Protein AF-0000000066228011 (afdb_homodimer)

Nearest PDB structures (foldseek):
  1wu7-assembly1_B  TM=9.097E-01  e=1.433E-45  Thermoplasma acidophilum
  6nhi-assembly1_A-2  TM=8.847E-01  e=1.860E-36  Elizabethkingia meningoseptica
  1adj-assembly1_A  TM=7.543E-01  e=2.833E-37  Thermus thermophilus
  4rdx-assembly1_A-2  TM=7.662E-01  e=2.473E-36  Thermus thermophilus HB27
  1h4v-assembly1_B-2  TM=7.581E-01  e=4.970E-34  Thermus thermophilus HB27

Solvent-accessible surface area (backbone atoms only — not comparable to full-atom values): 44722 Å² total; per-residue (Å²): 119,72,64,76,39,86,37,48,57,74,38,45,36,74,52,38,56,52,49,48,53,53,51,50,38,35,47,54,46,44,33,16,57,22,29,26,46,43,45,64,53,64,52,33,40,37,65,61,52,53,68,76,39,55,74,67,53,56,69,20,46,55,54,43,57,47,97,87,65,47,58,28,17,42,33,64,53,61,65,61,52,50,42,38,52,37,51,74,72,41,74,84,50,78,67,59,42,46,37,27,38,74,48,74,28,27,35,67,54,83,58,48,93,69,37,45,22,50,42,42,34,42,32,41,41,40,37,50,36,83,38,63,57,44,55,30,50,48,50,45,50,54,50,51,32,45,45,58,56,65,55,72,76,48,37,36,36,33,22,35,47,52,50,47,53,51,47,27,54,73,65,67,45,83,60,47,66,61,52,30,54,53,50,45,39,48,87,78,37,53,71,67,54,41,51,48,50,44,40,74,72,65,42,50,72,68,47,47,50,50,51,53,50,43,55,60,36,48,37,46,52,86,68,29,52,61,54,48,56,68,72,42,81,50,68,69,42,48,54,51,50,52,50,49,54,52,33,52,53,51,27,45,39,57,70,47,45,90,36,44,29,33,24,56,39,60,39,67,78,57,92,57,49,59,30,50,31,36,34,31,39,44,89,65,90,80,77,61,62,70,36,26,38,36,33,25,27,38,59,51,35,32,71,58,66,28,66,84,35,28,26,32,33,36,37,35,34,47,60,42,43,51,58,50,35,56,74,69,63,51,62,75,95,75,80,65,46,25,46,31,34,35,37,45,36,82,94,22,54,62,60,36,41,38,50,48,42,52,31,31,75,71,66,38,26,27,33,64,73,47,74,77,58,54,68,70,61,41,52,51,48,39,55,71,66,62,30,47,32,36,38,43,30,36,60,74,40,46,75,71,47,26,29,38,37,33,32,64,82,81,64,49,69,48,77,37,46,61,90,44,43,61,62,51,50,53,53,61,73,74,103,120,72,65,75,39,86,37,49,58,75,39,47,36,75,53,39,56,52,49,49,53,52,51,49,38,35,49,53,46,45,33,17,56,24,28,24,48,42,46,64,51,63,53,33,40,38,65,63,54,52,68,76,39,54,74,66,54,56,70,20,46,56,56,42,58,47,98,88,65,47,58,29,19,43,34,65,54,60,66,62,53,51,41,38,51,36,50,74,73,41,75,84,48,78,68,60,40,45,36,27,38,72,47,74,27,27,33,68,55,82,58,48,93,68,37,46,21,51,43,42,34,43,31,41,41,41,39,50,35,84,38,62,58,44,54,30,49,50,51,45,51,53,52,50,33,45,44,57,56,66,53,72,76,48,37,37,35,33,21,32,45,51,51,45,52,50,47,27,54,74,66,66,46,82,60,46,67,62,52,29,55,54,49,47,39,48,87,77,38,52,71,67,54,42,50,49,50,44,40,74,72,66,44,52,72,67,47,46,51,50,51,52,52,42,54,59,37,49,37,47,53,86,66,28,52,61,52,48,55,69,70,43,81,48,69,69,42,47,54,52,51,52,50,50,54,51,34,52,55,51,26,46,39,60,70,46,46,89,36,45,28,34,24,57,40,59,42,66,84,54,92,56,47,58,31,49,30,35,34,32,40,43,89,68,91,81,76,60,61,70,36,26,38,36,33,25,26,37,58,52,36,33,72,58,67,31,65,84,36,28,24,32,33,38,36,36,33,48,59,43,41,52,58,50,34,56,72,70,64,49,62,73,94,75,82,67,46,26,47,33,35,35,37,44,35,84,93,21,54,60,60,37,38,38,51,47,43,53,31,31,76,71,67,39,27,27,33,64,72,47,74,78,57,53,70,72,60,42,51,50,50,40,54,71,66,60,29,46,34,36,37,44,30,36,59,73,40,45,75,74,47,26,30,38,40,32,32,66,82,81,64,49,70,47,78,35,47,63,92,44,44,62,63,51,49,53,54,62,72,73,105

Radius of gyration: 30.89 Å; Cα contacts (8 Å, |Δi|>4): 1651; chains: 2; bounding box: 60×94×79 Å

Foldseek 3Di:
DDDDDFQDDDQDLVRVLLLVVLVVLLVVLLVVLVAAEDDFDQKDQLVLQVLFDDPVQNVFWQWDADPVRGIMTGAQDCPSVVLLVCQVPPQPPDDFHKYKYWAWHATNDDDDQLGGRIFIKIKMKGWFDPALLQVLSQVLSVQSSLVSLVDDFKAKEKAWPQLLVQLCVVQVHPPSLLVLVLLQCCVVDDPVRSLVSCVVSPGDPVSSVLSVQLQPLKFQLVPRLVVQPVSGDDPSSVVLSVSVVVSLVVNVVSVRSVRYMYGHSPSDDGPQADTMKIFMAHDDDPPQGTQKIWHKGQCSSVSSPHDRMTMIMMMGGSSRSSVVCVVVVSRDDDDDAAQEEEEEADPCVVLSVVLQVVLVVVVHGYYYDDPPDHDVVSLVVCVVSPHQKYWYHYPVLVVVQWIWIAGNVVRDIDIGHSVCSNVVSVVVVVD/DDDDDFQDDDQDQVRVLLLVVLVVLLVVLLVVLPAAEDDFDQKDQLVLQVLFDDPVQNVFWQWDADPVRGIMTGAQDCPSVVLLVCQVPPLPPDDFHKYKYWAWHATNDDDDQLGGRIFIKIKMKTWFDPALLQVLSQVLSVQSSLVSLVDDFKAKEKAWPQLLVQLCVVQVHPPSLLVLVLLQCPVVDDPVVSLVSCVVSPGDPVSSVLSVQLQPLKFQLVPRLVVQPVSGDDPSSVVLSVSVVVSLVVNVVSVRSVRYMYGHSPSDDGPQADTMKIFMAHDDDPPQGTQKIWHKGQCSSVSSPHDRMTMIMMMGGSSRSSVVCVVVVSRDDDDDAAQEEEEEADPCVVLSVVLQVVLVVVVHGYYYDDPPDHDVVSLVVCVVSPHQKYWYHYPVLVVVQWIWIAGNVVRDIDIDHSVCSNVVSVVVVVD

Organism: Pyrococcus abyssi (strain GE5 / Orsay) (NCBI:txid272844)

pLDDT: mean 94.0, std 6.71, range [55.81, 98.94]

Sequence (862 aa):
MIERVKGTRDFLPEEMVKRRWVFEKIREVFETYGFKEVLTPVMEYTKLFQLRSGEEVVKQLYAFKDKGGRDVALRPDMTSSVARLYVNSFQTAPKPIKWYYIANMFRYEEPQSGRYREFWQAGVELIGSDKIEADAEVIALFVDSYLSTGLKDFTVNIGDRVLLDEFAKMLGVKDDIGLMRIIDKKDKLSQEEFLKALGEFGLDENGIEKVLNLIEIKGKPDDVLPLAEELFTSERAKEEISRLYNLVDILSWYEVDEWIQIDLGIARGFDYYTSIVFEAIVPNDLGIGSIGGGGRYDNLIEVFGGKPTPATGFAIGIERLIPILEWKGLLPELKAGPDVFVIPVGDSRDVATAIVTRLRKAGIRSDIELSGRKLRKALDYANRIGVRLSIIVGKRDLERGVVTIRDLESGNQVEVPVDNVVTKVRELLNQMIERVKGTRDFLPEEMVKRRWVFEKIREVFETYGFKEVLTPVMEYTKLFQLRSGEEVVKQLYAFKDKGGRDVALRPDMTSSVARLYVNSFQTAPKPIKWYYIANMFRYEEPQSGRYREFWQAGVELIGSDKIEADAEVIALFVDSYLSTGLKDFTVNIGDRVLLDEFAKMLGVKDDIGLMRIIDKKDKLSQEEFLKALGEFGLDENGIEKVLNLIEIKGKPDDVLPLAEELFTSERAKEEISRLYNLVDILSWYEVDEWIQIDLGIARGFDYYTSIVFEAIVPNDLGIGSIGGGGRYDNLIEVFGGKPTPATGFAIGIERLIPILEWKGLLPELKAGPDVFVIPVGDSRDVATAIVTRLRKAGIRSDIELSGRKLRKALDYANRIGVRLSIIVGKRDLERGVVTIRDLESGNQVEVPVDNVVTKVRELLNQ

Structure (mmCIF, N/CA/C/O backbone):
data_AF-0000000066228011-model_v1
#
loop_
_entity.id
_entity.type
_entity.pdbx_description
1 polymer 'Histidine--tRNA ligase'
#
loop_
_atom_site.group_PDB
_atom_site.id
_atom_site.type_symbol
_atom_site.label_atom_id
_atom_site.label_alt_id
_atom_site.label_comp_id
_atom_site.label_asym_id
_atom_site.label_entity_id
_atom_site.label_seq_id
_atom_site.pdbx_PDB_ins_code
_atom_site.Cartn_x
_atom_site.Cartn_y
_atom_site.Cartn_z
_atom_site.occupancy
_atom_site.B_iso_or_equiv
_atom_site.auth_seq_id
_atom_site.auth_comp_id
_atom_site.auth_asym_id
_atom_site.auth_atom_id
_atom_site.pdbx_PDB_model_num
ATOM 1 N N . MET A 1 1 ? -20.719 -19.609 6.637 1 83.69 1 MET A N 1
ATOM 2 C CA . MET A 1 1 ? -19.75 -18.734 5.98 1 83.69 1 MET A CA 1
ATOM 3 C C . MET A 1 1 ? -19.078 -17.812 6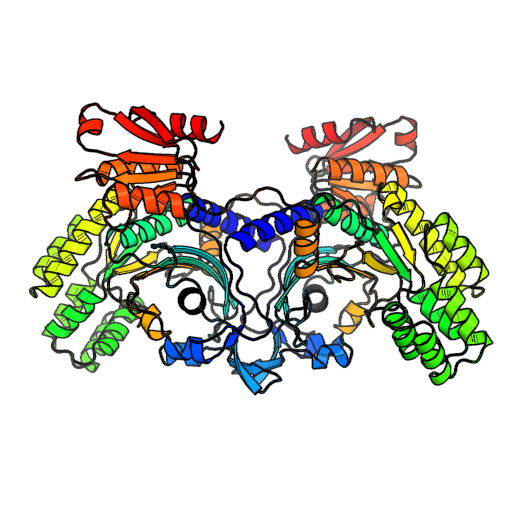.992 1 83.69 1 MET A C 1
ATOM 5 O O . MET A 1 1 ? -19.719 -17.375 7.949 1 83.69 1 MET A O 1
ATOM 9 N N . ILE A 1 2 ? -17.797 -17.703 6.902 1 90.88 2 ILE A N 1
ATOM 10 C CA . ILE A 1 2 ? -17.062 -16.844 7.801 1 90.88 2 ILE A CA 1
ATOM 11 C C . ILE A 1 2 ? -17.062 -15.406 7.266 1 90.88 2 ILE A C 1
ATOM 13 O O . ILE A 1 2 ? -16.578 -15.148 6.16 1 90.88 2 ILE A O 1
ATOM 17 N N . GLU A 1 3 ? -17.641 -14.531 8.008 1 93.38 3 GLU A N 1
ATOM 18 C CA . GLU A 1 3 ? -17.734 -13.133 7.613 1 93.38 3 GLU A CA 1
ATOM 19 C C . GLU A 1 3 ? -16.453 -12.375 7.922 1 93.38 3 GLU A C 1
ATOM 21 O O . GLU A 1 3 ? -15.602 -12.867 8.664 1 93.38 3 GLU A O 1
ATOM 26 N N . ARG A 1 4 ? -16.312 -11.281 7.277 1 94.19 4 ARG A N 1
ATOM 27 C CA . ARG A 1 4 ? -15.203 -10.406 7.668 1 94.19 4 ARG A CA 1
ATOM 28 C C . ARG A 1 4 ? -15.461 -9.773 9.031 1 94.19 4 ARG A C 1
ATOM 30 O O . ARG A 1 4 ? -16.609 -9.656 9.461 1 94.19 4 ARG A O 1
ATOM 37 N N . VAL A 1 5 ? -14.422 -9.344 9.68 1 96.19 5 VAL A N 1
ATOM 38 C CA . VAL A 1 5 ? -14.539 -8.703 10.984 1 96.19 5 VAL A CA 1
ATOM 39 C C . VAL A 1 5 ? -15.367 -7.422 10.852 1 96.19 5 VAL A C 1
ATOM 41 O O . VAL A 1 5 ? -15.195 -6.66 9.898 1 96.19 5 VAL A O 1
ATOM 44 N N . LYS A 1 6 ? -16.219 -7.207 11.844 1 93.56 6 LYS A N 1
ATOM 45 C CA . LYS A 1 6 ? -17.062 -6.016 11.852 1 93.56 6 LYS A CA 1
ATOM 46 C C . LYS A 1 6 ? -16.234 -4.746 11.758 1 93.56 6 LYS A C 1
ATOM 48 O O . LYS A 1 6 ? -15.203 -4.625 12.438 1 93.56 6 LYS A O 1
ATOM 53 N N . GLY A 1 7 ? -16.625 -3.807 10.93 1 95 7 GLY A N 1
ATOM 54 C CA . GLY A 1 7 ? -15.953 -2.525 10.805 1 95 7 GLY A CA 1
ATOM 55 C C . GLY A 1 7 ? -14.805 -2.551 9.812 1 95 7 GLY A C 1
ATOM 56 O O . GLY A 1 7 ? -14.188 -1.519 9.547 1 95 7 GLY A O 1
ATOM 57 N N . THR A 1 8 ? -14.453 -3.705 9.297 1 96.56 8 THR A N 1
ATOM 58 C CA . THR A 1 8 ? -13.445 -3.807 8.258 1 96.56 8 THR A CA 1
ATOM 59 C C . THR A 1 8 ? -14.094 -3.957 6.883 1 96.56 8 THR A C 1
ATOM 61 O O . THR A 1 8 ? -15.312 -4.066 6.777 1 96.56 8 THR A O 1
ATOM 64 N N . ARG A 1 9 ? -13.383 -3.854 5.867 1 95.56 9 ARG A N 1
ATOM 65 C CA . ARG A 1 9 ? -13.906 -3.916 4.512 1 95.56 9 ARG A CA 1
ATOM 66 C C . ARG A 1 9 ? -13.023 -4.777 3.617 1 95.56 9 ARG A C 1
ATOM 68 O O . ARG A 1 9 ? -11.805 -4.809 3.783 1 95.56 9 ARG A O 1
ATOM 75 N N . ASP A 1 10 ? -13.664 -5.52 2.695 1 97.69 10 ASP A N 1
ATOM 76 C CA . ASP A 1 10 ? -12.992 -6.062 1.52 1 97.69 10 ASP A CA 1
ATOM 77 C C . ASP A 1 10 ? -12.961 -5.047 0.382 1 97.69 10 ASP A C 1
ATOM 79 O O . ASP A 1 10 ? -14.016 -4.582 -0.069 1 97.69 10 ASP A O 1
ATOM 83 N N . PHE A 1 11 ? -11.781 -4.703 -0.05 1 98 11 PHE A N 1
ATOM 84 C CA . PHE A 1 11 ? -11.688 -3.824 -1.211 1 98 11 PHE A CA 1
ATOM 85 C C . PHE A 1 11 ? -11.656 -4.637 -2.5 1 98 11 PHE A C 1
ATOM 87 O O . PHE A 1 11 ? -10.727 -5.41 -2.729 1 98 11 PHE A O 1
ATOM 94 N N . LEU A 1 12 ? -12.664 -4.434 -3.295 1 98.06 12 LEU A N 1
ATOM 95 C CA . LEU A 1 12 ? -12.828 -5.133 -4.562 1 98.06 12 LEU A CA 1
ATOM 96 C C . LEU A 1 12 ? -12.094 -4.402 -5.688 1 98.06 12 LEU A C 1
ATOM 98 O O . LEU A 1 12 ? -11.641 -3.271 -5.504 1 98.06 12 LEU A O 1
ATOM 102 N N . PRO A 1 13 ? -11.922 -5.008 -6.832 1 97.75 13 PRO A N 1
ATOM 103 C CA . PRO A 1 13 ? -11.109 -4.434 -7.91 1 97.75 13 PRO A CA 1
ATOM 104 C C . PRO A 1 13 ? -11.562 -3.025 -8.297 1 97.75 13 PRO A C 1
ATOM 106 O O . PRO A 1 13 ? -10.727 -2.139 -8.492 1 97.75 13 PRO A O 1
ATOM 109 N N . GLU A 1 14 ? -12.859 -2.799 -8.398 1 96 14 GLU A N 1
ATOM 110 C CA . GLU A 1 14 ? -13.375 -1.488 -8.789 1 96 14 GLU A CA 1
ATOM 111 C C . GLU A 1 14 ? -13.016 -0.423 -7.758 1 96 14 GLU A C 1
ATOM 113 O O . GLU A 1 14 ? -12.758 0.729 -8.109 1 96 14 GLU A O 1
ATOM 118 N N . GLU A 1 15 ? -13 -0.84 -6.516 1 96.5 15 GLU A N 1
ATOM 119 C CA . GLU A 1 15 ? -12.602 0.078 -5.449 1 96.5 15 GLU A CA 1
ATOM 120 C C . GLU A 1 15 ? -11.094 0.291 -5.438 1 96.5 15 GLU A C 1
ATOM 122 O O . GLU A 1 15 ? -10.617 1.405 -5.211 1 96.5 15 GLU A O 1
ATOM 127 N N . MET A 1 16 ? -10.375 -0.769 -5.703 1 98.12 16 MET A N 1
ATOM 128 C CA . MET A 1 16 ? -8.922 -0.71 -5.625 1 98.12 16 MET A CA 1
ATOM 129 C C . MET A 1 16 ? -8.352 0.211 -6.699 1 98.12 16 MET A C 1
ATOM 131 O O . MET A 1 16 ? -7.371 0.918 -6.465 1 98.12 16 MET A O 1
ATOM 135 N N . VAL A 1 17 ? -8.938 0.2 -7.91 1 97.56 17 VAL A N 1
ATOM 136 C CA . VAL A 1 17 ? -8.43 1.059 -8.977 1 97.56 17 VAL A CA 1
ATOM 137 C C . VAL A 1 17 ? -8.641 2.523 -8.602 1 97.56 17 VAL A C 1
ATOM 139 O O . VAL A 1 17 ? -7.809 3.377 -8.922 1 97.56 17 VAL A O 1
ATOM 142 N N . LYS A 1 18 ? -9.797 2.842 -7.941 1 97.69 18 LYS A N 1
ATOM 143 C CA . LYS A 1 18 ? -10.062 4.203 -7.48 1 97.69 18 LYS A CA 1
ATOM 144 C C . LYS A 1 18 ? -9.078 4.609 -6.387 1 97.69 18 LYS A C 1
ATOM 146 O O . LYS A 1 18 ? -8.539 5.719 -6.414 1 97.69 18 LYS A O 1
ATOM 151 N N . ARG A 1 19 ? -8.891 3.723 -5.449 1 97.94 19 ARG A N 1
ATOM 152 C CA . ARG A 1 19 ? -7.973 3.984 -4.348 1 97.94 19 ARG A CA 1
ATOM 153 C C . ARG A 1 19 ? -6.559 4.227 -4.859 1 97.94 19 ARG A C 1
ATOM 155 O O . ARG A 1 19 ? -5.883 5.156 -4.41 1 97.94 19 ARG A O 1
ATOM 162 N N . ARG A 1 20 ? -6.141 3.418 -5.758 1 97.56 20 ARG A N 1
ATOM 163 C CA . ARG A 1 20 ? -4.805 3.57 -6.32 1 97.56 20 ARG A CA 1
ATOM 164 C C . ARG A 1 20 ? -4.645 4.93 -6.996 1 97.56 20 ARG A C 1
ATOM 166 O O . ARG A 1 20 ? -3.607 5.578 -6.855 1 97.56 20 ARG A O 1
ATOM 173 N N . TRP A 1 21 ? -5.648 5.273 -7.777 1 98.06 21 TRP A N 1
ATOM 174 C CA . TRP A 1 21 ? -5.605 6.566 -8.453 1 98.06 21 TRP A CA 1
ATOM 175 C C . TRP A 1 21 ? -5.461 7.703 -7.441 1 98.06 21 TRP A C 1
ATOM 177 O O . TRP A 1 21 ? -4.621 8.586 -7.609 1 98.06 21 TRP A O 1
ATOM 187 N N . VAL A 1 22 ? -6.246 7.668 -6.383 1 98.62 22 VAL A N 1
ATOM 188 C CA . VAL A 1 22 ? -6.215 8.703 -5.348 1 98.62 22 VAL A CA 1
ATOM 189 C C . VAL A 1 22 ? -4.859 8.695 -4.652 1 98.62 22 VAL A C 1
ATOM 191 O O . VAL A 1 22 ? -4.262 9.75 -4.426 1 98.62 22 VAL A O 1
ATOM 194 N N . PHE A 1 23 ? -4.34 7.48 -4.266 1 98.56 23 PHE A N 1
ATOM 195 C CA . PHE A 1 23 ? -3.045 7.352 -3.609 1 98.56 23 PHE A CA 1
ATOM 196 C C . PHE A 1 23 ? -1.942 7.965 -4.465 1 98.56 23 PHE A C 1
ATOM 198 O O . PHE A 1 23 ? -1.081 8.688 -3.953 1 98.56 23 PHE A O 1
ATOM 205 N N . GLU A 1 24 ? -1.988 7.703 -5.711 1 98 24 GLU A N 1
ATOM 206 C CA . GLU A 1 24 ? -0.933 8.188 -6.598 1 98 24 GLU A CA 1
ATOM 207 C C . GLU A 1 24 ? -0.978 9.703 -6.734 1 98 24 GLU A C 1
ATOM 209 O O . GLU A 1 24 ? 0.066 10.359 -6.77 1 98 24 GLU A O 1
ATOM 214 N N . LYS A 1 25 ? -2.182 10.273 -6.848 1 98.56 25 LYS A N 1
ATOM 215 C CA . LYS A 1 25 ? -2.324 11.727 -6.918 1 98.56 25 LYS A CA 1
ATOM 216 C C . LYS A 1 25 ? -1.735 12.398 -5.68 1 98.56 25 LYS A C 1
ATOM 218 O O . LYS A 1 25 ? -0.965 13.352 -5.793 1 98.56 25 LYS A O 1
ATOM 223 N N . ILE A 1 26 ? -2.029 11.883 -4.559 1 98.75 26 ILE A N 1
ATOM 224 C CA . ILE A 1 26 ? -1.589 12.453 -3.293 1 98.75 26 ILE A CA 1
ATOM 225 C C . ILE A 1 26 ? -0.084 12.25 -3.131 1 98.75 26 ILE A C 1
ATOM 227 O O . ILE A 1 26 ? 0.636 13.18 -2.758 1 98.75 26 ILE A O 1
ATOM 231 N N . ARG A 1 27 ? 0.371 11.086 -3.418 1 98.5 27 ARG A N 1
ATOM 232 C CA . ARG A 1 27 ? 1.79 10.758 -3.314 1 98.5 27 ARG A CA 1
ATOM 233 C C . ARG A 1 27 ? 2.631 11.703 -4.168 1 98.5 27 ARG A C 1
ATOM 235 O O . ARG A 1 27 ? 3.672 12.188 -3.721 1 98.5 27 ARG A O 1
ATOM 242 N N . GLU A 1 28 ? 2.207 11.906 -5.398 1 98.31 28 GLU A N 1
ATOM 243 C CA . GLU A 1 28 ? 2.934 12.789 -6.305 1 98.31 28 GLU A CA 1
ATOM 244 C C . GLU A 1 28 ? 3.107 14.18 -5.703 1 98.31 28 GLU A C 1
ATOM 246 O O . GLU A 1 28 ? 4.188 14.766 -5.781 1 98.31 28 GLU A O 1
ATOM 251 N N . VAL A 1 29 ? 2.066 14.664 -5.098 1 98.81 29 VAL A N 1
ATOM 252 C CA . VAL A 1 29 ? 2.135 15.984 -4.48 1 98.81 29 VAL A CA 1
ATOM 253 C C . VAL A 1 29 ? 3.088 15.953 -3.287 1 98.81 29 VAL A C 1
ATOM 255 O O . VAL A 1 29 ? 3.932 16.844 -3.133 1 98.81 29 VAL A O 1
ATOM 258 N N . PHE A 1 30 ? 2.967 14.898 -2.412 1 98.88 30 PHE A N 1
ATOM 259 C CA . PHE A 1 30 ? 3.859 14.766 -1.267 1 98.88 30 PHE A CA 1
ATOM 260 C C . PHE A 1 30 ? 5.316 14.82 -1.707 1 98.88 30 PHE A C 1
ATOM 262 O O . PHE A 1 30 ? 6.125 15.539 -1.11 1 98.88 30 PHE A O 1
ATOM 269 N N . GLU A 1 31 ? 5.586 14.141 -2.742 1 98.56 31 GLU A N 1
ATOM 270 C CA . GLU A 1 31 ? 6.969 14.008 -3.188 1 98.56 31 GLU A CA 1
ATOM 271 C C . GLU A 1 31 ? 7.457 15.289 -3.854 1 98.56 31 GLU A C 1
ATOM 273 O O . GLU A 1 31 ? 8.633 15.641 -3.746 1 98.56 31 GLU A O 1
ATOM 278 N N . THR A 1 32 ? 6.57 16.031 -4.574 1 98.5 32 THR A N 1
ATOM 279 C CA . THR A 1 32 ? 6.977 17.297 -5.176 1 98.5 32 THR A CA 1
ATOM 280 C C . THR A 1 32 ? 7.363 18.312 -4.098 1 98.5 32 THR A C 1
ATOM 282 O O . THR A 1 32 ? 8.164 19.219 -4.348 1 98.5 32 THR A O 1
ATOM 285 N N . TYR A 1 33 ? 6.82 18.156 -2.898 1 98.81 33 TYR A N 1
ATOM 286 C CA . TYR A 1 33 ? 7.156 19.031 -1.78 1 98.81 33 TYR A CA 1
ATOM 287 C C . TYR A 1 33 ? 8.422 18.547 -1.08 1 98.81 33 TYR A C 1
ATOM 289 O O . TYR A 1 33 ? 8.867 19.172 -0.104 1 98.81 33 TYR A O 1
ATOM 297 N N . GLY A 1 34 ? 9.008 17.453 -1.545 1 98 34 GLY A N 1
ATOM 298 C CA . GLY A 1 34 ? 10.266 16.953 -1.009 1 98 34 GLY A CA 1
ATOM 299 C C . GLY A 1 34 ? 10.086 15.969 0.13 1 98 34 GLY A C 1
ATOM 300 O O . GLY A 1 34 ? 11.055 15.609 0.801 1 98 34 GLY A O 1
ATOM 301 N N . PHE A 1 35 ? 8.836 15.578 0.409 1 98.75 35 PHE A N 1
ATOM 302 C CA . PHE A 1 35 ? 8.609 14.586 1.45 1 98.75 35 PHE A CA 1
ATOM 303 C C . PHE A 1 35 ? 9.008 13.195 0.965 1 98.75 35 PHE A C 1
ATOM 305 O O . PHE A 1 35 ? 8.875 12.883 -0.219 1 98.75 35 PHE A O 1
ATOM 312 N N . LYS A 1 36 ? 9.516 12.391 1.927 1 98.5 36 LYS A N 1
ATOM 313 C CA . LYS A 1 36 ? 9.977 11.031 1.63 1 98.5 36 LYS A CA 1
ATOM 314 C C . LYS A 1 36 ? 9.102 9.992 2.33 1 98.5 36 LYS A C 1
ATOM 316 O O . LYS A 1 36 ? 8.688 10.195 3.475 1 98.5 36 LYS A O 1
ATOM 321 N N . GLU A 1 37 ? 8.859 8.883 1.689 1 98.69 37 GLU A N 1
ATOM 322 C CA . GLU A 1 37 ? 7.949 7.852 2.18 1 98.69 37 GLU A CA 1
ATOM 323 C C . GLU A 1 37 ? 8.594 7.023 3.285 1 98.69 37 GLU A C 1
ATOM 325 O O . GLU A 1 37 ? 9.758 6.629 3.172 1 98.69 37 GLU A O 1
ATOM 330 N N . VAL A 1 38 ? 7.898 6.797 4.371 1 98.75 38 VAL A N 1
ATOM 331 C CA . VAL A 1 38 ? 8.273 5.848 5.414 1 98.75 38 VAL A CA 1
ATOM 332 C C . VAL A 1 38 ? 7.09 4.941 5.738 1 98.75 38 VAL A C 1
ATOM 334 O O . VAL A 1 38 ? 5.945 5.258 5.398 1 98.75 38 VAL A O 1
ATOM 337 N N . LEU A 1 39 ? 7.328 3.857 6.305 1 98.62 39 LEU A N 1
ATOM 338 C CA . LEU A 1 39 ? 6.281 2.955 6.773 1 98.62 39 LEU A CA 1
ATOM 339 C C . LEU A 1 39 ? 6.723 2.23 8.039 1 98.62 39 LEU A C 1
ATOM 341 O O . LEU A 1 39 ? 7.758 1.561 8.055 1 98.62 39 LEU A O 1
ATOM 345 N N . THR A 1 40 ? 5.996 2.428 9.086 1 98.44 40 THR A N 1
ATOM 346 C CA . THR A 1 40 ? 6.262 1.759 10.352 1 98.44 40 THR A CA 1
ATOM 347 C C . THR A 1 40 ? 5.402 0.506 10.492 1 98.44 40 THR A C 1
ATOM 349 O O . THR A 1 40 ? 4.48 0.288 9.703 1 98.44 40 THR A O 1
ATOM 352 N N . PRO A 1 41 ? 5.66 -0.335 11.422 1 98.12 41 PRO A N 1
ATOM 353 C CA . PRO A 1 41 ? 4.906 -1.58 11.594 1 98.12 41 PRO A CA 1
ATOM 354 C C . PRO A 1 41 ? 3.436 -1.339 11.914 1 98.12 41 PRO A C 1
ATOM 356 O O . PRO A 1 41 ? 3.09 -0.315 12.508 1 98.12 41 PRO A O 1
ATOM 359 N N . VAL A 1 42 ? 2.652 -2.318 11.516 1 98.31 42 VAL A N 1
ATOM 360 C CA . VAL A 1 42 ? 1.232 -2.295 11.852 1 98.31 42 VAL A CA 1
ATOM 361 C C . VAL A 1 42 ? 1.05 -2.48 13.352 1 98.31 42 VAL A C 1
ATOM 363 O O . VAL A 1 42 ? 0.14 -1.9 13.953 1 98.31 42 VAL A O 1
ATOM 366 N N . MET A 1 43 ? 1.866 -3.25 13.906 1 97.56 43 MET A N 1
ATOM 367 C CA . MET A 1 43 ? 1.826 -3.547 15.336 1 97.56 43 MET A CA 1
ATOM 368 C C . MET A 1 43 ? 2.975 -2.861 16.062 1 97.56 43 MET A C 1
ATOM 370 O O . MET A 1 43 ? 4.133 -2.979 15.664 1 97.56 43 MET A O 1
ATOM 374 N N . GLU A 1 44 ? 2.645 -2.094 17.141 1 97.5 44 GLU A N 1
ATOM 375 C CA . GLU A 1 44 ? 3.604 -1.446 18.031 1 97.5 44 GLU A CA 1
ATOM 376 C C . GLU A 1 44 ? 3.371 -1.854 19.484 1 97.5 44 GLU A C 1
ATOM 378 O O . GLU A 1 44 ? 2.34 -2.445 19.812 1 97.5 44 GLU A O 1
ATOM 383 N N . TYR A 1 45 ? 4.438 -1.607 20.312 1 96.56 45 TYR A N 1
ATOM 384 C CA . TYR A 1 45 ? 4.188 -1.789 21.734 1 96.56 45 TYR A CA 1
ATOM 385 C C . TYR A 1 45 ? 3.104 -0.835 22.219 1 96.56 45 TYR A C 1
ATOM 387 O O . TYR A 1 45 ? 3.119 0.353 21.891 1 96.56 45 TYR A O 1
ATOM 395 N N . THR A 1 46 ? 2.164 -1.37 23.016 1 95.25 46 THR A N 1
ATOM 396 C CA . THR A 1 46 ? 0.991 -0.629 23.469 1 95.25 46 THR A CA 1
ATOM 397 C C . THR A 1 46 ? 1.402 0.665 24.172 1 95.25 46 THR A C 1
ATOM 399 O O . THR A 1 46 ? 0.716 1.683 24.047 1 95.25 46 THR A O 1
ATOM 402 N N . LYS A 1 47 ? 2.5 0.637 24.844 1 93.81 47 LYS A N 1
ATOM 403 C CA . LYS A 1 47 ? 2.996 1.775 25.625 1 93.81 47 LYS A CA 1
ATOM 404 C C . LYS A 1 47 ? 3.166 3.006 24.734 1 93.81 47 LYS A C 1
ATOM 406 O O . LYS A 1 47 ? 2.951 4.133 25.172 1 93.81 47 LYS A O 1
ATOM 411 N N . LEU A 1 48 ? 3.488 2.775 23.5 1 94 48 LEU A N 1
ATOM 412 C CA . LEU A 1 48 ? 3.682 3.869 22.547 1 94 48 LEU A CA 1
ATOM 413 C C . LEU A 1 48 ? 2.424 4.723 22.438 1 94 48 LEU A C 1
ATOM 415 O O . LEU A 1 48 ? 2.5 5.953 22.469 1 94 48 LEU A O 1
ATOM 419 N N . PHE A 1 49 ? 1.345 4.078 22.391 1 92.19 49 PHE A N 1
ATOM 420 C CA . PHE A 1 49 ? 0.084 4.77 22.156 1 92.19 49 PHE A CA 1
ATOM 421 C C . PHE A 1 49 ? -0.515 5.27 23.453 1 92.19 49 PHE A C 1
ATOM 423 O O . PHE A 1 49 ? -1.305 6.219 23.469 1 92.19 49 PHE A O 1
ATOM 430 N N . GLN A 1 50 ? -0.091 4.695 24.516 1 89.06 50 GLN A N 1
ATOM 431 C CA . GLN A 1 50 ? -0.562 5.125 25.828 1 89.06 50 GLN A CA 1
ATOM 432 C C . GLN A 1 50 ? 0.079 6.445 26.25 1 89.06 50 GLN A C 1
ATOM 434 O O . GLN A 1 50 ? -0.513 7.223 27 1 89.06 50 GLN A O 1
ATOM 439 N N . LEU A 1 51 ? 1.259 6.676 25.781 1 84.5 51 LEU A N 1
ATOM 440 C CA . LEU A 1 51 ? 1.981 7.891 26.125 1 84.5 51 LEU A CA 1
ATOM 441 C C . LEU A 1 51 ? 1.304 9.117 25.531 1 84.5 51 LEU A C 1
ATOM 443 O O . LEU A 1 51 ? 1.28 10.188 26.156 1 84.5 51 LEU A O 1
ATOM 447 N N . ARG A 1 52 ? 0.952 9.055 24.312 1 72.38 52 ARG A N 1
ATOM 448 C CA . ARG A 1 52 ? 0.407 10.188 23.562 1 72.38 52 ARG A CA 1
ATOM 449 C C . ARG A 1 52 ? -1.046 10.445 23.953 1 72.38 52 ARG A C 1
ATOM 451 O O . ARG A 1 52 ? -1.454 11.594 24.125 1 72.38 52 ARG A O 1
ATOM 458 N N . SER A 1 53 ? -1.735 9.305 23.984 1 62.22 53 SER A N 1
ATOM 459 C CA . SER A 1 53 ? -3.166 9.43 23.734 1 62.22 53 SER A CA 1
ATOM 460 C C . SER A 1 53 ? -3.953 9.531 25.031 1 62.22 53 SER A C 1
ATOM 462 O O . SER A 1 53 ? -3.547 8.961 26.047 1 62.22 53 SER A O 1
ATOM 464 N N . GLY A 1 54 ? -4.781 10.484 24.891 1 62.25 54 GLY A N 1
ATOM 465 C CA . GLY A 1 54 ? -5.773 10.602 25.953 1 62.25 54 GLY A CA 1
ATOM 466 C C . GLY A 1 54 ? -6.523 9.305 26.219 1 62.25 54 GLY A C 1
ATOM 467 O O . GLY A 1 54 ? -6.34 8.32 25.5 1 62.25 54 GLY A O 1
ATOM 468 N N . GLU A 1 55 ? -7.148 9.25 27.266 1 62.97 55 GLU A N 1
ATOM 469 C CA . GLU A 1 55 ? -7.922 8.109 27.734 1 62.97 55 GLU A CA 1
ATOM 470 C C . GLU A 1 55 ? -8.82 7.559 26.625 1 62.97 55 GLU A C 1
ATOM 472 O O . GLU A 1 55 ? -8.984 6.344 26.5 1 62.97 55 GLU A O 1
ATOM 477 N N . GLU A 1 56 ? -9.227 8.414 25.719 1 67.19 56 GLU A N 1
ATOM 478 C CA . GLU A 1 56 ? -10.18 8.008 24.688 1 67.19 56 GLU A CA 1
ATOM 479 C C . GLU A 1 56 ? -9.516 7.121 23.641 1 67.19 56 GLU A C 1
ATOM 481 O O . GLU A 1 56 ? -10.086 6.109 23.219 1 67.19 56 GLU A O 1
ATOM 486 N N . VAL A 1 57 ? -8.352 7.449 23.25 1 73.38 57 VAL A N 1
ATOM 487 C CA . VAL A 1 57 ? -7.645 6.668 22.234 1 73.38 57 VAL A CA 1
ATOM 488 C C . VAL A 1 57 ? -7.246 5.316 22.828 1 73.38 57 VAL A C 1
ATOM 490 O O . VAL A 1 57 ? -7.348 4.289 22.141 1 73.38 57 VAL A O 1
ATOM 493 N N . VAL A 1 58 ? -6.93 5.328 24.016 1 78.38 58 VAL A N 1
ATOM 494 C CA . VAL A 1 58 ? -6.488 4.102 24.672 1 78.38 58 VAL A CA 1
ATOM 495 C C . VAL A 1 58 ? -7.645 3.107 24.734 1 78.38 58 VAL A C 1
ATOM 497 O O . VAL A 1 58 ? -7.449 1.903 24.547 1 78.38 58 VAL A O 1
ATOM 500 N N . LYS A 1 59 ? -8.805 3.689 24.812 1 83.56 59 LYS A N 1
ATOM 501 C CA . LYS A 1 59 ? -9.984 2.836 24.906 1 83.56 59 LYS A CA 1
ATOM 502 C C . LYS A 1 59 ? -10.328 2.211 23.562 1 83.56 59 LYS A C 1
ATOM 504 O O . LYS A 1 59 ? -11.023 1.192 23.5 1 83.56 59 LYS A O 1
ATOM 509 N N . GLN A 1 60 ? -9.805 2.781 22.516 1 90.81 60 GLN A N 1
ATOM 510 C CA . GLN A 1 60 ? -10.18 2.332 21.188 1 90.81 60 GLN A CA 1
ATOM 511 C C . GLN A 1 60 ? -9.062 1.5 20.547 1 90.81 60 GLN A C 1
ATOM 513 O O . GLN A 1 60 ? -9.156 1.107 19.391 1 90.81 60 GLN A O 1
ATOM 518 N N . LEU A 1 61 ? -8.125 1.213 21.359 1 94.44 61 LEU A N 1
ATOM 519 C CA . LEU A 1 61 ? -6.98 0.479 20.828 1 94.44 61 LEU A CA 1
ATOM 520 C C . LEU A 1 61 ? -7.32 -0.997 20.641 1 94.44 61 LEU A C 1
ATOM 522 O O . LEU A 1 61 ? -8 -1.59 21.484 1 94.44 61 LEU A O 1
ATOM 526 N N . TYR A 1 62 ? -6.957 -1.629 19.531 1 96.62 62 TYR A N 1
ATOM 527 C CA . TYR A 1 62 ? -6.828 -3.078 19.453 1 96.62 62 TYR A CA 1
ATOM 528 C C . TYR A 1 62 ? -5.543 -3.551 20.125 1 96.62 62 TYR A C 1
ATOM 530 O O . TYR A 1 62 ? -4.535 -3.787 19.453 1 96.62 62 TYR A O 1
ATOM 538 N N . ALA A 1 63 ? -5.637 -3.648 21.422 1 95.94 63 ALA A N 1
ATOM 539 C CA . ALA A 1 63 ? -4.484 -4.035 22.234 1 95.94 63 ALA A CA 1
ATOM 540 C C . ALA A 1 63 ? -4.602 -5.484 22.688 1 95.94 63 ALA A C 1
ATOM 542 O O . ALA A 1 63 ? -5.695 -5.957 23 1 95.94 63 ALA A O 1
ATOM 543 N N . PHE A 1 64 ? -3.449 -6.223 22.719 1 96.31 64 PHE A N 1
ATOM 544 C CA . PHE A 1 64 ? -3.438 -7.621 23.125 1 96.31 64 PHE A CA 1
ATOM 545 C C . PHE A 1 64 ? -2.031 -8.062 23.516 1 96.31 64 PHE A C 1
ATOM 547 O O . PHE A 1 64 ? -1.064 -7.328 23.297 1 96.31 64 PHE A O 1
ATOM 554 N N . LYS A 1 65 ? -1.96 -9.148 24.188 1 95.94 65 LYS A N 1
ATOM 555 C CA . LYS A 1 65 ? -0.668 -9.758 24.516 1 95.94 65 LYS A CA 1
ATOM 556 C C . LYS A 1 65 ? -0.219 -10.695 23.391 1 95.94 65 LYS A C 1
ATOM 558 O O . LYS A 1 65 ? -0.99 -11.547 22.953 1 95.94 65 LYS A O 1
ATOM 563 N N . ASP A 1 66 ? 0.977 -10.461 22.938 1 94.12 66 ASP A N 1
ATOM 564 C CA . ASP A 1 66 ? 1.471 -11.398 21.938 1 94.12 66 ASP A CA 1
ATOM 565 C C . ASP A 1 66 ? 1.881 -12.727 22.578 1 94.12 66 ASP A C 1
ATOM 567 O O . ASP A 1 66 ? 1.663 -12.93 23.781 1 94.12 66 ASP A O 1
ATOM 571 N N . LYS A 1 67 ? 2.438 -13.672 21.812 1 92.75 67 LYS A N 1
ATOM 572 C CA . LYS A 1 67 ? 2.74 -15.016 22.297 1 92.75 67 LYS A CA 1
ATOM 573 C C . LYS A 1 67 ? 3.881 -14.992 23.312 1 92.75 67 LYS A C 1
ATOM 575 O O . LYS A 1 67 ? 4.027 -15.922 24.109 1 92.75 67 LYS A O 1
ATOM 580 N N . GLY A 1 68 ? 4.688 -13.945 23.312 1 92.25 68 GLY A N 1
ATOM 581 C CA . GLY A 1 68 ? 5.746 -13.773 24.297 1 92.25 68 GLY A CA 1
ATOM 582 C C . GLY A 1 68 ? 5.289 -13.039 25.547 1 92.25 68 GLY A C 1
ATOM 583 O O . GLY A 1 68 ? 6.09 -12.766 26.438 1 92.25 68 GLY A O 1
ATOM 584 N N . GLY A 1 69 ? 4.07 -12.641 25.578 1 94.5 69 GLY A N 1
ATOM 585 C CA . GLY A 1 69 ? 3.52 -11.969 26.734 1 94.5 69 GLY A CA 1
ATOM 586 C C . GLY A 1 69 ? 3.709 -10.469 26.703 1 94.5 69 GLY A C 1
ATOM 587 O O . GLY A 1 69 ? 3.473 -9.781 27.703 1 94.5 69 GLY A O 1
ATOM 588 N N . ARG A 1 70 ? 4.109 -9.898 25.656 1 95.31 70 ARG A N 1
ATOM 589 C CA . ARG A 1 70 ? 4.324 -8.461 25.531 1 95.31 70 ARG A CA 1
ATOM 590 C C . ARG A 1 70 ? 3.045 -7.75 25.109 1 95.31 70 ARG A C 1
ATOM 592 O O . ARG A 1 70 ? 2.287 -8.266 24.281 1 95.31 70 ARG A O 1
ATOM 599 N N . ASP A 1 71 ? 2.811 -6.559 25.656 1 96.25 71 ASP A N 1
ATOM 600 C CA . ASP A 1 71 ? 1.645 -5.758 25.297 1 96.25 71 ASP A CA 1
ATOM 601 C C . ASP A 1 71 ? 1.854 -5.047 23.969 1 96.25 71 ASP A C 1
ATOM 603 O O . ASP A 1 71 ? 2.668 -4.125 23.859 1 96.25 71 ASP A O 1
ATOM 607 N N . VAL A 1 72 ? 1.088 -5.469 22.984 1 97.31 72 VAL A N 1
ATOM 608 C CA . VAL A 1 72 ? 1.191 -4.867 21.656 1 97.31 72 VAL A CA 1
ATOM 609 C C . VAL A 1 72 ? -0.179 -4.363 21.219 1 97.31 72 VAL A C 1
ATOM 611 O O . VAL A 1 72 ? -1.206 -4.77 21.766 1 97.31 72 VAL A O 1
ATOM 614 N N . ALA A 1 73 ? -0.217 -3.424 20.328 1 96.88 73 ALA A N 1
ATOM 615 C CA . ALA A 1 73 ? -1.449 -2.848 19.797 1 96.88 73 ALA A CA 1
ATOM 616 C C . ALA A 1 73 ? -1.305 -2.523 18.312 1 96.88 73 ALA A C 1
ATOM 618 O O . ALA A 1 73 ? -0.205 -2.225 17.844 1 96.88 73 ALA A O 1
ATOM 619 N N . LEU A 1 74 ? -2.422 -2.73 17.578 1 97.94 74 LEU A N 1
ATOM 620 C CA . LEU A 1 74 ? -2.457 -2.213 16.219 1 97.94 74 LEU A CA 1
ATOM 621 C C . LEU A 1 74 ? -2.453 -0.688 16.219 1 97.94 74 LEU A C 1
ATOM 623 O O . LEU A 1 74 ? -3.105 -0.059 17.047 1 97.94 74 LEU A O 1
ATOM 627 N N . ARG A 1 75 ? -1.691 -0.114 15.305 1 97 75 ARG A N 1
ATOM 628 C CA . ARG A 1 75 ? -1.51 1.334 15.312 1 97 75 ARG A CA 1
ATOM 629 C C . ARG A 1 75 ? -2.836 2.051 15.078 1 97 75 ARG A C 1
ATOM 631 O O . ARG A 1 75 ? -3.516 1.805 14.078 1 97 75 ARG A O 1
ATOM 638 N N . PRO A 1 76 ? -3.23 2.994 15.945 1 95.25 76 PRO A N 1
ATOM 639 C CA . PRO A 1 76 ? -4.426 3.812 15.727 1 95.25 76 PRO A CA 1
ATOM 640 C C . PRO A 1 76 ? -4.145 5.066 14.898 1 95.25 76 PRO A C 1
ATOM 642 O O . PRO A 1 76 ? -5.078 5.754 14.484 1 95.25 76 PRO A O 1
ATOM 645 N N . ASP A 1 77 ? -2.875 5.367 14.742 1 91.81 77 ASP A N 1
ATOM 646 C CA . ASP A 1 77 ? -2.381 6.5 13.969 1 91.81 77 ASP A CA 1
ATOM 647 C C . ASP A 1 77 ? -0.919 6.297 13.578 1 91.81 77 ASP A C 1
ATOM 649 O O . ASP A 1 77 ? -0.229 5.449 14.141 1 91.81 77 ASP A O 1
ATOM 653 N N . MET A 1 78 ? -0.476 7.047 12.695 1 96.25 78 MET A N 1
ATOM 654 C CA . MET A 1 78 ? 0.897 6.902 12.219 1 96.25 78 MET A CA 1
ATOM 655 C C . MET A 1 78 ? 1.821 7.891 12.922 1 96.25 78 MET A C 1
ATOM 657 O O . MET A 1 78 ? 3.039 7.699 12.945 1 96.25 78 MET A O 1
ATOM 661 N N . THR A 1 79 ? 1.273 9.008 13.469 1 95.31 79 THR A N 1
ATOM 662 C CA . THR A 1 79 ? 2.088 10.07 14.039 1 95.31 79 THR A CA 1
ATOM 663 C C . THR A 1 79 ? 2.951 9.539 15.18 1 95.31 79 THR A C 1
ATOM 665 O O . THR A 1 79 ? 4.145 9.836 15.25 1 95.31 79 THR A O 1
ATOM 668 N N . SER A 1 80 ? 2.369 8.742 16.094 1 94.31 80 SER A N 1
ATOM 669 C CA . SER A 1 80 ? 3.105 8.164 17.219 1 94.31 80 SER A CA 1
ATOM 670 C C . SER A 1 80 ? 4.23 7.258 16.734 1 94.31 80 SER A C 1
ATOM 672 O O . SER A 1 80 ? 5.344 7.309 17.266 1 94.31 80 SER A O 1
ATOM 674 N N . SER A 1 81 ? 3.904 6.426 15.773 1 96.69 81 SER A N 1
ATOM 675 C CA . SER A 1 81 ? 4.895 5.492 15.242 1 96.69 81 SER A CA 1
ATOM 676 C C . SER A 1 81 ? 6.027 6.234 14.539 1 96.69 81 SER A C 1
ATOM 678 O O . SER A 1 81 ? 7.191 5.836 14.648 1 96.69 81 SER A O 1
ATOM 680 N N . VAL A 1 82 ? 5.727 7.273 13.828 1 97.62 82 VAL A N 1
ATOM 681 C CA . VAL A 1 82 ? 6.73 8.078 13.148 1 97.62 82 VAL A CA 1
ATOM 682 C C . VAL A 1 82 ? 7.594 8.805 14.18 1 97.62 82 VAL A C 1
ATOM 684 O O . VAL A 1 82 ? 8.812 8.922 14.008 1 97.62 82 VAL A O 1
ATOM 687 N N . ALA A 1 83 ? 6.938 9.32 15.234 1 96.5 83 ALA A N 1
ATOM 688 C CA . ALA A 1 83 ? 7.691 9.953 16.312 1 96.5 83 ALA A CA 1
ATOM 689 C C . ALA A 1 83 ? 8.672 8.977 16.953 1 96.5 83 ALA A C 1
ATOM 691 O O . ALA A 1 83 ? 9.82 9.328 17.234 1 96.5 83 ALA A O 1
ATOM 692 N N . ARG A 1 84 ? 8.211 7.766 17.188 1 97 84 ARG A N 1
ATOM 693 C CA . ARG A 1 84 ? 9.094 6.727 17.703 1 97 84 ARG A CA 1
ATOM 694 C C . ARG A 1 84 ? 10.281 6.508 16.766 1 97 84 ARG A C 1
ATOM 696 O O . ARG A 1 84 ? 11.43 6.418 17.219 1 97 84 ARG A O 1
ATOM 703 N N . LEU A 1 85 ? 10.008 6.336 15.477 1 98.12 85 LEU A N 1
ATOM 704 C CA . LEU A 1 85 ? 11.062 6.156 14.477 1 98.12 85 LEU A CA 1
ATOM 705 C C . LEU A 1 85 ? 12.078 7.293 14.547 1 98.12 85 LEU A C 1
ATOM 707 O O . LEU A 1 85 ? 13.281 7.051 14.539 1 98.12 85 LEU A O 1
ATOM 711 N N . TYR A 1 86 ? 11.594 8.531 14.617 1 98.19 86 TYR A N 1
ATOM 712 C CA . TYR A 1 86 ? 12.453 9.703 14.719 1 98.19 86 TYR A CA 1
ATOM 713 C C . TYR A 1 86 ? 13.352 9.625 15.945 1 98.19 86 TYR A C 1
ATOM 715 O O . TYR A 1 86 ? 14.57 9.789 15.852 1 98.19 86 TYR A O 1
ATOM 723 N N . VAL A 1 87 ? 12.727 9.383 17.109 1 97.56 87 VAL A N 1
ATOM 724 C CA . VAL A 1 87 ? 13.438 9.367 18.391 1 97.56 87 VAL A CA 1
ATOM 725 C C . VAL A 1 87 ? 14.5 8.266 18.375 1 97.56 87 VAL A C 1
ATOM 727 O O . VAL A 1 87 ? 15.625 8.477 18.828 1 97.56 87 VAL A O 1
ATOM 730 N N . ASN A 1 88 ? 14.141 7.176 17.781 1 96.62 88 ASN A N 1
ATOM 731 C CA . ASN A 1 88 ? 15.023 6.012 17.812 1 96.62 88 ASN A CA 1
ATOM 732 C C . ASN A 1 88 ? 16.219 6.195 16.891 1 96.62 88 ASN A C 1
ATOM 734 O O . ASN A 1 88 ? 17.312 5.68 17.172 1 96.62 88 ASN A O 1
ATOM 738 N N . SER A 1 89 ? 16.047 6.969 15.781 1 95.69 89 SER A N 1
ATOM 739 C CA . SER A 1 89 ? 17.094 6.793 14.789 1 95.69 89 SER A CA 1
ATOM 740 C C . SER A 1 89 ? 17.438 8.109 14.109 1 95.69 89 SER A C 1
ATOM 742 O O . SER A 1 89 ? 18.406 8.195 13.344 1 95.69 89 SER A O 1
ATOM 744 N N . PHE A 1 90 ? 16.734 9.227 14.438 1 97.19 90 PHE A N 1
ATOM 745 C CA . PHE A 1 90 ? 16.922 10.367 13.555 1 97.19 90 PHE A CA 1
ATOM 746 C C . PHE A 1 90 ? 17.109 11.648 14.359 1 97.19 90 PHE A C 1
ATOM 748 O O . PHE A 1 90 ? 16.984 12.75 13.82 1 97.19 90 PHE A O 1
ATOM 755 N N . GLN A 1 91 ? 17.375 11.531 15.578 1 96.25 91 GLN A N 1
ATOM 756 C CA . GLN A 1 91 ? 17.516 12.719 16.406 1 96.25 91 GLN A CA 1
ATOM 757 C C . GLN A 1 91 ? 18.703 13.57 15.977 1 96.25 91 GLN A C 1
ATOM 759 O O . GLN A 1 91 ? 18.688 14.789 16.141 1 96.25 91 GLN A O 1
ATOM 764 N N . THR A 1 92 ? 19.719 12.93 15.328 1 95.44 92 THR A N 1
ATOM 765 C CA . THR A 1 92 ? 20.906 13.664 14.938 1 95.44 92 THR A CA 1
ATOM 766 C C . THR A 1 92 ? 20.891 13.969 13.445 1 95.44 92 THR A C 1
ATOM 768 O O . THR A 1 92 ? 21.844 14.539 12.906 1 95.44 92 THR A O 1
ATOM 771 N N . ALA A 1 93 ? 19.875 13.555 12.812 1 96.12 93 ALA A N 1
ATOM 772 C CA . ALA A 1 93 ? 19.766 13.828 11.383 1 96.12 93 ALA A CA 1
ATOM 773 C C . ALA A 1 93 ? 19.531 15.312 11.125 1 96.12 93 ALA A C 1
ATOM 775 O O . ALA A 1 93 ? 19.016 16.031 11.992 1 96.12 93 ALA A O 1
ATOM 776 N N . PRO A 1 94 ? 19.969 15.734 9.898 1 95.5 94 PRO A N 1
ATOM 777 C CA . PRO A 1 94 ? 19.656 17.125 9.555 1 95.5 94 PRO A CA 1
ATOM 778 C C . PRO A 1 94 ? 18.156 17.406 9.562 1 95.5 94 PRO A C 1
ATOM 780 O O . PRO A 1 94 ? 17.375 16.578 9.117 1 95.5 94 PRO A O 1
ATOM 783 N N . LYS A 1 95 ? 17.828 18.578 10.086 1 97.12 95 LYS A N 1
ATOM 784 C CA . LYS A 1 95 ? 16.422 18.969 10.203 1 97.12 95 LYS A CA 1
ATOM 785 C C . LYS A 1 95 ? 16.109 20.156 9.297 1 97.12 95 LYS A C 1
ATOM 787 O O . LYS A 1 95 ? 16.984 20.953 8.984 1 97.12 95 LYS A O 1
ATOM 792 N N . PRO A 1 96 ? 14.922 20.375 8.891 1 98 96 PRO A N 1
ATOM 793 C CA . PRO A 1 96 ? 13.758 19.547 9.188 1 98 96 PRO A CA 1
ATOM 794 C C . PRO A 1 96 ? 13.742 18.234 8.406 1 98 96 PRO A C 1
ATOM 796 O O . PRO A 1 96 ? 14.32 18.156 7.316 1 98 96 PRO A O 1
ATOM 799 N N . ILE A 1 97 ? 13.133 17.234 9 1 98.06 97 ILE A N 1
ATOM 800 C CA . ILE A 1 97 ? 12.844 15.961 8.352 1 98.06 97 ILE A CA 1
ATOM 801 C C . ILE A 1 97 ? 11.422 15.977 7.797 1 98.06 97 ILE A C 1
ATOM 803 O O . ILE A 1 97 ? 10.484 16.406 8.477 1 98.06 97 ILE A O 1
ATOM 807 N N . LYS A 1 98 ? 11.25 15.586 6.535 1 98.62 98 LYS A N 1
ATOM 808 C CA . LYS A 1 98 ? 9.953 15.547 5.859 1 98.62 98 LYS A CA 1
ATOM 809 C C . LYS A 1 98 ? 9.602 14.125 5.434 1 98.62 98 LYS A C 1
ATOM 811 O O . LYS A 1 98 ? 10.172 13.594 4.48 1 98.62 98 LYS A O 1
ATOM 816 N N . TRP A 1 99 ? 8.617 13.523 6.121 1 98.88 99 TRP A N 1
ATOM 817 C CA . TRP A 1 99 ? 8.188 12.156 5.832 1 98.88 99 TRP A CA 1
ATOM 818 C C . TRP A 1 99 ? 6.703 12.102 5.492 1 98.88 99 TRP A C 1
ATOM 820 O O . TRP A 1 99 ? 5.918 12.898 6.008 1 98.88 99 TRP A O 1
ATOM 830 N N . TYR A 1 100 ? 6.355 11.258 4.582 1 98.81 100 TYR A N 1
ATOM 831 C CA . TYR A 1 100 ? 4.941 10.977 4.371 1 98.81 100 TYR A CA 1
ATOM 832 C C . TYR A 1 100 ? 4.672 9.477 4.445 1 98.81 100 TYR A C 1
ATOM 834 O O . TYR A 1 100 ? 5.605 8.672 4.434 1 98.81 100 TYR A O 1
ATOM 842 N N . TYR A 1 101 ? 3.459 9.141 4.605 1 98.81 101 TYR A N 1
ATOM 843 C CA . TYR A 1 101 ? 2.992 7.762 4.602 1 98.81 101 TYR A CA 1
ATOM 844 C C . TYR A 1 101 ? 1.584 7.664 4.027 1 98.81 101 TYR A C 1
ATOM 846 O O . TYR A 1 101 ? 0.807 8.617 4.105 1 98.81 101 TYR A O 1
ATOM 854 N N . ILE A 1 102 ? 1.278 6.645 3.404 1 98.56 102 ILE A N 1
ATOM 855 C CA . ILE A 1 102 ? -0.063 6.172 3.078 1 98.56 102 ILE A CA 1
ATOM 856 C C . ILE A 1 102 ? -0.27 4.77 3.648 1 98.56 102 ILE A C 1
ATOM 858 O O . ILE A 1 102 ? 0.345 3.809 3.186 1 98.56 102 ILE A O 1
ATOM 862 N N . ALA A 1 103 ? -1.051 4.684 4.672 1 98.06 103 ALA A N 1
ATOM 863 C CA . ALA A 1 103 ? -1.117 3.434 5.426 1 98.06 103 ALA A CA 1
ATOM 864 C C . ALA A 1 103 ? -2.475 3.273 6.102 1 98.06 103 ALA A C 1
ATOM 866 O O . ALA A 1 103 ? -3.273 4.211 6.141 1 98.06 103 ALA A O 1
ATOM 867 N N . ASN A 1 104 ? -2.779 2.09 6.516 1 98 104 ASN A N 1
ATOM 868 C CA . ASN A 1 104 ? -4.008 1.81 7.25 1 98 104 ASN A CA 1
ATOM 869 C C . ASN A 1 104 ? -3.822 2.012 8.75 1 98 104 ASN A C 1
ATOM 871 O O . ASN A 1 104 ? -2.705 1.912 9.258 1 98 104 ASN A O 1
ATOM 875 N N . MET A 1 105 ? -4.844 2.332 9.445 1 97.31 105 MET A N 1
ATOM 876 C CA . MET A 1 105 ? -4.961 2.512 10.891 1 97.31 105 MET A CA 1
ATOM 877 C C . MET A 1 105 ? -6.109 1.679 11.445 1 97.31 105 MET A C 1
ATOM 879 O O . MET A 1 105 ? -6.965 1.211 10.695 1 97.31 105 MET A O 1
ATOM 883 N N . PHE A 1 106 ? -6.098 1.499 12.805 1 97.19 106 PHE A N 1
ATOM 884 C CA . PHE A 1 106 ? -7.074 0.638 13.453 1 97.19 106 PHE A CA 1
ATOM 885 C C . PHE A 1 106 ? -7.637 1.307 14.703 1 97.19 106 PHE A C 1
ATOM 887 O O . PHE A 1 106 ? -6.883 1.708 15.594 1 97.19 106 PHE A O 1
ATOM 894 N N . ARG A 1 107 ? -8.883 1.431 14.773 1 95.25 107 ARG A N 1
ATOM 895 C CA . ARG A 1 107 ? -9.57 1.954 15.945 1 95.25 107 ARG A CA 1
ATOM 896 C C . ARG A 1 107 ? -10.875 1.2 16.203 1 95.25 107 ARG A C 1
ATOM 898 O O . ARG A 1 107 ? -11.672 1.003 15.281 1 95.25 107 ARG A O 1
ATOM 905 N N . TYR A 1 108 ? -10.992 0.726 17.453 1 94.31 108 TYR A N 1
ATOM 906 C CA . TYR A 1 108 ? -12.211 0.022 17.828 1 94.31 108 TYR A CA 1
ATOM 907 C C . TYR A 1 108 ? -13.359 1.001 18.047 1 94.31 108 TYR A C 1
ATOM 909 O O . TYR A 1 108 ? -13.828 1.163 19.172 1 94.31 108 TYR A O 1
ATOM 917 N N . GLU A 1 109 ? -13.797 1.589 17 1 89.06 109 GLU A N 1
ATOM 918 C CA . GLU A 1 109 ? -14.914 2.523 17.047 1 89.06 109 GLU A CA 1
ATOM 919 C C . GLU A 1 109 ? -16.188 1.893 16.484 1 89.06 109 GLU A C 1
ATOM 921 O O . GLU A 1 109 ? -16.125 0.841 15.844 1 89.06 109 GLU A O 1
ATOM 926 N N . GLU A 1 110 ? -17.25 2.479 16.922 1 87.81 110 GLU A N 1
ATOM 927 C CA . GLU A 1 110 ? -18.5 2.035 16.297 1 87.81 110 GLU A CA 1
ATOM 928 C C . GLU A 1 110 ? -18.531 2.432 14.82 1 87.81 110 GLU A C 1
ATOM 930 O O . GLU A 1 110 ? -18.469 3.615 14.484 1 87.81 110 GLU A O 1
ATOM 935 N N . PRO A 1 111 ? -18.656 1.379 14.039 1 86.12 111 PRO A N 1
ATOM 936 C CA . PRO A 1 111 ? -18.609 1.677 12.602 1 86.12 111 PRO A CA 1
ATOM 937 C C . PRO A 1 111 ? -19.797 2.512 12.133 1 86.12 111 PRO A C 1
ATOM 939 O O . PRO A 1 111 ? -20.922 2.312 12.602 1 86.12 111 PRO A O 1
ATOM 942 N N . GLN A 1 112 ? -19.625 3.51 11.359 1 81.75 112 GLN A N 1
ATOM 943 C CA . GLN A 1 112 ? -20.594 4.359 10.672 1 81.75 112 GLN A CA 1
ATOM 944 C C . GLN A 1 112 ? -20.109 4.707 9.266 1 81.75 112 GLN A C 1
ATOM 946 O O . GLN A 1 112 ? -19.031 4.289 8.852 1 81.75 112 GLN A O 1
ATOM 951 N N . SER A 1 113 ? -21.016 5.367 8.531 1 76.88 113 SER A N 1
ATOM 952 C CA . SER A 1 113 ? -20.594 5.766 7.191 1 76.88 113 SER A CA 1
ATOM 953 C C . SER A 1 113 ? -19.312 6.582 7.234 1 76.88 113 SER A C 1
ATOM 955 O O . SER A 1 113 ? -19.234 7.578 7.957 1 76.88 113 SER A O 1
ATOM 957 N N . GLY A 1 114 ? -18.375 6.07 6.594 1 77.69 114 GLY A N 1
ATOM 958 C CA . GLY A 1 114 ? -17.109 6.781 6.543 1 77.69 114 GLY A CA 1
ATOM 959 C C . GLY A 1 114 ? -16.219 6.504 7.738 1 77.69 114 GLY A C 1
ATOM 960 O O . GLY A 1 114 ? -15.086 6.996 7.809 1 77.69 114 GLY A O 1
ATOM 961 N N . ARG A 1 115 ? -16.734 5.758 8.672 1 85.19 115 ARG A N 1
ATOM 962 C CA . ARG A 1 115 ? -15.969 5.402 9.859 1 85.19 115 ARG A CA 1
ATOM 963 C C . ARG A 1 115 ? -15.836 3.889 9.984 1 85.19 115 ARG A C 1
ATOM 965 O O . ARG A 1 115 ? -16.828 3.189 10.203 1 85.19 115 ARG A O 1
ATOM 972 N N . TYR A 1 116 ? -14.617 3.438 9.883 1 94.31 116 TYR A N 1
ATOM 973 C CA . TYR A 1 116 ? -14.312 2.012 9.914 1 94.31 116 TYR A CA 1
ATOM 974 C C . TYR A 1 116 ? -13.281 1.695 11 1 94.31 116 TYR A C 1
ATOM 976 O O . TYR A 1 116 ? -12.641 2.6 11.539 1 94.31 116 TYR A O 1
ATOM 984 N N . ARG A 1 117 ? -13.266 0.462 11.383 1 96.94 117 ARG A N 1
ATOM 985 C CA . ARG A 1 117 ? -12.305 0.033 12.391 1 96.94 117 ARG A CA 1
ATOM 986 C C . ARG A 1 117 ? -10.93 -0.193 11.781 1 96.94 117 ARG A C 1
ATOM 988 O O . ARG A 1 117 ? -9.93 -0.237 12.5 1 96.94 117 ARG A O 1
ATOM 995 N N . GLU A 1 118 ? -10.852 -0.479 10.555 1 97.62 118 GLU A N 1
ATOM 996 C CA . GLU A 1 118 ? -9.672 -0.385 9.703 1 97.62 118 GLU A CA 1
ATOM 997 C C . GLU A 1 118 ? -9.867 0.645 8.594 1 97.62 118 GLU A C 1
ATOM 999 O O . GLU A 1 118 ? -10.797 0.529 7.793 1 97.62 118 GLU A O 1
ATOM 1004 N N . PHE A 1 119 ? -9.055 1.725 8.625 1 97.06 119 PHE A N 1
ATOM 1005 C CA . PHE A 1 119 ? -9.203 2.807 7.656 1 97.06 119 PHE A CA 1
ATOM 1006 C C . PHE A 1 119 ? -7.844 3.316 7.199 1 97.06 119 PHE A C 1
ATOM 1008 O O . PHE A 1 119 ? -6.824 3.037 7.84 1 97.06 119 PHE A O 1
ATOM 1015 N N . TRP A 1 120 ? -7.816 3.975 6.102 1 97.88 120 TRP A N 1
ATOM 1016 C CA . TRP A 1 120 ? -6.559 4.398 5.496 1 97.88 120 TRP A CA 1
ATOM 1017 C C . TRP A 1 120 ? -6.398 5.91 5.574 1 97.88 120 TRP A C 1
ATOM 1019 O O . TRP A 1 120 ? -7.383 6.652 5.477 1 97.88 120 TRP A O 1
ATOM 1029 N N . GLN A 1 121 ? -5.164 6.312 5.746 1 97.94 121 GLN A N 1
ATOM 1030 C CA . GLN A 1 121 ? -4.816 7.727 5.77 1 97.94 121 GLN A CA 1
ATOM 1031 C C . GLN A 1 121 ? -3.562 8 4.949 1 97.94 121 GLN A C 1
ATOM 1033 O O . GLN A 1 121 ? -2.715 7.121 4.789 1 97.94 121 GLN A O 1
ATOM 1038 N N . ALA A 1 122 ? -3.516 9.094 4.336 1 98.75 122 ALA A N 1
ATOM 1039 C CA . ALA A 1 122 ? -2.297 9.688 3.791 1 98.75 122 ALA A CA 1
ATOM 1040 C C . ALA A 1 122 ? -1.848 10.883 4.625 1 98.75 122 ALA A C 1
ATOM 1042 O O . ALA A 1 122 ? -2.574 11.875 4.746 1 98.75 122 ALA A O 1
ATOM 1043 N N . GLY A 1 123 ? -0.665 10.773 5.207 1 98.56 123 GLY A N 1
ATOM 1044 C CA . GLY A 1 123 ? -0.247 11.828 6.117 1 98.56 123 GLY A CA 1
ATOM 1045 C C . GLY A 1 123 ? 1.202 12.234 5.93 1 98.56 123 GLY A C 1
ATOM 1046 O O . GLY A 1 123 ? 1.949 11.578 5.203 1 98.56 123 GLY A O 1
ATOM 1047 N N . VAL A 1 124 ? 1.558 13.383 6.496 1 98.81 124 VAL A N 1
ATOM 1048 C CA . VAL A 1 124 ? 2.922 13.898 6.445 1 98.81 124 VAL A CA 1
ATOM 1049 C C . VAL A 1 124 ? 3.348 14.367 7.836 1 98.81 124 VAL A C 1
ATOM 1051 O O . VAL A 1 124 ? 2.504 14.703 8.672 1 98.81 124 VAL A O 1
ATOM 1054 N N . GLU A 1 125 ? 4.574 14.289 8.078 1 98.81 125 GLU A N 1
ATOM 1055 C CA . GLU A 1 125 ? 5.219 14.836 9.273 1 98.81 125 GLU A CA 1
ATOM 1056 C C . GLU A 1 125 ? 6.43 15.688 8.906 1 98.81 125 GLU A C 1
ATOM 1058 O O . GLU A 1 125 ? 7.348 15.211 8.234 1 98.81 125 GLU A O 1
ATOM 1063 N N . LEU A 1 126 ? 6.344 16.906 9.258 1 98.88 126 LEU A N 1
ATOM 1064 C CA . LEU A 1 126 ? 7.484 17.812 9.18 1 98.88 126 LEU A CA 1
ATOM 1065 C C . LEU A 1 126 ? 8.07 18.062 10.562 1 98.88 126 LEU A C 1
ATOM 1067 O O . LEU A 1 126 ? 7.449 18.734 11.398 1 98.88 126 LEU A O 1
ATOM 1071 N N . ILE A 1 127 ? 9.258 17.531 10.789 1 98.69 127 ILE A N 1
ATOM 1072 C CA . ILE A 1 127 ? 9.836 17.5 12.133 1 98.69 127 ILE A CA 1
ATOM 1073 C C . ILE A 1 127 ? 11.102 18.344 12.172 1 98.69 127 ILE A C 1
ATOM 1075 O O . ILE A 1 127 ? 12.031 18.125 11.391 1 98.69 127 ILE A O 1
ATOM 1079 N N . GLY A 1 128 ? 11.141 19.344 13.078 1 98.25 128 GLY A N 1
ATOM 1080 C CA . GLY A 1 128 ? 12.414 19.984 13.336 1 98.25 128 GLY A CA 1
ATOM 1081 C C . GLY A 1 128 ? 12.414 21.469 13 1 98.25 128 GLY A C 1
ATOM 1082 O O . GLY A 1 128 ? 13.469 22.109 13.016 1 98.25 128 GLY A O 1
ATOM 1083 N N . SER A 1 129 ? 11.312 22.094 12.672 1 98.12 129 SER A N 1
ATOM 1084 C CA . SER A 1 129 ? 11.242 23.531 12.453 1 98.12 129 SER A CA 1
ATOM 1085 C C . SER A 1 129 ? 10.133 24.156 13.289 1 98.12 129 SER A C 1
ATOM 1087 O O . SER A 1 129 ? 8.992 23.703 13.266 1 98.12 129 SER A O 1
ATOM 1089 N N . ASP A 1 130 ? 10.492 25.172 14.039 1 97.19 130 ASP A N 1
ATOM 1090 C CA . ASP A 1 130 ? 9.516 25.875 14.867 1 97.19 130 ASP A CA 1
ATOM 1091 C C . ASP A 1 130 ? 8.977 27.109 14.148 1 97.19 130 ASP A C 1
ATOM 1093 O O . ASP A 1 130 ? 8.219 27.891 14.734 1 97.19 130 ASP A O 1
ATOM 1097 N N . LYS A 1 131 ? 9.391 27.266 12.914 1 97.31 131 LYS A N 1
ATOM 1098 C CA . LYS A 1 131 ? 9.023 28.469 12.172 1 97.31 131 LYS A CA 1
ATOM 1099 C C . LYS A 1 131 ? 7.605 28.359 11.617 1 97.31 131 LYS A C 1
ATOM 1101 O O . LYS A 1 131 ? 7.137 27.266 11.305 1 97.31 131 LYS A O 1
ATOM 1106 N N . ILE A 1 132 ? 6.922 29.516 11.445 1 97.75 132 ILE A N 1
ATOM 1107 C CA . ILE A 1 132 ? 5.57 29.578 10.898 1 97.75 132 ILE A CA 1
ATOM 1108 C C . ILE A 1 132 ? 5.574 29.094 9.445 1 97.75 132 ILE A C 1
ATOM 1110 O O . ILE A 1 132 ? 4.566 28.594 8.953 1 97.75 132 ILE A O 1
ATOM 1114 N N . GLU A 1 133 ? 6.773 29.188 8.781 1 98.12 133 GLU A N 1
ATOM 1115 C CA . GLU A 1 133 ? 6.945 28.734 7.41 1 98.12 133 GLU A CA 1
ATOM 1116 C C . GLU A 1 133 ? 6.676 27.234 7.285 1 98.12 133 GLU A C 1
ATOM 1118 O O . GLU A 1 133 ? 6.168 26.781 6.258 1 98.12 133 GLU A O 1
ATOM 1123 N N . ALA A 1 134 ? 7.023 26.5 8.344 1 98.56 134 ALA A N 1
ATOM 1124 C CA . ALA A 1 134 ? 6.766 25.062 8.344 1 98.56 134 ALA A CA 1
ATOM 1125 C C . ALA A 1 134 ? 5.266 24.766 8.344 1 98.56 134 ALA A C 1
ATOM 1127 O O . ALA A 1 134 ? 4.797 23.891 7.617 1 98.56 134 ALA A O 1
ATOM 1128 N N . ASP A 1 135 ? 4.531 25.516 9.148 1 98.62 135 ASP A N 1
ATOM 1129 C CA . ASP A 1 135 ? 3.08 25.359 9.172 1 98.62 135 ASP A CA 1
ATOM 1130 C C . ASP A 1 135 ? 2.467 25.734 7.824 1 98.62 135 ASP A C 1
ATOM 1132 O O . ASP A 1 135 ? 1.576 25.031 7.332 1 98.62 135 ASP A O 1
ATOM 1136 N N . ALA A 1 136 ? 2.951 26.812 7.293 1 98.75 136 ALA A N 1
ATOM 1137 C CA . ALA A 1 136 ? 2.439 27.25 6 1 98.75 136 ALA A CA 1
ATOM 1138 C C . ALA A 1 136 ? 2.68 26.203 4.926 1 98.75 136 ALA A C 1
ATOM 1140 O O . ALA A 1 136 ? 1.803 25.922 4.102 1 98.75 136 ALA A O 1
ATOM 1141 N N . GLU A 1 137 ? 3.859 25.641 4.926 1 98.81 137 GLU A N 1
ATOM 1142 C CA . GLU A 1 137 ? 4.18 24.625 3.934 1 98.81 137 GLU A CA 1
ATOM 1143 C C . GLU A 1 137 ? 3.252 23.422 4.059 1 98.81 137 GLU A C 1
ATOM 1145 O O . GLU A 1 137 ? 2.738 22.922 3.057 1 98.81 137 GLU A O 1
ATOM 1150 N N . VAL A 1 138 ? 3.045 22.969 5.27 1 98.81 138 VAL A N 1
ATOM 1151 C CA . VAL A 1 138 ? 2.219 21.781 5.523 1 98.81 138 VAL A CA 1
ATOM 1152 C C . VAL A 1 138 ? 0.779 22.062 5.102 1 98.81 138 VAL A C 1
ATOM 1154 O O . VAL A 1 138 ? 0.119 21.203 4.52 1 98.81 138 VAL A O 1
ATOM 1157 N N . ILE A 1 139 ? 0.305 23.234 5.344 1 98.88 139 ILE A N 1
ATOM 1158 C CA . ILE A 1 139 ? -1.06 23.578 4.973 1 98.88 139 ILE A CA 1
ATOM 1159 C C . ILE A 1 139 ? -1.162 23.719 3.453 1 98.88 139 ILE A C 1
ATOM 1161 O O . ILE A 1 139 ? -2.139 23.266 2.85 1 98.88 139 ILE A O 1
ATOM 1165 N N . ALA A 1 140 ? -0.143 24.359 2.818 1 98.94 140 ALA A N 1
ATOM 1166 C CA . ALA A 1 140 ? -0.129 24.453 1.361 1 98.94 140 ALA A CA 1
ATOM 1167 C C . ALA A 1 140 ? -0.132 23.062 0.73 1 98.94 140 ALA A C 1
ATOM 1169 O O . ALA A 1 140 ? -0.861 22.812 -0.233 1 98.94 140 ALA A O 1
ATOM 1170 N N . LEU A 1 141 ? 0.686 22.219 1.252 1 98.94 141 LEU A N 1
ATOM 1171 C CA . LEU A 1 141 ? 0.74 20.828 0.81 1 98.94 141 LEU A CA 1
ATOM 1172 C C . LEU A 1 141 ? -0.624 20.156 0.95 1 98.94 141 LEU A C 1
ATOM 1174 O O . LEU A 1 141 ? -1.051 19.422 0.062 1 98.94 141 LEU A O 1
ATOM 1178 N N . PHE A 1 142 ? -1.269 20.391 2.062 1 98.88 142 PHE A N 1
ATOM 1179 C CA . PHE A 1 142 ? -2.602 19.875 2.352 1 98.88 142 PHE A CA 1
ATOM 1180 C C . PHE A 1 142 ? -3.594 20.312 1.279 1 98.88 142 PHE A C 1
ATOM 1182 O O . PHE A 1 142 ? -4.34 19.5 0.747 1 98.88 142 PHE A O 1
ATOM 1189 N N . VAL A 1 143 ? -3.551 21.547 0.932 1 98.94 143 VAL A N 1
ATOM 1190 C CA . VAL A 1 143 ? -4.434 22.125 -0.082 1 98.94 143 VAL A CA 1
ATOM 1191 C C . VAL A 1 143 ? -4.117 21.516 -1.444 1 98.94 143 VAL A C 1
ATOM 1193 O O . VAL A 1 143 ? -5.012 21.016 -2.129 1 98.94 143 VAL A O 1
ATOM 1196 N N . ASP A 1 144 ? -2.877 21.516 -1.801 1 98.88 144 ASP A N 1
ATOM 1197 C CA . ASP A 1 144 ? -2.463 21.016 -3.109 1 98.88 144 ASP A CA 1
ATOM 1198 C C . ASP A 1 144 ? -2.811 19.531 -3.27 1 98.88 144 ASP A C 1
ATOM 1200 O O . ASP A 1 144 ? -3.09 19.078 -4.379 1 98.88 144 ASP A O 1
ATOM 1204 N N . SER A 1 145 ? -2.783 18.781 -2.162 1 98.88 145 SER A N 1
ATOM 1205 C CA . SER A 1 145 ? -3.143 17.359 -2.215 1 98.88 145 SER A CA 1
ATOM 1206 C C . SER A 1 145 ? -4.586 17.172 -2.67 1 98.88 145 SER A C 1
ATOM 1208 O O . SER A 1 145 ? -4.875 16.312 -3.502 1 98.88 145 SER A O 1
ATOM 1210 N N . TYR A 1 146 ? -5.477 17.984 -2.104 1 98.88 146 TYR A N 1
ATOM 1211 C CA . TYR A 1 146 ? -6.875 17.891 -2.518 1 98.88 146 TYR A CA 1
ATOM 1212 C C . TYR A 1 146 ? -7.051 18.375 -3.953 1 98.88 146 TYR A C 1
ATOM 1214 O O . TYR A 1 146 ? -7.785 17.766 -4.734 1 98.88 146 TYR A O 1
ATOM 1222 N N . LEU A 1 147 ? -6.398 19.453 -4.316 1 98.81 147 LEU A N 1
ATOM 1223 C CA . LEU A 1 147 ? -6.504 20 -5.664 1 98.81 147 LEU A CA 1
ATOM 1224 C C . LEU A 1 147 ? -6.035 18.984 -6.703 1 98.81 147 LEU A C 1
ATOM 1226 O O . LEU A 1 147 ? -6.578 18.938 -7.809 1 98.81 147 LEU A O 1
ATOM 1230 N N . SER A 1 148 ? -5.074 18.203 -6.352 1 98.69 148 SER A N 1
ATOM 1231 C CA . SER A 1 148 ? -4.523 17.219 -7.281 1 98.69 148 SER A CA 1
ATOM 1232 C C . SER A 1 148 ? -5.562 16.172 -7.664 1 98.69 148 SER A C 1
ATOM 1234 O O . SER A 1 148 ? -5.434 15.508 -8.695 1 98.69 148 SER A O 1
ATOM 1236 N N . THR A 1 149 ? -6.57 15.984 -6.887 1 98.56 149 THR A N 1
ATOM 1237 C CA . THR A 1 149 ? -7.617 15.008 -7.164 1 98.56 149 THR A CA 1
ATOM 1238 C C . THR A 1 149 ? -8.742 15.633 -7.98 1 98.56 149 THR A C 1
ATOM 1240 O O . THR A 1 149 ? -9.734 14.977 -8.289 1 98.56 149 THR A O 1
ATOM 1243 N N . GLY A 1 150 ? -8.648 16.906 -8.203 1 98.31 150 GLY A N 1
ATOM 1244 C CA . GLY A 1 150 ? -9.688 17.625 -8.93 1 98.31 150 GLY A CA 1
ATOM 1245 C C . GLY A 1 150 ? -10.688 18.312 -8.023 1 98.31 150 GLY A C 1
ATOM 1246 O O . GLY A 1 150 ? -11.555 19.047 -8.492 1 98.31 150 GLY A O 1
ATOM 1247 N N . LEU A 1 151 ? -10.594 18.078 -6.738 1 98.44 151 LEU A N 1
ATOM 1248 C CA . LEU A 1 151 ? -11.492 18.719 -5.781 1 98.44 151 LEU A CA 1
ATOM 1249 C C . LEU A 1 151 ? -11.188 20.219 -5.66 1 98.44 151 LEU A C 1
ATOM 1251 O O . LEU A 1 151 ? -10.062 20.594 -5.34 1 98.44 151 LEU A O 1
ATOM 1255 N N . LYS A 1 152 ? -12.156 21.047 -5.898 1 97.81 152 LYS A N 1
ATOM 1256 C CA . LYS A 1 152 ? -11.93 22.484 -5.867 1 97.81 152 LYS A CA 1
ATOM 1257 C C . LYS A 1 152 ? -12.82 23.156 -4.832 1 97.81 152 LYS A C 1
ATOM 1259 O O . LYS A 1 152 ? -12.469 24.203 -4.281 1 97.81 152 LYS A O 1
ATOM 1264 N N . ASP A 1 153 ? -13.961 22.531 -4.605 1 97.44 153 ASP A N 1
ATOM 1265 C CA . ASP A 1 153 ? -14.945 23.141 -3.709 1 97.44 153 ASP A CA 1
ATOM 1266 C C . ASP A 1 153 ? -14.742 22.656 -2.273 1 97.44 153 ASP A C 1
ATOM 1268 O O . ASP A 1 153 ? -15.523 21.828 -1.779 1 97.44 153 ASP A O 1
ATOM 1272 N N . PHE A 1 154 ? -13.758 23.125 -1.656 1 98.44 154 PHE A N 1
ATOM 1273 C CA . PHE A 1 154 ? -13.484 22.812 -0.256 1 98.44 154 PHE A CA 1
ATOM 1274 C C . PHE A 1 154 ? -12.844 24.016 0.437 1 98.44 154 PHE A C 1
ATOM 1276 O O . PHE A 1 154 ? -12.5 25 -0.213 1 98.44 154 PHE A O 1
ATOM 1283 N N . THR A 1 155 ? -12.797 24 1.746 1 98.12 155 THR A N 1
ATOM 1284 C CA . THR A 1 155 ? -12.086 24.984 2.543 1 98.12 155 THR A CA 1
ATOM 1285 C C . THR A 1 155 ? -11.172 24.312 3.561 1 98.12 155 THR A C 1
ATOM 1287 O O . THR A 1 155 ? -11.422 23.188 3.979 1 98.12 155 THR A O 1
ATOM 1290 N N . VAL A 1 156 ? -10.109 24.938 3.805 1 98.5 156 VAL A N 1
ATOM 1291 C CA . VAL A 1 156 ? -9.25 24.578 4.93 1 98.5 156 VAL A CA 1
ATOM 1292 C C . VAL A 1 156 ? -9.43 25.594 6.059 1 98.5 156 VAL A C 1
ATOM 1294 O O . VAL A 1 156 ? -9.023 26.75 5.934 1 98.5 156 VAL A O 1
ATOM 1297 N N . ASN A 1 157 ? -10.055 25.125 7.105 1 96.94 157 ASN A N 1
ATOM 1298 C CA . ASN A 1 157 ? -10.312 25.969 8.266 1 96.94 157 ASN A CA 1
ATOM 1299 C C . ASN A 1 157 ? -9.164 25.906 9.273 1 96.94 157 ASN A C 1
ATOM 1301 O O . ASN A 1 157 ? -8.82 24.812 9.758 1 96.94 157 ASN A O 1
ATOM 1305 N N . ILE A 1 158 ? -8.617 27.031 9.555 1 97.44 158 ILE A N 1
ATOM 1306 C CA . ILE A 1 158 ? -7.461 27.109 10.445 1 97.44 158 ILE A CA 1
ATOM 1307 C C . ILE A 1 158 ? -7.887 27.656 11.805 1 97.44 158 ILE A C 1
ATOM 1309 O O . ILE A 1 158 ? -8.508 28.719 11.875 1 97.44 158 ILE A O 1
ATOM 1313 N N . GLY A 1 159 ? -7.699 26.922 12.836 1 94.31 159 GLY A N 1
ATOM 1314 C CA . GLY A 1 159 ? -7.859 27.344 14.211 1 94.31 159 GLY A CA 1
ATOM 1315 C C . GLY A 1 159 ? -6.543 27.484 14.953 1 94.31 159 GLY A C 1
ATOM 1316 O O . GLY A 1 159 ? -5.473 27.453 14.344 1 94.31 159 GLY A O 1
ATOM 1317 N N . ASP A 1 160 ? -6.633 27.75 16.25 1 93.25 160 ASP A N 1
ATOM 1318 C CA . ASP A 1 160 ? -5.41 27.953 17.016 1 93.25 160 ASP A CA 1
ATOM 1319 C C . ASP A 1 160 ? -5.621 27.562 18.484 1 93.25 160 ASP A C 1
ATOM 1321 O O . ASP A 1 160 ? -6.445 28.172 19.172 1 93.25 160 ASP A O 1
ATOM 1325 N N . ARG A 1 161 ? -4.824 26.641 18.891 1 90.31 161 ARG A N 1
ATOM 1326 C CA . ARG A 1 161 ? -4.945 26.125 20.25 1 90.31 161 ARG A CA 1
ATOM 1327 C C . ARG A 1 161 ? -4.535 27.188 21.266 1 90.31 161 ARG A C 1
ATOM 1329 O O . ARG A 1 161 ? -5.102 27.25 22.359 1 90.31 161 ARG A O 1
ATOM 1336 N N . VAL A 1 162 ? -3.49 27.922 21 1 92.19 162 VAL A N 1
ATOM 1337 C CA . VAL A 1 162 ? -3.021 28.953 21.922 1 92.19 162 VAL A CA 1
ATOM 1338 C C . VAL A 1 162 ? -4.133 29.969 22.156 1 92.19 162 VAL A C 1
ATOM 1340 O O . VAL A 1 162 ? -4.375 30.375 23.297 1 92.19 162 VAL A O 1
ATOM 1343 N N . LEU A 1 163 ? -4.812 30.391 21.141 1 91.81 163 LEU A N 1
ATOM 1344 C CA . LEU A 1 163 ? -5.887 31.359 21.281 1 91.81 163 LEU A CA 1
ATOM 1345 C C . LEU A 1 163 ? -7.059 30.781 22.062 1 91.81 163 LEU A C 1
ATOM 1347 O O . LEU A 1 163 ? -7.723 31.5 22.812 1 91.81 163 LEU A O 1
ATOM 1351 N N . LEU A 1 164 ? -7.34 29.547 21.859 1 88.75 164 LEU A N 1
ATOM 1352 C CA . LEU A 1 164 ? -8.391 28.891 22.625 1 88.75 164 LEU A CA 1
ATOM 1353 C C . LEU A 1 164 ? -8.039 28.859 24.109 1 88.75 164 LEU A C 1
ATOM 1355 O O . LEU A 1 164 ? -8.914 29.047 24.969 1 88.75 164 LEU A O 1
ATOM 1359 N N . ASP A 1 165 ? -6.812 28.531 24.344 1 87.94 165 ASP A N 1
ATOM 1360 C CA . ASP A 1 165 ? -6.352 28.547 25.734 1 87.94 165 ASP A CA 1
ATOM 1361 C C . ASP A 1 165 ? -6.5 29.953 26.344 1 87.94 165 ASP A C 1
ATOM 1363 O O . ASP A 1 165 ? -6.941 30.094 27.484 1 87.94 165 ASP A O 1
ATOM 1367 N N . GLU A 1 166 ? -6.062 30.922 25.594 1 90.75 166 GLU A N 1
ATOM 1368 C CA . GLU A 1 166 ? -6.172 32.312 26.062 1 90.75 166 GLU A CA 1
ATOM 1369 C C . GLU A 1 166 ? -7.629 32.719 26.25 1 90.75 166 GLU A C 1
ATOM 1371 O O . GLU A 1 166 ? -7.949 33.5 27.141 1 90.75 166 GLU A O 1
ATOM 1376 N N . PHE A 1 167 ? -8.453 32.219 25.422 1 90.25 167 PHE A N 1
ATOM 1377 C CA . PHE A 1 167 ? -9.875 32.5 25.547 1 90.25 167 PHE A CA 1
ATOM 1378 C C . PHE A 1 167 ? -10.43 31.922 26.844 1 90.25 167 PHE A C 1
ATOM 1380 O O . PHE A 1 167 ? -11.18 32.594 27.547 1 90.25 167 PHE A O 1
ATOM 1387 N N . ALA A 1 168 ? -10.109 30.672 27.078 1 87.75 168 ALA A N 1
ATOM 1388 C CA . ALA A 1 168 ? -10.547 30.047 28.312 1 87.75 168 ALA A CA 1
ATOM 1389 C C . ALA A 1 168 ? -10.094 30.844 29.531 1 87.75 168 ALA A C 1
ATOM 1391 O O . ALA A 1 168 ? -10.844 31 30.5 1 87.75 168 ALA A O 1
ATOM 1392 N N . LYS A 1 169 ? -8.898 31.344 29.438 1 88.56 169 LYS A N 1
ATOM 1393 C CA . LYS A 1 169 ? -8.383 32.188 30.531 1 88.56 169 LYS A CA 1
ATOM 1394 C C . LYS A 1 169 ? -9.203 33.438 30.688 1 88.56 169 LYS A C 1
ATOM 1396 O O . LYS A 1 169 ? -9.469 33.906 31.797 1 88.56 169 LYS A O 1
ATOM 1401 N N . MET A 1 170 ? -9.508 34 29.594 1 87.94 170 MET A N 1
ATOM 1402 C CA . MET A 1 170 ? -10.305 35.219 29.609 1 87.94 170 MET A CA 1
ATOM 1403 C C . MET A 1 170 ? -11.648 35 30.297 1 87.94 170 MET A C 1
ATOM 1405 O O . MET A 1 170 ? -12.188 35.906 30.938 1 87.94 170 MET A O 1
ATOM 1409 N N . LEU A 1 171 ? -12.195 33.781 30.125 1 88.44 171 LEU A N 1
ATOM 1410 C CA . LEU A 1 171 ? -13.484 33.438 30.703 1 88.44 171 LEU A CA 1
ATOM 1411 C C . LEU A 1 171 ? -13.344 33.031 32.156 1 88.44 171 LEU A C 1
ATOM 1413 O O . LEU A 1 171 ? -14.336 32.875 32.875 1 88.44 171 LEU A O 1
ATOM 1417 N N . GLY A 1 172 ? -12.188 32.844 32.562 1 86.56 172 GLY A N 1
ATOM 1418 C CA . GLY A 1 172 ? -11.938 32.406 33.906 1 86.56 172 GLY A CA 1
ATOM 1419 C C . GLY A 1 172 ? -12.234 30.922 34.125 1 86.56 172 GLY A C 1
ATOM 1420 O O . GLY A 1 172 ? -12.602 30.531 35.25 1 86.56 172 GLY A O 1
ATOM 1421 N N . VAL A 1 173 ? -12.195 30.25 33.094 1 86.12 173 VAL A N 1
ATOM 1422 C CA . VAL A 1 173 ? -12.492 28.828 33.156 1 86.12 173 VAL A CA 1
ATOM 1423 C C . VAL A 1 173 ? -11.211 28.047 33.406 1 86.12 173 VAL A C 1
ATOM 1425 O O . VAL A 1 173 ? -10.203 28.25 32.75 1 86.12 173 VAL A O 1
ATOM 1428 N N . LYS A 1 174 ? -11.234 27.266 34.469 1 82.69 174 LYS A N 1
ATOM 1429 C CA . LYS A 1 174 ? -10.078 26.438 34.812 1 82.69 174 LYS A CA 1
ATOM 1430 C C . LYS A 1 174 ? -10.016 25.188 33.938 1 82.69 174 LYS A C 1
ATOM 1432 O O . LYS A 1 174 ? -8.945 24.797 33.5 1 82.69 174 LYS A O 1
ATOM 1437 N N . ASP A 1 175 ? -11.164 24.578 33.688 1 82 175 ASP A N 1
ATOM 1438 C CA . ASP A 1 175 ? -11.242 23.375 32.844 1 82 175 ASP A CA 1
ATOM 1439 C C . ASP A 1 175 ? -11.336 23.75 31.375 1 82 175 ASP A C 1
ATOM 1441 O O . ASP A 1 175 ? -12.383 23.578 30.75 1 82 175 ASP A O 1
ATOM 1445 N N . ASP A 1 176 ? -10.172 24.094 30.828 1 80 176 ASP A N 1
ATOM 1446 C CA . ASP A 1 176 ? -10.141 24.516 29.438 1 80 176 ASP A CA 1
ATOM 1447 C C . ASP A 1 176 ? -10.469 23.359 28.5 1 80 176 ASP A C 1
ATOM 1449 O O . ASP A 1 176 ? -11.148 23.547 27.484 1 80 176 ASP A O 1
ATOM 1453 N N . ILE A 1 177 ? -10.07 22.172 28.844 1 76.19 177 ILE A N 1
ATOM 1454 C CA . ILE A 1 177 ? -10.32 21 28.031 1 76.19 177 ILE A CA 1
ATOM 1455 C C . ILE A 1 177 ? -11.82 20.734 27.953 1 76.19 177 ILE A C 1
ATOM 1457 O O . ILE A 1 177 ? -12.359 20.453 26.875 1 76.19 177 ILE A O 1
ATOM 1461 N N . GLY A 1 178 ? -12.406 20.797 29.062 1 77.88 178 GLY A N 1
ATOM 1462 C CA . GLY A 1 178 ? -13.852 20.625 29.094 1 77.88 178 GLY A CA 1
ATOM 1463 C C . GLY A 1 178 ? -14.602 21.625 28.25 1 77.88 178 GLY A C 1
ATOM 1464 O O . GLY A 1 178 ? -15.547 21.281 27.547 1 77.88 178 GLY A O 1
ATOM 1465 N N . LEU A 1 179 ? -14.211 22.859 28.375 1 84.81 179 LEU A N 1
ATOM 1466 C CA . LEU A 1 179 ? -14.836 23.906 27.578 1 84.81 179 LEU A CA 1
ATOM 1467 C C . LEU A 1 179 ? -14.672 23.625 26.078 1 84.81 179 LEU A C 1
ATOM 1469 O O . LEU A 1 179 ? -15.625 23.766 25.312 1 84.81 179 LEU A O 1
ATOM 1473 N N . MET A 1 180 ? -13.484 23.219 25.703 1 80.88 180 MET A N 1
ATOM 1474 C CA . MET A 1 180 ? -13.188 22.953 24.297 1 80.88 180 MET A CA 1
ATOM 1475 C C . MET A 1 180 ? -14.016 21.781 23.781 1 80.88 180 MET A C 1
ATOM 1477 O O . MET A 1 180 ? -14.406 21.75 22.609 1 80.88 180 MET A O 1
ATOM 1481 N N . ARG A 1 181 ? -14.211 20.859 24.609 1 80.25 181 ARG A N 1
ATOM 1482 C CA . ARG A 1 181 ? -15.047 19.719 24.234 1 80.25 181 ARG A CA 1
ATOM 1483 C C . ARG A 1 181 ? -16.469 20.172 23.906 1 80.25 181 ARG A C 1
ATOM 1485 O O . ARG A 1 181 ? -17.094 19.609 23 1 80.25 181 ARG A O 1
ATOM 1492 N N . ILE A 1 182 ? -16.938 21.094 24.688 1 83.56 182 ILE A N 1
ATOM 1493 C CA . ILE A 1 182 ? -18.281 21.609 24.453 1 83.56 182 ILE A CA 1
ATOM 1494 C C . ILE A 1 182 ? -18.297 22.406 23.141 1 83.56 182 ILE A C 1
ATOM 1496 O O . ILE A 1 182 ? -19.219 22.234 22.328 1 83.56 182 ILE A O 1
ATOM 1500 N N . ILE A 1 183 ? -17.328 23.188 22.953 1 83.62 183 ILE A N 1
ATOM 1501 C CA . ILE A 1 183 ? -17.234 24.016 21.75 1 83.62 183 ILE A CA 1
ATOM 1502 C C . ILE A 1 183 ? -17.156 23.109 20.516 1 83.62 183 ILE A C 1
ATOM 1504 O O . ILE A 1 183 ? -17.734 23.406 19.469 1 83.62 183 ILE A O 1
ATOM 1508 N N . ASP A 1 184 ? -16.484 22 20.656 1 81.38 184 ASP A N 1
ATOM 1509 C CA . ASP A 1 184 ? -16.328 21.047 19.562 1 81.38 184 ASP A CA 1
ATOM 1510 C C . ASP A 1 184 ? -17.672 20.453 19.141 1 81.38 184 ASP A C 1
ATOM 1512 O O . ASP A 1 184 ? -17.828 20.016 18 1 81.38 184 ASP A O 1
ATOM 1516 N N . LYS A 1 185 ? -18.578 20.438 20.016 1 79.81 185 LYS A N 1
ATOM 1517 C CA . LYS A 1 185 ? -19.891 19.844 19.766 1 79.81 185 LYS A CA 1
ATOM 1518 C C . LYS A 1 185 ? -20.859 20.891 19.203 1 79.81 185 LYS A C 1
ATOM 1520 O O . LYS A 1 185 ? -22.047 20.594 19.016 1 79.81 185 LYS A O 1
ATOM 1525 N N . LYS A 1 186 ? -20.406 22.016 18.953 1 81.62 186 LYS A N 1
ATOM 1526 C CA . LYS A 1 186 ? -21.266 23.125 18.562 1 81.62 186 LYS A CA 1
ATOM 1527 C C . LYS A 1 186 ? -22.062 22.781 17.297 1 81.62 186 LYS A C 1
ATOM 1529 O O . LYS A 1 186 ? -23.234 23.156 17.188 1 81.62 186 LYS A O 1
ATOM 1534 N N . ASP A 1 187 ? -21.422 22.078 16.359 1 75.5 187 ASP A N 1
ATOM 1535 C CA . ASP A 1 187 ? -22.078 21.797 15.086 1 75.5 187 ASP A CA 1
ATOM 1536 C C . ASP A 1 187 ? -22.984 20.578 15.203 1 75.5 187 ASP A C 1
ATOM 1538 O O . ASP A 1 187 ? -23.766 20.297 14.297 1 75.5 187 ASP A O 1
ATOM 1542 N N . LYS A 1 188 ? -22.859 19.938 16.281 1 74.38 188 LYS A N 1
ATOM 1543 C CA . LYS A 1 188 ? -23.656 18.719 16.484 1 74.38 188 LYS A CA 1
ATOM 1544 C C . LYS A 1 188 ? -24.859 18.984 17.359 1 74.38 188 LYS A C 1
ATOM 1546 O O . LYS A 1 188 ? -25.781 18.172 17.422 1 74.38 188 LYS A O 1
ATOM 1551 N N . LEU A 1 189 ? -24.859 20.078 18.047 1 81.75 189 LEU A N 1
ATOM 1552 C CA . LEU A 1 189 ? -25.922 20.453 18.984 1 81.75 189 LEU A CA 1
ATOM 1553 C C . LEU A 1 189 ? -26.766 21.578 18.438 1 81.75 189 LEU A C 1
ATOM 1555 O O . LEU A 1 189 ? -26.281 22.406 17.641 1 81.75 189 LEU A O 1
ATOM 1559 N N . SER A 1 190 ? -28.047 21.484 18.859 1 87.19 190 SER A N 1
ATOM 1560 C CA . SER A 1 190 ? -28.859 22.688 18.609 1 87.19 190 SER A CA 1
ATOM 1561 C C . SER A 1 190 ? -28.328 23.875 19.406 1 87.19 190 SER A C 1
ATOM 1563 O O . SER A 1 190 ? -27.578 23.703 20.359 1 87.19 190 SER A O 1
ATOM 1565 N N . GLN A 1 191 ? -28.719 25.031 18.922 1 86.38 191 GLN A N 1
ATOM 1566 C CA . GLN A 1 191 ? -28.281 26.234 19.625 1 86.38 191 GLN A CA 1
ATOM 1567 C C . GLN A 1 191 ? -28.703 26.188 21.094 1 86.38 191 GLN A C 1
ATOM 1569 O O . GLN A 1 191 ? -27.922 26.562 21.969 1 86.38 191 GLN A O 1
ATOM 1574 N N . GLU A 1 192 ? -29.922 25.75 21.234 1 90.12 192 GLU A N 1
ATOM 1575 C CA . GLU A 1 192 ? -30.453 25.672 22.594 1 90.12 192 GLU A CA 1
ATOM 1576 C C . GLU A 1 192 ? -29.672 24.688 23.438 1 90.12 192 GLU A C 1
ATOM 1578 O O . GLU A 1 192 ? -29.344 24.969 24.594 1 90.12 192 GLU A O 1
ATOM 1583 N N . GLU A 1 193 ? -29.375 23.594 22.844 1 91.75 193 GLU A N 1
ATOM 1584 C CA . GLU A 1 193 ? -28.609 22.562 23.547 1 91.75 193 GLU A CA 1
ATOM 1585 C C . GLU A 1 193 ? -27.203 23.031 23.844 1 91.75 193 GLU A C 1
ATOM 1587 O O . GLU A 1 193 ? -26.641 22.734 24.891 1 91.75 193 GLU A O 1
ATOM 1592 N N . PHE A 1 194 ? -26.688 23.719 22.906 1 90.31 194 PHE A N 1
ATOM 1593 C CA . PHE A 1 194 ? -25.344 24.25 23.047 1 90.31 194 PHE A CA 1
ATOM 1594 C C . PHE A 1 194 ? -25.266 25.266 24.172 1 90.31 194 PHE A C 1
ATOM 1596 O O . PHE A 1 194 ? -24.391 25.203 25.031 1 90.31 194 PHE A O 1
ATOM 1603 N N . LEU A 1 195 ? -26.266 26.078 24.266 1 91.62 195 LEU A N 1
ATOM 1604 C CA . LEU A 1 195 ? -26.328 27.094 25.297 1 91.62 195 LEU A CA 1
ATOM 1605 C C . LEU A 1 195 ? -26.516 26.453 26.672 1 91.62 195 LEU A C 1
ATOM 1607 O O . LEU A 1 195 ? -25.906 26.891 27.656 1 91.62 195 LEU A O 1
ATOM 1611 N N . LYS A 1 196 ? -27.359 25.516 26.656 1 92.12 196 LYS A N 1
ATOM 1612 C CA . LYS A 1 196 ? -27.594 24.781 27.906 1 92.12 196 LYS A CA 1
ATOM 1613 C C . LYS A 1 196 ? -26.328 24.109 28.406 1 92.12 196 LYS A C 1
ATOM 1615 O O . LYS A 1 196 ? -26.031 24.141 29.594 1 92.12 196 LYS A O 1
ATOM 1620 N N . ALA A 1 197 ? -25.641 23.547 27.469 1 91.94 197 ALA A N 1
ATOM 1621 C CA . ALA A 1 197 ? -24.406 22.859 27.812 1 91.94 197 ALA A CA 1
ATOM 1622 C C . ALA A 1 197 ? -23.391 23.844 28.391 1 91.94 197 ALA A C 1
ATOM 1624 O O . ALA A 1 197 ? -22.672 23.531 29.359 1 91.94 197 ALA A O 1
ATOM 1625 N N . LEU A 1 198 ? -23.281 24.984 27.828 1 92.19 198 LEU A N 1
ATOM 1626 C CA . LEU A 1 198 ? -22.359 26.016 28.312 1 92.19 198 LEU A CA 1
ATOM 1627 C C . LEU A 1 198 ? -22.781 26.5 29.703 1 92.19 198 LEU A C 1
ATOM 1629 O O . LEU A 1 198 ? -21.922 26.734 30.547 1 92.19 198 LEU A O 1
ATOM 1633 N N . GLY A 1 199 ? -24.031 26.609 29.844 1 91.5 199 GLY A N 1
ATOM 1634 C CA . GLY A 1 199 ? -24.547 26.984 31.156 1 91.5 199 GLY A CA 1
ATOM 1635 C C . GLY A 1 199 ? -24.25 25.953 32.219 1 91.5 199 GLY A C 1
ATOM 1636 O O . GLY A 1 199 ? -23.844 26.297 33.344 1 91.5 199 GLY A O 1
ATOM 1637 N N . GLU A 1 200 ? -24.5 24.797 31.859 1 91.94 200 GLU A N 1
ATOM 1638 C CA . GLU A 1 200 ? -24.266 23.703 32.781 1 91.94 200 GLU A CA 1
ATOM 1639 C C . GLU A 1 200 ? -22.781 23.578 33.125 1 91.94 200 GLU A C 1
ATOM 1641 O O . GLU A 1 200 ? -22.406 23.109 34.188 1 91.94 200 GLU A O 1
ATOM 1646 N N . PHE A 1 201 ? -22 23.969 32.156 1 90.31 201 PHE A N 1
ATOM 1647 C CA . PHE A 1 201 ? -20.547 23.953 32.375 1 90.31 201 PHE A CA 1
ATOM 1648 C C . PHE A 1 201 ? -20.125 25.016 33.375 1 90.31 201 PHE A C 1
ATOM 1650 O O . PHE A 1 201 ? -19.047 24.938 33.938 1 90.31 201 PHE A O 1
ATOM 1657 N N . GLY A 1 202 ? -21.016 26 33.656 1 88.5 202 GLY A N 1
ATOM 1658 C CA . GLY A 1 202 ? -20.75 27 34.688 1 88.5 202 GLY A CA 1
ATOM 1659 C C . GLY A 1 202 ? -20.547 28.391 34.125 1 88.5 202 GLY A C 1
ATOM 1660 O O . GLY A 1 202 ? -20.141 29.297 34.844 1 88.5 202 GLY A O 1
ATOM 1661 N N . LEU A 1 203 ? -20.766 28.547 32.875 1 92 203 LEU A N 1
ATOM 1662 C CA . LEU A 1 203 ? -20.594 29.875 32.281 1 92 203 LEU A CA 1
ATOM 1663 C C . LEU A 1 203 ? -21.828 30.75 32.531 1 92 203 LEU A C 1
ATOM 1665 O O . LEU A 1 203 ? -22.953 30.266 32.438 1 92 203 LEU A O 1
ATOM 1669 N N . ASP A 1 204 ? -21.594 31.969 32.906 1 91.31 204 ASP A N 1
ATOM 1670 C CA . ASP A 1 204 ? -22.688 32.906 33.031 1 91.31 204 ASP A CA 1
ATOM 1671 C C . ASP A 1 204 ? -23.062 33.5 31.656 1 91.31 204 ASP A C 1
ATOM 1673 O O . ASP A 1 204 ? -22.516 33.094 30.641 1 91.31 204 ASP A O 1
ATOM 1677 N N . GLU A 1 205 ? -24.031 34.344 31.641 1 91.62 205 GLU A N 1
ATOM 1678 C CA . GLU A 1 205 ? -24.547 34.906 30.391 1 91.62 205 GLU A CA 1
ATOM 1679 C C . GLU A 1 205 ? -23.453 35.625 29.594 1 91.62 205 GLU A C 1
ATOM 1681 O O . GLU A 1 205 ? -23.406 35.5 28.375 1 91.62 205 GLU A O 1
ATOM 1686 N N . ASN A 1 206 ? -22.672 36.312 30.359 1 90.75 206 ASN A N 1
ATOM 1687 C CA . ASN A 1 206 ? -21.562 37 29.719 1 90.75 206 ASN A CA 1
ATOM 1688 C C . ASN A 1 206 ? -20.578 36 29.078 1 90.75 206 ASN A C 1
ATOM 1690 O O . ASN A 1 206 ? -20.078 36.25 27.984 1 90.75 206 ASN A O 1
ATOM 1694 N N . GLY A 1 207 ? -20.234 35.062 29.844 1 90.12 207 GLY A N 1
ATOM 1695 C CA . GLY A 1 207 ? -19.359 34 29.312 1 90.12 207 GLY A CA 1
ATOM 1696 C C . GLY A 1 207 ? -19.922 33.312 28.094 1 90.12 207 GLY A C 1
ATOM 1697 O O . GLY A 1 207 ? -19.188 33.062 27.141 1 90.12 207 GLY A O 1
ATOM 1698 N N . ILE A 1 208 ? -21.141 33 28.141 1 92.12 208 ILE A N 1
ATOM 1699 C CA . ILE A 1 208 ? -21.812 32.344 27.031 1 92.12 208 ILE A CA 1
ATOM 1700 C C . ILE A 1 208 ? -21.766 33.25 25.797 1 92.12 208 ILE A C 1
ATOM 1702 O O . ILE A 1 208 ? -21.5 32.781 24.688 1 92.12 208 ILE A O 1
ATOM 1706 N N . GLU A 1 209 ? -22.031 34.5 26 1 90 209 GLU A N 1
ATOM 1707 C CA . GLU A 1 209 ? -21.969 35.438 24.906 1 90 209 GLU A CA 1
ATOM 1708 C C . GLU A 1 209 ? -20.562 35.5 24.281 1 90 209 GLU A C 1
ATOM 1710 O O . GLU A 1 209 ? -20.422 35.594 23.062 1 90 209 GLU A O 1
ATOM 1715 N N . LYS A 1 210 ? -19.594 35.469 25.109 1 87.44 210 LYS A N 1
ATOM 1716 C CA . LYS A 1 210 ? -18.219 35.5 24.625 1 87.44 210 LYS A CA 1
ATOM 1717 C C . LYS A 1 210 ? -17.922 34.25 23.797 1 87.44 210 LYS A C 1
ATOM 1719 O O . LYS A 1 210 ? -17.219 34.312 22.781 1 87.44 210 LYS A O 1
ATOM 1724 N N . VAL A 1 211 ? -18.375 33.156 24.344 1 89.31 211 VAL A N 1
ATOM 1725 C CA . VAL A 1 211 ? -18.188 31.906 23.609 1 89.31 211 VAL A CA 1
ATOM 1726 C C . VAL A 1 211 ? -18.875 32 22.25 1 89.31 211 VAL A C 1
ATOM 1728 O O . VAL A 1 211 ? -18.312 31.578 21.234 1 89.31 211 VAL A O 1
ATOM 1731 N N . LEU A 1 212 ? -20.016 32.5 22.203 1 88.38 212 LEU A N 1
ATOM 1732 C CA . LEU A 1 212 ? -20.75 32.656 20.969 1 88.38 212 LEU A CA 1
ATOM 1733 C C . LEU A 1 212 ? -20.016 33.562 20 1 88.38 212 LEU A C 1
ATOM 1735 O O . LEU A 1 212 ? -19.984 33.312 18.797 1 88.38 212 LEU A O 1
ATOM 1739 N N . ASN A 1 213 ? -19.469 34.594 20.562 1 86.62 213 ASN A N 1
ATOM 1740 C CA . ASN A 1 213 ? -18.672 35.5 19.75 1 86.62 213 ASN A CA 1
ATOM 1741 C C . ASN A 1 213 ? -17.469 34.812 19.141 1 86.62 213 ASN A C 1
ATOM 1743 O O . ASN A 1 213 ? -17.141 35.031 17.969 1 86.62 213 ASN A O 1
ATOM 1747 N N . LEU A 1 214 ? -16.828 34.062 19.922 1 87.38 214 LEU A N 1
ATOM 1748 C CA . LEU A 1 214 ? -15.656 33.344 19.438 1 87.38 214 LEU A CA 1
ATOM 1749 C C . LEU A 1 214 ? -16.016 32.406 18.281 1 87.38 214 LEU A C 1
ATOM 1751 O O . LEU A 1 214 ? -15.305 32.375 17.266 1 87.38 214 LEU A O 1
ATOM 1755 N N . ILE A 1 215 ? -17.078 31.672 18.422 1 86.69 215 ILE A N 1
ATOM 1756 C CA . ILE A 1 215 ? -17.484 30.656 17.438 1 86.69 215 ILE A CA 1
ATOM 1757 C C . ILE A 1 215 ? -17.891 31.344 16.141 1 86.69 215 ILE A C 1
ATOM 1759 O O . ILE A 1 215 ? -17.844 30.734 15.062 1 86.69 215 ILE A O 1
ATOM 1763 N N . GLU A 1 216 ? -18.25 32.594 16.266 1 84.5 216 GLU A N 1
ATOM 1764 C CA . GLU A 1 216 ? -18.688 33.344 15.094 1 84.5 216 GLU A CA 1
ATOM 1765 C C . GLU A 1 216 ? -17.5 33.938 14.336 1 84.5 216 GLU A C 1
ATOM 1767 O O . GLU A 1 216 ? -17.625 34.344 13.18 1 84.5 216 GLU A O 1
ATOM 1772 N N . ILE A 1 217 ? -16.391 33.906 15.008 1 88.06 217 ILE A N 1
ATOM 1773 C CA . ILE A 1 217 ? -15.188 34.375 14.328 1 88.06 217 ILE A CA 1
ATOM 1774 C C . ILE A 1 217 ? -14.688 33.312 13.344 1 88.06 217 ILE A C 1
ATOM 1776 O O . ILE A 1 217 ? -13.758 32.562 13.641 1 88.06 217 ILE A O 1
ATOM 1780 N N . LYS A 1 218 ? -15.281 33.219 12.336 1 92.31 218 LYS A N 1
ATOM 1781 C CA . LYS A 1 218 ? -14.992 32.281 11.266 1 92.31 218 LYS A CA 1
ATOM 1782 C C . LYS A 1 218 ? -15.227 32.906 9.898 1 92.31 218 LYS A C 1
ATOM 1784 O O . LYS A 1 218 ? -16.234 33.562 9.68 1 92.31 218 LYS A O 1
ATOM 1789 N N . GLY A 1 219 ? -14.273 32.781 9.039 1 95.31 219 GLY A N 1
ATOM 1790 C CA . GLY A 1 219 ? -14.383 33.344 7.707 1 95.31 219 GLY A CA 1
ATOM 1791 C C . GLY A 1 219 ? -13.031 33.625 7.07 1 95.31 219 GLY A C 1
ATOM 1792 O O . GLY A 1 219 ? -12.023 33.031 7.449 1 95.31 219 GLY A O 1
ATOM 1793 N N . LYS A 1 220 ? -13.047 34.469 6.098 1 96.81 220 LYS A N 1
ATOM 1794 C CA . LYS A 1 220 ? -11.805 34.844 5.43 1 96.81 220 LYS A CA 1
ATOM 1795 C C . LYS A 1 220 ? -10.859 35.562 6.395 1 96.81 220 LYS A C 1
ATOM 1797 O O . LYS A 1 220 ? -11.312 36.344 7.246 1 96.81 220 LYS A O 1
ATOM 1802 N N . PRO A 1 221 ? -9.594 35.344 6.215 1 96.62 221 PRO A N 1
ATOM 1803 C CA . PRO A 1 221 ? -8.625 35.875 7.164 1 96.62 221 PRO A CA 1
ATOM 1804 C C . PRO A 1 221 ? -8.734 37.406 7.32 1 96.62 221 PRO A C 1
ATOM 1806 O O . PRO A 1 221 ? -8.695 37.906 8.445 1 96.62 221 PRO A O 1
ATOM 1809 N N . ASP A 1 222 ? -8.898 38.125 6.273 1 94.31 222 ASP A N 1
ATOM 1810 C CA . ASP A 1 222 ? -8.938 39.562 6.301 1 94.31 222 ASP A CA 1
ATOM 1811 C C . ASP A 1 222 ? -10.125 40.062 7.117 1 94.31 222 ASP A C 1
ATOM 1813 O O . ASP A 1 222 ? -10.078 41.156 7.688 1 94.31 222 ASP A O 1
ATOM 1817 N N . ASP A 1 223 ? -11.156 39.281 7.199 1 93.69 223 ASP A N 1
ATOM 1818 C CA . ASP A 1 223 ? -12.375 39.688 7.914 1 93.69 223 ASP A CA 1
ATOM 1819 C C . ASP A 1 223 ? -12.297 39.25 9.383 1 93.69 223 ASP A C 1
ATOM 1821 O O . ASP A 1 223 ? -12.812 39.969 10.258 1 93.69 223 ASP A O 1
ATOM 1825 N N . VAL A 1 224 ? -11.68 38.188 9.609 1 94.38 224 VAL A N 1
ATOM 1826 C CA . VAL A 1 224 ? -11.859 37.562 10.898 1 94.38 224 VAL A CA 1
ATOM 1827 C C . VAL A 1 224 ? -10.695 37.906 11.828 1 94.38 224 VAL A C 1
ATOM 1829 O O . VAL A 1 224 ? -10.875 38.031 13.039 1 94.38 224 VAL A O 1
ATOM 1832 N N . LEU A 1 225 ? -9.461 38.062 11.328 1 95.06 225 LEU A N 1
ATOM 1833 C CA . LEU A 1 225 ? -8.289 38.312 12.18 1 95.06 225 LEU A CA 1
ATOM 1834 C C . LEU A 1 225 ? -8.414 39.625 12.922 1 95.06 225 LEU A C 1
ATOM 1836 O O . LEU A 1 225 ? -8.055 39.719 14.094 1 95.06 225 LEU A O 1
ATOM 1840 N N . PRO A 1 226 ? -8.992 40.719 12.273 1 94.25 226 PRO A N 1
ATOM 1841 C CA . PRO A 1 226 ? -9.211 41.938 13.023 1 94.25 226 PRO A CA 1
ATOM 1842 C C . PRO A 1 226 ? -10.188 41.75 14.18 1 94.25 226 PRO A C 1
ATOM 1844 O O . PRO A 1 226 ? -10.031 42.406 15.234 1 94.25 226 PRO A O 1
ATOM 1847 N N . LEU A 1 227 ? -11.203 40.969 13.938 1 92.12 227 LEU A N 1
ATOM 1848 C CA . LEU A 1 227 ? -12.156 40.656 15.008 1 92.12 227 LEU A CA 1
ATOM 1849 C C . LEU A 1 227 ? -11.469 39.938 16.156 1 92.12 227 LEU A C 1
ATOM 1851 O O . LEU A 1 227 ? -11.781 40.188 17.328 1 92.12 227 LEU A O 1
ATOM 1855 N N . ALA A 1 228 ? -10.586 39.031 15.844 1 91.88 228 ALA A N 1
ATOM 1856 C CA . ALA A 1 228 ? -9.82 38.344 16.859 1 91.88 228 ALA A CA 1
ATOM 1857 C C . ALA A 1 228 ? -8.961 39.312 17.672 1 91.88 228 ALA A C 1
ATOM 1859 O O . ALA A 1 228 ? -8.844 39.156 18.891 1 91.88 228 ALA A O 1
ATOM 1860 N N . GLU A 1 229 ? -8.359 40.25 17 1 92.06 229 GLU A N 1
ATOM 1861 C CA . GLU A 1 229 ? -7.539 41.25 17.656 1 92.06 229 GLU A CA 1
ATOM 1862 C C . GLU A 1 229 ? -8.352 42.031 18.703 1 92.06 229 GLU A C 1
ATOM 1864 O O . GLU A 1 229 ? -7.832 42.375 19.766 1 92.06 229 GLU A O 1
ATOM 1869 N N . GLU A 1 230 ? -9.555 42.25 18.359 1 90 230 GLU A N 1
ATOM 1870 C CA . GLU A 1 230 ? -10.43 43 19.25 1 90 230 GLU A CA 1
ATOM 1871 C C . GLU A 1 230 ? -10.836 42.156 20.453 1 90 230 GLU A C 1
ATOM 1873 O O . GLU A 1 230 ? -10.977 42.688 21.562 1 90 230 GLU A O 1
ATOM 1878 N N . LEU A 1 231 ? -11.031 41 20.188 1 88.25 231 LEU A N 1
ATOM 1879 C CA . LEU A 1 231 ? -11.531 40.094 21.219 1 88.25 231 LEU A CA 1
ATOM 1880 C C . LEU A 1 231 ? -10.438 39.781 22.234 1 88.25 231 LEU A C 1
ATOM 1882 O O . LEU A 1 231 ? -10.711 39.719 23.438 1 88.25 231 LEU A O 1
ATOM 1886 N N . PHE A 1 232 ? -9.25 39.562 21.688 1 90.19 232 PHE A N 1
ATOM 1887 C CA . PHE A 1 232 ? -8.156 39.125 22.547 1 90.19 232 PHE A CA 1
ATOM 1888 C C . PHE A 1 232 ? -7.289 40.312 22.953 1 90.19 232 PHE A C 1
ATOM 1890 O O . PHE A 1 232 ? -6.875 41.094 22.109 1 90.19 232 PHE A O 1
ATOM 1897 N N . THR A 1 233 ? -6.984 40.344 24.266 1 86.44 233 THR A N 1
ATOM 1898 C CA . THR A 1 233 ? -6.258 41.531 24.734 1 86.44 233 THR A CA 1
ATOM 1899 C C . THR A 1 233 ? -4.93 41.125 25.375 1 86.44 233 THR A C 1
ATOM 1901 O O . THR A 1 233 ? -4.062 41.969 25.594 1 86.44 233 THR A O 1
ATOM 1904 N N . SER A 1 234 ? -4.746 39.875 25.578 1 92.19 234 SER A N 1
ATOM 1905 C CA . SER A 1 234 ? -3.496 39.438 26.203 1 92.19 234 SER A CA 1
ATOM 1906 C C . SER A 1 234 ? -2.336 39.531 25.219 1 92.19 234 SER A C 1
ATOM 1908 O O . SER A 1 234 ? -2.535 39.438 24 1 92.19 234 SER A O 1
ATOM 1910 N N . GLU A 1 235 ? -1.129 39.719 25.797 1 95.06 235 GLU A N 1
ATOM 1911 C CA . GLU A 1 235 ? 0.07 39.812 24.969 1 95.06 235 GLU A CA 1
ATOM 1912 C C . GLU A 1 235 ? 0.311 38.5 24.219 1 95.06 235 GLU A C 1
ATOM 1914 O O . GLU A 1 235 ? 0.698 38.531 23.047 1 95.06 235 GLU A O 1
ATOM 1919 N N . ARG A 1 236 ? 0.111 37.469 24.906 1 95.25 236 ARG A N 1
ATOM 1920 C CA . ARG A 1 236 ? 0.291 36.156 24.281 1 95.25 236 ARG A CA 1
ATOM 1921 C C . ARG A 1 236 ? -0.656 35.969 23.094 1 95.25 236 ARG A C 1
ATOM 1923 O O . ARG A 1 236 ? -0.26 35.469 22.047 1 95.25 236 ARG A O 1
ATOM 1930 N N . ALA A 1 237 ? -1.868 36.344 23.219 1 94.88 237 ALA A N 1
ATOM 1931 C CA . ALA A 1 237 ? -2.854 36.25 22.141 1 94.88 237 ALA A CA 1
ATOM 1932 C C . ALA A 1 237 ? -2.471 37.156 20.969 1 94.88 237 ALA A C 1
ATOM 1934 O O . ALA A 1 237 ? -2.623 36.75 19.812 1 94.88 237 ALA A O 1
ATOM 1935 N N . LYS A 1 238 ? -2.018 38.312 21.281 1 95.88 238 LYS A N 1
ATOM 1936 C CA . LYS A 1 238 ? -1.609 39.219 20.219 1 95.88 238 LYS A CA 1
ATOM 1937 C C . LYS A 1 238 ? -0.461 38.656 19.406 1 95.88 238 LYS A C 1
ATOM 1939 O O . LYS A 1 238 ? -0.443 38.781 18.172 1 95.88 238 LYS A O 1
ATOM 1944 N N . GLU A 1 239 ? 0.467 38.094 20.125 1 96.75 239 GLU A N 1
ATOM 1945 C CA . GLU A 1 239 ? 1.588 37.469 19.453 1 96.75 239 GLU A CA 1
ATOM 1946 C C . GLU A 1 239 ? 1.108 36.344 18.516 1 96.75 239 GLU A C 1
ATOM 1948 O O . GLU A 1 239 ? 1.594 36.219 17.391 1 96.75 239 GLU A O 1
ATOM 1953 N N . GLU A 1 240 ? 0.207 35.562 19.062 1 96.62 240 GLU A N 1
ATOM 1954 C CA . GLU A 1 240 ? -0.302 34.438 18.266 1 96.62 240 GLU A CA 1
ATOM 1955 C C . GLU A 1 240 ? -1.116 34.906 17.078 1 96.62 240 GLU A C 1
ATOM 1957 O O . GLU A 1 240 ? -1.072 34.312 16 1 96.62 240 GLU A O 1
ATOM 1962 N N . ILE A 1 241 ? -1.882 35.969 17.219 1 96.62 241 ILE A N 1
ATOM 1963 C CA . ILE A 1 241 ? -2.65 36.562 16.125 1 96.62 241 ILE A CA 1
ATOM 1964 C C . ILE A 1 241 ? -1.702 37.094 15.055 1 96.62 241 ILE A C 1
ATOM 1966 O O . ILE A 1 241 ? -1.958 36.938 13.859 1 96.62 241 ILE A O 1
ATOM 1970 N N . SER A 1 242 ? -0.629 37.75 15.508 1 97.12 242 SER A N 1
ATOM 1971 C CA . SER A 1 242 ? 0.393 38.188 14.562 1 97.12 242 SER A CA 1
ATOM 1972 C C . SER A 1 242 ? 0.961 37.031 13.766 1 97.12 242 SER A C 1
ATOM 1974 O O . SER A 1 242 ? 1.233 37.156 12.57 1 97.12 242 SER A O 1
ATOM 1976 N N . ARG A 1 243 ? 1.155 35.906 14.438 1 97.12 243 ARG A N 1
ATOM 1977 C CA . ARG A 1 243 ? 1.627 34.688 13.781 1 97.12 243 ARG A CA 1
ATOM 1978 C C . ARG A 1 243 ? 0.635 34.219 12.727 1 97.12 243 ARG A C 1
ATOM 1980 O O . ARG A 1 243 ? 1.034 33.781 11.648 1 97.12 243 ARG A O 1
ATOM 1987 N N . LEU A 1 244 ? -0.629 34.344 12.984 1 97.56 244 LEU A N 1
ATOM 1988 C CA . LEU A 1 244 ? -1.665 33.938 12.039 1 97.56 244 LEU A CA 1
ATOM 1989 C C . LEU A 1 244 ? -1.662 34.844 10.82 1 97.56 244 LEU A C 1
ATOM 1991 O O . LEU A 1 244 ? -1.865 34.406 9.688 1 97.56 244 LEU A O 1
ATOM 1995 N N . TYR A 1 245 ? -1.454 36.188 11.055 1 97.69 245 TYR A N 1
ATOM 1996 C CA . TYR A 1 245 ? -1.323 37.094 9.93 1 97.69 245 TYR A CA 1
ATOM 1997 C C . TYR A 1 245 ? -0.173 36.688 9.023 1 97.69 245 TYR A C 1
ATOM 1999 O O . TYR A 1 245 ? -0.32 36.656 7.797 1 97.69 245 TYR A O 1
ATOM 2007 N N . ASN A 1 246 ? 0.965 36.375 9.633 1 97.62 246 ASN A N 1
ATOM 2008 C CA . ASN A 1 246 ? 2.125 35.938 8.875 1 97.62 246 ASN A CA 1
ATOM 2009 C C . ASN A 1 246 ? 1.826 34.656 8.102 1 97.62 246 ASN A C 1
ATOM 2011 O O . ASN A 1 246 ? 2.246 34.5 6.953 1 97.62 246 ASN A O 1
ATOM 2015 N N . LEU A 1 247 ? 1.147 33.688 8.766 1 98.44 247 LEU A N 1
ATOM 2016 C CA . LEU A 1 247 ? 0.757 32.438 8.125 1 98.44 247 LEU A CA 1
ATOM 2017 C C . LEU A 1 247 ? -0.042 32.688 6.855 1 98.44 247 LEU A C 1
ATOM 2019 O O . LEU A 1 247 ? 0.242 32.125 5.809 1 98.44 247 LEU A O 1
ATOM 2023 N N . VAL A 1 248 ? -1.018 33.562 6.973 1 98 248 VAL A N 1
ATOM 2024 C CA . VAL A 1 248 ? -1.913 33.844 5.859 1 98 248 VAL A CA 1
ATOM 2025 C C . VAL A 1 248 ? -1.122 34.5 4.719 1 98 248 VAL A C 1
ATOM 2027 O O . VAL A 1 248 ? -1.356 34.188 3.547 1 98 248 VAL A O 1
ATOM 2030 N N . ASP A 1 249 ? -0.185 35.375 5.039 1 97.81 249 ASP A N 1
ATOM 2031 C CA . ASP A 1 249 ? 0.669 36 4.023 1 97.81 249 ASP A CA 1
ATOM 2032 C C . ASP A 1 249 ? 1.462 34.938 3.26 1 97.81 249 ASP A C 1
ATOM 2034 O O . ASP A 1 249 ? 1.51 34.938 2.029 1 97.81 249 ASP A O 1
ATOM 2038 N N . ILE A 1 250 ? 2.076 34.062 3.963 1 98.25 250 ILE A N 1
ATOM 2039 C CA . ILE A 1 250 ? 2.906 33.031 3.34 1 98.25 250 ILE A CA 1
ATOM 2040 C C . ILE A 1 250 ? 2.037 32.125 2.48 1 98.25 250 ILE A C 1
ATOM 2042 O O . ILE A 1 250 ? 2.441 31.703 1.387 1 98.25 250 ILE A O 1
ATOM 2046 N N . LEU A 1 251 ? 0.837 31.75 2.959 1 98.75 251 LEU A N 1
ATOM 2047 C CA . LEU A 1 251 ? -0.067 30.891 2.195 1 98.75 251 LEU A CA 1
ATOM 2048 C C . LEU A 1 251 ? -0.467 31.562 0.884 1 98.75 251 LEU A C 1
ATOM 2050 O O . LEU A 1 251 ? -0.695 30.891 -0.119 1 98.75 251 LEU A O 1
ATOM 2054 N N . SER A 1 252 ? -0.549 32.906 0.914 1 98.25 252 SER A N 1
ATOM 2055 C CA . SER A 1 252 ? -0.816 33.625 -0.326 1 98.25 252 SER A CA 1
ATOM 2056 C C . SER A 1 252 ? 0.335 33.469 -1.314 1 98.25 252 SER A C 1
ATOM 2058 O O . SER A 1 252 ? 0.116 33.406 -2.525 1 98.25 252 SER A O 1
ATOM 2060 N N . TRP A 1 253 ? 1.608 33.438 -0.806 1 98 253 TRP A N 1
ATOM 2061 C CA . TRP A 1 253 ? 2.762 33.219 -1.674 1 98 253 TRP A CA 1
ATOM 2062 C C . TRP A 1 253 ? 2.721 31.828 -2.301 1 98 253 TRP A C 1
ATOM 2064 O O . TRP A 1 253 ? 3.188 31.641 -3.426 1 98 253 TRP A O 1
ATOM 2074 N N . TYR A 1 254 ? 2.146 30.828 -1.574 1 98.62 254 TYR A N 1
ATOM 2075 C CA . TYR A 1 254 ? 1.971 29.484 -2.084 1 98.62 254 TYR A CA 1
ATOM 2076 C C . TYR A 1 254 ? 0.789 29.406 -3.043 1 98.62 254 TYR A C 1
ATOM 2078 O O . TYR A 1 254 ? 0.524 28.359 -3.633 1 98.62 254 TYR A O 1
ATOM 2086 N N . GLU A 1 255 ? 0.031 30.484 -3.205 1 98.25 255 GLU A N 1
ATOM 2087 C CA . GLU A 1 255 ? -1.115 30.609 -4.102 1 98.25 255 GLU A CA 1
ATOM 2088 C C . GLU A 1 255 ? -2.242 29.672 -3.676 1 98.25 255 GLU A C 1
ATOM 2090 O O . GLU A 1 255 ? -2.877 29.031 -4.516 1 98.25 255 GLU A O 1
ATOM 2095 N N . VAL A 1 256 ? -2.471 29.578 -2.299 1 98.5 256 VAL A N 1
ATOM 2096 C CA . VAL A 1 256 ? -3.537 28.703 -1.84 1 98.5 256 VAL A CA 1
ATOM 2097 C C . VAL A 1 256 ? -4.504 29.469 -0.952 1 98.5 256 VAL A C 1
ATOM 2099 O O . VAL A 1 256 ? -5.359 28.875 -0.289 1 98.5 256 VAL A O 1
ATOM 2102 N N . ASP A 1 257 ? -4.383 30.75 -0.904 1 96.62 257 ASP A N 1
ATOM 2103 C CA . ASP A 1 257 ? -5.148 31.594 0.01 1 96.62 257 ASP A CA 1
ATOM 2104 C C . ASP A 1 257 ? -6.645 31.484 -0.27 1 96.62 257 ASP A C 1
ATOM 2106 O O . ASP A 1 257 ? -7.465 31.656 0.635 1 96.62 257 ASP A O 1
ATOM 2110 N N . GLU A 1 258 ? -7 31.141 -1.522 1 97.25 258 GLU A N 1
ATOM 2111 C CA . GLU A 1 258 ? -8.398 31.031 -1.922 1 97.25 258 GLU A CA 1
ATOM 2112 C C . GLU A 1 258 ? -9.141 29.984 -1.087 1 97.25 258 GLU A C 1
ATOM 2114 O O . GLU A 1 258 ? -10.344 30.109 -0.855 1 97.25 258 GLU A O 1
ATOM 2119 N N . TRP A 1 259 ? -8.469 29.016 -0.591 1 98.56 259 TRP A N 1
ATOM 2120 C CA . TRP A 1 259 ? -9.109 27.875 0.085 1 98.56 259 TRP A CA 1
ATOM 2121 C C . TRP A 1 259 ? -9.016 28.031 1.6 1 98.56 259 TRP A C 1
ATOM 2123 O O . TRP A 1 259 ? -9.531 27.203 2.346 1 98.56 259 TRP A O 1
ATOM 2133 N N . ILE A 1 260 ? -8.453 29.141 2.066 1 98.56 260 ILE A N 1
ATOM 2134 C CA . ILE A 1 260 ? -8.117 29.266 3.482 1 98.56 260 ILE A CA 1
ATOM 2135 C C . ILE A 1 260 ? -9.211 30.047 4.199 1 98.56 260 ILE A C 1
ATOM 2137 O O . ILE A 1 260 ? -9.641 31.109 3.717 1 98.56 260 ILE A O 1
ATOM 2141 N N . GLN A 1 261 ? -9.656 29.547 5.297 1 97.69 261 GLN A N 1
ATOM 2142 C CA . GLN A 1 261 ? -10.5 30.25 6.258 1 97.69 261 GLN A CA 1
ATOM 2143 C C . GLN A 1 261 ? -9.914 30.172 7.668 1 97.69 261 GLN A C 1
ATOM 2145 O O . GLN A 1 261 ? -9.141 29.266 7.969 1 97.69 261 GLN A O 1
ATOM 2150 N N . ILE A 1 262 ? -10.188 31.172 8.414 1 96.94 262 ILE A N 1
ATOM 2151 C CA . ILE A 1 262 ? -9.883 31.125 9.844 1 96.94 262 ILE A CA 1
ATOM 2152 C C . ILE A 1 262 ? -11.141 30.75 10.633 1 96.94 262 ILE A C 1
ATOM 2154 O O . ILE A 1 262 ? -12.219 31.281 10.375 1 96.94 262 ILE A O 1
ATOM 2158 N N . ASP A 1 263 ? -11.055 29.781 11.461 1 94.38 263 ASP A N 1
ATOM 2159 C CA . ASP A 1 263 ? -12.125 29.344 12.344 1 94.38 263 ASP A CA 1
ATOM 2160 C C . ASP A 1 263 ? -11.617 29.141 13.773 1 94.38 263 ASP A C 1
ATOM 2162 O O . ASP A 1 263 ? -11.141 28.062 14.117 1 94.38 263 ASP A O 1
ATOM 2166 N N . LEU A 1 264 ? -11.812 30.125 14.586 1 90.31 264 LEU A N 1
ATOM 2167 C CA . LEU A 1 264 ? -11.25 30.094 15.93 1 90.31 264 LEU A CA 1
ATOM 2168 C C . LEU A 1 264 ? -12.094 29.219 16.859 1 90.31 264 LEU A C 1
ATOM 2170 O O . LEU A 1 264 ? -11.734 29 18.016 1 90.31 264 LEU A O 1
ATOM 2174 N N . GLY A 1 265 ? -13.172 28.641 16.344 1 84.75 265 GLY A N 1
ATOM 2175 C CA . GLY A 1 265 ? -13.992 27.719 17.109 1 84.75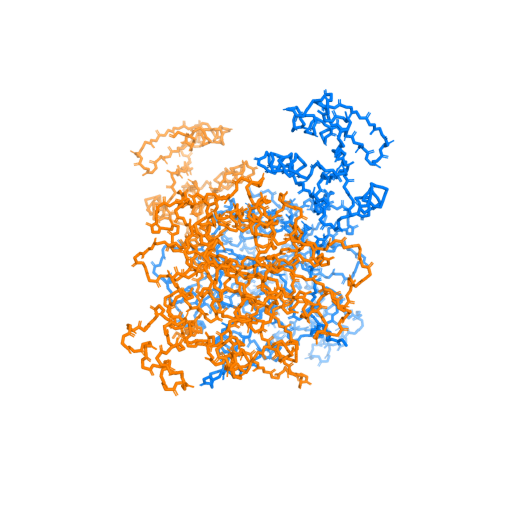 265 GLY A CA 1
ATOM 2176 C C . GLY A 1 265 ? -13.555 26.281 16.969 1 84.75 265 GLY A C 1
ATOM 2177 O O . GLY A 1 265 ? -14.125 25.391 17.609 1 84.75 265 GLY A O 1
ATOM 2178 N N . ILE A 1 266 ? -12.57 26.078 16.078 1 84.94 266 ILE A N 1
ATOM 2179 C CA . ILE A 1 266 ? -12.086 24.703 15.945 1 84.94 266 ILE A CA 1
ATOM 2180 C C . ILE A 1 266 ? -11.484 24.234 17.266 1 84.94 266 ILE A C 1
ATOM 2182 O O . ILE A 1 266 ? -10.484 24.797 17.734 1 84.94 266 ILE A O 1
ATOM 2186 N N . ALA A 1 267 ? -12.227 23.328 17.938 1 73.75 267 ALA A N 1
ATOM 2187 C CA . ALA A 1 267 ? -11.766 22.812 19.219 1 73.75 267 ALA A CA 1
ATOM 2188 C C . ALA A 1 267 ? -11.516 21.297 19.125 1 73.75 267 ALA A C 1
ATOM 2190 O O . ALA A 1 267 ? -11.305 20.641 20.156 1 73.75 267 ALA A O 1
ATOM 2191 N N . ARG A 1 268 ? -11.781 20.844 17.969 1 60.66 268 ARG A N 1
ATOM 2192 C CA . ARG A 1 268 ? -11.656 19.391 17.812 1 60.66 268 ARG A CA 1
ATOM 2193 C C . ARG A 1 268 ? -10.219 18.938 18.031 1 60.66 268 ARG A C 1
ATOM 2195 O O . ARG A 1 268 ? -9.273 19.641 17.672 1 60.66 268 ARG A O 1
ATOM 2202 N N . GLY A 1 269 ? -10.328 17.906 18.516 1 56.88 269 GLY A N 1
ATOM 2203 C CA . GLY A 1 269 ? -9.289 16.922 18.266 1 56.88 269 GLY A CA 1
ATOM 2204 C C . GLY A 1 269 ? -8.211 16.922 19.344 1 56.88 269 GLY A C 1
ATOM 2205 O O . GLY A 1 269 ? -8.336 17.609 20.359 1 56.88 269 GLY A O 1
ATOM 2206 N N . PHE A 1 270 ? -6.996 17.391 19.094 1 58.22 270 PHE A N 1
ATOM 2207 C CA . PHE A 1 270 ? -5.785 16.641 19.391 1 58.22 270 PHE A CA 1
ATOM 2208 C C . PHE A 1 270 ? -5.055 17.219 20.594 1 58.22 270 PHE A C 1
ATOM 2210 O O . PHE A 1 270 ? -4.559 18.344 20.531 1 58.22 270 PHE A O 1
ATOM 2217 N N . ASP A 1 271 ? -5.371 16.641 21.688 1 69.81 271 ASP A N 1
ATOM 2218 C CA . ASP A 1 271 ? -4.762 16.953 22.969 1 69.81 271 ASP A CA 1
ATOM 2219 C C . ASP A 1 271 ? -3.271 17.25 22.812 1 69.81 271 ASP A C 1
ATOM 2221 O O . ASP A 1 271 ? -2.67 17.891 23.688 1 69.81 271 ASP A O 1
ATOM 2225 N N . TYR A 1 272 ? -2.834 17 21.562 1 82 272 TYR A N 1
ATOM 2226 C CA . TYR A 1 272 ? -1.378 17.094 21.547 1 82 272 TYR A CA 1
ATOM 2227 C C . TYR A 1 272 ? -0.923 18.281 20.688 1 82 272 TYR A C 1
ATOM 2229 O O . TYR A 1 272 ? 0.269 18.594 20.641 1 82 272 TYR A O 1
ATOM 2237 N N . TYR A 1 273 ? -1.974 19 20.125 1 90.06 273 TYR A N 1
ATOM 2238 C CA . TYR A 1 273 ? -1.581 20.156 19.312 1 90.06 273 TYR A CA 1
ATOM 2239 C C . TYR A 1 273 ? -1.164 21.328 20.188 1 90.06 273 TYR A C 1
ATOM 2241 O O . TYR A 1 273 ? -1.7 21.516 21.281 1 90.06 273 TYR A O 1
ATOM 2249 N N . THR A 1 274 ? -0.268 22.141 19.656 1 93.19 274 THR A N 1
ATOM 2250 C CA . THR A 1 274 ? 0.339 23.156 20.516 1 93.19 274 THR A CA 1
ATOM 2251 C C . THR A 1 274 ? 0.032 24.547 20 1 93.19 274 THR A C 1
ATOM 2253 O O . THR A 1 274 ? 0.216 25.547 20.719 1 93.19 274 THR A O 1
ATOM 2256 N N . SER A 1 275 ? -0.442 24.75 18.828 1 93.88 275 SER A N 1
ATOM 2257 C CA . SER A 1 275 ? -0.786 26.062 18.266 1 93.88 275 SER A CA 1
ATOM 2258 C C . SER A 1 275 ? -1.742 25.922 17.078 1 93.88 275 SER A C 1
ATOM 2260 O O . SER A 1 275 ? -2.904 25.547 17.266 1 93.88 275 SER A O 1
ATOM 2262 N N . ILE A 1 276 ? -1.222 26 15.852 1 95.81 276 ILE A N 1
ATOM 2263 C CA . ILE A 1 276 ? -2.027 25.969 14.641 1 95.81 276 ILE A CA 1
ATOM 2264 C C . ILE A 1 276 ? -2.674 24.594 14.477 1 95.81 276 ILE A C 1
ATOM 2266 O O . ILE A 1 276 ? -2.012 23.562 14.641 1 95.81 276 ILE A O 1
ATOM 2270 N N . VAL A 1 277 ? -3.963 24.562 14.258 1 95.38 277 VAL A N 1
ATOM 2271 C CA . VAL A 1 277 ? -4.715 23.375 13.875 1 95.38 277 VAL A CA 1
ATOM 2272 C C . VAL A 1 277 ? -5.555 23.672 12.641 1 95.38 277 VAL A C 1
ATOM 2274 O O . VAL A 1 277 ? -5.93 24.828 12.398 1 95.38 277 VAL A O 1
ATOM 2277 N N . PHE A 1 278 ? -5.777 22.688 11.844 1 96.75 278 PHE A N 1
ATOM 2278 C CA . PHE A 1 278 ? -6.578 22.953 10.648 1 96.75 278 PHE A CA 1
ATOM 2279 C C . PHE A 1 278 ? -7.301 21.688 10.203 1 96.75 278 PHE A C 1
ATOM 2281 O O . PHE A 1 278 ? -6.891 20.578 10.547 1 96.75 278 PHE A O 1
ATOM 2288 N N . GLU A 1 279 ? -8.398 21.859 9.469 1 96.5 279 GLU A N 1
ATOM 2289 C CA . GLU A 1 279 ? -9.188 20.766 8.898 1 96.5 279 GLU A CA 1
ATOM 2290 C C . GLU A 1 279 ? -9.758 21.156 7.539 1 96.5 279 GLU A C 1
ATOM 2292 O O . GLU A 1 279 ? -10.023 22.328 7.285 1 96.5 279 GLU A O 1
ATOM 2297 N N . ALA A 1 280 ? -9.875 20.203 6.719 1 97.94 280 ALA A N 1
ATOM 2298 C CA . ALA A 1 280 ? -10.5 20.406 5.414 1 97.94 280 ALA A CA 1
ATOM 2299 C C . ALA A 1 280 ? -11.969 20 5.445 1 97.94 280 ALA A C 1
ATOM 2301 O O . ALA A 1 280 ? -12.312 18.922 5.941 1 97.94 280 ALA A O 1
ATOM 2302 N N . ILE A 1 281 ? -12.797 20.875 4.938 1 95.94 281 ILE A N 1
ATOM 2303 C CA . ILE A 1 281 ? -14.234 20.641 4.906 1 95.94 281 ILE A CA 1
ATOM 2304 C C . ILE A 1 281 ? -14.75 20.766 3.475 1 95.94 281 ILE A C 1
ATOM 2306 O O . ILE A 1 281 ? -14.328 21.656 2.729 1 95.94 281 ILE A O 1
ATOM 2310 N N . VAL A 1 282 ? -15.562 19.844 3.113 1 97.31 282 VAL A N 1
ATOM 2311 C CA . VAL A 1 282 ? -16.25 19.859 1.828 1 97.31 282 VAL A CA 1
ATOM 2312 C C . VAL A 1 282 ? -17.766 19.891 2.053 1 97.31 282 VAL A C 1
ATOM 2314 O O . VAL A 1 282 ? -18.312 19 2.699 1 97.31 282 VAL A O 1
ATOM 2317 N N . PRO A 1 283 ? -18.422 20.984 1.585 1 95.44 283 PRO A N 1
ATOM 2318 C CA . PRO A 1 283 ? -19.891 20.906 1.616 1 95.44 283 PRO A CA 1
ATOM 2319 C C . PRO A 1 283 ? -20.438 19.688 0.851 1 95.44 283 PRO A C 1
ATOM 2321 O O . PRO A 1 283 ? -20.047 19.469 -0.301 1 95.44 283 PRO A O 1
ATOM 2324 N N . ASN A 1 284 ? -21.203 18.875 1.483 1 93.69 284 ASN A N 1
ATOM 2325 C CA . ASN A 1 284 ? -21.734 17.688 0.826 1 93.69 284 ASN A CA 1
ATOM 2326 C C . ASN A 1 284 ? -23.031 17.203 1.469 1 93.69 284 ASN A C 1
ATOM 2328 O O . ASN A 1 284 ? -23.391 17.672 2.551 1 93.69 284 ASN A O 1
ATOM 2332 N N . ASP A 1 285 ? -23.719 16.312 0.788 1 93.19 285 ASP A N 1
ATOM 2333 C CA . ASP A 1 285 ? -24.969 15.758 1.268 1 93.19 285 ASP A CA 1
ATOM 2334 C C . ASP A 1 285 ? -24.781 14.344 1.812 1 93.19 285 ASP A C 1
ATOM 2336 O O . ASP A 1 285 ? -25.75 13.625 2.051 1 93.19 285 ASP A O 1
ATOM 2340 N N . LEU A 1 286 ? -23.578 13.945 1.954 1 91.56 286 LEU A N 1
ATOM 2341 C CA . LEU A 1 286 ? -23.297 12.57 2.375 1 91.56 286 LEU A CA 1
ATOM 2342 C C . LEU A 1 286 ? -23.172 12.484 3.893 1 91.56 286 LEU A C 1
ATOM 2344 O O . LEU A 1 286 ? -23.078 11.391 4.449 1 91.56 286 LEU A O 1
ATOM 2348 N N . GLY A 1 287 ? -23.188 13.641 4.539 1 88.88 287 GLY A N 1
ATOM 2349 C CA . GLY A 1 287 ? -23.016 13.656 5.984 1 88.88 287 GLY A CA 1
ATOM 2350 C C . GLY A 1 287 ? -21.578 13.484 6.418 1 88.88 287 GLY A C 1
ATOM 2351 O O . GLY A 1 287 ? -21.297 13.18 7.578 1 88.88 287 GLY A O 1
ATOM 2352 N N . ILE A 1 288 ? -20.719 13.625 5.473 1 90.5 288 ILE A N 1
ATOM 2353 C CA . ILE A 1 288 ? -19.297 13.5 5.77 1 90.5 288 ILE A CA 1
ATOM 2354 C C . ILE A 1 288 ? -18.75 14.82 6.305 1 90.5 288 ILE A C 1
ATOM 2356 O O . ILE A 1 288 ? -18.922 15.867 5.672 1 90.5 288 ILE A O 1
ATOM 2360 N N . GLY A 1 289 ? -18.156 14.789 7.5 1 89.44 289 GLY A N 1
ATOM 2361 C CA . GLY A 1 289 ? -17.531 15.969 8.086 1 89.44 289 GLY A CA 1
ATOM 2362 C C . GLY A 1 289 ? -16.172 16.281 7.504 1 89.44 289 GLY A C 1
ATOM 2363 O O . GLY A 1 289 ? -16.016 16.344 6.281 1 89.44 289 GLY A O 1
ATOM 2364 N N . SER A 1 290 ? -15.203 16.5 8.383 1 92.62 290 SER A N 1
ATOM 2365 C CA . SER A 1 290 ? -13.844 16.812 7.945 1 92.62 290 SER A CA 1
ATOM 2366 C C . SER A 1 290 ? -13.25 15.648 7.145 1 92.62 290 SER A C 1
ATOM 2368 O O . SER A 1 290 ? -13.445 14.484 7.488 1 92.62 290 SER A O 1
ATOM 2370 N N . ILE A 1 291 ? -12.547 15.969 6.094 1 96.56 291 ILE A N 1
ATOM 2371 C CA . ILE A 1 291 ? -11.961 14.938 5.258 1 96.56 291 ILE A CA 1
ATOM 2372 C C . ILE A 1 291 ? -10.461 14.852 5.512 1 96.56 291 ILE A C 1
ATOM 2374 O O . ILE A 1 291 ? -9.742 14.125 4.824 1 96.56 291 ILE A O 1
ATOM 2378 N N . GLY A 1 292 ? -10 15.562 6.414 1 96.25 292 GLY A N 1
ATOM 2379 C CA . GLY A 1 292 ? -8.602 15.578 6.832 1 96.25 292 GLY A CA 1
ATOM 2380 C C . GLY A 1 292 ? -8.281 16.719 7.773 1 96.25 292 GLY A C 1
ATOM 2381 O O . GLY A 1 292 ? -9.07 17.656 7.93 1 96.25 292 GLY A O 1
ATOM 2382 N N . GLY A 1 293 ? -7.137 16.641 8.391 1 96.44 293 GLY A N 1
ATOM 2383 C CA . GLY A 1 293 ? -6.719 17.688 9.312 1 96.44 293 GLY A CA 1
ATOM 2384 C C . GLY A 1 293 ? -5.324 17.469 9.867 1 96.44 293 GLY A C 1
ATOM 2385 O O . GLY A 1 293 ? -4.703 16.438 9.609 1 96.44 293 GLY A O 1
ATOM 2386 N N . GLY A 1 294 ? -4.824 18.453 10.531 1 96.19 294 GLY A N 1
ATOM 2387 C CA . GLY A 1 294 ? -3.488 18.453 11.109 1 96.19 294 GLY A CA 1
ATOM 2388 C C . GLY A 1 294 ? -3.211 19.656 11.977 1 96.19 294 GLY A C 1
ATOM 2389 O O . GLY A 1 294 ? -4.141 20.344 12.414 1 96.19 294 GLY A O 1
ATOM 2390 N N . GLY A 1 295 ? -1.978 19.766 12.344 1 96.69 295 GLY A N 1
ATOM 2391 C CA . GLY A 1 295 ? -1.575 20.875 13.195 1 96.69 295 GLY A CA 1
ATOM 2392 C C . GLY A 1 295 ? -0.172 20.719 13.75 1 96.69 295 GLY A C 1
ATOM 2393 O O . GLY A 1 295 ? 0.527 19.766 13.43 1 96.69 295 GLY A O 1
ATOM 2394 N N . ARG A 1 296 ? 0.146 21.766 14.484 1 97.12 296 ARG A N 1
ATOM 2395 C CA . ARG A 1 296 ? 1.454 21.797 15.133 1 97.12 296 ARG A CA 1
ATOM 2396 C C . ARG A 1 296 ? 1.421 21.062 16.469 1 97.12 296 ARG A C 1
ATOM 2398 O O . ARG A 1 296 ? 0.499 21.266 17.266 1 97.12 296 ARG A O 1
ATOM 2405 N N . TYR A 1 297 ? 2.451 20.203 16.672 1 94.81 297 TYR A N 1
ATOM 2406 C CA . TYR A 1 297 ? 2.52 19.406 17.906 1 94.81 297 TYR A CA 1
ATOM 2407 C C . TYR A 1 297 ? 3.941 19.375 18.453 1 94.81 297 TYR A C 1
ATOM 2409 O O . TYR A 1 297 ? 4.543 18.312 18.578 1 94.81 297 TYR A O 1
ATOM 2417 N N . ASP A 1 298 ? 4.387 20.422 19 1 96.12 298 ASP A N 1
ATOM 2418 C CA . ASP A 1 298 ? 5.785 20.672 19.328 1 96.12 298 ASP A CA 1
ATOM 2419 C C . ASP A 1 298 ? 6.207 19.828 20.547 1 96.12 298 ASP A C 1
ATOM 2421 O O . ASP A 1 298 ? 7.402 19.641 20.781 1 96.12 298 ASP A O 1
ATOM 2425 N N . ASN A 1 299 ? 5.348 19.312 21.297 1 93.12 299 ASN A N 1
ATOM 2426 C CA . ASN A 1 299 ? 5.711 18.656 22.547 1 93.12 299 ASN A CA 1
ATOM 2427 C C . ASN A 1 299 ? 5.684 17.141 22.406 1 93.12 299 ASN A C 1
ATOM 2429 O O . ASN A 1 299 ? 6.125 16.422 23.312 1 93.12 299 ASN A O 1
ATOM 2433 N N . LEU A 1 300 ? 5.238 16.656 21.312 1 92.25 300 LEU A N 1
ATOM 2434 C CA . LEU A 1 300 ? 4.965 15.219 21.188 1 92.25 300 LEU A CA 1
ATOM 2435 C C . LEU A 1 300 ? 6.258 14.414 21.203 1 92.25 300 LEU A C 1
ATOM 2437 O O . LEU A 1 300 ? 6.32 13.352 21.828 1 92.25 300 LEU A O 1
ATOM 2441 N N . ILE A 1 301 ? 7.297 14.875 20.5 1 95.44 301 ILE A N 1
ATOM 2442 C CA . ILE A 1 301 ? 8.555 14.141 20.391 1 95.44 301 ILE A CA 1
ATOM 2443 C C . ILE A 1 301 ? 9.156 13.922 21.781 1 95.44 301 ILE A C 1
ATOM 2445 O O . ILE A 1 301 ? 9.672 12.836 22.078 1 95.44 301 ILE A O 1
ATOM 2449 N N . GLU A 1 302 ? 9.055 14.922 22.578 1 94.12 302 GLU A N 1
ATOM 2450 C CA . GLU A 1 302 ? 9.586 14.828 23.938 1 94.12 302 GLU A CA 1
ATOM 2451 C C . GLU A 1 302 ? 8.836 13.781 24.75 1 94.12 302 GLU A C 1
ATOM 2453 O O . GLU A 1 302 ? 9.43 13.109 25.594 1 94.12 302 GLU A O 1
ATOM 2458 N N . VAL A 1 303 ? 7.578 13.68 24.547 1 90.75 303 VAL A N 1
ATOM 2459 C CA . VAL A 1 303 ? 6.738 12.703 25.234 1 90.75 303 VAL A CA 1
ATOM 2460 C C . VAL A 1 303 ? 7.254 11.289 24.953 1 90.75 303 VAL A C 1
ATOM 2462 O O . VAL A 1 303 ? 7.168 10.414 25.812 1 90.75 303 VAL A O 1
ATOM 2465 N N . PHE A 1 304 ? 7.867 11.102 23.828 1 92.19 304 PHE A N 1
ATOM 2466 C CA . PHE A 1 304 ? 8.336 9.781 23.438 1 92.19 304 PHE A CA 1
ATOM 2467 C C . PHE A 1 304 ? 9.805 9.594 23.797 1 92.19 304 PHE A C 1
ATOM 2469 O O . PHE A 1 304 ? 10.438 8.625 23.359 1 92.19 304 PHE A O 1
ATOM 2476 N N . GLY A 1 305 ? 10.328 10.516 24.484 1 92.38 305 GLY A N 1
ATOM 2477 C CA . GLY A 1 305 ? 11.672 10.359 25.016 1 92.38 305 GLY A CA 1
ATOM 2478 C C . GLY A 1 305 ? 12.727 11.086 24.203 1 92.38 305 GLY A C 1
ATOM 2479 O O . GLY A 1 305 ? 13.922 10.938 24.453 1 92.38 305 GLY A O 1
ATOM 2480 N N . GLY A 1 306 ? 12.328 11.805 23.234 1 94.94 306 GLY A N 1
ATOM 2481 C CA . GLY A 1 306 ? 13.273 12.578 22.453 1 94.94 306 GLY A CA 1
ATOM 2482 C C . GLY A 1 306 ? 13.523 13.961 23 1 94.94 306 GLY A C 1
ATOM 2483 O O . GLY A 1 306 ? 12.906 14.359 24 1 94.94 306 GLY A O 1
ATOM 2484 N N . LYS A 1 307 ? 14.484 14.602 22.406 1 96.06 307 LYS A N 1
ATOM 2485 C CA . LYS A 1 307 ? 14.68 16.016 22.719 1 96.06 307 LYS A CA 1
ATOM 2486 C C . LYS A 1 307 ? 13.508 16.844 22.203 1 96.06 307 LYS A C 1
ATOM 2488 O O . LYS A 1 307 ? 12.82 16.453 21.266 1 96.06 307 LYS A O 1
ATOM 2493 N N . PRO A 1 308 ? 13.234 17.953 22.938 1 95.81 308 PRO A N 1
ATOM 2494 C CA . PRO A 1 308 ? 12.195 18.828 22.406 1 95.81 308 PRO A CA 1
ATOM 2495 C C . PRO A 1 308 ? 12.422 19.188 20.938 1 95.81 308 PRO A C 1
ATOM 2497 O O . PRO A 1 308 ? 13.453 19.766 20.578 1 95.81 308 PRO A O 1
ATOM 2500 N N . THR A 1 309 ? 11.578 18.797 20.141 1 97.62 309 THR A N 1
ATOM 2501 C CA . THR A 1 309 ? 11.664 18.984 18.688 1 97.62 309 THR A CA 1
ATOM 2502 C C . THR A 1 309 ? 10.312 19.391 18.109 1 97.62 309 THR A C 1
ATOM 2504 O O . THR A 1 309 ? 9.344 18.625 18.172 1 97.62 309 THR A O 1
ATOM 2507 N N . PRO A 1 310 ? 10.219 20.672 17.641 1 98 310 PRO A N 1
ATOM 2508 C CA . PRO A 1 310 ? 8.961 21.109 17.047 1 98 310 PRO A CA 1
ATOM 2509 C C . PRO A 1 310 ? 8.555 20.266 15.836 1 98 310 PRO A C 1
ATOM 2511 O O . PRO A 1 310 ? 9.414 19.734 15.125 1 98 310 PRO A O 1
ATOM 2514 N N . ALA A 1 311 ? 7.258 20.094 15.656 1 98.19 311 ALA A N 1
ATOM 2515 C CA . ALA A 1 311 ? 6.762 19.297 14.531 1 98.19 311 ALA A CA 1
ATOM 2516 C C . ALA A 1 311 ? 5.355 19.734 14.133 1 98.19 311 ALA A C 1
ATOM 2518 O O . ALA A 1 311 ? 4.621 20.297 14.945 1 98.19 311 ALA A O 1
ATOM 2519 N N . THR A 1 312 ? 5 19.594 12.906 1 98.25 312 THR A N 1
ATOM 2520 C CA . THR A 1 312 ? 3.672 19.828 12.344 1 98.25 312 THR A CA 1
ATOM 2521 C C . THR A 1 312 ? 3.361 18.828 11.234 1 98.25 312 THR A C 1
ATOM 2523 O O . THR A 1 312 ? 4.266 18.188 10.703 1 98.25 312 THR A O 1
ATOM 2526 N N . GLY A 1 313 ? 2.15 18.547 11.016 1 98 313 GLY A N 1
ATOM 2527 C CA . GLY A 1 313 ? 1.754 17.578 10.008 1 98 313 GLY A CA 1
ATOM 2528 C C . GLY A 1 313 ? 0.249 17.453 9.852 1 98 313 GLY A C 1
ATOM 2529 O O . GLY A 1 313 ? -0.503 18.25 10.414 1 98 313 GLY A O 1
ATOM 2530 N N . PHE A 1 314 ? -0.151 16.562 8.961 1 98.19 314 PHE A N 1
ATOM 2531 C CA . PHE A 1 314 ? -1.575 16.328 8.758 1 98.19 314 PHE A CA 1
ATOM 2532 C C . PHE A 1 314 ? -1.821 14.906 8.266 1 98.19 314 PHE A C 1
ATOM 2534 O O . PHE A 1 314 ? -0.875 14.18 7.965 1 98.19 314 PHE A O 1
ATOM 2541 N N . ALA A 1 315 ? -3.084 14.516 8.25 1 97.94 315 ALA A N 1
ATOM 2542 C CA . ALA A 1 315 ? -3.547 13.289 7.613 1 97.94 315 ALA A CA 1
ATOM 2543 C C . ALA A 1 315 ? -4.824 13.531 6.812 1 97.94 315 ALA A C 1
ATOM 2545 O O . ALA A 1 315 ? -5.707 14.266 7.254 1 97.94 315 ALA A O 1
ATOM 2546 N N . ILE A 1 316 ? -4.871 13.008 5.66 1 98.44 316 ILE A N 1
ATOM 2547 C CA . ILE A 1 316 ? -6.059 12.977 4.812 1 98.44 316 ILE A CA 1
ATOM 2548 C C . ILE A 1 316 ? -6.809 11.664 5.016 1 98.44 316 ILE A C 1
ATOM 2550 O O . ILE A 1 316 ? -6.211 10.586 4.961 1 98.44 316 ILE A O 1
ATOM 2554 N N . GLY A 1 317 ? -8.102 11.758 5.32 1 97.38 317 GLY A N 1
ATOM 2555 C CA . GLY A 1 317 ? -8.906 10.555 5.445 1 97.38 317 GLY A CA 1
ATOM 2556 C C . GLY A 1 317 ? -9.336 9.984 4.109 1 97.38 317 GLY A C 1
ATOM 2557 O O . GLY A 1 317 ? -10.273 10.484 3.482 1 97.38 317 GLY A O 1
ATOM 2558 N N . ILE A 1 318 ? -8.82 8.859 3.766 1 97.75 318 ILE A N 1
ATOM 2559 C CA . ILE A 1 318 ? -9.055 8.273 2.449 1 97.75 318 ILE A CA 1
ATOM 2560 C C . ILE A 1 318 ? -10.5 7.797 2.346 1 97.75 318 ILE A C 1
ATOM 2562 O O . ILE A 1 318 ? -11.148 7.961 1.306 1 97.75 318 ILE A O 1
ATOM 2566 N N . GLU A 1 319 ? -11.039 7.246 3.422 1 96.12 319 GLU A N 1
ATOM 2567 C CA . GLU A 1 319 ? -12.398 6.711 3.447 1 96.12 319 GLU A CA 1
ATOM 2568 C C . GLU A 1 319 ? -13.438 7.824 3.309 1 96.12 319 GLU A C 1
ATOM 2570 O O . GLU A 1 319 ? -14.602 7.559 3.02 1 96.12 319 GLU A O 1
ATOM 2575 N N . ARG A 1 320 ? -13 8.969 3.574 1 96.19 320 ARG A N 1
ATOM 2576 C CA . ARG A 1 320 ? -13.898 10.109 3.463 1 96.19 320 ARG A CA 1
ATOM 2577 C C . ARG A 1 320 ? -13.711 10.828 2.131 1 96.19 320 ARG A C 1
ATOM 2579 O O . ARG A 1 320 ? -14.68 11.297 1.527 1 96.19 320 ARG A O 1
ATOM 2586 N N . LEU A 1 321 ? -12.547 10.906 1.651 1 97.88 321 LEU A N 1
ATOM 2587 C CA . LEU A 1 321 ? -12.227 11.633 0.428 1 97.88 321 LEU A CA 1
ATOM 2588 C C . LEU A 1 321 ? -12.828 10.938 -0.791 1 97.88 321 LEU A C 1
ATOM 2590 O O . LEU A 1 321 ? -13.445 11.586 -1.638 1 97.88 321 LEU A O 1
ATOM 2594 N N . ILE A 1 322 ? -12.688 9.625 -0.904 1 97.44 322 ILE A N 1
ATOM 2595 C CA . ILE A 1 322 ? -13.078 8.898 -2.107 1 97.44 322 ILE A CA 1
ATOM 2596 C C . ILE A 1 322 ? -14.586 9 -2.314 1 97.44 322 ILE A C 1
ATOM 2598 O O . ILE A 1 322 ? -15.047 9.328 -3.412 1 97.44 322 ILE A O 1
ATOM 2602 N N . PRO A 1 323 ? -15.422 8.758 -1.261 1 96.44 323 PRO A N 1
ATOM 2603 C CA . PRO A 1 323 ? -16.859 8.945 -1.459 1 96.44 323 PRO A CA 1
ATOM 2604 C C . PRO A 1 323 ? -17.219 10.352 -1.926 1 96.44 323 PRO A C 1
ATOM 2606 O O . PRO A 1 323 ? -18.125 10.523 -2.738 1 96.44 323 PRO A O 1
ATOM 2609 N N . ILE A 1 324 ? -16.5 11.344 -1.417 1 97.25 324 ILE A N 1
ATOM 2610 C CA . ILE A 1 324 ? -16.766 12.727 -1.82 1 97.25 324 ILE A CA 1
ATOM 2611 C C . ILE A 1 324 ? -16.422 12.898 -3.301 1 97.25 324 ILE A C 1
ATOM 2613 O O . ILE A 1 324 ? -17.203 13.5 -4.051 1 97.25 324 ILE A O 1
ATOM 2617 N N . LEU A 1 325 ? -15.289 12.406 -3.715 1 98.19 325 LEU A N 1
ATOM 2618 C CA . LEU A 1 325 ? -14.883 12.508 -5.113 1 98.19 325 LEU A CA 1
ATOM 2619 C C . LEU A 1 325 ? -15.891 11.797 -6.02 1 98.19 325 LEU A C 1
ATOM 2621 O O . LEU A 1 325 ? -16.203 12.289 -7.105 1 98.19 325 LEU A O 1
ATOM 2625 N N . GLU A 1 326 ? -16.312 10.641 -5.574 1 96.5 326 GLU A N 1
ATOM 2626 C CA . GLU A 1 326 ? -17.312 9.898 -6.328 1 96.5 326 GLU A CA 1
ATOM 2627 C C . GLU A 1 326 ? -18.609 10.695 -6.457 1 96.5 326 GLU A C 1
ATOM 2629 O O . GLU A 1 326 ? -19.172 10.797 -7.547 1 96.5 326 GLU A O 1
ATOM 2634 N N . TRP A 1 327 ? -19.031 11.211 -5.312 1 96.25 327 TRP A N 1
ATOM 2635 C CA . TRP A 1 327 ? -20.266 11.977 -5.254 1 96.25 327 TRP A CA 1
ATOM 2636 C C . TRP A 1 327 ? -20.203 13.195 -6.164 1 96.25 327 TRP A C 1
ATOM 2638 O O . TRP A 1 327 ? -21.188 13.562 -6.789 1 96.25 327 TRP A O 1
ATOM 2648 N N . LYS A 1 328 ? -19.094 13.789 -6.305 1 97.38 328 LYS A N 1
ATOM 2649 C CA . LYS A 1 328 ? -18.922 14.992 -7.109 1 97.38 328 LYS A CA 1
ATOM 2650 C C . LYS A 1 328 ? -18.578 14.648 -8.555 1 97.38 328 LYS A C 1
ATOM 2652 O O . LYS A 1 328 ? -18.453 15.531 -9.398 1 97.38 328 LYS A O 1
ATOM 2657 N N . GLY A 1 329 ? -18.375 13.406 -8.859 1 96.81 329 GLY A N 1
ATOM 2658 C CA . GLY A 1 329 ? -18.062 12.969 -10.211 1 96.81 329 GLY A CA 1
ATOM 2659 C C . GLY A 1 329 ? -16.656 13.336 -10.648 1 96.81 329 GLY A C 1
ATOM 2660 O O . GLY A 1 329 ? -16.422 13.648 -11.812 1 96.81 329 GLY A O 1
ATOM 2661 N N . LEU A 1 330 ? -15.727 13.273 -9.719 1 97.81 330 LEU A N 1
ATOM 2662 C CA . LEU A 1 330 ? -14.383 13.766 -10.008 1 97.81 330 LEU A CA 1
ATOM 2663 C C . LEU A 1 330 ? -13.43 12.609 -10.273 1 97.81 330 LEU A C 1
ATOM 2665 O O . LEU A 1 330 ? -12.289 12.82 -10.703 1 97.81 330 LEU A O 1
ATOM 2669 N N . LEU A 1 331 ? -13.828 11.391 -10.008 1 97.12 331 LEU A N 1
ATOM 2670 C CA . LEU A 1 331 ? -12.977 10.242 -10.328 1 97.12 331 LEU A CA 1
ATOM 2671 C C . LEU A 1 331 ? -13.016 9.938 -11.82 1 97.12 331 LEU A C 1
ATOM 2673 O O . LEU A 1 331 ? -14.086 9.945 -12.43 1 97.12 331 LEU A O 1
ATOM 2677 N N . PRO A 1 332 ? -11.867 9.781 -12.406 1 95.56 332 PRO A N 1
ATOM 2678 C CA . PRO A 1 332 ? -11.883 9.391 -13.82 1 95.56 332 PRO A CA 1
ATOM 2679 C C . PRO A 1 332 ? -12.492 8 -14.039 1 95.56 332 PRO A C 1
ATOM 2681 O O . PRO A 1 332 ? -12.773 7.285 -13.078 1 95.56 332 PRO A O 1
ATOM 2684 N N . GLU A 1 333 ? -12.742 7.793 -15.305 1 91.56 333 GLU A N 1
ATOM 2685 C CA . GLU A 1 333 ? -13.156 6.434 -15.641 1 91.56 333 GLU A CA 1
ATOM 2686 C C . GLU A 1 333 ? -11.984 5.461 -15.539 1 91.56 333 GLU A C 1
ATOM 2688 O O . GLU A 1 333 ? -10.992 5.605 -16.25 1 91.56 333 GLU A O 1
ATOM 2693 N N . LEU A 1 334 ? -12.07 4.594 -14.586 1 91.62 334 LEU A N 1
ATOM 2694 C CA . LEU A 1 334 ? -11.016 3.619 -14.336 1 91.62 334 LEU A CA 1
ATOM 2695 C C . LEU A 1 334 ? -11.523 2.201 -14.586 1 91.62 334 LEU A C 1
ATOM 2697 O O . LEU A 1 334 ? -12.656 1.873 -14.242 1 91.62 334 LEU A O 1
ATOM 2701 N N . LYS A 1 335 ? -10.812 1.5 -15.344 1 90.19 335 LYS A N 1
ATOM 2702 C CA . LYS A 1 335 ? -11.188 0.117 -15.633 1 90.19 335 LYS A CA 1
ATOM 2703 C C . LYS A 1 335 ? -10.195 -0.859 -15.008 1 90.19 335 LYS A C 1
ATOM 2705 O O . LYS A 1 335 ? -8.977 -0.656 -15.086 1 90.19 335 LYS A O 1
ATOM 2710 N N . ALA A 1 336 ? -10.828 -1.823 -14.289 1 92.75 336 ALA A N 1
ATOM 2711 C CA . ALA A 1 336 ? -10.031 -2.945 -13.797 1 92.75 336 ALA A CA 1
ATOM 2712 C C . ALA A 1 336 ? -10.164 -4.156 -14.719 1 92.75 336 ALA A C 1
ATOM 2714 O O . ALA A 1 336 ? -11.25 -4.422 -15.25 1 92.75 336 ALA A O 1
ATOM 2715 N N . GLY A 1 337 ? -9.047 -4.828 -15.016 1 95.44 337 GLY A N 1
ATOM 2716 C CA . GLY A 1 337 ? -9.141 -6.07 -15.766 1 95.44 337 GLY A CA 1
ATOM 2717 C C . GLY A 1 337 ? -8.586 -5.957 -17.172 1 95.44 337 GLY A C 1
ATOM 2718 O O . GLY A 1 337 ? -8.031 -4.922 -17.547 1 95.44 337 GLY A O 1
ATOM 2719 N N . PRO A 1 338 ? -8.773 -6.98 -17.938 1 97.88 338 PRO A N 1
ATOM 2720 C CA . PRO A 1 338 ? -8.148 -7.039 -19.266 1 97.88 338 PRO A CA 1
ATOM 2721 C C . PRO A 1 338 ? -8.938 -6.266 -20.312 1 97.88 338 PRO A C 1
ATOM 2723 O O . PRO A 1 338 ? -10.156 -6.133 -20.219 1 97.88 338 PRO A O 1
ATOM 2726 N N . ASP A 1 339 ? -8.188 -5.824 -21.344 1 97.81 339 ASP A N 1
ATOM 2727 C CA . ASP A 1 339 ? -8.773 -5.145 -22.5 1 97.81 339 ASP A CA 1
ATOM 2728 C C . ASP A 1 339 ? -9.07 -6.129 -23.625 1 97.81 339 ASP A C 1
ATOM 2730 O O . ASP A 1 339 ? -9.938 -5.879 -24.453 1 97.81 339 ASP A O 1
ATOM 2734 N N . VAL A 1 340 ? -8.328 -7.188 -23.625 1 98.69 340 VAL A N 1
ATOM 2735 C CA . VAL A 1 340 ? -8.391 -8.141 -24.719 1 98.69 340 VAL A CA 1
ATOM 2736 C C . VAL A 1 340 ? -8.594 -9.555 -24.172 1 98.69 340 VAL A C 1
ATOM 2738 O O . VAL A 1 340 ? -8.039 -9.906 -23.141 1 98.69 340 VAL A O 1
ATOM 2741 N N . PHE A 1 341 ? -9.445 -10.352 -24.844 1 98.75 341 PHE A N 1
ATOM 2742 C CA . PHE A 1 341 ? -9.664 -11.75 -24.516 1 98.75 341 PHE A CA 1
ATOM 2743 C C . PHE A 1 341 ? -9.406 -12.641 -25.719 1 98.75 341 PHE A C 1
ATOM 2745 O O . PHE A 1 341 ? -10.055 -12.5 -26.766 1 98.75 341 PHE A O 1
ATOM 2752 N N . VAL A 1 342 ? -8.438 -13.562 -25.609 1 98.88 342 VAL A N 1
ATOM 2753 C CA . VAL A 1 342 ? -8.062 -14.438 -26.703 1 98.88 342 VAL A CA 1
ATOM 2754 C C . VAL A 1 342 ? -8.766 -15.789 -26.562 1 98.88 342 VAL A C 1
ATOM 2756 O O . VAL A 1 342 ? -8.727 -16.406 -25.5 1 98.88 342 VAL A O 1
ATOM 2759 N N . ILE A 1 343 ? -9.359 -16.281 -27.672 1 98.56 343 ILE A N 1
ATOM 2760 C CA . ILE A 1 343 ? -10.172 -17.484 -27.656 1 98.56 343 ILE A CA 1
ATOM 2761 C C . ILE A 1 343 ? -9.625 -18.5 -28.672 1 98.56 343 ILE A C 1
ATOM 2763 O O . ILE A 1 343 ? -9.836 -18.344 -29.875 1 98.56 343 ILE A O 1
ATOM 2767 N N . PRO A 1 344 ? -8.969 -19.531 -28.172 1 98.12 344 PRO A N 1
ATOM 2768 C CA . PRO A 1 344 ? -8.625 -20.609 -29.094 1 98.12 344 PRO A CA 1
ATOM 2769 C C . PRO A 1 344 ? -9.844 -21.438 -29.5 1 98.12 344 PRO A C 1
ATOM 2771 O O . PRO A 1 344 ? -10.664 -21.812 -28.656 1 98.12 344 PRO A O 1
ATOM 2774 N N . VAL A 1 345 ? -10.008 -21.688 -30.703 1 96.06 345 VAL A N 1
ATOM 2775 C CA . VAL A 1 345 ? -11.062 -22.531 -31.234 1 96.06 345 VAL A CA 1
ATOM 2776 C C . VAL A 1 345 ? -10.453 -23.781 -31.891 1 96.06 345 VAL A C 1
ATOM 2778 O O . VAL A 1 345 ? -9.625 -23.656 -32.812 1 96.06 345 VAL A O 1
ATOM 2781 N N . GLY A 1 346 ? -10.891 -24.922 -31.375 1 90.25 346 GLY A N 1
ATOM 2782 C CA . GLY A 1 346 ? -10.273 -26.156 -31.859 1 90.25 346 GLY A CA 1
ATOM 2783 C C . GLY A 1 346 ? -8.852 -26.344 -31.359 1 90.25 346 GLY A C 1
ATOM 2784 O O . GLY A 1 346 ? -8.57 -26.141 -30.172 1 90.25 346 GLY A O 1
ATOM 2785 N N . ASP A 1 347 ? -8 -26.844 -32.281 1 90.69 347 ASP A N 1
ATOM 2786 C CA . ASP A 1 347 ? -6.621 -27.141 -31.906 1 90.69 347 ASP A CA 1
ATOM 2787 C C . ASP A 1 347 ? -5.695 -25.969 -32.25 1 90.69 347 ASP A C 1
ATOM 2789 O O . ASP A 1 347 ? -4.871 -26.078 -33.156 1 90.69 347 ASP A O 1
ATOM 2793 N N . SER A 1 348 ? -5.906 -24.812 -31.5 1 95.94 348 SER A N 1
ATOM 2794 C CA . SER A 1 348 ? -5.121 -23.609 -31.812 1 95.94 348 SER A CA 1
ATOM 2795 C C . SER A 1 348 ? -4.559 -22.984 -30.531 1 95.94 348 SER A C 1
ATOM 2797 O O . SER A 1 348 ? -4.277 -21.781 -30.5 1 95.94 348 SER A O 1
ATOM 2799 N N . ARG A 1 349 ? -4.477 -23.812 -29.547 1 96.38 349 ARG A N 1
ATOM 2800 C CA . ARG A 1 349 ? -4.07 -23.297 -28.234 1 96.38 349 ARG A CA 1
ATOM 2801 C C . ARG A 1 349 ? -2.637 -22.781 -28.281 1 96.38 349 ARG A C 1
ATOM 2803 O O . ARG A 1 349 ? -2.307 -21.797 -27.609 1 96.38 349 ARG A O 1
ATOM 2810 N N . ASP A 1 350 ? -1.792 -23.438 -29.016 1 97.12 350 ASP A N 1
ATOM 2811 C CA . ASP A 1 350 ? -0.397 -23.016 -29.141 1 97.12 350 ASP A CA 1
ATOM 2812 C C . ASP A 1 350 ? -0.291 -21.625 -29.734 1 97.12 350 ASP A C 1
ATOM 2814 O O . ASP A 1 350 ? 0.336 -20.734 -29.156 1 97.12 350 ASP A O 1
ATOM 2818 N N . VAL A 1 351 ? -1.053 -21.359 -30.812 1 97.75 351 VAL A N 1
ATOM 2819 C CA . VAL A 1 351 ? -1.005 -20.062 -31.484 1 97.75 351 VAL A CA 1
ATOM 2820 C C . VAL A 1 351 ? -1.697 -19.016 -30.625 1 97.75 351 VAL A C 1
ATOM 2822 O O . VAL A 1 351 ? -1.223 -17.875 -30.516 1 97.75 351 VAL A O 1
ATOM 2825 N N . ALA A 1 352 ? -2.814 -19.375 -30.016 1 98.5 352 ALA A N 1
ATOM 2826 C CA . ALA A 1 352 ? -3.535 -18.453 -29.141 1 98.5 352 ALA A CA 1
ATOM 2827 C C . ALA A 1 352 ? -2.664 -18.016 -27.969 1 98.5 352 ALA A C 1
ATOM 2829 O O . ALA A 1 352 ? -2.645 -16.828 -27.609 1 98.5 352 ALA A O 1
ATOM 2830 N N . THR A 1 353 ? -1.925 -18.953 -27.359 1 98.56 353 THR A N 1
ATOM 2831 C CA . THR A 1 353 ? -1.037 -18.656 -26.25 1 98.56 353 THR A CA 1
ATOM 2832 C C . THR A 1 353 ? 0.108 -17.75 -26.703 1 98.56 353 THR A C 1
ATOM 2834 O O . THR A 1 353 ? 0.49 -16.812 -25.984 1 98.56 353 THR A O 1
ATOM 2837 N N . ALA A 1 354 ? 0.623 -18.016 -27.875 1 98 354 ALA A N 1
ATOM 2838 C CA . ALA A 1 354 ? 1.674 -17.172 -28.422 1 98 354 ALA A CA 1
ATOM 2839 C C . ALA A 1 354 ? 1.172 -15.742 -28.641 1 98 354 ALA A C 1
ATOM 2841 O O . ALA A 1 354 ? 1.889 -14.773 -28.359 1 98 354 ALA A O 1
ATOM 2842 N N . ILE A 1 355 ? -0.042 -15.609 -29.125 1 98.5 355 ILE A N 1
ATOM 2843 C CA . ILE A 1 355 ? -0.633 -14.305 -29.391 1 98.5 355 ILE A CA 1
ATOM 2844 C C . ILE A 1 355 ? -0.812 -13.531 -28.094 1 98.5 355 ILE A C 1
ATOM 2846 O O . ILE A 1 355 ? -0.418 -12.367 -27.984 1 98.5 355 ILE A O 1
ATOM 2850 N N . VAL A 1 356 ? -1.395 -14.18 -27.062 1 98.81 356 VAL A N 1
ATOM 2851 C CA . VAL A 1 356 ? -1.637 -13.484 -25.812 1 98.81 356 VAL A CA 1
ATOM 2852 C C . VAL A 1 356 ? -0.306 -13.109 -25.156 1 98.81 356 VAL A C 1
ATOM 2854 O O . VAL A 1 356 ? -0.193 -12.062 -24.516 1 98.81 356 VAL A O 1
ATOM 2857 N N . THR A 1 357 ? 0.704 -13.969 -25.312 1 98.69 357 THR A N 1
ATOM 2858 C CA . THR A 1 357 ? 2.039 -13.688 -24.781 1 98.69 357 THR A CA 1
ATOM 2859 C C . THR A 1 357 ? 2.615 -12.43 -25.438 1 98.69 357 THR A C 1
ATOM 2861 O O . THR A 1 357 ? 3.168 -11.57 -24.75 1 98.69 357 THR A O 1
ATOM 2864 N N . ARG A 1 358 ? 2.467 -12.312 -26.734 1 98.31 358 ARG A N 1
ATOM 2865 C CA . ARG A 1 358 ? 2.959 -11.141 -27.469 1 98.31 358 ARG A CA 1
ATOM 2866 C C . ARG A 1 358 ? 2.229 -9.883 -27.016 1 98.31 358 ARG A C 1
ATOM 2868 O O . ARG A 1 358 ? 2.844 -8.82 -26.875 1 98.31 358 ARG A O 1
ATOM 2875 N N . LEU A 1 359 ? 0.919 -9.961 -26.859 1 98.69 359 LEU A N 1
ATOM 2876 C CA . LEU A 1 359 ? 0.127 -8.828 -26.391 1 98.69 359 LEU A CA 1
ATOM 2877 C C . LEU A 1 359 ? 0.604 -8.359 -25.016 1 98.69 359 LEU A C 1
ATOM 2879 O O . LEU A 1 359 ? 0.806 -7.164 -24.797 1 98.69 359 LEU A O 1
ATOM 2883 N N . ARG A 1 360 ? 0.83 -9.328 -24.125 1 98.75 360 ARG A N 1
ATOM 2884 C CA . ARG A 1 360 ? 1.257 -9.023 -22.75 1 98.75 360 ARG A CA 1
ATOM 2885 C C . ARG A 1 360 ? 2.65 -8.406 -22.75 1 98.75 360 ARG A C 1
ATOM 2887 O O . ARG A 1 360 ? 2.904 -7.449 -22.016 1 98.75 360 ARG A O 1
ATOM 2894 N N . LYS A 1 361 ? 3.555 -8.914 -23.562 1 97.62 361 LYS A N 1
ATOM 2895 C CA . LYS A 1 361 ? 4.902 -8.367 -23.672 1 97.62 361 LYS A CA 1
ATOM 2896 C C . LYS A 1 361 ? 4.875 -6.938 -24.203 1 97.62 361 LYS A C 1
ATOM 2898 O O . LYS A 1 361 ? 5.77 -6.141 -23.906 1 97.62 361 LYS A O 1
ATOM 2903 N N . ALA A 1 362 ? 3.799 -6.605 -24.938 1 97.69 362 ALA A N 1
ATOM 2904 C CA . ALA A 1 362 ? 3.631 -5.262 -25.484 1 97.69 362 ALA A CA 1
ATOM 2905 C C . ALA A 1 362 ? 2.922 -4.348 -24.484 1 97.69 362 ALA A C 1
ATOM 2907 O O . ALA A 1 362 ? 2.629 -3.191 -24.797 1 97.69 362 ALA A O 1
ATOM 2908 N N . GLY A 1 363 ? 2.611 -4.844 -23.312 1 97.38 363 GLY A N 1
ATOM 2909 C CA . GLY A 1 363 ? 2.008 -4.039 -22.266 1 97.38 363 GLY A CA 1
ATOM 2910 C C . GLY A 1 363 ? 0.495 -3.984 -22.344 1 97.38 363 GLY A C 1
ATOM 2911 O O . GLY A 1 363 ? -0.141 -3.162 -21.688 1 97.38 363 GLY A O 1
ATOM 2912 N N . ILE A 1 364 ? -0.139 -4.77 -23.203 1 98.25 364 ILE A N 1
ATOM 2913 C CA . ILE A 1 364 ? -1.591 -4.789 -23.344 1 98.25 364 ILE A CA 1
ATOM 2914 C C . ILE A 1 364 ? -2.195 -5.781 -22.359 1 98.25 364 ILE A C 1
ATOM 2916 O O . ILE A 1 364 ? -1.821 -6.957 -22.344 1 98.25 364 ILE A O 1
ATOM 2920 N N . ARG A 1 365 ? -3.078 -5.332 -21.547 1 98.44 365 ARG A N 1
ATOM 2921 C CA . ARG A 1 365 ? -3.75 -6.227 -20.609 1 98.44 365 ARG A CA 1
ATOM 2922 C C . ARG A 1 365 ? -4.613 -7.246 -21.344 1 98.44 365 ARG A C 1
ATOM 2924 O O . ARG A 1 365 ? -5.648 -6.891 -21.922 1 98.44 365 ARG A O 1
ATOM 2931 N N . SER A 1 366 ? -4.188 -8.492 -21.234 1 98.75 366 SER A N 1
ATOM 2932 C CA . SER A 1 366 ? -4.84 -9.508 -22.047 1 98.75 366 SER A CA 1
ATOM 2933 C C . SER A 1 366 ? -5.078 -10.789 -21.266 1 98.75 366 SER A C 1
ATOM 2935 O O . SER A 1 366 ? -4.23 -11.203 -20.469 1 98.75 366 SER A O 1
ATOM 2937 N N . ASP A 1 367 ? -6.246 -11.344 -21.453 1 98.62 367 ASP A N 1
ATOM 2938 C CA . ASP A 1 367 ? -6.637 -12.633 -20.891 1 98.62 367 ASP A CA 1
ATOM 2939 C C . ASP A 1 367 ? -6.844 -13.672 -21.984 1 98.62 367 ASP A C 1
ATOM 2941 O O . ASP A 1 367 ? -6.895 -13.328 -23.172 1 98.62 367 ASP A O 1
ATOM 2945 N N . ILE A 1 368 ? -6.84 -14.953 -21.641 1 98.69 368 ILE A N 1
ATOM 2946 C CA . ILE A 1 368 ? -7.047 -16.047 -22.578 1 98.69 368 ILE A CA 1
ATOM 2947 C C . ILE A 1 368 ? -8.016 -17.062 -21.984 1 98.69 368 ILE A C 1
ATOM 2949 O O . ILE A 1 368 ? -8.086 -17.219 -20.766 1 98.69 368 ILE A O 1
ATOM 2953 N N . GLU A 1 369 ? -8.789 -17.688 -22.859 1 98.06 369 GLU A N 1
ATOM 2954 C CA . GLU A 1 369 ? -9.766 -18.703 -22.438 1 98.06 369 GLU A CA 1
ATOM 2955 C C . GLU A 1 369 ? -9.07 -19.906 -21.812 1 98.06 369 GLU A C 1
ATOM 2957 O O . GLU A 1 369 ? -8.281 -20.594 -22.469 1 98.06 369 GLU A O 1
ATOM 2962 N N . LEU A 1 370 ? -9.422 -20.172 -20.469 1 97 370 LEU A N 1
ATOM 2963 C CA . LEU A 1 370 ? -8.703 -21.172 -19.703 1 97 370 LEU A CA 1
ATOM 2964 C C . LEU A 1 370 ? -9.641 -22.312 -19.297 1 97 370 LEU A C 1
ATOM 2966 O O . LEU A 1 370 ? -9.211 -23.266 -18.625 1 97 370 LEU A O 1
ATOM 2970 N N . SER A 1 371 ? -10.867 -22.281 -19.672 1 95 371 SER A N 1
ATOM 2971 C CA . SER A 1 371 ? -11.844 -23.234 -19.156 1 95 371 SER A CA 1
ATOM 2972 C C . SER A 1 371 ? -12.273 -24.219 -20.234 1 95 371 SER A C 1
ATOM 2974 O O . SER A 1 371 ? -13 -25.188 -19.953 1 95 371 SER A O 1
ATOM 2976 N N . GLY A 1 372 ? -11.859 -24.016 -21.422 1 93.19 372 GLY A N 1
ATOM 2977 C CA . GLY A 1 372 ? -12.227 -24.922 -22.5 1 93.19 372 GLY A CA 1
ATOM 2978 C C . GLY A 1 372 ? -13.609 -24.656 -23.062 1 93.19 372 GLY A C 1
ATOM 2979 O O . GLY A 1 372 ? -14.25 -25.562 -23.594 1 93.19 372 GLY A O 1
ATOM 2980 N N . ARG A 1 373 ? -14.102 -23.469 -22.953 1 95.25 373 ARG A N 1
ATOM 2981 C CA . ARG A 1 373 ? -15.414 -23.109 -23.453 1 95.25 373 ARG A CA 1
ATOM 2982 C C . ARG A 1 373 ? -15.422 -23.062 -24.984 1 95.25 373 ARG A C 1
ATOM 2984 O O . ARG A 1 373 ? -14.406 -22.75 -25.609 1 95.25 373 ARG A O 1
ATOM 2991 N N . LYS A 1 374 ? -16.625 -23.391 -25.484 1 95.5 374 LYS A N 1
ATOM 2992 C CA . LYS A 1 374 ? -16.828 -23.172 -26.906 1 95.5 374 LYS A CA 1
ATOM 2993 C C . LYS A 1 374 ? -16.969 -21.672 -27.203 1 95.5 374 LYS A C 1
ATOM 2995 O O . LYS A 1 374 ? -17.141 -20.859 -26.297 1 95.5 374 LYS A O 1
ATOM 3000 N N . LEU A 1 375 ? -16.922 -21.344 -28.469 1 96.62 375 LEU A N 1
ATOM 3001 C CA . LEU A 1 375 ? -16.781 -19.969 -28.906 1 96.62 375 LEU A CA 1
ATOM 3002 C C . LEU A 1 375 ? -17.891 -19.094 -28.328 1 96.62 375 LEU A C 1
ATOM 3004 O O . LEU A 1 375 ? -17.625 -18.062 -27.734 1 96.62 375 LEU A O 1
ATOM 3008 N N . ARG A 1 376 ? -19.125 -19.5 -28.484 1 96.62 376 ARG A N 1
ATOM 3009 C CA . ARG A 1 376 ? -20.25 -18.688 -28.031 1 96.62 376 ARG A CA 1
ATOM 3010 C C . ARG A 1 376 ? -20.172 -18.406 -26.547 1 96.62 376 ARG A C 1
ATOM 3012 O O . ARG A 1 376 ? -20.344 -17.266 -26.109 1 96.62 376 ARG A O 1
ATOM 3019 N N . LYS A 1 377 ? -19.953 -19.438 -25.781 1 97.5 377 LYS A N 1
ATOM 3020 C CA . LYS A 1 377 ? -19.859 -19.297 -24.328 1 97.5 377 LYS A CA 1
ATOM 3021 C C . LYS A 1 377 ? -18.641 -18.469 -23.922 1 97.5 377 LYS A C 1
ATOM 3023 O O . LYS A 1 377 ? -18.672 -17.734 -22.938 1 97.5 377 LYS A O 1
ATOM 3028 N N . ALA A 1 378 ? -17.562 -18.656 -24.672 1 97.88 378 ALA A N 1
ATOM 3029 C CA . ALA A 1 378 ? -16.359 -17.875 -24.406 1 97.88 378 ALA A CA 1
ATOM 3030 C C . ALA A 1 378 ? -16.609 -16.375 -24.641 1 97.88 378 ALA A C 1
ATOM 3032 O O . ALA A 1 378 ? -16.156 -15.539 -23.859 1 97.88 378 ALA A O 1
ATOM 3033 N N . LEU A 1 379 ? -17.297 -16.094 -25.703 1 97.31 379 LEU A N 1
ATOM 3034 C CA . LEU A 1 379 ? -17.641 -14.711 -26.016 1 97.31 379 LEU A CA 1
ATOM 3035 C C . LEU A 1 379 ? -18.562 -14.141 -24.938 1 97.31 379 LEU A C 1
ATOM 3037 O O . LEU A 1 379 ? -18.438 -12.969 -24.562 1 97.31 379 LEU A O 1
ATOM 3041 N N . ASP A 1 380 ? -19.469 -14.938 -24.469 1 97 380 ASP A N 1
ATOM 3042 C CA . ASP A 1 380 ? -20.344 -14.516 -23.375 1 97 380 ASP A CA 1
ATOM 3043 C C . ASP A 1 380 ? -19.531 -14.172 -22.125 1 97 380 ASP A C 1
ATOM 3045 O O . ASP A 1 380 ? -19.812 -13.172 -21.453 1 97 380 ASP A O 1
ATOM 3049 N N . TYR A 1 381 ? -18.594 -15.023 -21.828 1 97.38 381 TYR A N 1
ATOM 3050 C CA . TYR A 1 381 ? -17.719 -14.773 -20.688 1 97.38 381 TYR A CA 1
ATOM 3051 C C . TYR A 1 381 ? -16.953 -13.469 -20.875 1 97.38 381 TYR A C 1
ATOM 3053 O O . TYR A 1 381 ? -16.875 -12.648 -19.953 1 97.38 381 TYR A O 1
ATOM 3061 N N . ALA A 1 382 ? -16.391 -13.273 -22.062 1 97.44 382 ALA A N 1
ATOM 3062 C CA . ALA A 1 382 ? -15.641 -12.062 -22.375 1 97.44 382 ALA A CA 1
ATOM 3063 C C . ALA A 1 382 ? -16.484 -10.812 -22.156 1 97.44 382 ALA A C 1
ATOM 3065 O O . ALA A 1 382 ? -16.016 -9.828 -21.578 1 97.44 382 ALA A O 1
ATOM 3066 N N . ASN A 1 383 ? -17.703 -10.922 -22.562 1 95.62 383 ASN A N 1
ATOM 3067 C CA . ASN A 1 383 ? -18.641 -9.812 -22.359 1 95.62 383 ASN A CA 1
ATOM 3068 C C . ASN A 1 383 ? -18.906 -9.555 -20.891 1 95.62 383 ASN A C 1
ATOM 3070 O O . ASN A 1 383 ? -19.031 -8.406 -20.453 1 95.62 383 ASN A O 1
ATOM 3074 N N . ARG A 1 384 ? -19.016 -10.594 -20.219 1 94.75 384 ARG A N 1
ATOM 3075 C CA . ARG A 1 384 ? -19.359 -10.492 -18.797 1 94.75 384 ARG A CA 1
ATOM 3076 C C . ARG A 1 384 ? -18.219 -9.867 -18 1 94.75 384 ARG A C 1
ATOM 3078 O O . ARG A 1 384 ? -18.453 -9.164 -17.016 1 94.75 384 ARG A O 1
ATOM 3085 N N . ILE A 1 385 ? -16.984 -10.102 -18.422 1 93.88 385 ILE A N 1
ATOM 3086 C CA . ILE A 1 385 ? -15.867 -9.562 -17.656 1 93.88 385 ILE A CA 1
ATOM 3087 C C . ILE A 1 385 ? -15.469 -8.195 -18.203 1 93.88 385 ILE A C 1
ATOM 3089 O O . ILE A 1 385 ? -14.484 -7.602 -17.766 1 93.88 385 ILE A O 1
ATOM 3093 N N . GLY A 1 386 ? -16.141 -7.723 -19.188 1 92.69 386 GLY A N 1
ATOM 3094 C CA . GLY A 1 386 ? -16.062 -6.34 -19.625 1 92.69 386 GLY A CA 1
ATOM 3095 C C . GLY A 1 386 ? -14.898 -6.082 -20.578 1 92.69 386 GLY A C 1
ATOM 3096 O O . G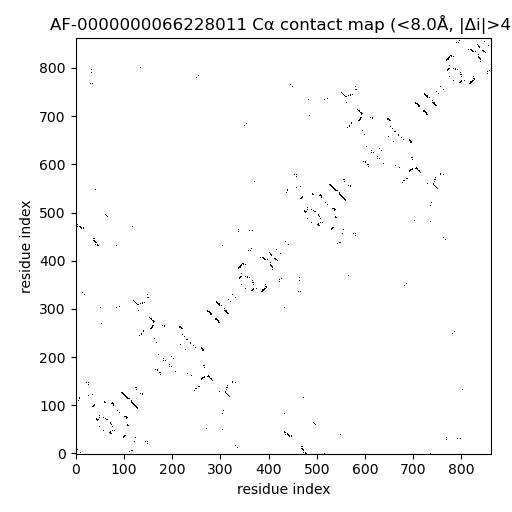LY A 1 386 ? -14.32 -4.996 -20.578 1 92.69 386 GLY A O 1
ATOM 3097 N N . VAL A 1 387 ? -14.461 -7.066 -21.391 1 96.56 387 VAL A N 1
ATOM 3098 C CA . VAL A 1 387 ? -13.375 -6.859 -22.344 1 96.56 387 VAL A CA 1
ATOM 3099 C C . VAL A 1 387 ? -13.891 -6.117 -23.562 1 96.56 387 VAL A C 1
ATOM 3101 O O . VAL A 1 387 ? -15.047 -6.301 -23.969 1 96.56 387 VAL A O 1
ATOM 3104 N N . ARG A 1 388 ? -13.047 -5.336 -24.156 1 96.88 388 ARG A N 1
ATOM 3105 C CA . ARG A 1 388 ? -13.406 -4.562 -25.328 1 96.88 388 ARG A CA 1
ATOM 3106 C C . ARG A 1 388 ? -13.25 -5.387 -26.609 1 96.88 388 ARG A C 1
ATOM 3108 O O . ARG A 1 388 ? -14.117 -5.367 -27.484 1 96.88 388 ARG A O 1
ATOM 3115 N N . LEU A 1 389 ? -12.125 -6.086 -26.672 1 98.62 389 LEU A N 1
ATOM 3116 C CA . LEU A 1 389 ? -11.805 -6.828 -27.891 1 98.62 389 LEU A CA 1
ATOM 3117 C C . LEU A 1 389 ? -11.641 -8.312 -27.594 1 98.62 389 LEU A C 1
ATOM 3119 O O . LEU A 1 389 ? -11.078 -8.688 -26.562 1 98.62 389 LEU A O 1
ATOM 3123 N N . SER A 1 390 ? -12.156 -9.133 -28.453 1 98.69 390 SER A N 1
ATOM 3124 C CA . SER A 1 390 ? -11.883 -10.57 -28.453 1 98.69 390 SER A CA 1
ATOM 3125 C C . SER A 1 390 ? -11.125 -11 -29.703 1 98.69 390 SER A C 1
ATOM 3127 O O . SER A 1 390 ? -11.406 -10.523 -30.797 1 98.69 390 SER A O 1
ATOM 3129 N N . ILE A 1 391 ? -10.148 -11.773 -29.531 1 98.81 391 ILE A N 1
ATOM 3130 C CA . ILE A 1 391 ? -9.406 -12.336 -30.641 1 98.81 391 ILE A CA 1
ATOM 3131 C C . ILE A 1 391 ? -9.758 -13.82 -30.797 1 98.81 391 ILE A C 1
ATOM 3133 O O . ILE A 1 391 ? -9.469 -14.625 -29.906 1 98.81 391 ILE A O 1
ATOM 3137 N N . ILE A 1 392 ? -10.359 -14.172 -31.875 1 98.62 392 ILE A N 1
ATOM 3138 C CA . ILE A 1 392 ? -10.758 -15.547 -32.156 1 98.62 392 ILE A CA 1
ATOM 3139 C C . ILE A 1 392 ? -9.688 -16.219 -33 1 98.62 392 ILE A C 1
ATOM 3141 O O . ILE A 1 392 ? -9.406 -15.789 -34.125 1 98.62 392 ILE A O 1
ATOM 3145 N N . VAL A 1 393 ? -9.109 -17.281 -32.469 1 98.56 393 VAL A N 1
ATOM 3146 C CA . VAL A 1 393 ? -8.055 -18.031 -33.156 1 98.56 393 VAL A CA 1
ATOM 3147 C C . VAL A 1 393 ? -8.586 -19.391 -33.594 1 98.56 393 VAL A C 1
ATOM 3149 O O . VAL A 1 393 ? -8.539 -20.359 -32.844 1 98.56 393 VAL A O 1
ATOM 3152 N N . GLY A 1 394 ? -8.969 -19.453 -34.844 1 96.56 394 GLY A N 1
ATOM 3153 C CA . GLY A 1 394 ? -9.508 -20.688 -35.406 1 96.56 394 GLY A CA 1
ATOM 3154 C C . GLY A 1 394 ? -8.602 -21.312 -36.438 1 96.56 394 GLY A C 1
ATOM 3155 O O . GLY A 1 394 ? -7.848 -20.609 -37.125 1 96.56 394 GLY A O 1
ATOM 3156 N N . LYS A 1 395 ? -8.734 -22.547 -36.594 1 93 395 LYS A N 1
ATOM 3157 C CA . LYS A 1 395 ? -7.887 -23.312 -37.5 1 93 395 LYS A CA 1
ATOM 3158 C C . LYS A 1 395 ? -8.031 -22.797 -38.938 1 93 395 LYS A C 1
ATOM 3160 O O . LYS A 1 395 ? -7.039 -22.641 -39.656 1 93 395 LYS A O 1
ATOM 3165 N N . ARG A 1 396 ? -9.203 -22.531 -39.375 1 93.62 396 ARG A N 1
ATOM 3166 C CA . ARG A 1 396 ? -9.461 -22.094 -40.75 1 93.62 396 ARG A CA 1
ATOM 3167 C C . ARG A 1 396 ? -8.812 -20.734 -41.031 1 93.62 396 ARG A C 1
ATOM 3169 O O . ARG A 1 396 ? -8.211 -20.531 -42.094 1 93.62 396 ARG A O 1
ATOM 3176 N N . ASP A 1 397 ? -8.953 -19.859 -40.094 1 95.25 397 ASP A N 1
ATOM 3177 C CA . ASP A 1 397 ? -8.336 -18.531 -40.219 1 95.25 397 ASP A CA 1
ATOM 3178 C C . ASP A 1 397 ? -6.816 -18.625 -40.219 1 95.25 397 ASP A C 1
ATOM 3180 O O . ASP A 1 397 ? -6.133 -17.938 -40.969 1 95.25 397 ASP A O 1
ATOM 3184 N N . LEU A 1 398 ? -6.316 -19.516 -39.406 1 96.06 398 LEU A N 1
ATOM 3185 C CA . LEU A 1 398 ? -4.871 -19.688 -39.281 1 96.06 398 LEU A CA 1
ATOM 3186 C C . LEU A 1 398 ? -4.262 -20.203 -40.562 1 96.06 398 LEU A C 1
ATOM 3188 O O . LEU A 1 398 ? -3.129 -19.859 -40.906 1 96.06 398 LEU A O 1
ATOM 3192 N N . GLU A 1 399 ? -5.023 -21.031 -41.219 1 95.31 399 GLU A N 1
ATOM 3193 C CA . GLU A 1 399 ? -4.562 -21.547 -42.5 1 95.31 399 GLU A CA 1
ATOM 3194 C C . GLU A 1 399 ? -4.348 -20.422 -43.5 1 95.31 399 GLU A C 1
ATOM 3196 O O . GLU A 1 399 ? -3.512 -20.531 -44.406 1 95.31 399 GLU A O 1
ATOM 3201 N N . ARG A 1 400 ? -5.113 -19.344 -43.344 1 96.44 400 ARG A N 1
ATOM 3202 C CA . ARG A 1 400 ? -4.977 -18.156 -44.188 1 96.44 400 ARG A CA 1
ATOM 3203 C C . ARG A 1 400 ? -4.016 -17.156 -43.562 1 96.44 400 ARG A C 1
ATOM 3205 O O . ARG A 1 400 ? -3.818 -16.062 -44.094 1 96.44 400 ARG A O 1
ATOM 3212 N N . GLY A 1 401 ? -3.459 -17.516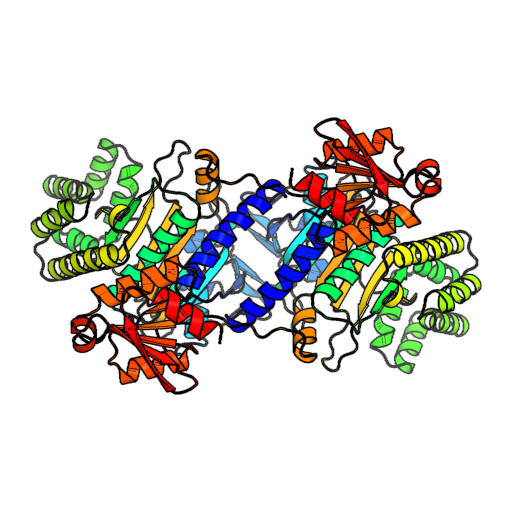 -42.438 1 96.62 401 GLY A N 1
ATOM 3213 C CA . GLY A 1 401 ? -2.473 -16.672 -41.781 1 96.62 401 GLY A CA 1
ATOM 3214 C C . GLY A 1 401 ? -3.09 -15.5 -41.031 1 96.62 401 GLY A C 1
ATOM 3215 O O . GLY A 1 401 ? -2.414 -14.5 -40.781 1 96.62 401 GLY A O 1
ATOM 3216 N N . VAL A 1 402 ? -4.371 -15.633 -40.719 1 98.19 402 VAL A N 1
ATOM 3217 C CA . VAL A 1 402 ? -5.031 -14.492 -40.094 1 98.19 402 VAL A CA 1
ATOM 3218 C C . VAL A 1 402 ? -5.77 -14.953 -38.844 1 98.19 402 VAL A C 1
ATOM 3220 O O . VAL A 1 402 ? -5.891 -16.156 -38.594 1 98.19 402 VAL A O 1
ATOM 3223 N N . VAL A 1 403 ? -6.121 -14.047 -38.031 1 98.56 403 VAL A N 1
ATOM 3224 C CA . VAL A 1 403 ? -7.047 -14.227 -36.906 1 98.56 403 VAL A CA 1
ATOM 3225 C C . VAL A 1 403 ? -8.148 -13.172 -36.969 1 98.56 403 VAL A C 1
ATOM 3227 O O . VAL A 1 403 ? -8.039 -12.203 -37.719 1 98.56 403 VAL A O 1
ATOM 3230 N N . THR A 1 404 ? -9.203 -13.359 -36.281 1 98.44 404 THR A N 1
ATOM 3231 C CA . THR A 1 404 ? -10.336 -12.438 -36.281 1 98.44 404 THR A CA 1
ATOM 3232 C C . THR A 1 404 ? -10.422 -11.672 -34.969 1 98.44 404 THR A C 1
ATOM 3234 O O . THR A 1 404 ? -10.398 -12.281 -33.875 1 98.44 404 THR A O 1
ATOM 3237 N N . ILE A 1 405 ? -10.43 -10.391 -35.062 1 98.69 405 ILE A N 1
ATOM 3238 C CA . ILE A 1 405 ? -10.648 -9.539 -33.875 1 98.69 405 ILE A CA 1
ATOM 3239 C C . ILE A 1 405 ? -12.086 -9.016 -33.906 1 98.69 405 ILE A C 1
ATOM 3241 O O . ILE A 1 405 ? -12.539 -8.453 -34.875 1 98.69 405 ILE A O 1
ATOM 3245 N N . ARG A 1 406 ? -12.742 -9.234 -32.844 1 98.12 406 ARG A N 1
ATOM 3246 C CA . ARG A 1 406 ? -14.117 -8.773 -32.656 1 98.12 406 ARG A CA 1
ATOM 3247 C C . ARG A 1 406 ? -14.211 -7.695 -31.594 1 98.12 406 ARG A C 1
ATOM 3249 O O . ARG A 1 406 ? -13.734 -7.887 -30.469 1 98.12 406 ARG A O 1
ATOM 3256 N N . ASP A 1 407 ? -14.773 -6.562 -31.953 1 97.62 407 ASP A N 1
ATOM 3257 C CA . ASP A 1 407 ? -15.117 -5.523 -30.984 1 97.62 407 ASP A CA 1
ATOM 3258 C C . ASP A 1 407 ? -16.438 -5.84 -30.281 1 97.62 407 ASP A C 1
ATOM 3260 O O . ASP A 1 407 ? -17.484 -5.844 -30.906 1 97.62 407 ASP A O 1
ATOM 3264 N N . LEU A 1 408 ? -16.391 -6.008 -29.016 1 96.56 408 LEU A N 1
ATOM 3265 C CA . LEU A 1 408 ? -17.547 -6.512 -28.297 1 96.56 408 LEU A CA 1
ATOM 3266 C C . LEU A 1 408 ? -18.562 -5.395 -28.047 1 96.56 408 LEU A C 1
ATOM 3268 O O . LEU A 1 408 ? -19.719 -5.66 -27.703 1 96.56 408 LEU A O 1
ATOM 3272 N N . GLU A 1 409 ? -18.141 -4.223 -28.156 1 93 409 GLU A N 1
ATOM 3273 C CA . GLU A 1 409 ? -19.047 -3.09 -28.016 1 93 409 GLU A CA 1
ATOM 3274 C C . GLU A 1 409 ? -19.828 -2.857 -29.312 1 93 409 GLU A C 1
ATOM 3276 O O . GLU A 1 409 ? -21.062 -2.785 -29.297 1 93 409 GLU A O 1
ATOM 3281 N N . SER A 1 410 ? -19.156 -2.799 -30.484 1 93.88 410 SER A N 1
ATOM 3282 C CA . SER A 1 410 ? -19.797 -2.482 -31.766 1 93.88 410 SER A CA 1
ATOM 3283 C C . SER A 1 410 ? -20.266 -3.746 -32.469 1 93.88 410 SER A C 1
ATOM 3285 O O . SER A 1 410 ? -21.172 -3.691 -33.312 1 93.88 410 SER A O 1
ATOM 3287 N N . GLY A 1 411 ? -19.594 -4.863 -32.156 1 93.62 411 GLY A N 1
ATOM 3288 C CA . GLY A 1 411 ? -19.875 -6.102 -32.875 1 93.62 411 GLY A CA 1
ATOM 3289 C C . GLY A 1 411 ? -19.078 -6.258 -34.156 1 93.62 411 GLY A C 1
ATOM 3290 O O . GLY A 1 411 ? -19.078 -7.328 -34.781 1 93.62 411 GLY A O 1
ATOM 3291 N N . ASN A 1 412 ? -18.344 -5.25 -34.469 1 95.81 412 ASN A N 1
ATOM 3292 C CA . ASN A 1 412 ? -17.531 -5.293 -35.688 1 95.81 412 ASN A CA 1
ATOM 3293 C C . ASN A 1 412 ? -16.391 -6.301 -35.562 1 95.81 412 ASN A C 1
ATOM 3295 O O . ASN A 1 412 ? -15.852 -6.508 -34.469 1 95.81 412 ASN A O 1
ATOM 3299 N N . GLN A 1 413 ? -16.094 -6.922 -36.688 1 97.31 413 GLN A N 1
ATOM 3300 C CA . GLN A 1 413 ? -15.016 -7.898 -36.781 1 97.31 413 GLN A CA 1
ATOM 3301 C C . GLN A 1 413 ? -14.047 -7.566 -37.906 1 97.31 413 GLN A C 1
ATOM 3303 O O . GLN A 1 413 ? -14.461 -7.07 -38.938 1 97.31 413 GLN A O 1
ATOM 3308 N N . VAL A 1 414 ? -12.805 -7.805 -37.688 1 97.69 414 VAL A N 1
ATOM 3309 C CA . VAL A 1 414 ? -11.789 -7.594 -38.719 1 97.69 414 VAL A CA 1
ATOM 3310 C C . VAL A 1 414 ? -10.797 -8.75 -38.688 1 97.69 414 VAL A C 1
ATOM 3312 O O . VAL A 1 414 ? -10.43 -9.258 -37.625 1 97.69 414 VAL A O 1
ATOM 3315 N N . GLU A 1 415 ? -10.391 -9.219 -39.844 1 98.12 415 GLU A N 1
ATOM 3316 C CA . GLU A 1 415 ? -9.312 -10.195 -39.969 1 98.12 415 GLU A CA 1
ATOM 3317 C C . GLU A 1 415 ? -7.949 -9.508 -39.969 1 98.12 415 GLU A C 1
ATOM 3319 O O . GLU A 1 415 ? -7.773 -8.492 -40.656 1 98.12 415 GLU A O 1
ATOM 3324 N N . VAL A 1 416 ? -7.082 -10.047 -39.25 1 98.31 416 VAL A N 1
ATOM 3325 C CA . VAL A 1 416 ? -5.766 -9.438 -39.094 1 98.31 416 VAL A CA 1
ATOM 3326 C C . VAL A 1 416 ? -4.688 -10.508 -39.25 1 98.31 416 VAL A C 1
ATOM 3328 O O . VAL A 1 416 ? -4.82 -11.609 -38.688 1 98.31 416 VAL A O 1
ATOM 3331 N N . PRO A 1 417 ? -3.656 -10.188 -40.062 1 98.25 417 PRO A N 1
ATOM 3332 C CA . PRO A 1 417 ? -2.531 -11.125 -40.062 1 98.25 417 PRO A CA 1
ATOM 3333 C C . PRO A 1 417 ? -1.992 -11.383 -38.656 1 98.25 417 PRO A C 1
ATOM 3335 O O . PRO A 1 417 ? -1.898 -10.453 -37.844 1 98.25 417 PRO A O 1
ATOM 3338 N N . VAL A 1 418 ? -1.61 -12.617 -38.406 1 97.81 418 VAL A N 1
ATOM 3339 C CA . VAL A 1 418 ? -1.166 -13.031 -37.062 1 97.81 418 VAL A CA 1
ATOM 3340 C C . VAL A 1 418 ? -0.015 -12.141 -36.594 1 97.81 418 VAL A C 1
ATOM 3342 O O . VAL A 1 418 ? 0.046 -11.758 -35.438 1 97.81 418 VAL A O 1
ATOM 3345 N N . ASP A 1 419 ? 0.842 -11.734 -37.438 1 96.56 419 ASP A N 1
ATOM 3346 C CA . ASP A 1 419 ? 2.043 -10.977 -37.125 1 96.56 419 ASP A CA 1
ATOM 3347 C C . ASP A 1 419 ? 1.704 -9.516 -36.812 1 96.56 419 ASP A C 1
ATOM 3349 O O . ASP A 1 419 ? 2.525 -8.789 -36.25 1 96.56 419 ASP A O 1
ATOM 3353 N N . ASN A 1 420 ? 0.47 -9.055 -37.125 1 97.94 420 ASN A N 1
ATOM 3354 C CA . ASN A 1 420 ? 0.09 -7.656 -36.938 1 97.94 420 ASN A CA 1
ATOM 3355 C C . ASN A 1 420 ? -0.926 -7.488 -35.812 1 97.94 420 ASN A C 1
ATOM 3357 O O . ASN A 1 420 ? -1.492 -6.406 -35.656 1 97.94 420 ASN A O 1
ATOM 3361 N N . VAL A 1 421 ? -1.1 -8.492 -35.094 1 98.44 421 VAL A N 1
ATOM 3362 C CA . VAL A 1 421 ? -2.166 -8.508 -34.094 1 98.44 421 VAL A CA 1
ATOM 3363 C C . VAL A 1 421 ? -1.926 -7.406 -33.062 1 98.44 421 VAL A C 1
ATOM 3365 O O . VAL A 1 421 ? -2.844 -6.66 -32.719 1 98.44 421 VAL A O 1
ATOM 3368 N N . VAL A 1 422 ? -0.707 -7.215 -32.531 1 98.5 422 VAL A N 1
ATOM 3369 C CA . VAL A 1 422 ? -0.385 -6.242 -31.484 1 98.5 422 VAL A CA 1
ATOM 3370 C C . VAL A 1 422 ? -0.66 -4.8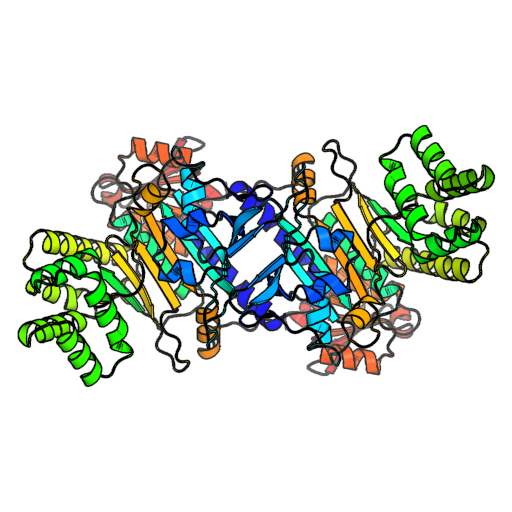28 -31.984 1 98.5 422 VAL A C 1
ATOM 3372 O O . VAL A 1 422 ? -1.31 -4.035 -31.312 1 98.5 422 VAL A O 1
ATOM 3375 N N . THR A 1 423 ? -0.207 -4.551 -33.188 1 98.31 423 THR A N 1
ATOM 3376 C CA . THR A 1 423 ? -0.39 -3.234 -33.812 1 98.31 423 THR A CA 1
ATOM 3377 C C . THR A 1 423 ? -1.873 -2.924 -33.969 1 98.31 423 THR A C 1
ATOM 3379 O O . THR A 1 423 ? -2.328 -1.829 -33.656 1 98.31 423 THR A O 1
ATOM 3382 N N . LYS A 1 424 ? -2.586 -3.902 -34.562 1 98 424 LYS A N 1
ATOM 3383 C CA . LYS A 1 424 ? -4.008 -3.693 -34.812 1 98 424 LYS A CA 1
ATOM 3384 C C . LYS A 1 424 ? -4.785 -3.506 -33.531 1 98 424 LYS A C 1
ATOM 3386 O O . LYS A 1 424 ? -5.684 -2.668 -33.438 1 98 424 LYS A O 1
ATOM 3391 N N . VAL A 1 425 ? -4.488 -4.301 -32.531 1 98.38 425 VAL A N 1
ATOM 3392 C CA . VAL A 1 425 ? -5.156 -4.195 -31.234 1 98.38 425 VAL A CA 1
ATOM 3393 C C . VAL A 1 425 ? -4.914 -2.812 -30.641 1 98.38 425 VAL A C 1
ATOM 3395 O O . VAL A 1 425 ? -5.844 -2.18 -30.141 1 98.38 425 VAL A O 1
ATOM 3398 N N . ARG A 1 426 ? -3.68 -2.297 -30.625 1 97.81 426 ARG A N 1
ATOM 3399 C CA . ARG A 1 426 ? -3.365 -0.963 -30.125 1 97.81 426 ARG A CA 1
ATOM 3400 C C . ARG A 1 426 ? -4.195 0.1 -30.844 1 97.81 426 ARG A C 1
ATOM 3402 O O . ARG A 1 426 ? -4.707 1.024 -30.203 1 97.81 426 ARG A O 1
ATOM 3409 N N . GLU A 1 427 ? -4.293 -0.061 -32.125 1 97.06 427 GLU A N 1
ATOM 3410 C CA . GLU A 1 427 ? -5.078 0.869 -32.938 1 97.06 427 GLU A CA 1
ATOM 3411 C C . GLU A 1 427 ? -6.543 0.867 -32.5 1 97.06 427 GLU A C 1
ATOM 3413 O O . GLU A 1 427 ? -7.148 1.929 -32.344 1 97.06 427 GLU A O 1
ATOM 3418 N N . LEU A 1 428 ? -7.059 -0.307 -32.344 1 96.69 428 LEU A N 1
ATOM 3419 C CA . LEU A 1 428 ? -8.477 -0.446 -32.031 1 96.69 428 LEU A CA 1
ATOM 3420 C C . LEU A 1 428 ? -8.773 0.049 -30.625 1 96.69 428 LEU A C 1
ATOM 3422 O O . LEU A 1 428 ? -9.828 0.625 -30.375 1 96.69 428 LEU A O 1
ATOM 3426 N N . LEU A 1 429 ? -7.859 -0.159 -29.703 1 95.31 429 LEU A N 1
ATOM 3427 C CA . LEU A 1 429 ? -8.062 0.269 -28.312 1 95.31 429 LEU A CA 1
ATOM 3428 C C . LEU A 1 429 ? -7.973 1.787 -28.203 1 95.31 429 LEU A C 1
ATOM 3430 O O . LEU A 1 429 ? -8.578 2.381 -27.297 1 95.31 429 LEU A O 1
ATOM 3434 N N . ASN A 1 430 ? -7.203 2.424 -29.047 1 91.69 430 ASN A N 1
ATOM 3435 C CA . ASN A 1 430 ? -7.027 3.871 -29.031 1 91.69 430 ASN A CA 1
ATOM 3436 C C . ASN A 1 430 ? -8.188 4.59 -29.719 1 91.69 430 ASN A C 1
ATOM 3438 O O . ASN A 1 430 ? -8.289 5.812 -29.641 1 91.69 430 ASN A O 1
ATOM 3442 N N . GLN A 1 431 ? -8.992 3.891 -30.5 1 85.69 431 GLN A N 1
ATOM 3443 C CA . GLN A 1 431 ? -10.164 4.473 -31.141 1 85.69 431 GLN A CA 1
ATOM 3444 C C . GLN A 1 431 ? -11.312 4.629 -30.156 1 85.69 431 GLN A C 1
ATOM 3446 O O . GLN A 1 431 ? -12.156 5.516 -30.297 1 85.69 431 GLN A O 1
ATOM 3451 N N . MET B 1 1 ? 13.539 4.777 25.547 1 83.56 1 MET B N 1
ATOM 3452 C CA . MET B 1 1 ? 13.047 4.797 24.172 1 83.56 1 MET B CA 1
ATOM 3453 C C . MET B 1 1 ? 12.211 3.561 23.875 1 83.56 1 MET B C 1
ATOM 3455 O O . MET B 1 1 ? 12.5 2.473 24.375 1 83.56 1 MET B O 1
ATOM 3459 N N . ILE B 1 2 ? 11.094 3.77 23.266 1 90.88 2 ILE B N 1
ATOM 3460 C CA . ILE B 1 2 ? 10.219 2.658 22.906 1 90.88 2 ILE B CA 1
ATOM 3461 C C . ILE B 1 2 ? 10.672 2.055 21.578 1 90.88 2 ILE B C 1
ATOM 3463 O O . ILE B 1 2 ? 10.695 2.74 20.547 1 90.88 2 ILE B O 1
ATOM 3467 N N . GLU B 1 3 ? 11.062 0.827 21.625 1 93.38 3 GLU B N 1
ATOM 3468 C CA . GLU B 1 3 ? 11.539 0.13 20.438 1 93.38 3 GLU B CA 1
ATOM 3469 C C . GLU B 1 3 ? 10.383 -0.395 19.594 1 93.38 3 GLU B C 1
ATOM 3471 O O . GLU B 1 3 ? 9.242 -0.446 20.062 1 93.38 3 GLU B O 1
ATOM 3476 N N . ARG B 1 4 ? 10.672 -0.662 18.375 1 94.12 4 ARG B N 1
ATOM 3477 C CA . ARG B 1 4 ? 9.664 -1.352 17.578 1 94.12 4 ARG B CA 1
ATOM 3478 C C . ARG B 1 4 ? 9.492 -2.793 18.031 1 94.12 4 ARG B C 1
ATOM 3480 O O . ARG B 1 4 ? 10.398 -3.375 18.641 1 94.12 4 ARG B O 1
ATOM 3487 N N . VAL B 1 5 ? 8.375 -3.369 17.719 1 96.12 5 VAL B N 1
ATOM 3488 C CA . VAL B 1 5 ? 8.102 -4.758 18.094 1 96.12 5 VAL B CA 1
ATOM 3489 C C . VAL B 1 5 ? 9.109 -5.68 17.406 1 96.12 5 VAL B C 1
ATOM 3491 O O . VAL B 1 5 ? 9.445 -5.488 16.234 1 96.12 5 VAL B O 1
ATOM 3494 N N . LYS B 1 6 ? 9.555 -6.676 18.172 1 93.5 6 LYS B N 1
ATOM 3495 C CA . LYS B 1 6 ? 10.523 -7.637 17.641 1 93.5 6 LYS B CA 1
ATOM 3496 C 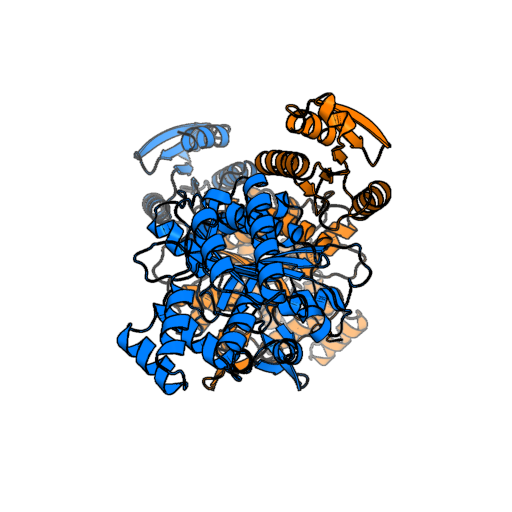C . LYS B 1 6 ? 10 -8.305 16.375 1 93.5 6 LYS B C 1
ATOM 3498 O O . LYS B 1 6 ? 8.828 -8.695 16.312 1 93.5 6 LYS B O 1
ATOM 3503 N N . GLY B 1 7 ? 10.836 -8.422 15.367 1 94.88 7 GLY B N 1
ATOM 3504 C CA . GLY B 1 7 ? 10.469 -9.094 14.125 1 94.88 7 GLY B CA 1
ATOM 3505 C C . GLY B 1 7 ? 9.797 -8.18 13.125 1 94.88 7 GLY B C 1
ATOM 3506 O O . GLY B 1 7 ? 9.5 -8.594 12 1 94.88 7 GLY B O 1
ATOM 3507 N N . THR B 1 8 ? 9.477 -6.961 13.508 1 96.44 8 THR B N 1
ATOM 3508 C CA . THR B 1 8 ? 8.93 -5.98 12.578 1 96.44 8 THR B CA 1
ATOM 3509 C C . THR B 1 8 ? 10.016 -5.012 12.109 1 96.44 8 THR B C 1
ATOM 3511 O O . THR B 1 8 ? 11.148 -5.066 12.586 1 96.44 8 THR B O 1
ATOM 3514 N N . ARG B 1 9 ? 9.766 -4.242 11.164 1 95.56 9 ARG B N 1
ATOM 3515 C CA . ARG B 1 9 ? 10.75 -3.326 10.602 1 95.56 9 ARG B CA 1
ATOM 3516 C C . ARG B 1 9 ? 10.141 -1.953 10.344 1 95.56 9 ARG B C 1
ATOM 3518 O O . ARG B 1 9 ? 8.961 -1.847 10.016 1 95.56 9 ARG B O 1
ATOM 3525 N N . ASP B 1 10 ? 10.945 -0.905 10.562 1 97.69 10 ASP B N 1
ATOM 3526 C CA . ASP B 1 10 ? 10.68 0.413 9.992 1 97.69 10 ASP B CA 1
ATOM 3527 C C . ASP B 1 10 ? 11.258 0.528 8.586 1 97.69 10 ASP B C 1
ATOM 3529 O O . ASP B 1 10 ? 12.461 0.352 8.383 1 97.69 10 ASP B O 1
ATOM 3533 N N . PHE B 1 11 ? 10.414 0.805 7.637 1 98 11 PHE B N 1
ATOM 3534 C CA . PHE B 1 11 ? 10.914 1.044 6.289 1 98 11 PHE B CA 1
ATOM 3535 C C . PHE B 1 11 ? 11.234 2.52 6.086 1 98 11 PHE B C 1
ATOM 3537 O O . PHE B 1 11 ? 10.344 3.369 6.152 1 98 11 PHE B O 1
ATOM 3544 N N . LEU B 1 12 ? 12.477 2.777 5.848 1 98.12 12 LEU B N 1
ATOM 3545 C CA . LEU B 1 12 ? 12.984 4.129 5.648 1 98.12 12 LEU B CA 1
ATOM 3546 C C . LEU B 1 12 ? 12.867 4.547 4.188 1 98.12 12 LEU B C 1
ATOM 3548 O O . LEU B 1 12 ? 12.578 3.717 3.322 1 98.12 12 LEU B O 1
ATOM 3552 N N . PRO B 1 13 ? 13.039 5.801 3.861 1 97.75 13 PRO B N 1
ATOM 3553 C CA . PRO B 1 13 ? 12.805 6.305 2.506 1 97.75 13 PRO B CA 1
ATOM 3554 C C . PRO B 1 13 ? 13.594 5.543 1.447 1 97.75 13 PRO B C 1
ATOM 3556 O O . PRO B 1 13 ? 13.055 5.215 0.387 1 97.75 13 PRO B O 1
ATOM 3559 N N . GLU B 1 14 ? 14.859 5.234 1.728 1 96 14 GLU B N 1
ATOM 3560 C CA . GLU B 1 14 ? 15.695 4.535 0.754 1 96 14 GLU B CA 1
ATOM 3561 C C . GLU B 1 14 ? 15.164 3.131 0.479 1 96 14 GLU B C 1
ATOM 3563 O O . GLU B 1 14 ? 15.258 2.637 -0.647 1 96 14 GLU B O 1
ATOM 3568 N N . GLU B 1 15 ? 14.609 2.531 1.5 1 96.5 15 GLU B N 1
ATOM 3569 C CA . GLU B 1 15 ? 14 1.215 1.329 1 96.5 15 GLU B CA 1
ATOM 3570 C C . GLU B 1 15 ? 12.656 1.315 0.615 1 96.5 15 GLU B C 1
ATOM 3572 O O . GLU B 1 15 ? 12.328 0.471 -0.22 1 96.5 15 GLU B O 1
ATOM 3577 N N . MET B 1 16 ? 11.922 2.348 0.944 1 98.12 16 MET B N 1
ATOM 3578 C CA . MET B 1 16 ? 10.57 2.494 0.402 1 98.12 16 MET B CA 1
ATOM 3579 C C . MET B 1 16 ? 10.617 2.721 -1.105 1 98.12 16 MET B C 1
ATOM 3581 O O . MET B 1 16 ? 9.75 2.234 -1.834 1 98.12 16 MET B O 1
ATOM 3585 N N . VAL B 1 17 ? 11.609 3.486 -1.593 1 97.56 17 VAL B N 1
ATOM 3586 C CA . VAL B 1 17 ? 11.688 3.738 -3.027 1 97.56 17 VAL B CA 1
ATOM 3587 C C . VAL B 1 17 ? 11.984 2.436 -3.766 1 97.56 17 VAL B C 1
ATOM 3589 O O . VAL B 1 17 ? 11.484 2.213 -4.871 1 97.56 17 VAL B O 1
ATOM 3592 N N . LYS B 1 18 ? 12.844 1.564 -3.164 1 97.69 18 LYS B N 1
ATOM 3593 C CA . LYS B 1 18 ? 13.141 0.262 -3.756 1 97.69 18 LYS B CA 1
ATOM 3594 C C . LYS B 1 18 ? 11.898 -0.63 -3.766 1 97.69 18 LYS B C 1
ATOM 3596 O O . LYS B 1 18 ? 11.609 -1.284 -4.77 1 97.69 18 LYS B O 1
ATOM 3601 N N . ARG B 1 19 ? 11.227 -0.663 -2.65 1 98 19 ARG B N 1
ATOM 3602 C CA . ARG B 1 19 ? 10.023 -1.471 -2.525 1 98 19 ARG B CA 1
ATOM 3603 C C . ARG B 1 19 ? 8.969 -1.039 -3.539 1 98 19 ARG B C 1
ATOM 3605 O O . ARG B 1 19 ? 8.336 -1.88 -4.188 1 98 19 ARG B O 1
ATOM 3612 N N . ARG B 1 20 ? 8.797 0.23 -3.648 1 97.5 20 ARG B N 1
ATOM 3613 C CA . ARG B 1 20 ? 7.812 0.746 -4.598 1 97.5 20 ARG B CA 1
ATOM 3614 C C . ARG B 1 20 ? 8.148 0.319 -6.02 1 97.5 20 ARG B C 1
ATOM 3616 O O . ARG B 1 20 ? 7.262 -0.049 -6.793 1 97.5 20 ARG B O 1
ATOM 3623 N N . TRP B 1 21 ? 9.422 0.471 -6.348 1 98.06 21 TRP B N 1
ATOM 3624 C CA . TRP B 1 21 ? 9.852 0.068 -7.684 1 98.06 21 TRP B CA 1
ATOM 3625 C C . TRP B 1 21 ? 9.531 -1.4 -7.938 1 98.06 21 TRP B C 1
ATOM 3627 O O . TRP B 1 21 ? 8.977 -1.748 -8.984 1 98.06 21 TRP B O 1
ATOM 3637 N N . VAL B 1 22 ? 9.836 -2.266 -6.996 1 98.62 22 VAL B N 1
ATOM 3638 C CA . VAL B 1 22 ? 9.594 -3.697 -7.125 1 98.62 22 VAL B CA 1
ATOM 3639 C C . VAL B 1 22 ? 8.094 -3.959 -7.215 1 98.62 22 VAL B C 1
ATOM 3641 O O . VAL B 1 22 ? 7.641 -4.738 -8.055 1 98.62 22 VAL B O 1
ATOM 3644 N N . PHE B 1 23 ? 7.277 -3.32 -6.32 1 98.56 23 PHE B N 1
ATOM 3645 C CA . PHE B 1 23 ? 5.828 -3.484 -6.328 1 98.56 23 PHE B CA 1
ATOM 3646 C C . PHE B 1 23 ? 5.246 -3.113 -7.684 1 98.56 23 PHE B C 1
ATOM 3648 O O . PHE B 1 23 ? 4.387 -3.822 -8.219 1 98.56 23 PHE B O 1
ATOM 3655 N N . GLU B 1 24 ? 5.715 -2.049 -8.219 1 98 24 GLU B N 1
ATOM 3656 C CA . GLU B 1 24 ? 5.168 -1.574 -9.484 1 98 24 GLU B CA 1
ATOM 3657 C C . GLU B 1 24 ? 5.512 -2.527 -10.625 1 98 24 GLU B C 1
ATOM 3659 O O . GLU B 1 24 ? 4.684 -2.777 -11.508 1 98 24 GLU B O 1
ATOM 3664 N N . LYS B 1 25 ? 6.75 -3.043 -10.648 1 98.56 25 LYS B N 1
ATOM 3665 C CA . LYS B 1 25 ? 7.145 -4.012 -11.664 1 98.56 25 LYS B CA 1
ATOM 3666 C C . LYS B 1 25 ? 6.254 -5.25 -11.625 1 98.56 25 LYS B C 1
ATOM 3668 O O . LYS B 1 25 ? 5.754 -5.695 -12.664 1 98.56 25 LYS B O 1
ATOM 3673 N N . ILE B 1 26 ? 6.012 -5.742 -10.492 1 98.75 26 ILE B N 1
ATOM 3674 C CA . ILE B 1 26 ? 5.227 -6.957 -10.305 1 98.75 26 ILE B CA 1
ATOM 3675 C C . ILE B 1 26 ? 3.762 -6.68 -10.633 1 98.75 26 ILE B C 1
ATOM 3677 O O . ILE B 1 26 ? 3.121 -7.457 -11.344 1 98.75 26 ILE B O 1
ATOM 3681 N N . ARG B 1 27 ? 3.25 -5.59 -10.133 1 98.5 27 ARG B N 1
ATOM 3682 C CA . ARG B 1 27 ? 1.864 -5.203 -10.383 1 98.5 27 ARG B CA 1
ATOM 3683 C C . ARG B 1 27 ? 1.578 -5.105 -11.875 1 98.5 27 ARG B C 1
ATOM 3685 O O . ARG B 1 27 ? 0.545 -5.586 -12.344 1 98.5 27 ARG B O 1
ATOM 3692 N N . GLU B 1 28 ? 2.471 -4.445 -12.594 1 98.31 28 GLU B N 1
ATOM 3693 C CA . GLU B 1 28 ? 2.299 -4.285 -14.031 1 98.31 28 GLU B CA 1
ATOM 3694 C C . GLU B 1 28 ? 2.145 -5.637 -14.727 1 98.31 28 GLU B C 1
ATOM 3696 O O . GLU B 1 28 ? 1.285 -5.801 -15.594 1 98.31 28 GLU B O 1
ATOM 3701 N N . VAL B 1 29 ? 2.947 -6.574 -14.32 1 98.81 29 VAL B N 1
ATOM 3702 C CA . VAL B 1 29 ? 2.869 -7.906 -14.914 1 98.81 29 VAL B CA 1
ATOM 3703 C C . VAL B 1 29 ? 1.546 -8.562 -14.539 1 98.81 29 VAL B C 1
ATOM 3705 O O . VAL B 1 29 ? 0.867 -9.141 -15.391 1 98.81 29 VAL B O 1
ATOM 3708 N N . PHE B 1 30 ? 1.147 -8.492 -13.227 1 98.88 30 PHE B N 1
ATOM 3709 C CA . PHE B 1 30 ? -0.12 -9.07 -12.789 1 98.88 30 PHE B CA 1
ATOM 3710 C C . PHE B 1 30 ? -1.271 -8.547 -13.648 1 98.88 30 PHE B C 1
ATOM 3712 O O . PHE B 1 30 ? -2.111 -9.328 -14.102 1 98.88 30 PHE B O 1
ATOM 3719 N N . GLU B 1 31 ? -1.238 -7.289 -13.883 1 98.56 31 GLU B N 1
ATOM 3720 C CA . GLU B 1 31 ? -2.35 -6.652 -14.578 1 98.56 31 GLU B CA 1
ATOM 3721 C C . GLU B 1 31 ? -2.328 -6.98 -16.062 1 98.56 31 GLU B C 1
ATOM 3723 O O . GLU B 1 31 ? -3.379 -7.102 -16.703 1 98.56 31 GLU B O 1
ATOM 3728 N N . THR B 1 32 ? -1.12 -7.129 -16.688 1 98.5 32 THR B N 1
ATOM 3729 C CA . THR B 1 32 ? -1.049 -7.504 -18.094 1 98.5 32 THR B CA 1
ATOM 3730 C C . THR B 1 32 ? -1.643 -8.891 -18.312 1 98.5 32 THR B C 1
ATOM 3732 O O . THR B 1 32 ? -2.129 -9.203 -19.406 1 98.5 32 THR B O 1
ATOM 3735 N N . TYR B 1 33 ? -1.634 -9.727 -17.281 1 98.81 33 TYR B N 1
ATOM 3736 C CA . TYR B 1 33 ? -2.217 -11.062 -17.375 1 98.81 33 TYR B CA 1
ATOM 3737 C C . TYR B 1 33 ? -3.715 -11.023 -17.094 1 98.81 33 TYR B C 1
ATOM 3739 O O . TYR B 1 33 ? -4.383 -12.062 -17.109 1 98.81 33 TYR B O 1
ATOM 3747 N N . GLY B 1 34 ? -4.242 -9.836 -16.812 1 98 34 GLY B N 1
ATOM 3748 C CA . GLY B 1 34 ? -5.676 -9.672 -16.609 1 98 34 GLY B CA 1
ATOM 3749 C C . GLY B 1 34 ? -6.105 -9.836 -15.172 1 98 34 GLY B C 1
ATOM 3750 O O . GLY B 1 34 ? -7.305 -9.898 -14.875 1 98 34 GLY B O 1
ATOM 3751 N N . PHE B 1 35 ? -5.145 -9.969 -14.25 1 98.75 35 PHE B N 1
ATOM 3752 C CA . PHE B 1 35 ? -5.5 -10.062 -12.844 1 98.75 35 PHE B CA 1
ATOM 3753 C C . PHE B 1 35 ? -5.914 -8.695 -12.297 1 98.75 35 PHE B C 1
ATOM 3755 O O . PHE B 1 35 ? -5.398 -7.668 -12.734 1 98.75 35 PHE B O 1
ATOM 3762 N N . LYS B 1 36 ? -6.867 -8.742 -11.344 1 98.5 36 LYS B N 1
ATOM 3763 C CA . LYS B 1 36 ? -7.402 -7.527 -10.727 1 98.5 36 LYS B CA 1
ATOM 3764 C C . LYS B 1 36 ? -7.051 -7.457 -9.25 1 98.5 36 LYS B C 1
ATOM 3766 O O . LYS B 1 36 ? -7.074 -8.477 -8.547 1 98.5 36 LYS B O 1
ATOM 3771 N N . GLU B 1 37 ? -6.773 -6.281 -8.75 1 98.69 37 GLU B N 1
ATOM 3772 C CA . GLU B 1 37 ? -6.305 -6.074 -7.383 1 98.69 37 GLU B CA 1
ATOM 3773 C C . GLU B 1 37 ? -7.453 -6.18 -6.387 1 98.69 37 GLU B C 1
ATOM 3775 O O . GLU B 1 37 ? -8.531 -5.629 -6.609 1 98.69 37 GLU B O 1
ATOM 3780 N N . VAL B 1 38 ? -7.258 -6.906 -5.316 1 98.75 38 VAL B N 1
ATOM 3781 C CA . VAL B 1 38 ? -8.156 -6.934 -4.164 1 98.75 38 VAL B CA 1
ATOM 3782 C C . VAL B 1 38 ? -7.348 -6.746 -2.879 1 98.75 38 VAL B C 1
ATOM 3784 O O . VAL B 1 38 ? -6.125 -6.922 -2.873 1 98.75 38 VAL B O 1
ATOM 3787 N N . LEU B 1 39 ? -7.965 -6.359 -1.86 1 98.62 39 LEU B N 1
ATOM 3788 C CA . LEU B 1 39 ? -7.344 -6.254 -0.546 1 98.62 39 LEU B CA 1
ATOM 3789 C C . LEU B 1 39 ? -8.344 -6.586 0.558 1 98.62 39 LEU B C 1
ATOM 3791 O O . LEU B 1 39 ? -9.398 -5.957 0.651 1 98.62 39 LEU B O 1
ATOM 3795 N N . THR B 1 40 ? -8.039 -7.582 1.311 1 98.44 40 THR B N 1
ATOM 3796 C CA . THR B 1 40 ? -8.875 -7.977 2.439 1 98.44 40 THR B CA 1
ATOM 3797 C C . THR B 1 40 ? -8.352 -7.371 3.738 1 98.44 40 THR B C 1
ATOM 3799 O O . THR B 1 40 ? -7.246 -6.82 3.771 1 98.44 40 THR B O 1
ATOM 3802 N N . PRO B 1 41 ? -9.086 -7.414 4.793 1 98.12 41 PRO B N 1
ATOM 3803 C CA . PRO B 1 41 ? -8.672 -6.809 6.059 1 98.12 41 PRO B CA 1
ATOM 3804 C C . PRO B 1 41 ? -7.414 -7.453 6.637 1 98.12 41 PRO B C 1
ATOM 3806 O O . PRO B 1 41 ? -7.156 -8.633 6.395 1 98.12 41 PRO B O 1
ATOM 3809 N N . VAL B 1 42 ? -6.711 -6.633 7.383 1 98.31 42 VAL B N 1
ATOM 3810 C CA . VAL B 1 42 ? -5.535 -7.125 8.094 1 98.31 42 VAL B CA 1
ATOM 3811 C C . VAL B 1 42 ? -5.969 -8.094 9.195 1 98.31 42 VAL B C 1
ATOM 3813 O O . VAL B 1 42 ? -5.273 -9.078 9.469 1 98.31 42 VAL B O 1
ATOM 3816 N N . MET B 1 43 ? -7.039 -7.812 9.773 1 97.62 43 MET B N 1
ATOM 3817 C CA . MET B 1 43 ? -7.594 -8.633 10.852 1 97.62 43 MET B CA 1
ATOM 3818 C C . MET B 1 43 ? -8.797 -9.43 10.359 1 97.62 43 MET B C 1
ATOM 3820 O O . MET B 1 43 ? -9.719 -8.867 9.758 1 97.62 43 MET B O 1
ATOM 3824 N N . GLU B 1 44 ? -8.773 -10.773 10.586 1 97.5 44 GLU B N 1
ATOM 3825 C CA . GLU B 1 44 ? -9.875 -11.688 10.297 1 97.5 44 GLU B CA 1
ATOM 3826 C C . GLU B 1 44 ? -10.281 -12.477 11.539 1 97.5 44 GLU B C 1
ATOM 3828 O O . GLU B 1 44 ? -9.562 -12.477 12.539 1 97.5 44 GLU B O 1
ATOM 3833 N N . TYR B 1 45 ? -11.516 -13.047 11.453 1 96.56 45 TYR B N 1
ATOM 3834 C CA . TYR B 1 45 ? -11.859 -13.977 12.531 1 96.56 45 TYR B CA 1
ATOM 3835 C C . TYR B 1 45 ? -10.898 -15.156 12.555 1 96.56 45 TYR B C 1
ATOM 3837 O O . TYR B 1 45 ? -10.594 -15.734 11.508 1 96.56 45 TYR B O 1
ATOM 3845 N N . THR B 1 46 ? -10.438 -15.523 13.758 1 95.25 46 THR B N 1
ATOM 3846 C CA . THR B 1 46 ? -9.414 -16.547 13.945 1 95.25 46 THR B CA 1
ATOM 3847 C C . THR B 1 46 ? -9.836 -17.859 13.289 1 95.25 46 THR B C 1
ATOM 3849 O O . THR B 1 46 ? -9 -18.594 12.758 1 95.25 46 THR B O 1
ATOM 3852 N N . LYS B 1 47 ? -11.102 -18.125 13.305 1 93.88 47 LYS B N 1
ATOM 3853 C CA . LYS B 1 47 ? -11.648 -19.375 12.766 1 93.88 47 LYS B CA 1
ATOM 3854 C C . LYS B 1 47 ? -11.266 -19.562 11.305 1 93.88 47 LYS B C 1
ATOM 3856 O O . LYS B 1 47 ? -11.055 -20.688 10.852 1 93.88 47 LYS B O 1
ATOM 3861 N N . LEU B 1 48 ? -11.141 -18.469 10.609 1 94.06 48 LEU B N 1
ATOM 3862 C CA . LEU B 1 48 ? -10.781 -18.516 9.195 1 94.06 48 LEU B CA 1
ATOM 3863 C C . LEU B 1 48 ? -9.445 -19.234 9 1 94.06 48 LEU B C 1
ATOM 3865 O O . LEU B 1 48 ? -9.328 -20.094 8.117 1 94.06 48 LEU B O 1
ATOM 3869 N N . PHE B 1 49 ? -8.547 -18.938 9.828 1 92.19 49 PHE B N 1
ATOM 3870 C CA . PHE B 1 49 ? -7.191 -19.453 9.664 1 92.19 49 PHE B CA 1
ATOM 3871 C C . PHE B 1 49 ? -7.059 -20.828 10.312 1 92.19 49 PHE B C 1
ATOM 3873 O O . PHE B 1 49 ? -6.184 -21.609 9.945 1 92.19 49 PHE B O 1
ATOM 3880 N N . GLN B 1 50 ? -7.938 -21.109 11.203 1 89.06 50 GLN B N 1
ATOM 3881 C CA . GLN B 1 50 ? -7.93 -22.406 11.852 1 89.06 50 GLN B CA 1
ATOM 3882 C C . GLN B 1 50 ? -8.453 -23.5 10.914 1 89.06 50 GLN B C 1
ATOM 3884 O O . GLN B 1 50 ? -8.07 -24.672 11.039 1 89.06 50 GLN B O 1
ATOM 3889 N N . LEU B 1 51 ? -9.305 -23.125 10.031 1 84.44 51 LEU B N 1
ATOM 3890 C CA . LEU B 1 51 ? -9.898 -24.078 9.109 1 84.44 51 LEU B CA 1
ATOM 3891 C C . LEU B 1 51 ? -8.852 -24.609 8.133 1 84.44 51 LEU B C 1
ATOM 3893 O O . LEU B 1 51 ? -8.883 -25.781 7.754 1 84.44 51 LEU B O 1
ATOM 3897 N N . ARG B 1 52 ? -8.086 -23.75 7.578 1 72.19 52 ARG B N 1
ATOM 3898 C CA . ARG B 1 52 ? -7.121 -24.094 6.535 1 72.19 52 ARG B CA 1
ATOM 3899 C C . ARG B 1 52 ? -5.906 -24.797 7.129 1 72.19 52 ARG B C 1
ATOM 3901 O O . ARG B 1 52 ? -5.414 -25.781 6.562 1 72.19 52 ARG B O 1
ATOM 3908 N N . SER B 1 53 ? -5.473 -24.172 8.227 1 62.28 53 SER B N 1
ATOM 3909 C CA . SER B 1 53 ? -4.051 -24.328 8.531 1 62.28 53 SER B CA 1
ATOM 3910 C C . SER B 1 53 ? -3.824 -25.469 9.531 1 62.28 53 SER B C 1
ATOM 3912 O O . SER B 1 53 ? -4.68 -25.734 10.375 1 62.28 53 SER B O 1
ATOM 3914 N N . GLY B 1 54 ? -2.859 -26.156 9.07 1 62.25 54 GLY B N 1
ATOM 3915 C CA . GLY B 1 54 ? -2.34 -27.156 9.992 1 62.25 54 GLY B CA 1
ATOM 3916 C C . GLY B 1 54 ? -1.964 -26.578 11.344 1 62.25 54 GLY B C 1
ATOM 3917 O O . GLY B 1 54 ? -2.02 -25.375 11.547 1 62.25 54 GLY B O 1
ATOM 3918 N N . GLU B 1 55 ? -1.803 -27.391 12.258 1 62.84 55 GLU B N 1
ATOM 3919 C CA . GLU B 1 55 ? -1.461 -27.062 13.641 1 62.84 55 GLU B CA 1
ATOM 3920 C C . GLU B 1 55 ? -0.315 -26.062 13.703 1 62.84 55 GLU B C 1
ATOM 3922 O O . GLU B 1 55 ? -0.314 -25.172 14.555 1 62.84 55 GLU B O 1
ATOM 3927 N N . GLU B 1 56 ? 0.543 -26.062 12.711 1 67.06 56 GLU B N 1
ATOM 3928 C CA . GLU B 1 56 ? 1.734 -25.219 12.75 1 67.06 56 GLU B CA 1
ATOM 3929 C C . GLU B 1 56 ? 1.384 -23.766 12.5 1 67.06 56 GLU B C 1
ATOM 3931 O O . GLU B 1 56 ? 1.894 -22.859 13.18 1 67.06 56 GLU B O 1
ATOM 3936 N N . VAL B 1 57 ? 0.529 -23.5 11.586 1 73.25 57 VAL B N 1
ATOM 3937 C CA . VAL B 1 57 ? 0.137 -22.125 11.273 1 73.25 57 VAL B CA 1
ATOM 3938 C C . VAL B 1 57 ? -0.671 -21.547 12.43 1 73.25 57 VAL B C 1
ATOM 3940 O O . VAL B 1 57 ? -0.491 -20.375 12.797 1 73.25 57 VAL B O 1
ATOM 3943 N N . VAL B 1 58 ? -1.416 -22.344 13.023 1 78.38 58 VAL B N 1
ATOM 3944 C CA . VAL B 1 58 ? -2.27 -21.891 14.117 1 78.38 58 VAL B CA 1
ATOM 3945 C C . VAL B 1 58 ? -1.408 -21.453 15.297 1 78.38 58 VAL B C 1
ATOM 3947 O O . VAL B 1 58 ? -1.721 -20.469 15.969 1 78.38 58 VAL B O 1
ATOM 3950 N N . LYS B 1 59 ? -0.284 -22.094 15.359 1 83.44 59 LYS B N 1
ATOM 3951 C CA . LYS B 1 59 ? 0.608 -21.781 16.469 1 83.44 59 LYS B CA 1
ATOM 3952 C C . LYS B 1 59 ? 1.33 -20.469 16.25 1 83.44 59 LYS B C 1
ATOM 3954 O O . LYS B 1 59 ? 1.815 -19.844 17.203 1 83.44 59 LYS B O 1
ATOM 3959 N N . GLN B 1 60 ? 1.347 -20.016 15.016 1 90.75 60 GLN B N 1
ATOM 3960 C CA . GLN B 1 60 ? 2.117 -18.828 14.688 1 90.75 60 GLN B CA 1
ATOM 3961 C C . GLN B 1 60 ? 1.205 -17.625 14.477 1 90.75 60 GLN B C 1
ATOM 3963 O O . GLN B 1 60 ? 1.667 -16.547 14.094 1 90.75 60 GLN B O 1
ATOM 3968 N N . LEU B 1 61 ? -0.015 -17.844 14.812 1 94.31 61 LEU B N 1
ATOM 3969 C CA . LEU B 1 61 ? -0.976 -16.766 14.586 1 94.31 61 LEU B CA 1
ATOM 3970 C C . LEU B 1 61 ? -0.845 -15.68 15.648 1 94.31 61 LEU B C 1
ATOM 3972 O O . LEU B 1 61 ? -0.641 -15.984 16.828 1 94.31 61 LEU B O 1
ATOM 3976 N N . TYR B 1 62 ? -0.857 -14.406 15.297 1 96.62 62 TYR B N 1
ATOM 3977 C CA . TYR B 1 62 ? -1.187 -13.328 16.234 1 96.62 62 TYR B CA 1
ATOM 3978 C C . TYR B 1 62 ? -2.688 -13.266 16.469 1 96.62 62 TYR B C 1
ATOM 3980 O O . TYR B 1 62 ? -3.391 -12.453 15.859 1 96.62 62 TYR B O 1
ATOM 3988 N N . ALA B 1 63 ? -3.117 -14.141 17.359 1 95.88 63 ALA B N 1
ATOM 3989 C CA . ALA B 1 63 ? -4.539 -14.258 17.672 1 95.88 63 ALA B CA 1
ATOM 3990 C C . ALA B 1 63 ? -4.848 -13.609 19.031 1 95.88 63 ALA B C 1
ATOM 3992 O O . ALA B 1 63 ? -4.047 -13.695 19.953 1 95.88 63 ALA B O 1
ATOM 3993 N N . PHE B 1 64 ? -6.027 -12.914 19.141 1 96.38 64 PHE B N 1
ATOM 3994 C CA . PHE B 1 64 ? -6.43 -12.25 20.359 1 96.38 64 PHE B CA 1
ATOM 3995 C C . PHE B 1 64 ? -7.93 -11.984 20.375 1 96.38 64 PHE B C 1
ATOM 3997 O O . PHE B 1 64 ? -8.602 -12.172 19.359 1 96.38 64 PHE B O 1
ATOM 4004 N N . LYS B 1 65 ? -8.438 -11.711 21.516 1 95.94 65 LYS B N 1
ATOM 4005 C CA . LYS B 1 65 ? -9.836 -11.305 21.641 1 95.94 65 LYS B CA 1
ATOM 4006 C C . LYS B 1 65 ? -9.977 -9.797 21.484 1 95.94 65 LYS B C 1
ATOM 4008 O O . LYS B 1 65 ? -9.242 -9.023 22.109 1 95.94 65 LYS B O 1
ATOM 4013 N N . ASP B 1 66 ? -10.859 -9.422 20.594 1 94.19 66 ASP B N 1
ATOM 4014 C CA . ASP B 1 66 ? -11.094 -7.98 20.484 1 94.19 66 ASP B CA 1
ATOM 4015 C C . ASP B 1 66 ? -11.93 -7.473 21.656 1 94.19 66 ASP B C 1
ATOM 4017 O O . ASP B 1 66 ? -12.211 -8.219 22.594 1 94.19 66 ASP B O 1
ATOM 4021 N N . LYS B 1 67 ? -12.297 -6.184 21.688 1 92.88 67 LYS B N 1
ATOM 4022 C CA . LYS B 1 67 ? -12.977 -5.559 22.812 1 92.88 67 LYS B CA 1
ATOM 4023 C C . LYS B 1 67 ? -14.391 -6.105 22.969 1 92.88 67 LYS B C 1
ATOM 4025 O O . LYS B 1 67 ? -14.984 -6.012 24.047 1 92.88 67 LYS B O 1
ATOM 4030 N N . GLY B 1 68 ? -14.961 -6.684 21.922 1 92.38 68 GLY B N 1
ATOM 4031 C CA . GLY B 1 68 ? -16.266 -7.316 21.984 1 92.38 68 GLY B CA 1
ATOM 4032 C C . GLY B 1 68 ? -16.203 -8.781 22.375 1 92.38 68 GLY B C 1
ATOM 4033 O O . GLY B 1 68 ? -17.219 -9.469 22.422 1 92.38 68 GLY B O 1
ATOM 4034 N N . GLY B 1 69 ? -15.039 -9.289 22.562 1 94.56 69 GLY B N 1
ATOM 4035 C CA . GLY B 1 69 ? -14.859 -10.664 22.984 1 94.56 69 GLY B CA 1
ATOM 4036 C C . GLY B 1 69 ? -14.766 -11.641 21.828 1 94.56 69 GLY B C 1
ATOM 4037 O O . GLY B 1 69 ? -14.82 -12.852 22.016 1 94.56 69 GLY B O 1
ATOM 4038 N N . ARG B 1 70 ? -14.641 -11.219 20.641 1 95.44 70 ARG B N 1
ATOM 4039 C CA . ARG B 1 70 ? -14.547 -12.078 19.469 1 95.44 70 ARG B CA 1
ATOM 4040 C C . ARG B 1 70 ? -13.102 -12.469 19.203 1 95.44 70 ARG B C 1
ATOM 4042 O O . ARG B 1 70 ? -12.188 -11.656 19.359 1 95.44 70 ARG B O 1
ATOM 4049 N N . ASP B 1 71 ? -12.891 -13.719 18.766 1 96.25 71 ASP B N 1
ATOM 4050 C CA . ASP B 1 71 ? -11.562 -14.211 18.422 1 96.25 71 ASP B CA 1
ATOM 4051 C C . ASP B 1 71 ? -11.133 -13.711 17.047 1 96.25 71 ASP B C 1
ATOM 4053 O O . ASP B 1 71 ? -11.688 -14.133 16.031 1 96.25 71 ASP B O 1
ATOM 4057 N N . VAL B 1 72 ? -10.133 -12.859 17.047 1 97.31 72 VAL B N 1
ATOM 4058 C CA . VAL B 1 72 ? -9.625 -12.312 15.797 1 97.31 72 VAL B CA 1
ATOM 4059 C C . VAL B 1 72 ? -8.125 -12.57 15.688 1 97.31 72 VAL B C 1
ATOM 4061 O O . VAL B 1 72 ? -7.465 -12.852 16.688 1 97.31 72 VAL B O 1
ATOM 4064 N N . ALA B 1 73 ? -7.602 -12.594 14.508 1 96.88 73 ALA B N 1
ATOM 4065 C CA . ALA B 1 73 ? -6.18 -12.82 14.25 1 96.88 73 ALA B CA 1
ATOM 4066 C C . ALA B 1 73 ? -5.695 -11.969 13.078 1 96.88 73 ALA B C 1
ATOM 4068 O O . ALA B 1 73 ? -6.469 -11.648 12.172 1 96.88 73 ALA B O 1
ATOM 4069 N N . LEU B 1 74 ? -4.438 -11.5 13.219 1 97.94 74 LEU B N 1
ATOM 4070 C CA . LEU B 1 74 ? -3.801 -10.891 12.047 1 97.94 74 LEU B CA 1
ATOM 4071 C C . LEU B 1 74 ? -3.551 -11.93 10.961 1 97.94 74 LEU B C 1
ATOM 4073 O O . LEU B 1 74 ? -3.162 -13.062 11.266 1 97.94 74 LEU B O 1
ATOM 4077 N N . ARG B 1 75 ? -3.799 -11.555 9.727 1 97.06 75 ARG B N 1
ATOM 4078 C CA . ARG B 1 75 ? -3.721 -12.516 8.633 1 97.06 75 ARG B CA 1
ATOM 4079 C C . ARG B 1 75 ? -2.307 -13.07 8.492 1 97.06 75 ARG B C 1
ATOM 4081 O O . ARG B 1 75 ? -1.352 -12.305 8.328 1 97.06 75 ARG B O 1
ATOM 4088 N N . PRO B 1 76 ? -2.119 -14.391 8.477 1 95.25 76 PRO B N 1
ATOM 4089 C CA . PRO B 1 76 ? -0.813 -15 8.219 1 95.25 76 PRO B CA 1
ATOM 4090 C C . PRO B 1 76 ? -0.548 -15.219 6.734 1 95.25 76 PRO B C 1
ATOM 4092 O O . PRO B 1 76 ? 0.575 -15.555 6.348 1 95.25 76 PRO B O 1
ATOM 4095 N N . ASP B 1 77 ? -1.589 -15.102 5.953 1 91.81 77 ASP B N 1
ATOM 4096 C CA . ASP B 1 77 ? -1.559 -15.25 4.5 1 91.81 77 ASP B CA 1
ATOM 4097 C C . ASP B 1 77 ? -2.771 -14.578 3.857 1 91.81 77 ASP B C 1
ATOM 4099 O O . ASP B 1 77 ? -3.752 -14.273 4.539 1 91.81 77 ASP B O 1
ATOM 4103 N N . MET B 1 78 ? -2.723 -14.398 2.635 1 96.31 78 MET B N 1
ATOM 4104 C CA . MET B 1 78 ? -3.82 -13.734 1.936 1 96.31 78 MET B CA 1
ATOM 4105 C C . MET B 1 78 ? -4.762 -14.758 1.311 1 96.31 78 MET B C 1
ATOM 4107 O O . MET B 1 78 ? -5.914 -14.438 1.008 1 96.31 78 MET B O 1
ATOM 4111 N N . THR B 1 79 ? -4.285 -16 1.054 1 95.31 79 THR B N 1
ATOM 4112 C CA . THR B 1 79 ? -5.066 -17 0.333 1 95.31 79 THR B CA 1
ATOM 4113 C C . THR B 1 79 ? -6.371 -17.297 1.062 1 95.31 79 THR B C 1
ATOM 4115 O O . THR B 1 79 ? -7.438 -17.344 0.443 1 95.31 79 THR B O 1
ATOM 4118 N N . SER B 1 80 ? -6.324 -17.5 2.391 1 94.38 80 SER B N 1
ATOM 4119 C CA . SER B 1 80 ? -7.516 -17.781 3.188 1 94.38 80 SER B CA 1
ATOM 4120 C C . SER B 1 80 ? -8.508 -16.625 3.119 1 94.38 80 SER B C 1
ATOM 4122 O O . SER B 1 80 ? -9.711 -16.844 2.975 1 94.38 80 SER B O 1
ATOM 4124 N N . SER B 1 81 ? -7.988 -15.43 3.264 1 96.69 81 SER B N 1
ATOM 4125 C CA . SER B 1 81 ? -8.844 -14.25 3.236 1 96.69 81 SER B CA 1
ATOM 4126 C C . SER B 1 81 ? -9.492 -14.062 1.866 1 96.69 81 SER B C 1
ATOM 4128 O O . SER B 1 81 ? -10.656 -13.672 1.77 1 96.69 81 SER B O 1
ATOM 4130 N N . VAL B 1 82 ? -8.773 -14.32 0.817 1 97.69 82 VAL B N 1
ATOM 4131 C CA . VAL B 1 82 ? -9.297 -14.219 -0.54 1 97.69 82 VAL B CA 1
ATOM 4132 C C . VAL B 1 82 ? -10.352 -15.297 -0.766 1 97.69 82 VAL B C 1
ATOM 4134 O O . VAL B 1 82 ? -11.375 -15.055 -1.409 1 97.69 82 VAL B O 1
ATOM 4137 N N . ALA B 1 83 ? -10.07 -16.516 -0.256 1 96.56 83 ALA B N 1
ATOM 4138 C CA . ALA B 1 83 ? -11.055 -17.578 -0.348 1 96.56 83 ALA B CA 1
ATOM 4139 C C . ALA B 1 83 ? -12.359 -17.188 0.355 1 96.56 83 ALA B C 1
ATOM 4141 O O . ALA B 1 83 ? -13.445 -17.438 -0.161 1 96.56 83 ALA B O 1
ATOM 4142 N N . ARG B 1 84 ? -12.219 -16.625 1.528 1 97.06 84 ARG B N 1
ATOM 4143 C CA . ARG B 1 84 ? -13.398 -16.125 2.238 1 97.06 84 ARG B CA 1
ATOM 4144 C C . ARG B 1 84 ? -14.164 -15.109 1.39 1 97.06 84 ARG B C 1
ATOM 4146 O O . ARG B 1 84 ? -15.391 -15.18 1.293 1 97.06 84 ARG B O 1
ATOM 4153 N N . LEU B 1 85 ? -13.453 -14.117 0.851 1 98.19 85 LEU B N 1
ATOM 4154 C CA . LEU B 1 85 ? -14.062 -13.109 -0.013 1 98.19 85 LEU B CA 1
ATOM 4155 C C . LEU B 1 85 ? -14.82 -13.766 -1.16 1 98.19 85 LEU B C 1
ATOM 4157 O O . LEU B 1 85 ? -15.961 -13.391 -1.447 1 98.19 85 LEU B O 1
ATOM 4161 N N . TYR B 1 86 ? -14.203 -14.75 -1.819 1 98.19 86 TYR B N 1
ATOM 4162 C CA . TYR B 1 86 ? -14.836 -15.477 -2.918 1 98.19 86 TYR B CA 1
ATOM 4163 C C . TYR B 1 86 ? -16.125 -16.141 -2.465 1 98.19 86 TYR B C 1
ATOM 4165 O O . TYR B 1 86 ? -17.172 -15.984 -3.1 1 98.19 86 TYR B O 1
ATOM 4173 N N . VAL B 1 87 ? -16.031 -16.906 -1.357 1 97.56 87 VAL B N 1
ATOM 4174 C CA . VAL B 1 87 ? -17.156 -17.672 -0.854 1 97.56 87 VAL B CA 1
ATOM 4175 C C . VAL B 1 87 ? -18.312 -16.734 -0.492 1 97.56 87 VAL B C 1
ATOM 4177 O O . VAL B 1 87 ? -19.469 -17.016 -0.792 1 97.56 87 VAL B O 1
ATOM 4180 N N . ASN B 1 88 ? -17.938 -15.633 0.073 1 96.62 88 ASN B N 1
ATOM 4181 C CA . ASN B 1 88 ? -18.953 -14.711 0.584 1 96.62 88 ASN B CA 1
ATOM 4182 C C . ASN B 1 88 ? -19.672 -13.977 -0.547 1 96.62 88 ASN B C 1
ATOM 4184 O O . ASN B 1 88 ? -20.844 -13.641 -0.426 1 96.62 88 ASN B O 1
ATOM 4188 N N . SER B 1 89 ? -18.953 -13.742 -1.678 1 95.69 89 SER B N 1
ATOM 4189 C CA . SER B 1 89 ? -19.562 -12.742 -2.545 1 95.69 89 SER B CA 1
ATOM 4190 C C . SER B 1 89 ? -19.391 -13.109 -4.016 1 95.69 89 SER B C 1
ATOM 4192 O O . SER B 1 89 ? -19.984 -12.461 -4.891 1 95.69 89 SER B O 1
ATOM 4194 N N . PHE B 1 90 ? -18.703 -14.219 -4.355 1 97.12 90 PHE B N 1
ATOM 4195 C CA . PHE B 1 90 ? -18.359 -14.344 -5.766 1 97.12 90 PHE B CA 1
ATOM 4196 C C . PHE B 1 90 ? -18.609 -15.766 -6.258 1 97.12 90 PHE B C 1
ATOM 4198 O O . PHE B 1 90 ? -18.109 -16.156 -7.312 1 97.12 90 PHE B O 1
ATOM 4205 N N . GLN B 1 91 ? -19.328 -16.5 -5.551 1 96.25 91 GLN B N 1
ATOM 4206 C CA . GLN B 1 91 ? -19.578 -17.875 -5.941 1 96.25 91 GLN B CA 1
ATOM 4207 C C . GLN B 1 91 ? -20.359 -17.953 -7.254 1 96.25 91 GLN B C 1
ATOM 4209 O O . GLN B 1 91 ? -20.203 -18.906 -8.016 1 96.25 91 GLN B O 1
ATOM 4214 N N . THR B 1 92 ? -21.141 -16.906 -7.57 1 95.44 92 THR B N 1
ATOM 4215 C CA . THR B 1 92 ? -21.953 -16.922 -8.773 1 95.44 92 THR B CA 1
ATOM 4216 C C . THR B 1 92 ? -21.328 -16.078 -9.875 1 95.44 92 THR B C 1
ATOM 4218 O O . THR B 1 92 ? -21.891 -15.938 -10.961 1 95.44 92 THR B O 1
ATOM 4221 N N . ALA B 1 93 ? -20.219 -15.523 -9.57 1 96.12 93 ALA B N 1
ATOM 4222 C CA . ALA B 1 93 ? -19.547 -14.711 -10.57 1 96.12 93 ALA B CA 1
ATOM 4223 C C . ALA B 1 93 ? -18.984 -15.586 -11.688 1 96.12 93 ALA B C 1
ATOM 4225 O O . ALA B 1 93 ? -18.719 -16.766 -11.492 1 96.12 93 ALA B O 1
ATOM 4226 N N . PRO B 1 94 ? -18.875 -14.93 -12.891 1 95.5 94 PRO B N 1
ATOM 4227 C CA . PRO B 1 94 ? -18.219 -15.688 -13.961 1 95.5 94 PRO B CA 1
ATOM 4228 C C . PRO B 1 94 ? -16.812 -16.141 -13.594 1 95.5 94 PRO B C 1
ATOM 4230 O O . PRO B 1 94 ? -16.062 -15.383 -12.977 1 95.5 94 PRO B O 1
ATOM 4233 N N . LYS B 1 95 ? -16.5 -17.375 -14 1 97.12 95 LYS B N 1
ATOM 4234 C CA . LYS B 1 95 ? -15.195 -17.953 -13.68 1 97.12 95 LYS B CA 1
ATOM 4235 C C . LYS B 1 95 ? -14.367 -18.172 -14.945 1 97.12 95 LYS B C 1
ATOM 4237 O O . LYS B 1 95 ? -14.914 -18.359 -16.031 1 97.12 95 LYS B O 1
ATOM 4242 N N . PRO B 1 96 ? -13.086 -18.234 -14.898 1 98 96 PRO B N 1
ATOM 4243 C CA . PRO B 1 96 ? -12.281 -18.078 -13.688 1 98 96 PRO B CA 1
ATOM 4244 C C . PRO B 1 96 ? -12.188 -16.625 -13.219 1 98 96 PRO B C 1
ATOM 4246 O O . PRO B 1 96 ? -12.312 -15.711 -14.031 1 98 96 PRO B O 1
ATOM 4249 N N . ILE B 1 97 ? -12.031 -16.469 -11.93 1 98.06 97 ILE B N 1
ATOM 4250 C CA . ILE B 1 97 ? -11.734 -15.188 -11.297 1 98.06 97 ILE B CA 1
ATOM 4251 C C . ILE B 1 97 ? -10.227 -15.039 -11.109 1 98.06 97 ILE B C 1
ATOM 4253 O O . ILE B 1 97 ? -9.562 -15.977 -10.656 1 98.06 97 ILE B O 1
ATOM 4257 N N . LYS B 1 98 ? -9.664 -13.906 -11.508 1 98.62 98 LYS B N 1
ATOM 4258 C CA . LYS B 1 98 ? -8.234 -13.617 -11.398 1 98.62 98 LYS B CA 1
ATOM 4259 C C . LYS B 1 98 ? -7.988 -12.398 -10.508 1 98.62 98 LYS B C 1
ATOM 4261 O O . LYS B 1 98 ? -8.242 -11.266 -10.922 1 98.62 98 LYS B O 1
ATOM 4266 N N . TRP B 1 99 ? -7.449 -12.641 -9.305 1 98.88 99 TRP B N 1
ATOM 4267 C CA . TRP B 1 99 ? -7.184 -11.57 -8.344 1 98.88 99 TRP B CA 1
ATOM 4268 C C . TRP B 1 99 ? -5.711 -11.547 -7.949 1 98.88 99 TRP B C 1
ATOM 4270 O O . TRP B 1 99 ? -5.059 -12.594 -7.91 1 98.88 99 TRP B O 1
ATOM 4280 N N . TYR B 1 100 ? -5.184 -10.383 -7.758 1 98.81 100 TYR B N 1
ATOM 4281 C CA . TYR B 1 100 ? -3.865 -10.273 -7.145 1 98.81 100 TYR B CA 1
ATOM 4282 C C . TYR B 1 100 ? -3.896 -9.352 -5.938 1 98.81 100 TYR B C 1
ATOM 4284 O O . TYR B 1 100 ? -4.875 -8.633 -5.723 1 98.81 100 TYR B O 1
ATOM 4292 N N . TYR B 1 101 ? -2.91 -9.438 -5.156 1 98.81 101 TYR B N 1
ATOM 4293 C CA . TYR B 1 101 ? -2.713 -8.57 -4 1 98.81 101 TYR B CA 1
ATOM 4294 C C . TYR B 1 101 ? -1.229 -8.328 -3.744 1 98.81 101 TYR B C 1
ATOM 4296 O O . TYR B 1 101 ? -0.392 -9.172 -4.086 1 98.81 101 TYR B O 1
ATOM 4304 N N . ILE B 1 102 ? -0.885 -7.238 -3.277 1 98.56 102 ILE B N 1
ATOM 4305 C CA . ILE B 1 102 ? 0.382 -6.914 -2.633 1 98.56 102 ILE B CA 1
ATOM 4306 C C . ILE B 1 102 ? 0.123 -6.391 -1.221 1 98.56 102 ILE B C 1
ATOM 4308 O O . ILE B 1 102 ? -0.422 -5.301 -1.045 1 98.56 102 ILE B O 1
ATOM 4312 N N . ALA B 1 103 ? 0.429 -7.184 -0.253 1 98.12 103 ALA B N 1
ATOM 4313 C CA . ALA B 1 103 ? -0.003 -6.875 1.107 1 98.12 103 ALA B CA 1
ATOM 4314 C C . ALA B 1 103 ? 0.95 -7.477 2.135 1 98.12 103 ALA B C 1
ATOM 4316 O O . ALA B 1 103 ? 1.823 -8.273 1.789 1 98.12 103 ALA B O 1
ATOM 4317 N N . ASN B 1 104 ? 0.874 -7.008 3.334 1 98 104 ASN B N 1
ATOM 4318 C CA . ASN B 1 104 ? 1.67 -7.547 4.434 1 98 104 ASN B CA 1
ATOM 4319 C C . ASN B 1 104 ? 0.966 -8.719 5.113 1 98 104 ASN B C 1
ATOM 4321 O O . ASN B 1 104 ? -0.261 -8.82 5.07 1 98 104 ASN B O 1
ATOM 4325 N N . MET B 1 105 ? 1.686 -9.609 5.691 1 97.31 105 MET B N 1
ATOM 4326 C CA . MET B 1 105 ? 1.278 -10.773 6.469 1 97.31 105 MET B CA 1
ATOM 4327 C C . MET B 1 105 ? 1.976 -10.797 7.824 1 97.31 105 MET B C 1
ATOM 4329 O O . MET B 1 105 ? 2.965 -10.086 8.031 1 97.31 105 MET B O 1
ATOM 4333 N N . PHE B 1 106 ? 1.416 -11.625 8.742 1 97.19 106 PHE B N 1
ATOM 4334 C CA . PHE B 1 106 ? 1.919 -11.664 10.109 1 97.19 106 PHE B CA 1
ATOM 4335 C C . PHE B 1 106 ? 2.07 -13.102 10.594 1 97.19 106 PHE B C 1
ATOM 4337 O O . PHE B 1 106 ? 1.114 -13.883 10.555 1 97.19 106 PHE B O 1
ATOM 4344 N N . ARG B 1 107 ? 3.205 -13.445 11.023 1 95.19 107 ARG B N 1
ATOM 4345 C CA . ARG B 1 107 ? 3.477 -14.75 11.609 1 95.19 107 ARG B CA 1
ATOM 4346 C C . ARG B 1 107 ? 4.441 -14.633 12.789 1 95.19 107 ARG B C 1
ATOM 4348 O O . ARG B 1 107 ? 5.48 -13.977 12.68 1 95.19 107 ARG B O 1
ATOM 4355 N N . TYR B 1 108 ? 4 -15.219 13.906 1 94.19 108 TYR B N 1
ATOM 4356 C CA . TYR B 1 108 ? 4.855 -15.203 15.086 1 94.19 108 TYR B CA 1
ATOM 4357 C C . TYR B 1 108 ? 5.977 -16.234 14.961 1 94.19 108 TYR B C 1
ATOM 4359 O O . TYR B 1 108 ? 6.008 -17.219 15.688 1 94.19 108 TYR B O 1
ATOM 4367 N N . GLU B 1 109 ? 6.871 -15.961 14.094 1 88.75 109 GLU B N 1
ATOM 4368 C CA . GLU B 1 109 ? 8.031 -16.828 13.875 1 88.75 109 GLU B CA 1
ATOM 4369 C C . GLU B 1 109 ? 9.297 -16.203 14.461 1 88.75 109 GLU B C 1
ATOM 4371 O O . GLU B 1 109 ? 9.312 -15.016 14.797 1 88.75 109 GLU B O 1
ATOM 4376 N N . GLU B 1 110 ? 10.203 -17.094 14.711 1 87.44 110 GLU B N 1
ATOM 4377 C CA . GLU B 1 110 ? 11.5 -16.547 15.109 1 87.44 110 GLU B CA 1
ATOM 4378 C C . GLU B 1 110 ? 12.156 -15.781 13.961 1 87.44 110 GLU B C 1
ATOM 4380 O O . GLU B 1 110 ? 12.406 -16.344 12.898 1 87.44 110 GLU B O 1
ATOM 4385 N N . PRO B 1 111 ? 12.367 -14.523 14.281 1 85.75 111 PRO B N 1
ATOM 4386 C CA . PRO B 1 111 ? 12.906 -13.711 13.195 1 85.75 111 PRO B CA 1
ATOM 4387 C C . PRO B 1 111 ? 14.305 -14.141 12.766 1 85.75 111 PRO B C 1
ATOM 4389 O O . PRO B 1 111 ? 15.125 -14.523 13.609 1 85.75 111 PRO B O 1
ATOM 4392 N N . GLN B 1 112 ? 14.617 -14.25 11.547 1 81.5 112 GLN B N 1
ATOM 4393 C CA . GLN B 1 112 ? 15.898 -14.5 10.898 1 81.5 112 GLN B CA 1
ATOM 4394 C C . GLN B 1 112 ? 16.047 -13.656 9.633 1 81.5 112 GLN B C 1
ATOM 4396 O O . GLN B 1 112 ? 15.148 -12.891 9.281 1 81.5 112 GLN B O 1
ATOM 4401 N N . SER B 1 113 ? 17.266 -13.75 9.062 1 76.69 113 SER B N 1
ATOM 4402 C CA . SER B 1 113 ? 17.469 -13 7.828 1 76.69 113 SER B CA 1
ATOM 4403 C C . SER B 1 113 ? 16.406 -13.367 6.789 1 76.69 113 SER B C 1
ATOM 4405 O O . SER B 1 113 ? 16.219 -14.547 6.484 1 76.69 113 SER B O 1
ATOM 4407 N N . GLY B 1 114 ? 15.711 -12.398 6.418 1 77.5 114 GLY B N 1
ATOM 4408 C CA . GLY B 1 114 ? 14.695 -12.633 5.402 1 77.5 114 GLY B CA 1
ATOM 4409 C C . GLY B 1 114 ? 13.391 -13.141 5.977 1 77.5 114 GLY B C 1
ATOM 4410 O O . GLY B 1 114 ? 12.414 -13.344 5.242 1 77.5 114 GLY B O 1
ATOM 4411 N N . ARG B 1 115 ? 13.383 -13.383 7.258 1 85.19 115 ARG B N 1
ATOM 4412 C CA . ARG B 1 115 ? 12.172 -13.852 7.926 1 85.19 115 ARG B CA 1
ATOM 4413 C C . ARG B 1 115 ? 11.75 -12.891 9.031 1 85.19 115 ARG B C 1
ATOM 4415 O O . ARG B 1 115 ? 12.461 -12.734 10.023 1 85.19 115 ARG B O 1
ATOM 4422 N N . TYR B 1 116 ? 10.602 -12.305 8.844 1 94.25 116 TYR B N 1
ATOM 4423 C CA . TYR B 1 116 ? 10.07 -11.305 9.758 1 94.25 116 TYR B CA 1
ATOM 4424 C C . TYR B 1 116 ? 8.68 -11.68 10.242 1 94.25 116 TYR B C 1
ATOM 4426 O O . TYR B 1 116 ? 8.039 -12.562 9.664 1 94.25 116 TYR B O 1
ATOM 4434 N N . ARG B 1 117 ? 8.312 -11.102 11.336 1 96.94 117 ARG B N 1
ATOM 4435 C CA . ARG B 1 117 ? 6.988 -11.367 11.883 1 96.94 117 ARG B CA 1
ATOM 4436 C C . ARG B 1 117 ? 5.926 -10.547 11.156 1 96.94 117 ARG B C 1
ATOM 4438 O O . ARG B 1 117 ? 4.734 -10.859 11.234 1 96.94 117 ARG B O 1
ATOM 4445 N N . GLU B 1 118 ? 6.27 -9.461 10.602 1 97.62 118 GLU B N 1
ATOM 4446 C CA . GLU B 1 118 ? 5.527 -8.727 9.586 1 97.62 118 GLU B CA 1
ATOM 4447 C C . GLU B 1 118 ? 6.297 -8.688 8.266 1 97.62 118 GLU B C 1
ATOM 4449 O O . GLU B 1 118 ? 7.43 -8.195 8.219 1 97.62 118 GLU B O 1
ATOM 4454 N N . PHE B 1 119 ? 5.73 -9.312 7.219 1 97.06 119 PHE B N 1
ATOM 4455 C CA . PHE B 1 119 ? 6.41 -9.391 5.934 1 97.06 119 PHE B CA 1
ATOM 4456 C C . PHE B 1 119 ? 5.43 -9.188 4.785 1 97.06 119 PHE B C 1
ATOM 4458 O O . PHE B 1 119 ? 4.215 -9.281 4.98 1 97.06 119 PHE B O 1
ATOM 4465 N N . TRP B 1 120 ? 5.934 -8.859 3.654 1 97.88 120 TRP B N 1
ATOM 4466 C CA . TRP B 1 120 ? 5.086 -8.508 2.52 1 97.88 120 TRP B CA 1
ATOM 4467 C C . TRP B 1 120 ? 5.164 -9.57 1.43 1 97.88 120 TRP B C 1
ATOM 4469 O O . TRP B 1 120 ? 6.219 -10.18 1.221 1 97.88 120 TRP B O 1
ATOM 4479 N N . GLN B 1 121 ? 4.043 -9.75 0.785 1 97.94 121 GLN B N 1
ATOM 4480 C CA . GLN B 1 121 ? 3.953 -10.68 -0.337 1 97.94 121 GLN B CA 1
ATOM 4481 C C . GLN B 1 121 ? 3.168 -10.07 -1.496 1 97.94 121 GLN B C 1
ATOM 4483 O O . GLN B 1 121 ? 2.312 -9.211 -1.287 1 97.94 121 GLN B O 1
ATOM 4488 N N . ALA B 1 122 ? 3.537 -10.383 -2.648 1 98.75 122 ALA B N 1
ATOM 4489 C CA . ALA B 1 122 ? 2.73 -10.203 -3.852 1 98.75 122 ALA B CA 1
ATOM 4490 C C . ALA B 1 122 ? 2.207 -11.531 -4.375 1 98.75 122 ALA B C 1
ATOM 4492 O O . ALA B 1 122 ? 2.99 -12.422 -4.73 1 98.75 122 ALA B O 1
ATOM 4493 N N . GLY B 1 123 ? 0.891 -11.672 -4.395 1 98.62 123 GLY B N 1
ATOM 4494 C CA . GLY B 1 123 ? 0.343 -12.969 -4.758 1 98.62 123 GLY B CA 1
ATOM 4495 C C . GLY B 1 123 ? -0.836 -12.875 -5.707 1 98.62 123 GLY B C 1
ATOM 4496 O O . GLY B 1 123 ? -1.354 -11.781 -5.957 1 98.62 123 GLY B O 1
ATOM 4497 N N . VAL B 1 124 ? -1.177 -14.008 -6.32 1 98.81 124 VAL B N 1
ATOM 4498 C CA . VAL B 1 124 ? -2.314 -14.102 -7.23 1 98.81 124 VAL B CA 1
ATOM 4499 C C . VAL B 1 124 ? -3.148 -15.336 -6.895 1 98.81 124 VAL B C 1
ATOM 4501 O O . VAL B 1 124 ? -2.643 -16.297 -6.309 1 98.81 124 VAL B O 1
ATOM 4504 N N . GLU B 1 125 ? -4.371 -15.242 -7.152 1 98.81 125 GLU B N 1
ATOM 4505 C CA . GLU B 1 125 ? -5.32 -16.344 -7.07 1 98.81 125 GLU B CA 1
ATOM 4506 C C . GLU B 1 125 ? -6.145 -16.469 -8.352 1 98.81 125 GLU B C 1
ATOM 4508 O O . GLU B 1 125 ? -6.809 -15.516 -8.758 1 98.81 125 GLU B O 1
ATOM 4513 N N . LEU B 1 126 ? -5.992 -17.578 -8.969 1 98.88 126 LEU B N 1
ATOM 4514 C CA . LEU B 1 126 ? -6.852 -17.938 -10.086 1 98.88 126 LEU B CA 1
ATOM 4515 C C . LEU B 1 126 ? -7.867 -19 -9.664 1 98.88 126 LEU B C 1
ATOM 4517 O O . LEU B 1 126 ? -7.504 -20.156 -9.406 1 98.88 126 LEU B O 1
ATOM 4521 N N . ILE B 1 127 ? -9.125 -18.594 -9.602 1 98.69 127 ILE B N 1
ATOM 4522 C CA . ILE B 1 127 ? -10.164 -19.422 -8.992 1 98.69 127 ILE B CA 1
ATOM 4523 C C . ILE B 1 127 ? -11.188 -19.812 -10.047 1 98.69 127 ILE B C 1
ATOM 4525 O O . ILE B 1 127 ? -11.773 -18.953 -10.711 1 98.69 127 ILE B O 1
ATOM 4529 N N . GLY B 1 128 ? -11.398 -21.125 -10.227 1 98.25 128 GLY B N 1
ATOM 4530 C CA . GLY B 1 128 ? -12.555 -21.531 -11.016 1 98.25 128 GLY B CA 1
ATOM 4531 C C . GLY B 1 128 ? -12.18 -22.312 -12.258 1 98.25 128 GLY B C 1
ATOM 4532 O O . GLY B 1 128 ? -13.039 -22.594 -13.102 1 98.25 128 GLY B O 1
ATOM 4533 N N . SER B 1 129 ? -10.953 -22.688 -12.492 1 98.12 129 SER B N 1
ATOM 4534 C CA . SER B 1 129 ? -10.57 -23.531 -13.617 1 98.12 129 SER B CA 1
ATOM 4535 C C . SER B 1 129 ? -9.773 -24.734 -13.148 1 98.12 129 SER B C 1
ATOM 4537 O O . SER B 1 129 ? -8.797 -24.594 -12.406 1 98.12 129 SER B O 1
ATOM 4539 N N . ASP B 1 130 ? -10.195 -25.906 -13.555 1 97.12 130 ASP B N 1
ATOM 4540 C CA . ASP B 1 130 ? -9.508 -27.141 -13.188 1 97.12 130 ASP B CA 1
ATOM 4541 C C . ASP B 1 130 ? -8.539 -27.578 -14.289 1 97.12 130 ASP B C 1
ATOM 4543 O O . ASP B 1 130 ? -7.934 -28.641 -14.203 1 97.12 130 ASP B O 1
ATOM 4547 N N . LYS B 1 131 ? -8.43 -26.734 -15.297 1 97.31 131 LYS B N 1
ATOM 4548 C CA . LYS B 1 131 ? -7.609 -27.094 -16.453 1 97.31 131 LYS B CA 1
ATOM 4549 C C . LYS B 1 131 ? -6.129 -26.859 -16.172 1 97.31 131 LYS B C 1
ATOM 4551 O O . LYS B 1 131 ? -5.77 -25.969 -15.398 1 97.31 131 LYS B O 1
ATOM 4556 N N . ILE B 1 132 ? -5.242 -27.656 -16.828 1 97.75 132 ILE B N 1
ATOM 4557 C CA . ILE B 1 132 ? -3.793 -27.547 -16.688 1 97.75 132 ILE B CA 1
ATOM 4558 C C . ILE B 1 132 ? -3.33 -26.188 -17.219 1 97.75 132 ILE B C 1
ATOM 4560 O O . ILE B 1 132 ? -2.309 -25.656 -16.781 1 97.75 132 ILE B O 1
ATOM 4564 N N . GLU B 1 133 ? -4.152 -25.578 -18.125 1 98.19 133 GLU B N 1
ATOM 4565 C CA . GLU B 1 133 ? -3.867 -24.266 -18.688 1 98.19 133 GLU B CA 1
ATOM 4566 C C . GLU B 1 133 ? -3.826 -23.188 -17.594 1 98.19 133 GLU B C 1
ATOM 4568 O O . GLU B 1 133 ? -3.055 -22.234 -17.688 1 98.19 133 GLU B O 1
ATOM 4573 N N . ALA B 1 134 ? -4.668 -23.375 -16.578 1 98.56 134 ALA B N 1
ATOM 4574 C CA . ALA B 1 134 ? -4.676 -22.438 -15.453 1 98.56 134 ALA B CA 1
ATOM 4575 C C . ALA B 1 134 ? -3.361 -22.484 -14.68 1 98.56 134 ALA B C 1
ATOM 4577 O O . ALA B 1 134 ? -2.801 -21.453 -14.32 1 98.56 134 ALA B O 1
ATOM 4578 N N . ASP B 1 135 ? -2.871 -23.688 -14.461 1 98.62 135 ASP B N 1
ATOM 4579 C CA . ASP B 1 135 ? -1.584 -23.844 -13.789 1 98.62 135 ASP B CA 1
ATOM 4580 C C . ASP B 1 135 ? -0.453 -23.234 -14.617 1 98.62 135 ASP B C 1
ATOM 4582 O O . ASP B 1 135 ? 0.427 -22.562 -14.078 1 98.62 135 ASP B O 1
ATOM 4586 N N . ALA B 1 136 ? -0.509 -23.531 -15.891 1 98.75 136 ALA B N 1
ATOM 4587 C CA . ALA B 1 136 ? 0.521 -23 -16.781 1 98.75 136 ALA B CA 1
ATOM 4588 C C . ALA B 1 136 ? 0.531 -21.469 -16.766 1 98.75 136 ALA B C 1
ATOM 4590 O O . ALA B 1 136 ? 1.597 -20.859 -16.734 1 98.75 136 ALA B O 1
ATOM 4591 N N . GLU B 1 137 ? -0.639 -20.906 -16.812 1 98.81 137 GLU B N 1
ATOM 4592 C CA . GLU B 1 137 ? -0.725 -19.438 -16.797 1 98.81 137 GLU B CA 1
ATOM 4593 C C . GLU B 1 137 ? -0.128 -18.859 -15.523 1 98.81 137 GLU B C 1
ATOM 4595 O O . GLU B 1 137 ? 0.635 -17.891 -15.57 1 98.81 137 GLU B O 1
ATOM 4600 N N . VAL B 1 138 ? -0.476 -19.438 -14.398 1 98.81 138 VAL B N 1
ATOM 4601 C CA . VAL B 1 138 ? -0.018 -18.953 -13.102 1 98.81 138 VAL B CA 1
ATOM 4602 C C . VAL B 1 138 ? 1.5 -19.094 -13.008 1 98.81 138 VAL B C 1
ATOM 4604 O O . VAL B 1 138 ? 2.176 -18.203 -12.492 1 98.81 138 VAL B O 1
ATOM 4607 N N . ILE B 1 139 ? 2.039 -20.141 -13.508 1 98.88 139 ILE B N 1
ATOM 4608 C CA . ILE B 1 139 ? 3.482 -20.344 -13.469 1 98.88 139 ILE B CA 1
ATOM 4609 C C . ILE B 1 139 ? 4.172 -19.375 -14.43 1 98.88 139 ILE B C 1
ATOM 4611 O O . ILE B 1 139 ? 5.215 -18.812 -14.102 1 98.88 139 ILE B O 1
ATOM 4615 N N . ALA B 1 140 ? 3.594 -19.203 -15.648 1 98.94 140 ALA B N 1
ATOM 4616 C CA . ALA B 1 140 ? 4.145 -18.219 -16.594 1 98.94 140 ALA B CA 1
ATOM 4617 C C . ALA B 1 140 ? 4.156 -16.828 -15.977 1 98.94 140 ALA B C 1
ATOM 4619 O O . ALA B 1 140 ? 5.145 -16.094 -16.094 1 98.94 140 ALA B O 1
ATOM 4620 N N . LEU B 1 141 ? 3.062 -16.484 -15.375 1 98.94 141 LEU B N 1
ATOM 4621 C CA . LEU B 1 141 ? 2.949 -15.203 -14.672 1 98.94 141 LEU B CA 1
ATOM 4622 C C . LEU B 1 141 ? 4.027 -15.078 -13.602 1 98.94 141 LEU B C 1
ATOM 4624 O O . LEU B 1 141 ? 4.629 -14.016 -13.445 1 98.94 141 LEU B O 1
ATOM 4628 N N . PHE B 1 142 ? 4.234 -16.141 -12.867 1 98.88 142 PHE B N 1
ATOM 4629 C CA . PHE B 1 142 ? 5.254 -16.219 -11.828 1 98.88 142 PHE B CA 1
ATOM 4630 C C . PHE B 1 142 ? 6.637 -15.914 -12.398 1 98.88 142 PHE B C 1
ATOM 4632 O O . PHE B 1 142 ? 7.379 -15.102 -11.852 1 98.88 142 PHE B O 1
ATOM 4639 N N . VAL B 1 143 ? 6.941 -16.516 -13.492 1 98.94 143 VAL B N 1
ATOM 4640 C CA . VAL B 1 143 ? 8.227 -16.328 -14.172 1 98.94 143 VAL B CA 1
ATOM 4641 C C . VAL B 1 143 ? 8.352 -14.891 -14.672 1 98.94 143 VAL B C 1
ATOM 4643 O O . VAL B 1 143 ? 9.336 -14.219 -14.383 1 98.94 143 VAL B O 1
ATOM 4646 N N . ASP B 1 144 ? 7.352 -14.43 -15.344 1 98.88 144 ASP B N 1
ATOM 4647 C CA . ASP B 1 144 ? 7.391 -13.094 -15.93 1 98.88 144 ASP B CA 1
ATOM 4648 C C . ASP B 1 144 ? 7.516 -12.023 -14.844 1 98.88 144 ASP B C 1
ATOM 4650 O O . ASP B 1 144 ? 8.109 -10.977 -15.078 1 98.88 144 ASP B O 1
ATOM 4654 N N . SER B 1 145 ? 6.941 -12.297 -13.664 1 98.88 145 SER B N 1
ATOM 4655 C CA . SER B 1 145 ? 7.051 -11.352 -12.562 1 98.88 145 SER B CA 1
ATOM 4656 C C . SER B 1 145 ? 8.508 -11.141 -12.156 1 98.88 145 SER B C 1
ATOM 4658 O O . SER B 1 145 ? 8.938 -10.008 -11.938 1 98.88 145 SER B O 1
ATOM 4660 N N . TYR B 1 146 ? 9.242 -12.242 -12.055 1 98.88 146 TYR B N 1
ATOM 4661 C CA . TYR B 1 146 ? 10.656 -12.117 -11.711 1 98.88 146 TYR B CA 1
ATOM 4662 C C . TYR B 1 146 ? 11.438 -11.461 -12.836 1 98.88 146 TYR B C 1
ATOM 4664 O O . TYR B 1 146 ? 12.297 -10.617 -12.594 1 98.88 146 TYR B O 1
ATOM 4672 N N . LEU B 1 147 ? 11.164 -11.836 -14.062 1 98.81 147 LEU B N 1
ATOM 4673 C CA . LEU B 1 147 ? 11.859 -11.273 -15.219 1 98.81 147 LEU B CA 1
ATOM 4674 C C . LEU B 1 147 ? 11.664 -9.766 -15.297 1 98.81 147 LEU B C 1
ATOM 4676 O O . LEU B 1 147 ? 12.562 -9.031 -15.711 1 98.81 147 LEU B O 1
ATOM 4680 N N . SER B 1 148 ? 10.516 -9.312 -14.891 1 98.69 148 SER B N 1
ATOM 4681 C CA . SER B 1 148 ? 10.195 -7.891 -14.953 1 98.69 148 SER B CA 1
ATOM 4682 C C . SER B 1 148 ? 11.117 -7.078 -14.047 1 98.69 148 SER B C 1
ATOM 4684 O O . SER B 1 148 ? 11.273 -5.871 -14.242 1 98.69 148 SER B O 1
ATOM 4686 N N . THR B 1 149 ? 11.711 -7.672 -13.078 1 98.56 149 THR B N 1
ATOM 4687 C CA . THR B 1 149 ? 12.602 -6.98 -12.148 1 98.56 149 THR B CA 1
ATOM 4688 C C . THR B 1 149 ? 14.039 -7.02 -12.656 1 98.56 149 THR B C 1
ATOM 4690 O O . THR B 1 149 ? 14.945 -6.508 -12 1 98.56 149 THR B O 1
ATOM 4693 N N . GLY B 1 150 ? 14.258 -7.707 -13.727 1 98.31 150 GLY B N 1
ATOM 4694 C CA . GLY B 1 150 ? 15.594 -7.855 -14.281 1 98.31 150 GLY B CA 1
ATOM 4695 C C . GLY B 1 150 ? 16.281 -9.141 -13.844 1 98.31 150 GLY B C 1
ATOM 4696 O O . GLY B 1 150 ? 17.359 -9.461 -14.32 1 98.31 150 GLY B O 1
ATOM 4697 N N . LEU B 1 151 ? 15.664 -9.883 -12.961 1 98.44 151 LEU B N 1
ATOM 4698 C CA . LEU B 1 151 ? 16.234 -11.148 -12.5 1 98.44 151 LEU B CA 1
ATOM 4699 C C . LEU B 1 151 ? 16.156 -12.203 -13.602 1 98.44 151 LEU B C 1
ATOM 4701 O O . LEU B 1 151 ? 15.07 -12.508 -14.102 1 98.44 151 LEU B O 1
ATOM 4705 N N . LYS B 1 152 ? 17.266 -12.766 -13.953 1 97.88 152 LYS B N 1
ATOM 4706 C CA . LYS B 1 152 ? 17.281 -13.742 -15.047 1 97.88 152 LYS B CA 1
ATOM 4707 C C . LYS B 1 152 ? 17.828 -15.086 -14.57 1 97.88 152 LYS B C 1
ATOM 4709 O O . LYS B 1 152 ? 17.453 -16.141 -15.102 1 97.88 152 LYS B O 1
ATOM 4714 N N . ASP B 1 153 ? 18.672 -15.016 -13.578 1 97.5 153 ASP B N 1
ATOM 4715 C CA . ASP B 1 153 ? 19.328 -16.219 -13.102 1 97.5 153 ASP B CA 1
ATOM 4716 C C . ASP B 1 153 ? 18.531 -16.875 -11.977 1 97.5 153 ASP B C 1
ATOM 4718 O O . ASP B 1 153 ? 18.906 -16.781 -10.805 1 97.5 153 ASP B O 1
ATOM 4722 N N . PHE B 1 154 ? 17.484 -17.469 -12.305 1 98.44 154 PHE B N 1
ATOM 4723 C CA . PHE B 1 154 ? 16.656 -18.219 -11.359 1 98.44 154 PHE B CA 1
ATOM 4724 C C . PHE B 1 154 ? 16 -19.422 -12.031 1 98.44 154 PHE B C 1
ATOM 4726 O O . PHE B 1 154 ? 16.094 -19.578 -13.25 1 98.44 154 PHE B O 1
ATOM 4733 N N . THR B 1 155 ? 15.461 -20.328 -11.25 1 98.19 155 THR B N 1
ATOM 4734 C CA . THR B 1 155 ? 14.688 -21.453 -11.75 1 98.19 155 THR B CA 1
ATOM 4735 C C . THR B 1 155 ? 13.352 -21.562 -11.008 1 98.19 155 THR B C 1
ATOM 4737 O O . THR B 1 155 ? 13.234 -21.109 -9.859 1 98.19 155 THR B O 1
ATOM 4740 N N . VAL B 1 156 ? 12.391 -21.969 -11.719 1 98.5 156 VAL B N 1
ATOM 4741 C CA . VAL B 1 156 ? 11.125 -22.375 -11.109 1 98.5 156 VAL B CA 1
ATOM 4742 C C . VAL B 1 156 ? 11.031 -23.906 -11.094 1 98.5 156 VAL B C 1
ATOM 4744 O O . VAL B 1 156 ? 10.906 -24.547 -12.141 1 98.5 156 VAL B O 1
ATOM 4747 N N . ASN B 1 157 ? 11.133 -24.438 -9.891 1 97 157 ASN B N 1
ATOM 4748 C CA . ASN B 1 157 ? 11.07 -25.875 -9.711 1 97 157 ASN B CA 1
ATOM 4749 C C . ASN B 1 157 ? 9.633 -26.344 -9.492 1 97 157 ASN B C 1
ATOM 4751 O O . ASN B 1 157 ? 8.953 -25.891 -8.57 1 97 157 ASN B O 1
ATOM 4755 N N . ILE B 1 158 ? 9.211 -27.25 -10.328 1 97.44 158 ILE B N 1
ATOM 4756 C CA . ILE B 1 158 ? 7.832 -27.719 -10.289 1 97.44 158 ILE B CA 1
ATOM 4757 C C . ILE B 1 158 ? 7.797 -29.141 -9.711 1 97.44 158 ILE B C 1
ATOM 4759 O O . ILE B 1 158 ? 8.508 -30.031 -10.18 1 97.44 158 ILE B O 1
ATOM 4763 N N . GLY B 1 159 ? 7.121 -29.312 -8.641 1 94.31 159 GLY B N 1
ATOM 4764 C CA . GLY B 1 159 ? 6.812 -30.609 -8.055 1 94.31 159 GLY B CA 1
ATOM 4765 C C . GLY B 1 159 ? 5.355 -31 -8.203 1 94.31 159 GLY B C 1
ATOM 4766 O O . GLY B 1 159 ? 4.613 -30.375 -8.969 1 94.31 159 GLY B O 1
ATOM 4767 N N . ASP B 1 160 ? 4.992 -32.125 -7.594 1 93.31 160 ASP B N 1
ATOM 4768 C CA . ASP B 1 160 ? 3.625 -32.625 -7.742 1 93.31 160 ASP B CA 1
ATOM 4769 C C . ASP B 1 160 ? 3.197 -33.406 -6.523 1 93.31 160 ASP B C 1
ATOM 4771 O O . ASP B 1 160 ? 3.781 -34.469 -6.227 1 93.31 160 ASP B O 1
ATOM 4775 N N . ARG B 1 161 ? 2.166 -32.938 -5.926 1 90.31 161 ARG B N 1
ATOM 4776 C CA . ARG B 1 161 ? 1.673 -33.562 -4.707 1 90.31 161 ARG B CA 1
ATOM 4777 C C . ARG B 1 161 ? 1.087 -34.938 -5 1 90.31 161 ARG B C 1
ATOM 4779 O O . ARG B 1 161 ? 1.196 -35.875 -4.184 1 90.31 161 ARG B O 1
ATOM 4786 N N . VAL B 1 162 ? 0.362 -35.094 -6.078 1 92.25 162 VAL B N 1
ATOM 4787 C CA . VAL B 1 162 ? -0.241 -36.375 -6.445 1 92.25 162 VAL B CA 1
ATOM 4788 C C . VAL B 1 162 ? 0.848 -37.438 -6.605 1 92.25 162 VAL B C 1
ATOM 4790 O O . VAL B 1 162 ? 0.708 -38.562 -6.117 1 92.25 162 VAL B O 1
ATOM 4793 N N . LEU B 1 163 ? 1.915 -37.094 -7.246 1 91.88 163 LEU B N 1
ATOM 4794 C CA . LEU B 1 163 ? 3.008 -38.031 -7.461 1 91.88 163 LEU B CA 1
ATOM 4795 C C . LEU B 1 163 ? 3.684 -38.406 -6.141 1 91.88 163 LEU B C 1
ATOM 4797 O O . LEU B 1 163 ? 4.121 -39.531 -5.953 1 91.88 163 LEU B O 1
ATOM 4801 N N . LEU B 1 164 ? 3.811 -37.469 -5.277 1 88.75 164 LEU B N 1
ATOM 4802 C CA . LEU B 1 164 ? 4.367 -37.75 -3.959 1 88.75 164 LEU B CA 1
ATOM 4803 C C . LEU B 1 164 ? 3.484 -38.719 -3.189 1 88.75 164 LEU B C 1
ATOM 4805 O O . LEU B 1 164 ? 3.986 -39.594 -2.48 1 88.75 164 LEU B O 1
ATOM 4809 N N . ASP B 1 165 ? 2.215 -38.438 -3.268 1 87.88 165 ASP B N 1
ATOM 4810 C CA . ASP B 1 165 ? 1.277 -39.375 -2.635 1 87.88 165 ASP B CA 1
ATOM 4811 C C . ASP B 1 165 ? 1.415 -40.781 -3.213 1 87.88 165 ASP B C 1
ATOM 4813 O O . ASP B 1 165 ? 1.41 -41.75 -2.471 1 87.88 165 ASP B O 1
ATOM 4817 N N . GLU B 1 166 ? 1.448 -40.812 -4.504 1 90.81 166 GLU B N 1
ATOM 4818 C CA . GLU B 1 166 ? 1.604 -42.125 -5.168 1 90.81 166 GLU B CA 1
ATOM 4819 C C . GLU B 1 166 ? 2.928 -42.781 -4.793 1 90.81 166 GLU B C 1
ATOM 4821 O O . GLU B 1 166 ? 3.008 -44 -4.691 1 90.81 166 GLU B O 1
ATOM 4826 N N . PHE B 1 167 ? 3.912 -42 -4.641 1 90.38 167 PHE B N 1
ATOM 4827 C CA . PHE B 1 167 ? 5.211 -42.531 -4.223 1 90.38 167 PHE B CA 1
ATOM 4828 C C . PHE B 1 167 ? 5.129 -43.125 -2.834 1 90.38 167 PHE B C 1
ATOM 4830 O O . PHE B 1 167 ? 5.652 -44.219 -2.604 1 90.38 167 PHE B O 1
ATOM 4837 N N . ALA B 1 168 ? 4.543 -42.406 -1.925 1 87.75 168 ALA B N 1
ATOM 4838 C CA . ALA B 1 168 ? 4.359 -42.906 -0.572 1 87.75 168 ALA B CA 1
ATOM 4839 C C . ALA B 1 168 ? 3.619 -44.25 -0.595 1 87.75 168 ALA B C 1
ATOM 4841 O O . ALA B 1 168 ? 3.965 -45.188 0.15 1 87.75 168 ALA B O 1
ATOM 4842 N N . LYS B 1 169 ? 2.65 -44.312 -1.44 1 88.56 169 LYS B N 1
ATOM 4843 C CA . LYS B 1 169 ? 1.903 -45.562 -1.58 1 88.56 169 LYS B CA 1
ATOM 4844 C C . LYS B 1 169 ? 2.801 -46.688 -2.086 1 88.56 169 LYS B C 1
ATOM 4846 O O . LYS B 1 169 ? 2.695 -47.844 -1.63 1 88.56 169 LYS B O 1
ATOM 4851 N N . MET B 1 170 ? 3.576 -46.375 -3.021 1 88 170 MET B N 1
ATOM 4852 C CA . MET B 1 170 ? 4.508 -47.344 -3.584 1 88 170 MET B CA 1
ATOM 4853 C C . MET B 1 170 ? 5.43 -47.906 -2.504 1 88 170 MET B C 1
ATOM 4855 O O . MET B 1 170 ? 5.828 -49.062 -2.562 1 88 170 MET B O 1
ATOM 4859 N N . LEU B 1 171 ? 5.785 -47.031 -1.53 1 88.56 171 LEU B N 1
ATOM 4860 C CA . LEU B 1 171 ? 6.691 -47.438 -0.455 1 88.56 171 LEU B CA 1
ATOM 4861 C C . LEU B 1 171 ? 5.938 -48.156 0.651 1 88.56 171 LEU B C 1
ATOM 4863 O O . LEU B 1 171 ? 6.555 -48.75 1.547 1 88.56 171 LEU B O 1
ATOM 4867 N N . GLY B 1 172 ? 4.699 -48.125 0.579 1 86.69 172 GLY B N 1
ATOM 4868 C CA . GLY B 1 172 ? 3.887 -48.75 1.607 1 86.69 172 GLY B CA 1
ATOM 4869 C C . GLY B 1 172 ? 3.83 -47.938 2.896 1 86.69 172 GLY B C 1
ATOM 4870 O O . GLY B 1 172 ? 3.689 -48.531 3.98 1 86.69 172 GLY B O 1
ATOM 4871 N N . VAL B 1 173 ? 4.082 -46.719 2.748 1 86.31 173 VAL B N 1
ATOM 4872 C CA . VAL B 1 173 ? 4.094 -45.844 3.91 1 86.31 173 VAL B CA 1
ATOM 4873 C C . VAL B 1 173 ? 2.697 -45.281 4.137 1 86.31 173 VAL B C 1
ATOM 4875 O O . VAL B 1 173 ? 2.07 -44.781 3.205 1 86.31 173 VAL B O 1
ATOM 4878 N N . LYS B 1 174 ? 2.188 -45.5 5.316 1 82.62 174 LYS B N 1
ATOM 4879 C CA . LYS B 1 174 ? 0.872 -44.969 5.672 1 82.62 174 LYS B CA 1
ATOM 4880 C C . LYS B 1 174 ? 0.945 -43.469 6.016 1 82.62 174 LYS B C 1
ATOM 4882 O O . LYS B 1 174 ? 0.08 -42.688 5.609 1 82.62 174 LYS B O 1
ATOM 4887 N N . ASP B 1 175 ? 1.99 -43.094 6.719 1 82.19 175 ASP B N 1
ATOM 4888 C CA . ASP B 1 175 ? 2.186 -41.688 7.105 1 82.19 175 ASP B CA 1
ATOM 4889 C C . ASP B 1 175 ? 2.891 -40.906 6 1 82.19 175 ASP B C 1
ATOM 4891 O O . ASP B 1 175 ? 4.059 -40.531 6.141 1 82.19 175 ASP B O 1
ATOM 4895 N N . ASP B 1 176 ? 2.088 -40.562 4.992 1 80.06 176 ASP B N 1
ATOM 4896 C CA . ASP B 1 176 ? 2.658 -39.844 3.848 1 80.06 176 ASP B CA 1
ATOM 4897 C C . ASP B 1 176 ? 3.119 -38.438 4.242 1 80.06 176 ASP B C 1
ATOM 4899 O O . ASP B 1 176 ? 4.152 -37.969 3.764 1 80.06 176 ASP B O 1
ATOM 4903 N N . ILE B 1 177 ? 2.43 -37.812 5.141 1 76.12 177 ILE B N 1
ATOM 4904 C CA . ILE B 1 177 ? 2.775 -36.469 5.59 1 76.12 177 ILE B CA 1
ATOM 4905 C C . ILE B 1 177 ? 4.129 -36.5 6.297 1 76.12 177 ILE B C 1
ATOM 4907 O O . ILE B 1 177 ? 4.984 -35.656 6.043 1 76.12 177 ILE B O 1
ATOM 4911 N N . GLY B 1 178 ? 4.262 -37.438 7.137 1 77.94 178 GLY B N 1
ATOM 4912 C CA . GLY B 1 178 ? 5.531 -37.594 7.828 1 77.94 178 GLY B CA 1
ATOM 4913 C C . GLY B 1 178 ? 6.703 -37.812 6.887 1 77.94 178 GLY B C 1
ATOM 4914 O O . GLY B 1 178 ? 7.773 -37.219 7.074 1 77.94 178 GLY B O 1
ATOM 4915 N N . LEU B 1 179 ? 6.5 -38.656 5.934 1 85.06 179 LEU B N 1
ATOM 4916 C CA . LEU B 1 179 ? 7.543 -38.938 4.949 1 85.06 179 LEU B CA 1
ATOM 4917 C C . LEU B 1 179 ? 7.914 -37.656 4.199 1 85.06 179 LEU B C 1
ATOM 4919 O O . LEU B 1 179 ? 9.094 -37.375 4.012 1 85.06 179 LEU B O 1
ATOM 4923 N N . MET B 1 180 ? 6.914 -36.906 3.811 1 81.06 180 MET B N 1
ATOM 4924 C CA . MET B 1 180 ? 7.133 -35.656 3.059 1 81.06 180 MET B CA 1
ATOM 4925 C C . MET B 1 180 ? 7.891 -34.625 3.896 1 81.06 180 MET B C 1
ATOM 4927 O O . MET B 1 180 ? 8.695 -33.875 3.365 1 81.06 180 MET B O 1
ATOM 4931 N N . ARG B 1 181 ? 7.613 -34.625 5.105 1 80.31 181 ARG B N 1
ATOM 4932 C CA . ARG B 1 181 ? 8.328 -33.75 6.012 1 80.31 181 ARG B CA 1
ATOM 4933 C C . ARG B 1 181 ? 9.812 -34.062 6.035 1 80.31 181 ARG B C 1
ATOM 4935 O O . ARG B 1 181 ? 10.648 -33.156 6.129 1 80.31 181 ARG B O 1
ATOM 4942 N N . ILE B 1 182 ? 10.102 -35.312 6.027 1 83.69 182 ILE B N 1
ATOM 4943 C CA . ILE B 1 182 ? 11.5 -35.75 6.02 1 83.69 182 ILE B CA 1
ATOM 4944 C C . ILE B 1 182 ? 12.141 -35.375 4.688 1 83.69 182 ILE B C 1
ATOM 4946 O O . ILE B 1 182 ? 13.258 -34.844 4.656 1 83.69 182 ILE B O 1
ATOM 4950 N N . ILE B 1 183 ? 11.461 -35.594 3.637 1 83.81 183 ILE B N 1
ATOM 4951 C CA . ILE B 1 183 ? 11.969 -35.281 2.305 1 83.81 183 ILE B CA 1
ATOM 4952 C C . ILE B 1 183 ? 12.219 -33.781 2.182 1 83.81 183 ILE B C 1
ATOM 4954 O O . ILE B 1 183 ? 13.195 -33.375 1.565 1 83.81 183 ILE B O 1
ATOM 4958 N N . ASP B 1 184 ? 11.375 -33 2.801 1 81.5 184 ASP B N 1
ATOM 4959 C CA . ASP B 1 184 ? 11.484 -31.547 2.768 1 81.5 184 ASP B CA 1
ATOM 4960 C C . ASP B 1 184 ? 12.773 -31.078 3.441 1 81.5 184 ASP B C 1
ATOM 4962 O O . ASP B 1 184 ? 13.281 -30 3.139 1 81.5 184 ASP B O 1
ATOM 4966 N N . LYS B 1 185 ? 13.281 -31.859 4.312 1 80.06 185 LYS B N 1
ATOM 4967 C CA . LYS B 1 185 ? 14.477 -31.5 5.074 1 80.06 185 LYS B CA 1
ATOM 4968 C C . LYS B 1 185 ? 15.742 -31.984 4.375 1 80.06 185 LYS B C 1
ATOM 4970 O O . LYS B 1 185 ? 16.844 -31.859 4.914 1 80.06 185 LYS B O 1
ATOM 4975 N N . LYS B 1 186 ? 15.602 -32.5 3.246 1 81.62 186 LYS B N 1
ATOM 4976 C CA . LYS B 1 186 ? 16.719 -33.125 2.549 1 81.62 186 LYS B CA 1
ATOM 4977 C C . LYS B 1 186 ? 17.859 -32.125 2.342 1 81.62 186 LYS B C 1
ATOM 4979 O O . LYS B 1 186 ? 19.031 -32.5 2.434 1 81.62 186 LYS B O 1
ATOM 4984 N N . ASP B 1 187 ? 17.516 -30.859 2.041 1 75.5 187 ASP B N 1
ATOM 4985 C CA . ASP B 1 187 ? 18.547 -29.875 1.734 1 75.5 187 ASP B CA 1
ATOM 4986 C C . ASP B 1 187 ? 19.125 -29.281 3.012 1 75.5 187 ASP B C 1
ATOM 4988 O O . ASP B 1 187 ? 20.141 -28.578 2.969 1 75.5 187 ASP B O 1
ATOM 4992 N N . LYS B 1 188 ? 18.5 -29.594 4.059 1 74.69 188 LYS B N 1
ATOM 4993 C CA . LYS B 1 188 ? 18.938 -29.047 5.34 1 74.69 188 LYS B CA 1
ATOM 4994 C C . LYS B 1 188 ? 19.75 -30.062 6.133 1 74.69 188 LYS B C 1
ATOM 4996 O O . LYS B 1 188 ? 20.422 -29.703 7.098 1 74.69 188 LYS B O 1
ATOM 5001 N N . LEU B 1 189 ? 19.688 -31.297 5.773 1 81.75 189 LEU B N 1
ATOM 5002 C CA . LEU B 1 189 ? 20.359 -32.375 6.473 1 81.75 189 LEU B CA 1
ATOM 5003 C C . LEU B 1 189 ? 21.531 -32.906 5.656 1 81.75 189 LEU B C 1
ATOM 5005 O O . LEU B 1 189 ? 21.516 -32.844 4.426 1 81.75 189 LEU B O 1
ATOM 5009 N N . SER B 1 190 ? 22.516 -33.406 6.449 1 87.25 190 SER B N 1
ATOM 5010 C CA . SER B 1 190 ? 23.531 -34.188 5.754 1 87.25 190 SER B CA 1
ATOM 5011 C C . SER B 1 190 ? 22.953 -35.469 5.184 1 87.25 190 SER B C 1
ATOM 5013 O O . SER B 1 190 ? 21.875 -35.906 5.582 1 87.25 190 SER B O 1
ATOM 5015 N N . GLN B 1 191 ? 23.672 -35.969 4.23 1 86.56 191 GLN B N 1
ATOM 5016 C CA . GLN B 1 191 ? 23.203 -37.219 3.633 1 86.56 191 GLN B CA 1
ATOM 5017 C C . GLN B 1 191 ? 23.031 -38.312 4.691 1 86.56 191 GLN B C 1
ATOM 5019 O O . GLN B 1 191 ? 22.047 -39.031 4.664 1 86.56 191 GLN B O 1
ATOM 5024 N N . GLU B 1 192 ? 24.016 -38.312 5.535 1 90.25 192 GLU B N 1
ATOM 5025 C CA . GLU B 1 192 ? 23.969 -39.312 6.598 1 90.25 192 GLU B CA 1
ATOM 5026 C C . GLU B 1 192 ? 22.766 -39.094 7.512 1 90.25 192 GLU B C 1
ATOM 5028 O O . GLU B 1 192 ? 22.078 -40.062 7.879 1 90.25 192 GLU B O 1
ATOM 5033 N N . GLU B 1 193 ? 22.547 -37.875 7.832 1 92.06 193 GLU B N 1
ATOM 5034 C CA . GLU B 1 193 ? 21.422 -37.531 8.695 1 92.06 193 GLU B CA 1
ATOM 5035 C C . GLU B 1 193 ? 20.094 -37.812 7.996 1 92.06 193 GLU B C 1
ATOM 5037 O O . GLU B 1 193 ? 19.141 -38.281 8.633 1 92.06 193 GLU B O 1
ATOM 5042 N N . PHE B 1 194 ? 20.094 -37.562 6.77 1 90.44 194 PHE B N 1
ATOM 5043 C CA . PHE B 1 194 ? 18.891 -37.781 5.977 1 90.44 194 PHE B CA 1
ATOM 5044 C C . PHE B 1 194 ? 18.578 -39.25 5.883 1 90.44 194 PHE B C 1
ATOM 5046 O O . PHE B 1 194 ? 17.438 -39.688 6.113 1 90.44 194 PHE B O 1
ATOM 5053 N N . LEU B 1 195 ? 19.594 -40.031 5.746 1 91.75 195 LEU B N 1
ATOM 5054 C CA . LEU B 1 195 ? 19.422 -41.5 5.664 1 91.75 195 LEU B CA 1
ATOM 5055 C C . LEU B 1 195 ? 18.969 -42.062 7.004 1 91.75 195 LEU B C 1
ATOM 5057 O O . LEU B 1 195 ? 18.109 -42.938 7.051 1 91.75 195 LEU B O 1
ATOM 5061 N N . LYS B 1 196 ? 19.562 -41.562 7.973 1 92.31 196 LYS B N 1
ATOM 5062 C CA . LYS B 1 196 ? 19.203 -41.969 9.32 1 92.31 196 LYS B CA 1
ATOM 5063 C C . LYS B 1 196 ? 17.734 -41.656 9.617 1 92.31 196 LYS B C 1
ATOM 5065 O O . LYS B 1 196 ? 17.031 -42.469 10.203 1 92.31 196 LYS B O 1
ATOM 5070 N N . ALA B 1 197 ? 17.375 -40.469 9.211 1 92.12 197 ALA B N 1
ATOM 5071 C CA . ALA B 1 197 ? 15.992 -40.062 9.438 1 92.12 197 ALA B CA 1
ATOM 5072 C C . ALA B 1 197 ? 15.016 -40.938 8.695 1 92.12 197 ALA B C 1
ATOM 5074 O O . ALA B 1 197 ? 13.953 -41.281 9.227 1 92.12 197 ALA B O 1
ATOM 5075 N N . LEU B 1 198 ? 15.32 -41.312 7.52 1 92.38 198 LEU B N 1
ATOM 5076 C CA . LEU B 1 198 ? 14.477 -42.188 6.73 1 92.38 198 LEU B CA 1
ATOM 5077 C C . LEU B 1 198 ? 14.398 -43.594 7.367 1 92.38 198 LEU B C 1
ATOM 5079 O O . LEU B 1 198 ? 13.328 -44.188 7.391 1 92.38 198 LEU B O 1
ATOM 5083 N N . GLY B 1 199 ? 15.508 -44 7.84 1 91.62 199 GLY B N 1
ATOM 5084 C CA . GLY B 1 199 ? 15.539 -45.25 8.555 1 91.62 199 GLY B CA 1
ATOM 5085 C C . GLY B 1 199 ? 14.703 -45.25 9.82 1 91.62 199 GLY B C 1
ATOM 5086 O O . GLY B 1 199 ? 13.961 -46.219 10.078 1 91.62 199 GLY B O 1
ATOM 5087 N N . GLU B 1 200 ? 14.867 -44.25 10.516 1 92.12 200 GLU B N 1
ATOM 5088 C CA . GLU B 1 200 ? 14.117 -44.125 11.758 1 92.12 200 GLU B CA 1
ATOM 5089 C C . GLU B 1 200 ? 12.617 -44 11.484 1 92.12 200 GLU B C 1
ATOM 5091 O O . GLU B 1 200 ? 11.805 -44.406 12.32 1 92.12 200 GLU B O 1
ATOM 5096 N N . PHE B 1 201 ? 12.336 -43.469 10.344 1 90.5 201 PHE B N 1
ATOM 5097 C CA . PHE B 1 201 ? 10.938 -43.344 9.93 1 90.5 201 PHE B CA 1
ATOM 5098 C C . PHE B 1 201 ? 10.352 -44.719 9.617 1 90.5 201 PHE B C 1
ATOM 5100 O O . PHE B 1 201 ? 9.125 -44.875 9.602 1 90.5 201 PHE B O 1
ATOM 5107 N N . GLY B 1 202 ? 11.211 -45.75 9.398 1 88.75 202 GLY B N 1
ATOM 5108 C CA . GLY B 1 202 ? 10.742 -47.094 9.211 1 88.75 202 GLY B CA 1
ATOM 5109 C C . GLY B 1 202 ? 10.992 -47.625 7.812 1 88.75 202 GLY B C 1
ATOM 5110 O O . GLY B 1 202 ? 10.5 -48.688 7.449 1 88.75 202 GLY B O 1
ATOM 5111 N N . LEU B 1 203 ? 11.711 -46.875 7.043 1 92.31 203 LEU B N 1
ATOM 5112 C CA . LEU B 1 203 ? 11.984 -47.344 5.691 1 92.31 203 LEU B CA 1
ATOM 5113 C C . LEU B 1 203 ? 13.156 -48.344 5.68 1 92.31 203 LEU B C 1
ATOM 5115 O O . LEU B 1 203 ? 14.133 -48.156 6.398 1 92.31 203 LEU B O 1
ATOM 5119 N N . ASP B 1 204 ? 13.008 -49.406 4.941 1 91.5 204 ASP B N 1
ATOM 5120 C CA . ASP B 1 204 ? 14.117 -50.312 4.742 1 91.5 204 ASP B CA 1
ATOM 5121 C C . ASP B 1 204 ? 15.07 -49.812 3.662 1 91.5 204 ASP B C 1
ATOM 5123 O O . ASP B 1 204 ? 14.883 -48.719 3.131 1 91.5 204 ASP B O 1
ATOM 5127 N N . GLU B 1 205 ? 16.094 -50.531 3.404 1 91.75 205 GLU B N 1
ATOM 5128 C CA . GLU B 1 205 ? 17.141 -50.125 2.457 1 91.75 205 GLU B CA 1
ATOM 5129 C C . GLU B 1 205 ? 16.547 -49.875 1.077 1 91.75 205 GLU B C 1
ATOM 5131 O O . GLU B 1 205 ? 16.938 -48.906 0.403 1 91.75 205 GLU B O 1
ATOM 5136 N N . ASN B 1 206 ? 15.664 -50.75 0.75 1 90.75 206 ASN B N 1
ATOM 5137 C CA . ASN B 1 206 ? 15.008 -50.562 -0.542 1 90.75 206 ASN B CA 1
ATOM 5138 C C . ASN B 1 206 ? 14.188 -49.281 -0.59 1 90.75 206 ASN B C 1
ATOM 5140 O O . ASN B 1 206 ? 14.195 -48.562 -1.599 1 90.75 206 ASN B O 1
ATOM 5144 N N . GLY B 1 207 ? 13.414 -49.094 0.414 1 90.25 207 GLY B N 1
ATOM 5145 C CA . GLY B 1 207 ? 12.656 -47.875 0.518 1 90.25 207 GLY B CA 1
ATOM 5146 C C . GLY B 1 207 ? 13.516 -46.625 0.483 1 90.25 207 GLY B C 1
ATOM 5147 O O . GLY B 1 207 ? 13.18 -45.625 -0.182 1 90.25 207 GLY B O 1
ATOM 5148 N N . ILE B 1 208 ? 14.562 -46.656 1.194 1 92.25 208 ILE B N 1
ATOM 5149 C CA . ILE B 1 208 ? 15.5 -45.531 1.246 1 92.25 208 ILE B CA 1
ATOM 5150 C C . ILE B 1 208 ? 16.062 -45.281 -0.147 1 92.25 208 ILE B C 1
ATOM 5152 O O . ILE B 1 208 ? 16.172 -44.125 -0.575 1 92.25 208 ILE B O 1
ATOM 5156 N N . GLU B 1 209 ? 16.438 -46.312 -0.81 1 90.25 209 GLU B N 1
ATOM 5157 C CA . GLU B 1 209 ? 16.953 -46.188 -2.17 1 90.25 209 GLU B CA 1
ATOM 5158 C C . GLU B 1 209 ? 15.914 -45.531 -3.09 1 90.25 209 GLU B C 1
ATOM 5160 O O . GLU B 1 209 ? 16.266 -44.719 -3.938 1 90.25 209 GLU B O 1
ATOM 5165 N N . LYS B 1 210 ? 14.719 -45.906 -2.961 1 87.56 210 LYS B N 1
ATOM 5166 C CA . LYS B 1 210 ? 13.648 -45.344 -3.77 1 87.56 210 LYS B CA 1
ATOM 5167 C C . LYS B 1 210 ? 13.484 -43.844 -3.488 1 87.56 210 LYS B C 1
ATOM 5169 O O . LYS B 1 210 ? 13.242 -43.062 -4.402 1 87.56 210 LYS B O 1
ATOM 5174 N N . VAL B 1 211 ? 13.523 -43.594 -2.223 1 89.44 211 VAL B N 1
ATOM 5175 C CA . VAL B 1 211 ? 13.422 -42.188 -1.84 1 89.44 211 VAL B CA 1
ATOM 5176 C C . VAL B 1 211 ? 14.578 -41.406 -2.449 1 89.44 211 VAL B C 1
ATOM 5178 O O . VAL B 1 211 ? 14.383 -40.281 -2.973 1 89.44 211 VAL B O 1
ATOM 5181 N N . LEU B 1 212 ? 15.711 -41.906 -2.408 1 88.5 212 LEU B N 1
ATOM 5182 C CA . LEU B 1 212 ? 16.891 -41.25 -2.984 1 88.5 212 LEU B CA 1
ATOM 5183 C C . LEU B 1 212 ? 16.719 -41.062 -4.492 1 88.5 212 LEU B C 1
ATOM 5185 O O . LEU B 1 212 ? 17.109 -40.031 -5.043 1 88.5 212 LEU B O 1
ATOM 5189 N N . ASN B 1 213 ? 16.172 -42.094 -5.086 1 86.75 213 ASN B N 1
ATOM 5190 C CA . ASN B 1 213 ? 15.914 -42 -6.52 1 86.75 213 ASN B CA 1
ATOM 5191 C C . ASN B 1 213 ? 14.93 -40.875 -6.84 1 86.75 213 ASN B C 1
ATOM 5193 O O . ASN B 1 213 ? 15.117 -40.125 -7.812 1 86.75 213 ASN B O 1
ATOM 5197 N N . LEU B 1 214 ? 13.93 -40.781 -6.07 1 87.5 214 LEU B N 1
ATOM 5198 C CA . LEU B 1 214 ? 12.922 -39.75 -6.273 1 87.5 214 LEU B CA 1
ATOM 5199 C C . LEU B 1 214 ? 13.547 -38.375 -6.176 1 87.5 214 LEU B C 1
ATOM 5201 O O . LEU B 1 214 ? 13.273 -37.5 -7.008 1 87.5 214 LEU B O 1
ATOM 5205 N N . ILE B 1 215 ? 14.344 -38.125 -5.168 1 86.81 215 ILE B N 1
ATOM 5206 C CA . ILE B 1 215 ? 14.922 -36.812 -4.887 1 86.81 215 ILE B CA 1
ATOM 5207 C C . ILE B 1 215 ? 15.898 -36.438 -5.996 1 86.81 215 ILE B C 1
ATOM 5209 O O . ILE B 1 215 ? 16.156 -35.25 -6.219 1 86.81 215 ILE B O 1
ATOM 5213 N N . GLU B 1 216 ? 16.375 -37.438 -6.676 1 84.81 216 GLU B N 1
ATOM 5214 C CA . GLU B 1 216 ? 17.344 -37.219 -7.75 1 84.81 216 GLU B CA 1
ATOM 5215 C C . GLU B 1 216 ? 16.625 -36.844 -9.055 1 84.81 216 GLU B C 1
ATOM 5217 O O . GLU B 1 216 ? 17.25 -36.344 -9.984 1 84.81 216 GLU B O 1
ATOM 5222 N N . ILE B 1 217 ? 15.359 -37.125 -9.055 1 88.25 217 ILE B N 1
ATOM 5223 C CA . ILE B 1 217 ? 14.602 -36.75 -10.242 1 88.25 217 ILE B CA 1
ATOM 5224 C C . ILE B 1 217 ? 14.352 -35.25 -10.258 1 88.25 217 ILE B C 1
ATOM 5226 O O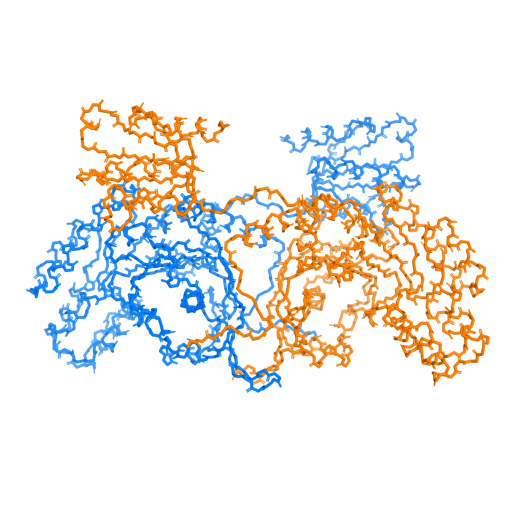 . ILE B 1 217 ? 13.266 -34.781 -9.891 1 88.25 217 ILE B O 1
ATOM 5230 N N . LYS B 1 218 ? 15.266 -34.562 -10.562 1 92.38 218 LYS B N 1
ATOM 5231 C CA . LYS B 1 218 ? 15.25 -33.094 -10.625 1 92.38 218 LYS B CA 1
ATOM 5232 C C . LYS B 1 218 ? 16.094 -32.594 -11.797 1 92.38 218 LYS B C 1
ATOM 5234 O O . LYS B 1 218 ? 17.203 -33.094 -12.023 1 92.38 218 LYS B O 1
ATOM 5239 N N . GLY B 1 219 ? 15.523 -31.75 -12.578 1 95.38 219 GLY B N 1
ATOM 5240 C CA . GLY B 1 219 ? 16.219 -31.203 -13.742 1 95.38 219 GLY B CA 1
ATOM 5241 C C . GLY B 1 219 ? 15.273 -30.734 -14.836 1 95.38 219 GLY B C 1
ATOM 5242 O O . GLY B 1 219 ? 14.117 -30.422 -14.562 1 95.38 219 GLY B O 1
ATOM 5243 N N . LYS B 1 220 ? 15.797 -30.625 -16 1 96.88 220 LYS B N 1
ATOM 5244 C CA . LYS B 1 220 ? 14.984 -30.203 -17.141 1 96.88 220 LYS B CA 1
ATOM 5245 C C . LYS B 1 220 ? 13.883 -31.219 -17.438 1 96.88 220 LYS B C 1
ATOM 5247 O O . LYS B 1 220 ? 14.102 -32.438 -17.312 1 96.88 220 LYS B O 1
ATOM 5252 N N . PRO B 1 221 ? 12.758 -30.719 -17.844 1 96.62 221 PRO B N 1
ATOM 5253 C CA . PRO B 1 221 ? 11.602 -31.594 -18.031 1 96.62 221 PRO B CA 1
ATOM 5254 C C . PRO B 1 221 ? 11.898 -32.75 -18.969 1 96.62 221 PRO B C 1
ATOM 5256 O O . PRO B 1 221 ? 11.531 -33.906 -18.672 1 96.62 221 PRO B O 1
ATOM 5259 N N . ASP B 1 222 ? 12.562 -32.531 -20.047 1 94.31 222 ASP B N 1
ATOM 5260 C CA . ASP B 1 222 ? 12.828 -33.562 -21.047 1 94.31 222 ASP B CA 1
ATOM 5261 C C . ASP B 1 222 ? 13.688 -34.688 -20.469 1 94.31 222 ASP B C 1
ATOM 5263 O O . ASP B 1 222 ? 13.609 -35.844 -20.922 1 94.31 222 ASP B O 1
ATOM 5267 N N . ASP B 1 223 ? 14.469 -34.406 -19.484 1 93.81 223 ASP B N 1
ATOM 5268 C CA . ASP B 1 223 ? 15.375 -35.375 -18.859 1 93.81 223 ASP B CA 1
ATOM 5269 C C . ASP B 1 223 ? 14.68 -36.125 -17.734 1 93.81 223 ASP B C 1
ATOM 5271 O O . ASP B 1 223 ? 14.938 -37.281 -17.516 1 93.81 223 ASP B O 1
ATOM 5275 N N . VAL B 1 224 ? 13.852 -35.438 -17.078 1 94.44 224 VAL B N 1
ATOM 5276 C CA . VAL B 1 224 ? 13.414 -35.938 -15.781 1 94.44 224 VAL B CA 1
ATOM 5277 C C . VAL B 1 224 ? 12.07 -36.656 -15.93 1 94.44 224 VAL B C 1
ATOM 5279 O O . VAL B 1 224 ? 11.797 -37.625 -15.219 1 94.44 224 VAL B O 1
ATOM 5282 N N . LEU B 1 225 ? 11.148 -36.188 -16.797 1 95.19 225 LEU B N 1
ATOM 5283 C CA . LEU B 1 225 ? 9.805 -36.75 -16.891 1 95.19 225 LEU B CA 1
ATOM 5284 C C . LEU B 1 225 ? 9.852 -38.219 -17.344 1 95.19 225 LEU B C 1
ATOM 5286 O O . LEU B 1 225 ? 9.102 -39.062 -16.844 1 95.19 225 LEU B O 1
ATOM 5290 N N . PRO B 1 226 ? 10.812 -38.594 -18.281 1 94.25 226 PRO B N 1
ATOM 5291 C CA . PRO B 1 226 ? 10.938 -40 -18.625 1 94.25 226 PRO B CA 1
ATOM 5292 C C . PRO B 1 226 ? 11.359 -40.875 -17.438 1 94.25 226 PRO B C 1
ATOM 5294 O O . PRO B 1 226 ? 10.922 -42.031 -17.312 1 94.25 226 PRO B O 1
ATOM 5297 N N . LEU B 1 227 ? 12.242 -40.312 -16.625 1 92.38 227 LEU B N 1
ATOM 5298 C CA . LEU B 1 227 ? 12.648 -41.031 -15.414 1 92.38 227 LEU B CA 1
ATOM 5299 C C . LEU B 1 227 ? 11.469 -41.25 -14.477 1 92.38 227 LEU B C 1
ATOM 5301 O O . LEU B 1 227 ? 11.344 -42.281 -13.844 1 92.38 227 LEU B O 1
ATOM 5305 N N . ALA B 1 228 ? 10.625 -40.25 -14.352 1 92.06 228 ALA B N 1
ATOM 5306 C CA . ALA B 1 228 ? 9.422 -40.375 -13.539 1 92.06 228 ALA B CA 1
ATOM 5307 C C . ALA B 1 228 ? 8.492 -41.469 -14.07 1 92.06 228 ALA B C 1
ATOM 5309 O O . ALA B 1 228 ? 7.906 -42.219 -13.289 1 92.06 228 ALA B O 1
ATOM 5310 N N . GLU B 1 229 ? 8.359 -41.5 -15.375 1 92.31 229 GLU B N 1
ATOM 5311 C CA . GLU B 1 229 ? 7.535 -42.531 -16 1 92.31 229 GLU B CA 1
ATOM 5312 C C . GLU B 1 229 ? 8.008 -43.938 -15.625 1 92.31 229 GLU B C 1
ATOM 5314 O O . GLU B 1 229 ? 7.199 -44.844 -15.438 1 92.31 229 GLU B O 1
ATOM 5319 N N . GLU B 1 230 ? 9.289 -44.062 -15.555 1 90.12 230 GLU B N 1
ATOM 5320 C CA . GLU B 1 230 ? 9.875 -45.344 -15.219 1 90.12 230 GLU B CA 1
ATOM 5321 C C . GLU B 1 230 ? 9.641 -45.688 -13.75 1 90.12 230 GLU B C 1
ATOM 5323 O O . GLU B 1 230 ? 9.414 -46.844 -13.414 1 90.12 230 GLU B O 1
ATOM 5328 N N . LEU B 1 231 ? 9.719 -44.719 -13 1 88.44 231 LEU B N 1
ATOM 5329 C CA . LEU B 1 231 ? 9.633 -44.906 -11.555 1 88.44 231 LEU B CA 1
ATOM 5330 C C . LEU B 1 231 ? 8.203 -45.25 -11.141 1 88.44 231 LEU B C 1
ATOM 5332 O O . LEU B 1 231 ? 7.977 -46.094 -10.273 1 88.44 231 LEU B O 1
ATOM 5336 N N . PHE B 1 232 ? 7.27 -44.5 -11.75 1 90.31 232 PHE B N 1
ATOM 5337 C CA . PHE B 1 232 ? 5.875 -44.625 -11.344 1 90.31 232 PHE B CA 1
ATOM 5338 C C . PHE B 1 232 ? 5.129 -45.594 -12.266 1 90.31 232 PHE B C 1
ATOM 5340 O O . PHE B 1 232 ? 5.207 -45.469 -13.492 1 90.31 232 PHE B O 1
ATOM 5347 N N . THR B 1 233 ? 4.379 -46.5 -11.633 1 86.56 233 THR B N 1
ATOM 5348 C CA . THR B 1 233 ? 3.738 -47.531 -12.461 1 86.56 233 THR B CA 1
ATOM 5349 C C . THR B 1 233 ? 2.221 -47.469 -12.305 1 86.56 233 THR B C 1
ATOM 5351 O O . THR B 1 233 ? 1.489 -48.062 -13.094 1 86.56 233 THR B O 1
ATOM 5354 N N . SER B 1 234 ? 1.756 -46.75 -11.359 1 92.31 234 SER B N 1
ATOM 5355 C CA . SER B 1 234 ? 0.312 -46.656 -11.164 1 92.31 234 SER B CA 1
ATOM 5356 C C . SER B 1 234 ? -0.354 -45.844 -12.25 1 92.31 234 SER B C 1
ATOM 5358 O O . SER B 1 234 ? 0.274 -44.938 -12.828 1 92.31 234 SER B O 1
ATOM 5360 N N . GLU B 1 235 ? -1.641 -46.188 -12.5 1 95.12 235 GLU B N 1
ATOM 5361 C CA . GLU B 1 235 ? -2.404 -45.438 -13.508 1 95.12 235 GLU B CA 1
ATOM 5362 C C . GLU B 1 235 ? -2.555 -43.969 -13.125 1 95.12 235 GLU B C 1
ATOM 5364 O O . GLU B 1 235 ? -2.453 -43.094 -13.977 1 95.12 235 GLU B O 1
ATOM 5369 N N . ARG B 1 236 ? -2.811 -43.781 -11.898 1 95.25 236 ARG B N 1
ATOM 5370 C CA . ARG B 1 236 ? -2.961 -42.406 -11.414 1 95.25 236 ARG B CA 1
ATOM 5371 C C . ARG B 1 236 ? -1.68 -41.625 -11.633 1 95.25 236 ARG B C 1
ATOM 5373 O O . ARG B 1 236 ? -1.73 -40.469 -12.039 1 95.25 236 ARG B O 1
ATOM 5380 N N . ALA B 1 237 ? -0.56 -42.156 -11.359 1 94.94 237 ALA B N 1
ATOM 5381 C CA . ALA B 1 237 ? 0.728 -41.5 -11.555 1 94.94 237 ALA B CA 1
ATOM 5382 C C . ALA B 1 237 ? 0.977 -41.219 -13.039 1 94.94 237 ALA B C 1
ATOM 5384 O O . ALA B 1 237 ? 1.487 -40.156 -13.398 1 94.94 237 ALA B O 1
ATOM 5385 N N . LYS B 1 238 ? 0.648 -42.156 -13.836 1 95.88 238 LYS B N 1
ATOM 5386 C CA . LYS B 1 238 ? 0.833 -41.969 -15.273 1 95.88 238 LYS B CA 1
ATOM 5387 C C . LYS B 1 238 ? 0.001 -40.812 -15.797 1 95.88 238 LYS B C 1
ATOM 5389 O O . LYS B 1 238 ? 0.47 -40.031 -16.625 1 95.88 238 LYS B O 1
ATOM 5394 N N . GLU B 1 239 ? -1.209 -40.781 -15.336 1 96.75 239 GLU B N 1
ATOM 5395 C CA . GLU B 1 239 ? -2.08 -39.656 -15.711 1 96.75 239 GLU B CA 1
ATOM 5396 C C . GLU B 1 239 ? -1.481 -38.312 -15.289 1 96.75 239 GLU B C 1
ATOM 5398 O O . GLU B 1 239 ? -1.516 -37.375 -16.062 1 96.75 239 GLU B O 1
ATOM 5403 N N . GLU B 1 240 ? -1.007 -38.312 -14.062 1 96.62 240 GLU B N 1
ATOM 5404 C CA . GLU B 1 240 ? -0.435 -37.094 -13.539 1 96.62 240 GLU B CA 1
ATOM 5405 C C . GLU B 1 240 ? 0.841 -36.719 -14.289 1 96.62 240 GLU B C 1
ATOM 5407 O O . GLU B 1 240 ? 1.106 -35.531 -14.523 1 96.62 240 GLU B O 1
ATOM 5412 N N . ILE B 1 241 ? 1.663 -37.656 -14.664 1 96.69 241 ILE B N 1
ATOM 5413 C CA . ILE B 1 241 ? 2.877 -37.406 -15.43 1 96.69 241 ILE B CA 1
ATOM 5414 C C . ILE B 1 241 ? 2.51 -36.844 -16.812 1 96.69 241 ILE B C 1
ATOM 5416 O O . ILE B 1 241 ? 3.17 -35.938 -17.312 1 96.69 241 ILE B O 1
ATOM 5420 N N . SER B 1 242 ? 1.477 -37.438 -17.391 1 97.12 242 SER B N 1
ATOM 5421 C CA . SER B 1 242 ? 0.979 -36.906 -18.656 1 97.12 242 SER B CA 1
ATOM 5422 C C . SER B 1 242 ? 0.569 -35.438 -18.531 1 97.12 242 SER B C 1
ATOM 5424 O O . SER B 1 242 ? 0.809 -34.656 -19.438 1 97.12 242 SER B O 1
ATOM 5426 N N . ARG B 1 243 ? -0.06 -35.125 -17.422 1 97.12 243 ARG B N 1
ATOM 5427 C CA . ARG B 1 243 ? -0.443 -33.75 -17.141 1 97.12 243 ARG B CA 1
ATOM 5428 C C . ARG B 1 243 ? 0.783 -32.844 -17.062 1 97.12 243 ARG B C 1
ATOM 5430 O O . ARG B 1 243 ? 0.752 -31.719 -17.531 1 97.12 243 ARG B O 1
ATOM 5437 N N . LEU B 1 244 ? 1.854 -33.312 -16.484 1 97.56 244 LEU B N 1
ATOM 5438 C CA . LEU B 1 244 ? 3.088 -32.562 -16.391 1 97.56 244 LEU B CA 1
ATOM 5439 C C . LEU B 1 244 ? 3.701 -32.312 -17.766 1 97.56 244 LEU B C 1
ATOM 5441 O O . LEU B 1 244 ? 4.234 -31.234 -18.031 1 97.56 244 LEU B O 1
ATOM 5445 N N . TYR B 1 245 ? 3.643 -33.344 -18.641 1 97.75 245 TYR B N 1
ATOM 5446 C CA . TYR B 1 245 ? 4.102 -33.156 -20 1 97.75 245 TYR B CA 1
ATOM 5447 C C . TYR B 1 245 ? 3.332 -32.031 -20.688 1 97.75 245 TYR B C 1
ATOM 5449 O O . TYR B 1 245 ? 3.926 -31.188 -21.344 1 97.75 245 TYR B O 1
ATOM 5457 N N . ASN B 1 246 ? 2.02 -32.062 -20.531 1 97.69 246 ASN B N 1
ATOM 5458 C CA . ASN B 1 246 ? 1.177 -31.016 -21.109 1 97.69 246 ASN B CA 1
ATOM 5459 C C . ASN B 1 246 ? 1.526 -29.641 -20.547 1 97.69 246 ASN B C 1
ATOM 5461 O O . ASN B 1 246 ? 1.561 -28.656 -21.281 1 97.69 246 ASN B O 1
ATOM 5465 N N . LEU B 1 247 ? 1.729 -29.594 -19.219 1 98.44 247 LEU B N 1
ATOM 5466 C CA . LEU B 1 247 ? 2.115 -28.344 -18.562 1 98.44 247 LEU B CA 1
ATOM 5467 C C . LEU B 1 247 ? 3.369 -27.75 -19.203 1 98.44 247 LEU B C 1
ATOM 5469 O O . LEU B 1 247 ? 3.408 -26.562 -19.531 1 98.44 247 LEU B O 1
ATOM 5473 N N . VAL B 1 248 ? 4.348 -28.594 -19.375 1 98.06 248 VAL B N 1
ATOM 5474 C CA . VAL B 1 248 ? 5.637 -28.156 -19.906 1 98.06 248 VAL B CA 1
ATOM 5475 C C . VAL B 1 248 ? 5.453 -27.641 -21.328 1 98.06 248 VAL B C 1
ATOM 5477 O O . VAL B 1 248 ? 6.059 -26.641 -21.719 1 98.06 248 VAL B O 1
ATOM 5480 N N . ASP B 1 249 ? 4.633 -28.312 -22.125 1 97.88 249 ASP B N 1
ATOM 5481 C CA . ASP B 1 249 ? 4.34 -27.875 -23.484 1 97.88 249 ASP B CA 1
ATOM 5482 C C . ASP B 1 249 ? 3.73 -26.469 -23.484 1 97.88 249 ASP B C 1
ATOM 5484 O O . ASP B 1 249 ? 4.156 -25.609 -24.25 1 97.88 249 ASP B O 1
ATOM 5488 N N . ILE B 1 250 ? 2.754 -26.266 -22.672 1 98.25 250 ILE B N 1
ATOM 5489 C CA . ILE B 1 250 ? 2.062 -24.984 -22.641 1 98.25 250 ILE B CA 1
ATOM 5490 C C . ILE B 1 250 ? 3.023 -23.891 -22.172 1 98.25 250 ILE B C 1
ATOM 5492 O O . ILE B 1 250 ? 3.002 -22.781 -22.688 1 98.25 250 ILE B O 1
ATOM 5496 N N . LEU B 1 251 ? 3.885 -24.188 -21.172 1 98.75 251 LEU B N 1
ATOM 5497 C CA . LEU B 1 251 ? 4.855 -23.219 -20.688 1 98.75 251 LEU B CA 1
ATOM 5498 C C . LEU B 1 251 ? 5.824 -22.812 -21.781 1 98.75 251 LEU B C 1
ATOM 5500 O O . LEU B 1 251 ? 6.297 -21.672 -21.812 1 98.75 251 LEU B O 1
ATOM 5504 N N . SER B 1 252 ? 6.117 -23.766 -22.688 1 98.25 252 SER B N 1
ATOM 5505 C CA . SER B 1 252 ? 6.949 -23.422 -23.844 1 98.25 252 SER B CA 1
ATOM 5506 C C . SER B 1 252 ? 6.246 -22.422 -24.75 1 98.25 252 SER B C 1
ATOM 5508 O O . SER B 1 252 ? 6.891 -21.562 -25.359 1 98.25 252 SER B O 1
ATOM 5510 N N . TRP B 1 253 ? 4.891 -22.547 -24.906 1 98 253 TRP B N 1
ATOM 5511 C CA . TRP B 1 253 ? 4.129 -21.594 -25.703 1 98 253 TRP B CA 1
ATOM 5512 C C . TRP B 1 253 ? 4.168 -20.203 -25.078 1 98 253 TRP B C 1
ATOM 5514 O O . TRP B 1 253 ? 4.133 -19.188 -25.781 1 98 253 TRP B O 1
ATOM 5524 N N . TYR B 1 254 ? 4.246 -20.125 -23.719 1 98.62 254 TYR B N 1
ATOM 5525 C CA . TYR B 1 254 ? 4.367 -18.875 -22.984 1 98.62 254 TYR B CA 1
ATOM 5526 C C . TYR B 1 254 ? 5.793 -18.344 -23.062 1 98.62 254 TYR B C 1
ATOM 5528 O O . TYR B 1 254 ? 6.082 -17.25 -22.578 1 98.62 254 TYR B O 1
ATOM 5536 N N . GLU B 1 255 ? 6.73 -19.094 -23.656 1 98.31 255 GLU B N 1
ATOM 5537 C CA . GLU B 1 255 ? 8.133 -18.734 -23.828 1 98.31 255 GLU B CA 1
ATOM 5538 C C . GLU B 1 255 ? 8.836 -18.578 -22.484 1 98.31 255 GLU B C 1
ATOM 5540 O O . GLU B 1 255 ? 9.625 -17.656 -22.297 1 98.31 255 GLU B O 1
ATOM 5545 N N . VAL B 1 256 ? 8.508 -19.531 -21.531 1 98.5 256 VAL B N 1
ATOM 5546 C CA . VAL B 1 256 ? 9.156 -19.422 -20.219 1 98.5 256 VAL B CA 1
ATOM 5547 C C . VAL B 1 256 ? 9.828 -20.75 -19.875 1 98.5 256 VAL B C 1
ATOM 5549 O O . VAL B 1 256 ? 10.258 -20.953 -18.734 1 98.5 256 VAL B O 1
ATOM 5552 N N . ASP B 1 257 ? 9.906 -21.641 -20.781 1 96.62 257 ASP B N 1
ATOM 5553 C CA . ASP B 1 257 ? 10.398 -23 -20.547 1 96.62 257 ASP B CA 1
ATOM 5554 C C . ASP B 1 257 ? 11.852 -22.984 -20.078 1 96.62 257 ASP B C 1
ATOM 5556 O O . ASP B 1 257 ? 12.289 -23.875 -19.359 1 96.62 257 ASP B O 1
ATOM 5560 N N . GLU B 1 258 ? 12.602 -21.922 -20.453 1 97.31 258 GLU B N 1
ATOM 5561 C CA . GLU B 1 258 ? 14.008 -21.797 -20.094 1 97.31 258 GLU B CA 1
ATOM 5562 C C . GLU B 1 258 ? 14.195 -21.797 -18.578 1 97.31 258 GLU B C 1
ATOM 5564 O O . GLU B 1 258 ? 15.227 -22.25 -18.078 1 97.31 258 GLU B O 1
ATOM 5569 N N . TRP B 1 259 ? 13.242 -21.375 -17.828 1 98.56 259 TRP B N 1
ATOM 5570 C CA . TRP B 1 259 ? 13.383 -21.188 -16.391 1 98.56 259 TRP B CA 1
ATOM 5571 C C . TRP B 1 259 ? 12.75 -22.359 -15.633 1 98.56 259 TRP B C 1
ATOM 5573 O O . TRP B 1 259 ? 12.797 -22.391 -14.398 1 98.56 259 TRP B O 1
ATOM 5583 N N . ILE B 1 260 ? 12.242 -23.344 -16.344 1 98.62 260 ILE B N 1
ATOM 5584 C CA . ILE B 1 260 ? 11.43 -24.375 -15.719 1 98.62 260 ILE B CA 1
ATOM 5585 C C . ILE B 1 260 ? 12.281 -25.609 -15.445 1 98.62 260 ILE B C 1
ATOM 5587 O O . ILE B 1 260 ? 13.031 -26.062 -16.312 1 98.62 260 ILE B O 1
ATOM 5591 N N . GLN B 1 261 ? 12.188 -26.109 -14.258 1 97.75 261 GLN B N 1
ATOM 5592 C CA . GLN B 1 261 ? 12.711 -27.422 -13.867 1 97.75 261 GLN B CA 1
ATOM 5593 C C . GLN B 1 261 ? 11.633 -28.266 -13.188 1 97.75 261 GLN B C 1
ATOM 5595 O O . GLN B 1 261 ? 10.664 -27.719 -12.656 1 97.75 261 GLN B O 1
ATOM 5600 N N . ILE B 1 262 ? 11.766 -29.531 -13.352 1 97 262 ILE B N 1
ATOM 5601 C CA . ILE B 1 262 ? 10.945 -30.453 -12.586 1 97 262 ILE B CA 1
ATOM 5602 C C . ILE B 1 262 ? 11.727 -30.969 -11.375 1 97 262 ILE B C 1
ATOM 5604 O O . ILE B 1 262 ? 12.898 -31.328 -11.492 1 97 262 ILE B O 1
ATOM 5608 N N . ASP B 1 263 ? 11.172 -30.875 -10.227 1 94.44 263 ASP B N 1
ATOM 5609 C CA . ASP B 1 263 ? 11.742 -31.375 -8.984 1 94.44 263 ASP B CA 1
ATOM 5610 C C . ASP B 1 263 ? 10.703 -32.156 -8.188 1 94.44 263 ASP B C 1
ATOM 5612 O O . ASP B 1 263 ? 9.953 -31.594 -7.387 1 94.44 263 ASP B O 1
ATOM 5616 N N . LEU B 1 264 ? 10.727 -33.469 -8.32 1 90.38 264 LEU B N 1
ATOM 5617 C CA . LEU B 1 264 ? 9.703 -34.281 -7.711 1 90.38 264 LEU B CA 1
ATOM 5618 C C . LEU B 1 264 ? 9.977 -34.5 -6.227 1 90.38 264 LEU B C 1
ATOM 5620 O O . LEU B 1 264 ? 9.18 -35.125 -5.52 1 90.38 264 LEU B O 1
ATOM 5624 N N . GLY B 1 265 ? 11.047 -33.938 -5.715 1 84.88 265 GLY B N 1
ATOM 5625 C CA . GLY B 1 265 ? 11.352 -33.969 -4.293 1 84.88 265 GLY B CA 1
ATOM 5626 C C . GLY B 1 265 ? 10.773 -32.812 -3.514 1 84.88 265 GLY B C 1
ATOM 5627 O O . GLY B 1 265 ? 10.906 -32.75 -2.289 1 84.88 265 GLY B O 1
ATOM 5628 N N . ILE B 1 266 ? 10.164 -31.875 -4.266 1 85 266 ILE B N 1
ATOM 5629 C CA . ILE B 1 266 ? 9.547 -30.75 -3.557 1 85 266 ILE B CA 1
ATOM 5630 C C . ILE B 1 266 ? 8.422 -31.266 -2.662 1 85 266 ILE B C 1
ATOM 5632 O O . ILE B 1 266 ? 7.434 -31.812 -3.152 1 85 266 ILE B O 1
ATOM 5636 N N . ALA B 1 267 ? 8.68 -31.219 -1.338 1 73.94 267 ALA B N 1
ATOM 5637 C CA . ALA B 1 267 ? 7.691 -31.703 -0.369 1 73.94 267 ALA B CA 1
ATOM 5638 C C . ALA B 1 267 ? 7.254 -30.578 0.564 1 73.94 267 ALA B C 1
ATOM 5640 O O . ALA B 1 267 ? 6.562 -30.812 1.557 1 73.94 267 ALA B O 1
ATOM 5641 N N . ARG B 1 268 ? 7.789 -29.438 0.34 1 60.66 268 ARG B N 1
ATOM 5642 C CA . ARG B 1 268 ? 7.516 -28.328 1.245 1 60.66 268 ARG B CA 1
ATOM 5643 C C . ARG B 1 268 ? 6.051 -27.906 1.18 1 60.66 268 ARG B C 1
ATOM 5645 O O . ARG B 1 268 ? 5.441 -27.938 0.109 1 60.66 268 ARG B O 1
ATOM 5652 N N . GLY B 1 269 ? 5.828 -27.422 2.332 1 55.81 269 GLY B N 1
ATOM 5653 C CA . GLY B 1 269 ? 4.91 -26.312 2.592 1 55.81 269 GLY B CA 1
ATOM 5654 C C . GLY B 1 269 ? 3.459 -26.75 2.635 1 55.81 269 GLY B C 1
ATOM 5655 O O . GLY B 1 269 ? 2.682 -26.266 3.459 1 55.81 269 GLY B O 1
ATOM 5656 N N . PHE B 1 270 ? 2.693 -27.281 1.6 1 58.5 270 PHE B N 1
ATOM 5657 C CA . PHE B 1 270 ? 1.351 -26.734 1.705 1 58.5 270 PHE B CA 1
ATOM 5658 C C . PHE B 1 270 ? 0.306 -27.844 1.744 1 58.5 270 PHE B C 1
ATOM 5660 O O . PHE B 1 270 ? 0.05 -28.5 0.731 1 58.5 270 PHE B O 1
ATOM 5667 N N . ASP B 1 271 ? -0.015 -28.219 2.971 1 70.06 271 ASP B N 1
ATOM 5668 C CA . ASP B 1 271 ? -1.017 -29.234 3.301 1 70.06 271 ASP B CA 1
ATOM 5669 C C . ASP B 1 271 ? -2.27 -29.062 2.443 1 70.06 271 ASP B C 1
ATOM 5671 O O . ASP B 1 271 ? -3.041 -30 2.271 1 70.06 271 ASP B O 1
ATOM 5675 N N . TYR B 1 272 ? -2.254 -27.922 1.744 1 82 272 TYR B N 1
ATOM 5676 C CA . TYR B 1 272 ? -3.555 -27.719 1.117 1 82 272 TYR B CA 1
ATOM 5677 C C . TYR B 1 272 ? -3.453 -27.844 -0.399 1 82 272 TYR B C 1
ATOM 5679 O O . TYR B 1 272 ? -4.469 -27.812 -1.1 1 82 272 TYR B O 1
ATOM 5687 N N . TYR B 1 273 ? -2.184 -28.125 -0.853 1 90.12 273 TYR B N 1
ATOM 5688 C CA . TYR B 1 273 ? -2.045 -28.25 -2.299 1 90.12 273 TYR B CA 1
ATOM 5689 C C . TYR B 1 273 ? -2.562 -29.609 -2.771 1 90.12 273 TYR B C 1
ATOM 5691 O O . TYR B 1 273 ? -2.463 -30.609 -2.051 1 90.12 273 TYR B O 1
ATOM 5699 N N . THR B 1 274 ? -3.037 -29.641 -3.99 1 93.12 274 THR B N 1
ATOM 5700 C CA . THR B 1 274 ? -3.744 -30.844 -4.434 1 93.12 274 THR B CA 1
ATOM 5701 C C . THR B 1 274 ? -3.033 -31.484 -5.621 1 93.12 274 THR B C 1
ATOM 5703 O O . THR B 1 274 ? -3.311 -32.625 -5.969 1 93.12 274 THR B O 1
ATOM 5706 N N . SER B 1 275 ? -2.125 -30.859 -6.285 1 93.88 275 SER B N 1
ATOM 5707 C CA . SER B 1 275 ? -1.383 -31.422 -7.414 1 93.88 275 SER B CA 1
ATOM 5708 C C . SER B 1 275 ? -0.089 -30.641 -7.656 1 93.88 275 SER B C 1
ATOM 5710 O O . SER B 1 275 ? 0.835 -30.703 -6.84 1 93.88 275 SER B O 1
ATOM 5712 N N . ILE B 1 276 ? -0.08 -29.75 -8.633 1 95.88 276 ILE B N 1
ATOM 5713 C CA . ILE B 1 276 ? 1.111 -29.016 -9.039 1 95.88 276 ILE B CA 1
ATOM 5714 C C . ILE B 1 276 ? 1.53 -28.062 -7.922 1 95.88 276 ILE B C 1
ATOM 5716 O O . ILE B 1 276 ? 0.691 -27.359 -7.344 1 95.88 276 ILE B O 1
ATOM 5720 N N . VAL B 1 277 ? 2.785 -28.109 -7.547 1 95.44 277 VAL B N 1
ATOM 5721 C CA . VAL B 1 277 ? 3.414 -27.141 -6.645 1 95.44 277 VAL B CA 1
ATOM 5722 C C . VAL B 1 277 ? 4.699 -26.609 -7.277 1 95.44 277 VAL B C 1
ATOM 5724 O O . VAL B 1 277 ? 5.328 -27.297 -8.086 1 95.44 277 VAL B O 1
ATOM 5727 N N . PHE B 1 278 ? 5.035 -25.406 -6.973 1 96.81 278 PHE B N 1
ATOM 5728 C CA . PHE B 1 278 ? 6.254 -24.875 -7.562 1 96.81 278 PHE B CA 1
ATOM 5729 C C . PHE B 1 278 ? 6.875 -23.812 -6.656 1 96.81 278 PHE B C 1
ATOM 5731 O O . PHE B 1 278 ? 6.184 -23.219 -5.82 1 96.81 278 PHE B O 1
ATOM 5738 N N . GLU B 1 279 ? 8.18 -23.594 -6.797 1 96.5 279 GLU B N 1
ATOM 5739 C CA . GLU B 1 279 ? 8.93 -22.562 -6.066 1 96.5 279 GLU B CA 1
ATOM 5740 C C . GLU B 1 279 ? 10.031 -21.969 -6.934 1 96.5 279 GLU B C 1
ATOM 5742 O O . GLU B 1 279 ? 10.57 -22.641 -7.82 1 96.5 279 GLU B O 1
ATOM 5747 N N . ALA B 1 280 ? 10.281 -20.75 -6.715 1 98 280 ALA B N 1
ATOM 5748 C CA . ALA B 1 280 ? 11.383 -20.078 -7.398 1 98 280 ALA B CA 1
ATOM 5749 C C . ALA B 1 280 ? 12.641 -20.062 -6.535 1 98 280 ALA B C 1
ATOM 5751 O O . ALA B 1 280 ? 12.586 -19.734 -5.348 1 98 280 ALA B O 1
ATOM 5752 N N . ILE B 1 281 ? 13.734 -20.453 -7.148 1 96 281 ILE B N 1
ATOM 5753 C CA . ILE B 1 281 ? 15.016 -20.516 -6.457 1 96 281 ILE B CA 1
ATOM 5754 C C . ILE B 1 281 ? 16.047 -19.656 -7.203 1 96 281 ILE B C 1
ATOM 5756 O O . ILE B 1 281 ? 16.094 -19.672 -8.438 1 96 281 ILE B O 1
ATOM 5760 N N . VAL B 1 282 ? 16.766 -18.922 -6.465 1 97.31 282 VAL B N 1
ATOM 5761 C CA . VAL B 1 282 ? 17.891 -18.125 -6.984 1 97.31 282 VAL B CA 1
ATOM 5762 C C . VAL B 1 282 ? 19.188 -18.547 -6.301 1 97.31 282 VAL B C 1
ATOM 5764 O O . VAL B 1 282 ? 19.297 -18.5 -5.074 1 97.31 282 VAL B O 1
ATOM 5767 N N . PRO B 1 283 ? 20.141 -19.078 -7.102 1 95.5 283 PRO B N 1
ATOM 5768 C CA . PRO B 1 283 ? 21.453 -19.281 -6.477 1 95.5 283 PRO B CA 1
ATOM 5769 C C . PRO B 1 283 ? 22.031 -18 -5.875 1 95.5 283 PRO B C 1
ATOM 5771 O O . PRO B 1 283 ? 22.062 -16.969 -6.539 1 95.5 283 PRO B O 1
ATOM 5774 N N . ASN B 1 284 ? 22.359 -18.031 -4.633 1 93.81 284 ASN B N 1
ATOM 5775 C CA . ASN B 1 284 ? 22.875 -16.844 -3.979 1 93.81 284 ASN B CA 1
ATOM 5776 C C . ASN B 1 284 ? 23.75 -17.188 -2.771 1 93.81 284 ASN B C 1
ATOM 5778 O O . ASN B 1 284 ? 23.75 -18.344 -2.324 1 93.81 284 ASN B O 1
ATOM 5782 N N . ASP B 1 285 ? 24.484 -16.219 -2.281 1 93.31 285 ASP B N 1
ATOM 5783 C CA . ASP B 1 285 ? 25.359 -16.391 -1.127 1 93.31 285 ASP B CA 1
ATOM 5784 C C . ASP B 1 285 ? 24.734 -15.773 0.128 1 93.31 285 ASP B C 1
ATOM 5786 O O . ASP B 1 285 ? 25.422 -15.602 1.141 1 93.31 285 ASP B O 1
ATOM 5790 N N . LEU B 1 286 ? 23.516 -15.398 0.042 1 91.62 286 LEU B N 1
ATOM 5791 C CA . LEU B 1 286 ? 22.875 -14.719 1.164 1 91.62 286 LEU B CA 1
ATOM 5792 C C . LEU B 1 286 ? 22.172 -15.711 2.08 1 91.62 286 LEU B C 1
ATOM 5794 O O . LEU B 1 286 ? 21.672 -15.336 3.143 1 91.62 286 LEU B O 1
ATOM 5798 N N . GLY B 1 287 ? 22.141 -16.953 1.646 1 88.88 287 GLY B N 1
ATOM 5799 C CA . GLY B 1 287 ? 21.438 -17.969 2.432 1 88.88 287 GLY B CA 1
ATOM 5800 C C . GLY B 1 287 ? 19.938 -17.906 2.268 1 88.88 287 GLY B C 1
ATOM 5801 O O . GLY B 1 287 ? 19.203 -18.484 3.072 1 88.88 287 GLY B O 1
ATOM 5802 N N . ILE B 1 288 ? 19.531 -17.203 1.278 1 90.62 288 ILE B N 1
ATOM 5803 C CA . ILE B 1 288 ? 18.109 -17.078 1.014 1 90.62 288 ILE B CA 1
ATOM 5804 C C . ILE B 1 288 ? 17.641 -18.266 0.188 1 90.62 288 ILE B C 1
ATOM 5806 O O . ILE B 1 288 ? 18.203 -18.578 -0.865 1 90.62 288 ILE B O 1
ATOM 5810 N N . GLY B 1 289 ? 16.625 -19 0.709 1 89.44 289 GLY B N 1
ATOM 5811 C CA . GLY B 1 289 ? 16.047 -20.125 -0.007 1 89.44 289 GLY B CA 1
ATOM 5812 C C . GLY B 1 289 ? 15.07 -19.688 -1.093 1 89.44 289 GLY B C 1
ATOM 5813 O O . GLY B 1 289 ? 15.398 -18.828 -1.919 1 89.44 289 GLY B O 1
ATOM 5814 N N . SER B 1 290 ? 13.898 -20.297 -1.084 1 92.69 290 SER B N 1
ATOM 5815 C CA . SER B 1 290 ? 12.875 -19.969 -2.07 1 92.69 290 SER B CA 1
ATOM 5816 C C . SER B 1 290 ? 12.438 -18.516 -1.952 1 92.69 290 SER B C 1
ATOM 5818 O O . SER B 1 290 ? 12.289 -17.984 -0.845 1 92.69 290 SER B O 1
ATOM 5820 N N . ILE B 1 291 ? 12.258 -17.875 -3.068 1 96.56 291 ILE B N 1
ATOM 5821 C CA . ILE B 1 291 ? 11.859 -16.469 -3.053 1 96.56 291 ILE B CA 1
ATOM 5822 C C . ILE B 1 291 ? 10.383 -16.344 -3.412 1 96.56 291 ILE B C 1
ATOM 5824 O O . ILE B 1 291 ? 9.867 -15.227 -3.568 1 96.56 291 ILE B O 1
ATOM 5828 N N . GLY B 1 292 ? 9.734 -17.391 -3.549 1 96.25 292 GLY B N 1
ATOM 5829 C CA . GLY B 1 292 ? 8.312 -17.453 -3.842 1 96.25 292 GLY B CA 1
ATOM 5830 C C . GLY B 1 292 ? 7.852 -18.859 -4.215 1 96.25 292 GLY B C 1
ATOM 5831 O O . GLY B 1 292 ? 8.672 -19.734 -4.488 1 96.25 292 GLY B O 1
ATOM 5832 N N . GLY B 1 293 ? 6.578 -19.047 -4.219 1 96.44 293 GLY B N 1
ATOM 5833 C CA . GLY B 1 293 ? 6.02 -20.344 -4.566 1 96.44 293 GLY B CA 1
ATOM 5834 C C . GLY B 1 293 ? 4.504 -20.344 -4.605 1 96.44 293 GLY B C 1
ATOM 5835 O O . GLY B 1 293 ? 3.863 -19.344 -4.262 1 96.44 293 GLY B O 1
ATOM 5836 N N . GLY B 1 294 ? 3.957 -21.406 -5.098 1 96.25 294 GLY B N 1
ATOM 5837 C CA . GLY B 1 294 ? 2.521 -21.594 -5.254 1 96.25 294 GLY B CA 1
ATOM 5838 C C . GLY B 1 294 ? 2.141 -22.984 -5.699 1 96.25 294 GLY B C 1
ATOM 5839 O O . GLY B 1 294 ? 2.934 -23.922 -5.57 1 96.25 294 GLY B O 1
ATOM 5840 N N . GLY B 1 295 ? 0.897 -23.109 -6.023 1 96.75 295 GLY B N 1
ATOM 5841 C CA . GLY B 1 295 ? 0.395 -24.406 -6.453 1 96.75 295 GLY B CA 1
ATOM 5842 C C . GLY B 1 295 ? -1.118 -24.453 -6.547 1 96.75 295 GLY B C 1
ATOM 5843 O O . GLY B 1 295 ? -1.795 -23.453 -6.324 1 96.75 295 GLY B O 1
ATOM 5844 N N . ARG B 1 296 ? -1.514 -25.656 -6.965 1 97.12 296 ARG B N 1
ATOM 5845 C CA . ARG B 1 296 ? -2.943 -25.906 -7.094 1 97.12 296 ARG B CA 1
ATOM 5846 C C . ARG B 1 296 ? -3.541 -26.359 -5.766 1 97.12 296 ARG B C 1
ATOM 5848 O O . ARG B 1 296 ? -2.973 -27.219 -5.082 1 97.12 296 ARG B O 1
ATOM 5855 N N . TYR B 1 297 ? -4.699 -25.734 -5.418 1 94.81 297 TYR B N 1
ATOM 5856 C CA . TYR B 1 297 ? -5.355 -26.047 -4.152 1 94.81 297 TYR B CA 1
ATOM 5857 C C . TYR B 1 297 ? -6.863 -26.188 -4.336 1 94.81 297 TYR B C 1
ATOM 5859 O O . TYR B 1 297 ? -7.633 -25.438 -3.734 1 94.81 297 TYR B O 1
ATOM 5867 N N . ASP B 1 298 ? -7.301 -27.219 -4.926 1 96.12 298 ASP B N 1
ATOM 5868 C CA . ASP B 1 298 ? -8.664 -27.375 -5.422 1 96.12 298 ASP B CA 1
ATOM 5869 C C . ASP B 1 298 ? -9.648 -27.594 -4.27 1 96.12 298 ASP B C 1
ATOM 5871 O O . ASP B 1 298 ? -10.859 -27.422 -4.445 1 96.12 298 ASP B O 1
ATOM 5875 N N . ASN B 1 299 ? -9.234 -27.906 -3.121 1 93.19 299 ASN B N 1
ATOM 5876 C CA . ASN B 1 299 ? -10.148 -28.281 -2.049 1 93.19 299 ASN B CA 1
ATOM 5877 C C . ASN B 1 299 ? -10.328 -27.141 -1.041 1 93.19 299 ASN B C 1
ATOM 5879 O O . ASN B 1 299 ? -11.188 -27.219 -0.16 1 93.19 299 ASN B O 1
ATOM 5883 N N . LEU B 1 300 ? -9.594 -26.109 -1.182 1 92.25 300 LEU B N 1
ATOM 5884 C CA . LEU B 1 300 ? -9.531 -25.094 -0.142 1 92.25 300 LEU B CA 1
ATOM 5885 C C . LEU B 1 300 ? -10.852 -24.328 -0.045 1 92.25 300 LEU B C 1
ATOM 5887 O O . LEU B 1 300 ? -11.328 -24.047 1.056 1 92.25 300 LEU B O 1
ATOM 5891 N N . ILE B 1 301 ? -11.453 -23.984 -1.188 1 95.44 301 ILE B N 1
ATOM 5892 C CA . ILE B 1 301 ? -12.68 -23.188 -1.214 1 95.44 301 ILE B CA 1
ATOM 5893 C C . ILE B 1 301 ? -13.781 -23.922 -0.456 1 95.44 301 ILE B C 1
ATOM 5895 O O . ILE B 1 301 ? -14.547 -23.312 0.292 1 95.44 301 ILE B O 1
ATOM 5899 N N . GLU B 1 302 ? -13.828 -25.188 -0.654 1 94.12 302 GLU B N 1
ATOM 5900 C CA . GLU B 1 302 ? -14.836 -26 0.019 1 94.12 302 GLU B CA 1
ATOM 5901 C C . GLU B 1 302 ? -14.641 -25.984 1.531 1 94.12 302 GLU B C 1
ATOM 5903 O O . GLU B 1 302 ? -15.609 -26.031 2.291 1 94.12 302 GLU B O 1
ATOM 5908 N N . VAL B 1 303 ? -13.438 -25.984 1.96 1 90.75 303 VAL B N 1
ATOM 5909 C CA . VAL B 1 303 ? -13.094 -25.938 3.377 1 90.75 303 VAL B CA 1
ATOM 5910 C C . VAL B 1 303 ? -13.695 -24.688 4.016 1 90.75 303 VAL B C 1
ATOM 5912 O O . VAL B 1 303 ? -14.086 -24.719 5.184 1 90.75 303 VAL B O 1
ATOM 5915 N N . PHE B 1 304 ? -13.859 -23.656 3.252 1 92.12 304 PHE B N 1
ATOM 5916 C CA . PHE B 1 304 ? -14.359 -22.391 3.773 1 92.12 304 PHE B CA 1
ATOM 5917 C C . PHE B 1 304 ? -15.859 -22.281 3.568 1 92.12 304 PHE B C 1
ATOM 5919 O O . PHE B 1 304 ? -16.438 -21.203 3.758 1 92.12 304 PHE B O 1
ATOM 5926 N N . GLY B 1 305 ? -16.453 -23.312 3.139 1 92.31 305 GLY B N 1
ATOM 5927 C CA . GLY B 1 305 ? -17.906 -23.359 3.059 1 92.31 305 GLY B CA 1
ATOM 5928 C C . GLY B 1 305 ? -18.438 -23.094 1.661 1 92.31 305 GLY B C 1
ATOM 5929 O O . GLY B 1 305 ? -19.641 -22.984 1.462 1 92.31 305 GLY B O 1
ATOM 5930 N N . GLY B 1 306 ? -17.578 -22.984 0.729 1 94.94 306 GLY B N 1
ATOM 5931 C CA . GLY B 1 306 ? -18.016 -22.781 -0.646 1 94.94 306 GLY B CA 1
ATOM 5932 C C . GLY B 1 306 ? -18.219 -24.094 -1.389 1 94.94 306 GLY B C 1
ATOM 5933 O O . GLY B 1 306 ? -17.969 -25.172 -0.847 1 94.94 306 GLY B O 1
ATOM 5934 N N . LYS B 1 307 ? -18.766 -23.938 -2.566 1 96 307 LYS B N 1
ATOM 5935 C CA . LYS B 1 307 ? -18.812 -25.094 -3.463 1 96 307 LYS B CA 1
ATOM 5936 C C . LYS B 1 307 ? -17.422 -25.5 -3.918 1 96 307 LYS B C 1
ATOM 5938 O O . LYS B 1 307 ? -16.5 -24.672 -3.934 1 96 307 LYS B O 1
ATOM 5943 N N . PRO B 1 308 ? -17.281 -26.828 -4.148 1 95.75 308 PRO B N 1
ATOM 5944 C CA . PRO B 1 308 ? -15.984 -27.234 -4.703 1 95.75 308 PRO B CA 1
ATOM 5945 C C . PRO B 1 308 ? -15.57 -26.391 -5.914 1 95.75 308 PRO B C 1
ATOM 5947 O O . PRO B 1 308 ? -16.281 -26.359 -6.918 1 95.75 308 PRO B O 1
ATOM 5950 N N . THR B 1 309 ? -14.555 -25.703 -5.805 1 97.56 309 THR B N 1
ATOM 5951 C CA . THR B 1 309 ? -14.062 -24.781 -6.824 1 97.56 309 THR B CA 1
ATOM 5952 C C . THR B 1 309 ? -12.547 -24.891 -6.953 1 97.56 309 THR B C 1
ATOM 5954 O O . THR B 1 309 ? -11.812 -24.562 -6.02 1 97.56 309 THR B O 1
ATOM 5957 N N . PRO B 1 310 ? -12.07 -25.438 -8.102 1 98 310 PRO B N 1
ATOM 5958 C CA . PRO B 1 310 ? -10.617 -25.531 -8.297 1 98 310 PRO B CA 1
ATOM 5959 C C . PRO B 1 310 ? -9.93 -24.172 -8.266 1 98 310 PRO B C 1
ATOM 5961 O O . PRO B 1 310 ? -10.531 -23.156 -8.641 1 98 310 PRO B O 1
ATOM 5964 N N . ALA B 1 311 ? -8.719 -24.125 -7.773 1 98.19 311 ALA B N 1
ATOM 5965 C CA . ALA B 1 311 ? -7.977 -22.875 -7.699 1 98.19 311 ALA B CA 1
ATOM 5966 C C . ALA B 1 311 ? -6.469 -23.125 -7.719 1 98.19 311 ALA B C 1
ATOM 5968 O O . ALA B 1 311 ? -6.016 -24.219 -7.359 1 98.19 311 ALA B O 1
ATOM 5969 N N . THR B 1 312 ? -5.695 -22.219 -8.188 1 98.25 312 THR B N 1
ATOM 5970 C CA . THR B 1 312 ? -4.238 -22.219 -8.195 1 98.25 312 THR B CA 1
ATOM 5971 C C . THR B 1 312 ? -3.701 -20.797 -8.031 1 98.25 312 THR B C 1
ATOM 5973 O O . THR B 1 312 ? -4.43 -19.828 -8.234 1 98.25 312 THR B O 1
ATOM 5976 N N . GLY B 1 313 ? -2.568 -20.641 -7.52 1 98 313 GLY B N 1
ATOM 5977 C CA . GLY B 1 313 ? -1.989 -19.328 -7.285 1 98 313 GLY B CA 1
ATOM 5978 C C . GLY B 1 313 ? -0.581 -19.391 -6.727 1 98 313 GLY B C 1
ATOM 5979 O O . GLY B 1 313 ? 0.024 -20.469 -6.668 1 98 313 GLY B O 1
ATOM 5980 N N . PHE B 1 314 ? -0.026 -18.219 -6.457 1 98.25 314 PHE B N 1
ATOM 5981 C CA . PHE B 1 314 ? 1.308 -18.156 -5.875 1 98.25 314 PHE B CA 1
ATOM 5982 C C . PHE B 1 314 ? 1.48 -16.875 -5.062 1 98.25 314 PHE B C 1
ATOM 5984 O O . PHE B 1 314 ? 0.61 -16 -5.078 1 98.25 314 PHE B O 1
ATOM 5991 N N . ALA B 1 315 ? 2.57 -16.797 -4.324 1 97.94 315 ALA B N 1
ATOM 5992 C CA . ALA B 1 315 ? 3.027 -15.586 -3.658 1 97.94 315 ALA B CA 1
ATOM 5993 C C . ALA B 1 315 ? 4.531 -15.406 -3.824 1 97.94 315 ALA B C 1
ATOM 5995 O O . ALA B 1 315 ? 5.293 -16.375 -3.748 1 97.94 315 ALA B O 1
ATOM 5996 N N . ILE B 1 316 ? 4.93 -14.234 -4.121 1 98.44 316 ILE B N 1
ATOM 5997 C CA . ILE B 1 316 ? 6.328 -13.82 -4.16 1 98.44 316 ILE B CA 1
ATOM 5998 C C . ILE B 1 316 ? 6.715 -13.188 -2.822 1 98.44 316 ILE B C 1
ATOM 6000 O O . ILE B 1 316 ? 6.012 -12.312 -2.314 1 98.44 316 ILE B O 1
ATOM 6004 N N . GLY B 1 317 ? 7.785 -13.68 -2.221 1 97.38 317 GLY B N 1
ATOM 6005 C CA . GLY B 1 317 ? 8.273 -13.086 -0.988 1 97.38 317 GLY B CA 1
ATOM 6006 C C . GLY B 1 317 ? 9.07 -11.812 -1.218 1 97.38 317 GLY B C 1
ATOM 6007 O O . GLY B 1 317 ? 10.242 -11.867 -1.602 1 97.38 317 GLY B O 1
ATOM 6008 N N . ILE B 1 318 ? 8.547 -10.711 -0.823 1 97.75 318 ILE B N 1
ATOM 6009 C CA . ILE B 1 318 ? 9.156 -9.414 -1.104 1 97.75 318 ILE B CA 1
ATOM 6010 C C . ILE B 1 318 ? 10.438 -9.258 -0.281 1 97.75 318 ILE B C 1
ATOM 6012 O O . ILE B 1 318 ? 11.445 -8.742 -0.776 1 97.75 318 ILE B O 1
ATOM 6016 N N . GLU B 1 319 ? 10.422 -9.734 0.957 1 96.06 319 GLU B N 1
ATOM 6017 C CA . GLU B 1 319 ? 11.562 -9.617 1.863 1 96.06 319 GLU B CA 1
ATOM 6018 C C . GLU B 1 319 ? 12.742 -10.453 1.382 1 96.06 319 GLU B C 1
ATOM 6020 O O . GLU B 1 319 ? 13.875 -10.266 1.836 1 96.06 319 GLU B O 1
ATOM 6025 N N . ARG B 1 320 ? 12.453 -11.352 0.562 1 96.19 320 ARG B N 1
ATOM 6026 C CA . ARG B 1 320 ? 13.5 -12.203 0.024 1 96.19 320 ARG B CA 1
ATOM 6027 C C . ARG B 1 320 ? 13.953 -11.719 -1.351 1 96.19 320 ARG B C 1
ATOM 6029 O O . ARG B 1 320 ? 15.141 -11.773 -1.673 1 96.19 320 ARG B O 1
ATOM 6036 N N . LEU B 1 321 ? 13.078 -11.242 -2.125 1 97.88 321 LEU B N 1
ATOM 6037 C CA . LEU B 1 321 ? 13.367 -10.812 -3.49 1 97.88 321 LEU B CA 1
ATOM 6038 C C . LEU B 1 321 ? 14.258 -9.578 -3.496 1 97.88 321 LEU B C 1
ATOM 6040 O O . LEU B 1 321 ? 15.25 -9.523 -4.227 1 97.88 321 LEU B O 1
ATOM 6044 N N . ILE B 1 322 ? 13.953 -8.578 -2.686 1 97.38 322 ILE B N 1
ATOM 6045 C CA . ILE B 1 322 ? 14.633 -7.289 -2.74 1 97.38 322 ILE B CA 1
ATOM 6046 C C . ILE B 1 322 ? 16.109 -7.469 -2.371 1 97.38 322 ILE B C 1
ATOM 6048 O O . ILE B 1 322 ? 16.984 -6.984 -3.08 1 97.38 322 ILE B O 1
ATOM 6052 N N . PRO B 1 323 ? 16.438 -8.195 -1.26 1 96.44 323 PRO B N 1
ATOM 6053 C CA . PRO B 1 323 ? 17.844 -8.414 -0.964 1 96.44 323 PRO B CA 1
ATOM 6054 C C . PRO B 1 323 ? 18.594 -9.109 -2.107 1 96.44 323 PRO B C 1
ATOM 6056 O O . PRO B 1 323 ? 19.75 -8.805 -2.369 1 96.44 323 PRO B O 1
ATOM 6059 N N . ILE B 1 324 ? 17.922 -10.023 -2.779 1 97.25 324 ILE B N 1
ATOM 6060 C CA . ILE B 1 324 ? 18.531 -10.727 -3.904 1 97.25 324 ILE B CA 1
ATOM 6061 C C . ILE B 1 324 ? 18.812 -9.742 -5.035 1 97.25 324 ILE B C 1
ATOM 6063 O O . ILE B 1 324 ? 19.891 -9.75 -5.617 1 97.25 324 ILE B O 1
ATOM 6067 N N . LEU B 1 325 ? 17.844 -8.914 -5.355 1 98.19 325 LEU B N 1
ATOM 6068 C CA . LEU B 1 325 ? 18.016 -7.926 -6.41 1 98.19 325 LEU B CA 1
ATOM 6069 C C . LEU B 1 325 ? 19.156 -6.965 -6.07 1 98.19 325 LEU B C 1
ATOM 6071 O O . LEU B 1 325 ? 19.938 -6.586 -6.945 1 98.19 325 LEU B O 1
ATOM 6075 N N . GLU B 1 326 ? 19.172 -6.566 -4.824 1 96.5 326 GLU B N 1
ATOM 6076 C CA . GLU B 1 326 ? 20.25 -5.691 -4.371 1 96.5 326 GLU B CA 1
ATOM 6077 C C . GLU B 1 326 ? 21.609 -6.363 -4.527 1 96.5 326 GLU B C 1
ATOM 6079 O O . GLU B 1 326 ? 22.562 -5.754 -5.035 1 96.5 326 GLU B O 1
ATOM 6084 N N . TRP B 1 327 ? 21.656 -7.598 -4.059 1 96.19 327 TRP B N 1
ATOM 6085 C CA . TRP B 1 327 ? 22.891 -8.375 -4.094 1 96.19 327 TRP B CA 1
ATOM 6086 C C . TRP B 1 327 ? 23.375 -8.555 -5.531 1 96.19 327 TRP B C 1
ATOM 6088 O O . TRP B 1 327 ? 24.578 -8.531 -5.793 1 96.19 327 TRP B O 1
ATOM 6098 N N . LYS B 1 328 ? 22.531 -8.68 -6.449 1 97.38 328 LYS B N 1
ATOM 6099 C CA . LYS B 1 328 ? 22.859 -8.906 -7.852 1 97.38 328 LYS B CA 1
ATOM 6100 C C . LYS B 1 328 ? 23.031 -7.586 -8.594 1 97.38 328 LYS B C 1
ATOM 6102 O O . LYS B 1 328 ? 23.391 -7.574 -9.781 1 97.38 328 LYS B O 1
ATOM 6107 N N . GLY B 1 329 ? 22.766 -6.484 -7.973 1 96.88 329 GLY B N 1
ATOM 6108 C CA . GLY B 1 329 ? 22.922 -5.172 -8.586 1 96.88 329 GLY B CA 1
ATOM 6109 C C . GLY B 1 329 ? 21.859 -4.875 -9.633 1 96.88 329 GLY B C 1
ATOM 6110 O O . GLY B 1 329 ? 22.141 -4.223 -10.641 1 96.88 329 GLY B O 1
ATOM 6111 N N . LEU B 1 330 ? 20.656 -5.332 -9.383 1 97.81 330 LEU B N 1
ATOM 6112 C CA . LEU B 1 330 ? 19.625 -5.238 -10.414 1 97.81 330 LEU B CA 1
ATOM 6113 C C . LEU B 1 330 ? 18.656 -4.098 -10.109 1 97.81 330 LEU B C 1
ATOM 6115 O O . LEU B 1 330 ? 17.828 -3.748 -10.945 1 97.81 330 LEU B O 1
ATOM 6119 N N . LEU B 1 331 ? 18.719 -3.512 -8.938 1 97.12 331 LEU B N 1
ATOM 6120 C CA . LEU B 1 331 ? 17.875 -2.359 -8.641 1 97.12 331 LEU B CA 1
ATOM 61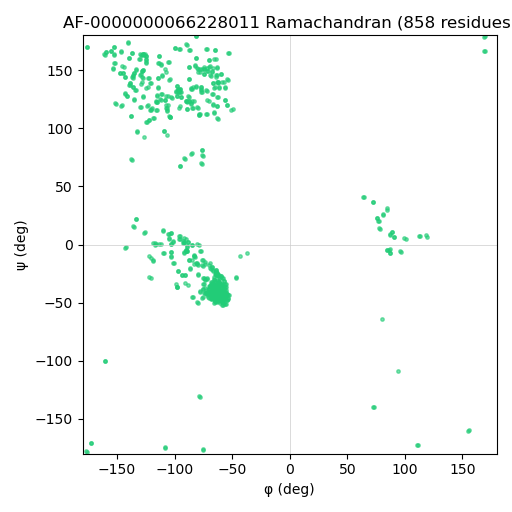21 C C . LEU B 1 331 ? 18.422 -1.098 -9.297 1 97.12 331 LEU B C 1
ATOM 6123 O O . LEU B 1 331 ? 19.641 -0.848 -9.258 1 97.12 331 LEU B O 1
ATOM 6127 N N . PRO B 1 332 ? 17.578 -0.373 -9.961 1 95.62 332 PRO B N 1
ATOM 6128 C CA . PRO B 1 332 ? 18.062 0.893 -10.516 1 95.62 332 PRO B CA 1
ATOM 6129 C C . PRO B 1 332 ? 18.469 1.896 -9.438 1 95.62 332 PRO B C 1
ATOM 6131 O O . PRO B 1 332 ? 18.234 1.654 -8.25 1 95.62 332 PRO B O 1
ATOM 6134 N N . GLU B 1 333 ? 19.125 2.896 -9.945 1 91.62 333 GLU B N 1
ATOM 6135 C CA . GLU B 1 333 ? 19.406 3.996 -9.031 1 91.62 333 GLU B CA 1
ATOM 6136 C C . GLU B 1 333 ? 18.141 4.789 -8.727 1 91.62 333 GLU B C 1
ATOM 6138 O O . GLU B 1 333 ? 17.531 5.363 -9.625 1 91.62 333 GLU B O 1
ATOM 6143 N N . LEU B 1 334 ? 17.719 4.684 -7.504 1 91.69 334 LEU B N 1
ATOM 6144 C CA . LEU B 1 334 ? 16.5 5.355 -7.066 1 91.69 334 LEU B CA 1
ATOM 6145 C C . LEU B 1 334 ? 16.812 6.414 -6.012 1 91.69 334 LEU B C 1
ATOM 6147 O O . LEU B 1 334 ? 17.656 6.195 -5.137 1 91.69 334 LEU B O 1
ATOM 6151 N N . LYS B 1 335 ? 16.344 7.559 -6.242 1 90.19 335 LYS B N 1
ATOM 6152 C CA . LYS B 1 335 ? 16.562 8.641 -5.289 1 90.19 335 LYS B CA 1
ATOM 6153 C C . LYS B 1 335 ? 15.258 9.039 -4.602 1 90.19 335 LYS B C 1
ATOM 6155 O O . LYS B 1 335 ? 14.219 9.164 -5.254 1 90.19 335 LYS B O 1
ATOM 6160 N N . ALA B 1 336 ? 15.406 9.078 -3.254 1 92.81 336 ALA B N 1
ATOM 6161 C CA . ALA B 1 336 ? 14.305 9.633 -2.467 1 92.81 336 ALA B CA 1
ATOM 6162 C C . ALA B 1 336 ? 14.578 11.094 -2.104 1 92.81 336 ALA B C 1
ATOM 6164 O O . ALA B 1 336 ? 15.719 11.477 -1.832 1 92.81 336 ALA B O 1
ATOM 6165 N N . GLY B 1 337 ? 13.562 11.961 -2.221 1 95.44 337 GLY B N 1
ATOM 6166 C CA . GLY B 1 337 ? 13.719 13.328 -1.752 1 95.44 337 GLY B CA 1
ATOM 6167 C C . GLY B 1 337 ? 13.75 14.344 -2.877 1 95.44 337 GLY B C 1
ATOM 6168 O O . GLY B 1 337 ? 13.547 13.992 -4.043 1 95.44 337 GLY B O 1
ATOM 6169 N N . PRO B 1 338 ? 14.039 15.547 -2.543 1 97.88 338 PRO B N 1
ATOM 6170 C CA . PRO B 1 338 ? 13.953 16.625 -3.525 1 97.88 338 PRO B CA 1
ATOM 6171 C C . PRO B 1 338 ? 15.195 16.719 -4.41 1 97.88 338 PRO B C 1
ATOM 6173 O O . PRO B 1 338 ? 16.297 16.359 -3.98 1 97.88 338 PRO B O 1
ATOM 6176 N N . ASP B 1 339 ? 14.984 17.266 -5.605 1 97.88 339 ASP B N 1
ATOM 6177 C CA . ASP B 1 339 ? 16.062 17.516 -6.559 1 97.88 339 ASP B CA 1
ATOM 6178 C C . ASP B 1 339 ? 16.594 18.938 -6.422 1 97.88 339 ASP B C 1
ATOM 6180 O O . ASP B 1 339 ? 17.75 19.219 -6.766 1 97.88 339 ASP B O 1
ATOM 6184 N N . VAL B 1 340 ? 15.734 19.797 -5.945 1 98.69 340 VAL B N 1
ATOM 6185 C CA . VAL B 1 340 ? 16.047 21.219 -5.906 1 98.69 340 VAL B CA 1
ATOM 6186 C C . VAL B 1 340 ? 15.789 21.766 -4.504 1 98.69 340 VAL B C 1
ATOM 6188 O O . VAL B 1 340 ? 14.836 21.359 -3.838 1 98.69 340 VAL B O 1
ATOM 6191 N N . PHE B 1 341 ? 16.688 22.625 -4.012 1 98.81 341 PHE B N 1
ATOM 6192 C CA . PHE B 1 341 ? 16.516 23.312 -2.734 1 98.81 341 PHE B CA 1
ATOM 6193 C C . PHE B 1 341 ? 16.594 24.828 -2.92 1 98.81 341 PHE B C 1
ATOM 6195 O O . PHE B 1 341 ? 17.594 25.359 -3.395 1 98.81 341 PHE B O 1
ATOM 6202 N N . VAL B 1 342 ? 15.508 25.547 -2.568 1 98.88 342 VAL B N 1
ATOM 6203 C CA . VAL B 1 342 ? 15.43 26.984 -2.746 1 98.88 342 VAL B CA 1
ATOM 6204 C C . VAL B 1 342 ? 15.797 27.688 -1.44 1 98.88 342 VAL B C 1
ATOM 6206 O O . VAL B 1 342 ? 15.25 27.359 -0.382 1 98.88 342 VAL B O 1
ATOM 6209 N N . ILE B 1 343 ? 16.672 28.719 -1.532 1 98.56 343 ILE B N 1
ATOM 6210 C CA . ILE B 1 343 ? 17.203 29.391 -0.355 1 98.56 343 ILE B CA 1
ATOM 6211 C C . ILE B 1 343 ? 16.922 30.891 -0.453 1 98.56 343 ILE B C 1
ATOM 6213 O O . ILE B 1 343 ? 17.594 31.609 -1.19 1 98.56 343 ILE B O 1
ATOM 6217 N N . PRO B 1 344 ? 15.953 31.359 0.338 1 98.12 344 PRO B N 1
ATOM 6218 C CA . PRO B 1 344 ? 15.812 32.812 0.432 1 98.12 344 PRO B CA 1
ATOM 6219 C C . PRO B 1 344 ? 16.938 33.469 1.23 1 98.12 344 PRO B C 1
ATOM 6221 O O . PRO B 1 344 ? 17.297 32.969 2.305 1 98.12 344 PRO B O 1
ATOM 6224 N N . VAL B 1 345 ? 17.5 34.469 0.74 1 96.12 345 VAL B N 1
ATOM 6225 C CA . VAL B 1 345 ? 18.516 35.25 1.431 1 96.12 345 VAL B CA 1
ATOM 6226 C C . VAL B 1 345 ? 18 36.656 1.689 1 96.12 345 VAL B C 1
ATOM 6228 O O . VAL B 1 345 ? 17.594 37.375 0.757 1 96.12 345 VAL B O 1
ATOM 6231 N N . GLY B 1 346 ? 18 37 2.986 1 90.38 346 GLY B N 1
ATOM 6232 C CA . GLY B 1 346 ? 17.422 38.312 3.334 1 90.38 346 GLY B CA 1
ATOM 6233 C C . GLY B 1 346 ? 15.906 38.312 3.229 1 90.38 346 GLY B C 1
ATOM 6234 O O . GLY B 1 346 ? 15.234 37.375 3.682 1 90.38 346 GLY B O 1
ATOM 6235 N N . ASP B 1 347 ? 15.398 39.438 2.697 1 90.75 347 ASP B N 1
ATOM 6236 C CA . ASP B 1 347 ? 13.953 39.625 2.6 1 90.75 347 ASP B CA 1
ATOM 6237 C C . ASP B 1 347 ? 13.445 39.219 1.219 1 90.75 347 ASP B C 1
ATOM 6239 O O . ASP B 1 347 ? 13.031 40.062 0.431 1 90.75 347 ASP B O 1
ATOM 6243 N N . SER B 1 348 ? 13.539 37.844 0.928 1 95.94 348 SER B N 1
ATOM 6244 C CA . SER B 1 348 ? 13.148 37.375 -0.395 1 95.94 348 SER B CA 1
ATOM 6245 C C . SER B 1 348 ? 12.258 36.156 -0.297 1 95.94 348 SER B C 1
ATOM 6247 O O . SER B 1 348 ? 12.195 35.344 -1.235 1 95.94 348 SER B O 1
ATOM 6249 N N . ARG B 1 349 ? 11.664 36.031 0.857 1 96.38 349 ARG B N 1
ATOM 6250 C CA . ARG B 1 349 ? 10.891 34.812 1.114 1 96.38 349 ARG B CA 1
ATOM 6251 C C . ARG B 1 349 ? 9.688 34.719 0.179 1 96.38 349 ARG B C 1
ATOM 6253 O O . ARG B 1 349 ? 9.297 33.625 -0.241 1 96.38 349 ARG B O 1
ATOM 6260 N N . ASP B 1 350 ? 9.094 35.844 -0.109 1 97.06 350 ASP B N 1
ATOM 6261 C CA . ASP B 1 350 ? 7.938 35.875 -1.001 1 97.06 350 ASP B CA 1
ATOM 6262 C C . ASP B 1 350 ? 8.305 35.344 -2.391 1 97.06 350 ASP B C 1
ATOM 6264 O O . ASP B 1 350 ? 7.66 34.438 -2.904 1 97.06 350 ASP B O 1
ATOM 6268 N N . VAL B 1 351 ? 9.438 35.812 -2.928 1 97.75 351 VAL B N 1
ATOM 6269 C CA . VAL B 1 351 ? 9.867 35.406 -4.266 1 97.75 351 VAL B CA 1
ATOM 6270 C C . VAL B 1 351 ? 10.344 33.938 -4.242 1 97.75 351 VAL B C 1
ATOM 6272 O O . VAL B 1 351 ? 10.062 33.188 -5.16 1 97.75 351 VAL B O 1
ATOM 6275 N N . ALA B 1 352 ? 11.078 33.562 -3.195 1 98.5 352 ALA B N 1
ATOM 6276 C CA . ALA B 1 352 ? 11.562 32.219 -3.061 1 98.5 352 ALA B CA 1
ATOM 6277 C C . ALA B 1 352 ? 10.398 31.219 -3.006 1 98.5 352 ALA B C 1
ATOM 6279 O O . ALA B 1 352 ? 10.445 30.156 -3.637 1 98.5 352 ALA B O 1
ATOM 6280 N N . THR B 1 353 ? 9.336 31.562 -2.258 1 98.56 353 THR B N 1
ATOM 6281 C CA . THR B 1 353 ? 8.156 30.719 -2.143 1 98.56 353 THR B CA 1
ATOM 6282 C C . THR B 1 353 ? 7.434 30.609 -3.482 1 98.56 353 THR B C 1
ATOM 6284 O O . THR B 1 353 ? 6.973 29.531 -3.861 1 98.56 353 THR B O 1
ATOM 6287 N N . ALA B 1 354 ? 7.375 31.719 -4.188 1 98 354 ALA B N 1
ATOM 6288 C CA . ALA B 1 354 ? 6.766 31.688 -5.512 1 98 354 ALA B CA 1
ATOM 6289 C C . ALA B 1 354 ? 7.539 30.781 -6.461 1 98 354 ALA B C 1
ATOM 6291 O O . ALA B 1 354 ? 6.945 30.047 -7.25 1 98 354 ALA B O 1
ATOM 6292 N N . ILE B 1 355 ? 8.852 30.844 -6.383 1 98.5 355 ILE B N 1
ATOM 6293 C CA . ILE B 1 355 ? 9.711 30.031 -7.25 1 98.5 355 ILE B CA 1
ATOM 6294 C C . ILE B 1 355 ? 9.508 28.547 -6.945 1 98.5 355 ILE B C 1
ATOM 6296 O O . ILE B 1 355 ? 9.305 27.75 -7.859 1 98.5 355 ILE B O 1
ATOM 6300 N N . VAL B 1 356 ? 9.547 28.172 -5.672 1 98.81 356 VAL B N 1
ATOM 6301 C CA . VAL B 1 356 ? 9.406 26.766 -5.32 1 98.81 356 VAL B CA 1
ATOM 6302 C C . VAL B 1 356 ? 8.008 26.266 -5.703 1 98.81 356 VAL B C 1
ATOM 6304 O O . VAL B 1 356 ? 7.84 25.125 -6.105 1 98.81 356 VAL B O 1
ATOM 6307 N N . THR B 1 357 ? 6.996 27.141 -5.559 1 98.69 357 THR B N 1
ATOM 6308 C CA . THR B 1 357 ? 5.633 26.797 -5.953 1 98.69 357 THR B CA 1
ATOM 6309 C C . THR B 1 357 ? 5.562 26.484 -7.445 1 98.69 357 THR B C 1
ATOM 6311 O O . THR B 1 357 ? 4.945 25.5 -7.852 1 98.69 357 THR B O 1
ATOM 6314 N N . ARG B 1 358 ? 6.215 27.312 -8.25 1 98.31 358 ARG B N 1
ATOM 6315 C CA . ARG B 1 358 ? 6.234 27.109 -9.695 1 98.31 358 ARG B CA 1
ATOM 6316 C C . ARG B 1 358 ? 6.945 25.797 -10.047 1 98.31 358 ARG B C 1
ATOM 6318 O O . ARG B 1 358 ? 6.508 25.078 -10.938 1 98.31 358 ARG B O 1
ATOM 6325 N N . LEU B 1 359 ? 8.062 25.531 -9.406 1 98.75 359 LEU B N 1
ATOM 6326 C CA . LEU B 1 359 ? 8.805 24.297 -9.625 1 98.75 359 LEU B CA 1
ATOM 6327 C C . LEU B 1 359 ? 7.93 23.078 -9.32 1 98.75 359 LEU B C 1
ATOM 6329 O O . LEU B 1 359 ? 7.867 22.141 -10.117 1 98.75 359 LEU B O 1
ATOM 6333 N N . ARG B 1 360 ? 7.219 23.141 -8.188 1 98.75 360 ARG B N 1
ATOM 6334 C CA . ARG B 1 360 ? 6.367 22.031 -7.754 1 98.75 360 ARG B CA 1
ATOM 6335 C C . ARG B 1 360 ? 5.199 21.828 -8.711 1 98.75 360 ARG B C 1
ATOM 6337 O O . ARG B 1 360 ? 4.852 20.703 -9.047 1 98.75 360 ARG B O 1
ATOM 6344 N N . LYS B 1 361 ? 4.598 22.922 -9.172 1 97.69 361 LYS B N 1
ATOM 6345 C CA . LYS B 1 361 ? 3.504 22.844 -10.133 1 97.69 361 LYS B CA 1
ATOM 6346 C C . LYS B 1 361 ? 3.973 22.234 -11.453 1 97.69 361 LYS B C 1
ATOM 6348 O O . LYS B 1 361 ? 3.18 21.625 -12.18 1 97.69 361 LYS B O 1
ATOM 6353 N N . ALA B 1 362 ? 5.285 22.344 -11.727 1 97.69 362 ALA B N 1
ATOM 6354 C CA . ALA B 1 362 ? 5.867 21.781 -12.938 1 97.69 362 ALA B CA 1
ATOM 6355 C C . ALA B 1 362 ? 6.293 20.328 -12.719 1 97.69 362 ALA B C 1
ATOM 6357 O O . ALA B 1 362 ? 6.871 19.703 -13.617 1 97.69 362 ALA B O 1
ATOM 6358 N N . GLY B 1 363 ? 6.051 19.797 -11.57 1 97.38 363 GLY B N 1
ATOM 6359 C CA . GLY B 1 363 ? 6.336 18.391 -11.281 1 97.38 363 GLY B CA 1
ATOM 6360 C C . GLY B 1 363 ? 7.754 18.156 -10.797 1 97.38 363 GLY B C 1
ATOM 6361 O O . GLY B 1 363 ? 8.219 17.016 -10.742 1 97.38 363 GLY B O 1
ATOM 6362 N N . ILE B 1 364 ? 8.539 19.203 -10.508 1 98.25 364 ILE B N 1
ATOM 6363 C CA . ILE B 1 364 ? 9.906 19.078 -10.031 1 98.25 364 ILE B CA 1
ATOM 6364 C C . ILE B 1 364 ? 9.914 18.953 -8.508 1 98.25 364 ILE B C 1
ATOM 6366 O O . ILE B 1 364 ? 9.383 19.797 -7.805 1 98.25 364 ILE B O 1
ATOM 6370 N N . ARG B 1 365 ? 10.492 17.922 -8.016 1 98.5 365 ARG B N 1
ATOM 6371 C CA . ARG B 1 365 ? 10.594 17.75 -6.57 1 98.5 365 ARG B CA 1
ATOM 6372 C C . ARG B 1 365 ? 11.492 18.828 -5.961 1 98.5 365 ARG B C 1
ATOM 6374 O O . ARG B 1 365 ? 12.711 18.812 -6.16 1 98.5 365 ARG B O 1
ATOM 6381 N N . SER B 1 366 ? 10.852 19.672 -5.156 1 98.75 366 SER B N 1
ATOM 6382 C CA . SER B 1 366 ? 11.578 20.844 -4.684 1 98.75 366 SER B CA 1
ATOM 6383 C C . SER B 1 366 ? 11.281 21.125 -3.213 1 98.75 366 SER B C 1
ATOM 6385 O O . SER B 1 366 ? 10.141 21 -2.77 1 98.75 366 SER B O 1
ATOM 6387 N N . ASP B 1 367 ? 12.312 21.438 -2.494 1 98.62 367 ASP B N 1
ATOM 6388 C CA . ASP B 1 367 ? 12.234 21.859 -1.099 1 98.62 367 ASP B CA 1
ATOM 6389 C C . ASP B 1 367 ? 12.664 23.328 -0.939 1 98.62 367 ASP B C 1
ATOM 6391 O O . ASP B 1 367 ? 13.211 23.922 -1.867 1 98.62 367 ASP B O 1
ATOM 6395 N N . ILE B 1 368 ? 12.312 23.953 0.171 1 98.75 368 ILE B N 1
ATOM 6396 C CA . ILE B 1 368 ? 12.68 25.328 0.457 1 98.75 368 ILE B CA 1
ATOM 6397 C C . ILE B 1 368 ? 13.164 25.453 1.899 1 98.75 368 ILE B C 1
ATOM 6399 O O . ILE B 1 368 ? 12.742 24.672 2.768 1 98.75 368 ILE B O 1
ATOM 6403 N N . GLU B 1 369 ? 14.086 26.359 2.125 1 98.12 369 GLU B N 1
ATOM 6404 C CA . GLU B 1 369 ? 14.641 26.594 3.455 1 98.12 369 GLU B CA 1
ATOM 6405 C C . GLU B 1 369 ? 13.57 27.094 4.422 1 98.12 369 GLU B C 1
ATOM 6407 O O . GLU B 1 369 ? 12.977 28.156 4.211 1 98.12 369 GLU B O 1
ATOM 6412 N N . LEU B 1 370 ? 13.336 26.266 5.547 1 97.06 370 LEU B N 1
ATOM 6413 C CA . LEU B 1 370 ? 12.227 26.531 6.449 1 97.06 370 LEU B CA 1
ATOM 6414 C C . LEU B 1 370 ? 12.727 26.875 7.848 1 97.06 370 LEU B C 1
ATOM 6416 O O . LEU B 1 370 ? 11.93 27.125 8.758 1 97.06 370 LEU B O 1
ATOM 6420 N N . SER B 1 371 ? 14 26.906 8.062 1 95.06 371 SER B N 1
ATOM 6421 C CA . SER B 1 371 ? 14.531 27.031 9.414 1 95.06 371 SER B CA 1
ATOM 6422 C C . SER B 1 371 ? 15.164 28.406 9.633 1 95.06 371 SER B C 1
ATOM 6424 O O . SER B 1 371 ? 15.555 28.734 10.758 1 95.06 371 SER B O 1
ATOM 6426 N N . GLY B 1 372 ? 15.273 29.156 8.625 1 93.31 372 GLY B N 1
ATOM 6427 C CA . GLY B 1 372 ? 15.867 30.484 8.758 1 93.31 372 GLY B CA 1
ATOM 6428 C C . GLY B 1 372 ? 17.375 30.469 8.766 1 93.31 372 GLY B C 1
ATOM 6429 O O . GLY B 1 372 ? 18.016 31.375 9.305 1 93.31 372 GLY B O 1
ATOM 6430 N N . ARG B 1 373 ? 17.984 29.5 8.172 1 95.38 373 ARG B N 1
ATOM 6431 C CA . ARG B 1 373 ? 19.438 29.391 8.109 1 95.38 373 ARG B CA 1
ATOM 6432 C C . ARG B 1 373 ? 20.016 30.453 7.168 1 95.38 373 ARG B C 1
ATOM 6434 O O . ARG B 1 373 ? 19.391 30.828 6.184 1 95.38 373 ARG B O 1
ATOM 6441 N N . LYS B 1 374 ? 21.25 30.828 7.574 1 95.56 374 LYS B N 1
ATOM 6442 C CA . LYS B 1 374 ? 22.016 31.641 6.637 1 95.56 374 LYS B CA 1
ATOM 6443 C C . LYS B 1 374 ? 22.5 30.812 5.453 1 95.56 374 LYS B C 1
ATOM 6445 O O . LYS B 1 374 ? 22.469 29.594 5.492 1 95.56 374 LYS B O 1
ATOM 6450 N N . LEU B 1 375 ? 22.984 31.484 4.457 1 96.62 375 LEU B N 1
ATOM 6451 C CA . LEU B 1 375 ? 23.266 30.875 3.158 1 96.62 375 LEU B CA 1
ATOM 6452 C C . LEU B 1 375 ? 24.203 29.688 3.303 1 96.62 375 LEU B C 1
ATOM 6454 O O . LEU B 1 375 ? 23.906 28.594 2.811 1 96.62 375 LEU B O 1
ATOM 6458 N N . ARG B 1 376 ? 25.312 29.859 3.98 1 96.62 376 ARG B N 1
ATOM 6459 C CA . ARG B 1 376 ? 26.312 28.797 4.098 1 96.62 376 ARG B CA 1
ATOM 6460 C C . ARG B 1 376 ? 25.719 27.562 4.758 1 96.62 376 ARG B C 1
ATOM 6462 O O . ARG B 1 376 ? 25.891 26.453 4.266 1 96.62 376 ARG B O 1
ATOM 6469 N N . LYS B 1 377 ? 25.047 27.75 5.844 1 97.56 377 LYS B N 1
ATOM 6470 C CA . LYS B 1 377 ? 24.438 26.641 6.574 1 97.56 377 LYS B CA 1
ATOM 6471 C C . LYS B 1 377 ? 23.312 26 5.766 1 97.56 377 LYS B C 1
ATOM 6473 O O . LYS B 1 377 ? 23.094 24.797 5.844 1 97.56 377 LYS B O 1
ATOM 6478 N N . ALA B 1 378 ? 22.594 26.828 5.047 1 97.88 378 ALA B N 1
ATOM 6479 C CA . ALA B 1 378 ? 21.531 26.312 4.191 1 97.88 378 ALA B CA 1
ATOM 6480 C C . ALA B 1 378 ? 22.094 25.422 3.09 1 97.88 378 ALA B C 1
ATOM 6482 O O . ALA B 1 378 ? 21.531 24.375 2.781 1 97.88 378 ALA B O 1
ATOM 6483 N N . LEU B 1 379 ? 23.188 25.875 2.52 1 97.31 379 LEU B N 1
ATOM 6484 C CA . LEU B 1 379 ? 23.844 25.078 1.489 1 97.31 379 LEU B CA 1
ATOM 6485 C C . LEU B 1 379 ? 24.375 23.766 2.068 1 97.31 379 LEU B C 1
ATOM 6487 O O . LEU B 1 379 ? 24.312 22.719 1.414 1 97.31 379 LEU B O 1
ATOM 6491 N N . ASP B 1 380 ? 24.875 23.828 3.264 1 97.06 380 ASP B N 1
ATOM 6492 C CA . ASP B 1 380 ? 25.328 22.609 3.943 1 97.06 380 ASP B CA 1
ATOM 6493 C C . ASP B 1 380 ? 24.188 21.625 4.141 1 97.06 380 ASP B C 1
ATOM 6495 O O . ASP B 1 380 ? 24.359 20.422 3.939 1 97.06 380 ASP B O 1
ATOM 6499 N N . TYR B 1 381 ? 23.078 22.156 4.555 1 97.38 381 TYR B N 1
ATOM 6500 C CA . TYR B 1 381 ? 21.891 21.328 4.719 1 97.38 381 TYR B CA 1
ATOM 6501 C C . TYR B 1 381 ? 21.484 20.688 3.395 1 97.38 381 TYR B C 1
ATOM 6503 O O . TYR B 1 381 ? 21.203 19.5 3.336 1 97.38 381 TYR B O 1
ATOM 6511 N N . ALA B 1 382 ? 21.453 21.5 2.346 1 97.44 382 ALA B N 1
ATOM 6512 C CA . ALA B 1 382 ? 21.094 21.016 1.013 1 97.44 382 ALA B CA 1
ATOM 6513 C C . ALA B 1 382 ? 22 19.859 0.586 1 97.44 382 ALA B C 1
ATOM 6515 O O . ALA B 1 382 ? 21.516 18.859 0.041 1 97.44 382 ALA B O 1
ATOM 6516 N N . ASN B 1 383 ? 23.25 20.016 0.88 1 95.69 383 ASN B N 1
ATOM 6517 C CA . ASN B 1 383 ? 24.203 18.969 0.563 1 95.69 383 ASN B CA 1
ATOM 6518 C C . ASN B 1 383 ? 23.922 17.688 1.364 1 95.69 383 ASN B C 1
ATOM 6520 O O . ASN B 1 383 ? 24.078 16.578 0.846 1 95.69 383 ASN B O 1
ATOM 6524 N N . ARG B 1 384 ? 23.609 17.906 2.539 1 94.75 384 ARG B N 1
ATOM 6525 C CA . ARG B 1 384 ? 23.406 16.781 3.438 1 94.75 384 ARG B CA 1
ATOM 6526 C C . ARG B 1 384 ? 22.172 15.969 3.037 1 94.75 384 ARG B C 1
ATOM 6528 O O . ARG B 1 384 ? 22.141 14.75 3.217 1 94.75 384 ARG B O 1
ATOM 6535 N N . ILE B 1 385 ? 21.156 16.641 2.488 1 93.88 385 ILE B N 1
ATOM 6536 C CA . ILE B 1 385 ? 19.953 15.914 2.141 1 93.88 385 ILE B CA 1
ATOM 6537 C C . ILE B 1 385 ? 20.031 15.438 0.691 1 93.88 385 ILE B C 1
ATOM 6539 O O . ILE B 1 385 ? 19.062 14.875 0.162 1 93.88 385 ILE B O 1
ATOM 6543 N N . GLY B 1 386 ? 21.078 15.695 0.02 1 92.62 386 GLY B N 1
ATOM 6544 C CA . GLY B 1 386 ? 21.406 15.078 -1.256 1 92.62 386 GLY B CA 1
ATOM 6545 C C . GLY B 1 386 ? 20.75 15.773 -2.438 1 92.62 386 GLY B C 1
ATOM 6546 O O . GLY B 1 386 ? 20.406 15.125 -3.43 1 92.62 386 GLY B O 1
ATOM 6547 N N . VAL B 1 387 ? 20.516 17.094 -2.383 1 96.5 387 VAL B N 1
ATOM 6548 C CA . VAL B 1 387 ? 19.906 17.812 -3.498 1 96.5 387 VAL B CA 1
ATOM 6549 C C . VAL B 1 387 ? 20.969 18.094 -4.562 1 96.5 387 VAL B C 1
ATOM 6551 O O . VAL B 1 387 ? 22.141 18.297 -4.242 1 96.5 387 VAL B O 1
ATOM 6554 N N . ARG B 1 388 ? 20.531 18.109 -5.781 1 96.94 388 ARG B N 1
ATOM 6555 C CA . ARG B 1 388 ? 21.438 18.359 -6.898 1 96.94 388 ARG B CA 1
ATOM 6556 C C . ARG B 1 388 ? 21.641 19.844 -7.133 1 96.94 388 ARG B C 1
ATOM 6558 O O . ARG B 1 388 ? 22.766 20.312 -7.344 1 96.94 388 ARG B O 1
ATOM 6565 N N . LEU B 1 389 ? 20.516 20.562 -7.102 1 98.62 389 LEU B N 1
ATOM 6566 C CA . LEU B 1 389 ? 20.562 21.984 -7.422 1 98.62 389 LEU B CA 1
ATOM 6567 C C . LEU B 1 389 ? 20.062 22.812 -6.254 1 98.62 389 LEU B C 1
ATOM 6569 O O . LEU B 1 389 ? 19.094 22.438 -5.586 1 98.62 389 LEU B O 1
ATOM 6573 N N . SER B 1 390 ? 20.719 23.906 -5.996 1 98.69 390 SER B N 1
ATOM 6574 C CA . SER B 1 390 ? 20.219 24.938 -5.074 1 98.69 390 SER B CA 1
ATOM 6575 C C . SER B 1 390 ? 19.922 26.234 -5.805 1 98.69 390 SER B C 1
ATOM 6577 O O . SER B 1 390 ? 20.672 26.641 -6.688 1 98.69 390 SER B O 1
ATOM 6579 N N . ILE B 1 391 ? 18.844 26.812 -5.52 1 98.81 391 ILE B N 1
ATOM 6580 C CA . ILE B 1 391 ? 18.5 28.109 -6.066 1 98.81 391 ILE B CA 1
ATOM 6581 C C . ILE B 1 391 ? 18.625 29.172 -4.977 1 98.81 391 ILE B C 1
ATOM 6583 O O . ILE B 1 391 ? 17.891 29.156 -3.984 1 98.81 391 ILE B O 1
ATOM 6587 N N . ILE B 1 392 ? 19.516 30.078 -5.145 1 98.62 392 ILE B N 1
ATOM 6588 C CA . ILE B 1 392 ? 19.766 31.156 -4.195 1 98.62 392 ILE B CA 1
ATOM 6589 C C . ILE B 1 392 ? 19 32.406 -4.621 1 98.62 392 ILE B C 1
ATOM 6591 O O . ILE B 1 392 ? 19.234 32.938 -5.707 1 98.62 392 ILE B O 1
ATOM 6595 N N . VAL B 1 393 ? 18.078 32.844 -3.77 1 98.5 393 VAL B N 1
ATOM 6596 C CA . VAL B 1 393 ? 17.266 34.031 -4.047 1 98.5 393 VAL B CA 1
ATOM 6597 C C . VAL B 1 393 ? 17.672 35.188 -3.141 1 98.5 393 VAL B C 1
ATOM 6599 O O . VAL B 1 393 ? 17.188 35.312 -2.018 1 98.5 393 VAL B O 1
ATOM 6602 N N . GLY B 1 394 ? 18.484 36.031 -3.695 1 96.56 394 GLY B N 1
ATOM 6603 C CA . GLY B 1 394 ? 18.984 37.188 -2.955 1 96.56 394 GLY B CA 1
ATOM 6604 C C . GLY B 1 394 ? 18.453 38.5 -3.48 1 96.56 394 GLY B C 1
ATOM 6605 O O . GLY B 1 394 ? 18.141 38.625 -4.668 1 96.56 394 GLY B O 1
ATOM 6606 N N . LYS B 1 395 ? 18.422 39.438 -2.631 1 92.94 395 LYS B N 1
ATOM 6607 C CA . LYS B 1 395 ? 17.875 40.75 -2.959 1 92.94 395 LYS B CA 1
ATOM 6608 C C . LYS B 1 395 ? 18.625 41.375 -4.121 1 92.94 395 LYS B C 1
ATOM 6610 O O . LYS B 1 395 ? 18.016 41.969 -5.027 1 92.94 395 LYS B O 1
ATOM 6615 N N . ARG B 1 396 ? 19.906 41.312 -4.141 1 93.62 396 ARG B N 1
ATOM 6616 C CA . ARG B 1 396 ? 20.734 41.938 -5.168 1 93.62 396 ARG B CA 1
ATOM 6617 C C . ARG B 1 396 ? 20.469 41.312 -6.535 1 93.62 396 ARG B C 1
ATOM 6619 O O . ARG B 1 396 ? 20.359 42.031 -7.539 1 93.62 396 ARG B O 1
ATOM 6626 N N . ASP B 1 397 ? 20.391 40.031 -6.555 1 95.12 397 ASP B N 1
ATOM 6627 C CA . ASP B 1 397 ? 20.094 39.312 -7.797 1 95.12 397 ASP B CA 1
ATOM 6628 C C . ASP B 1 397 ? 18.688 39.625 -8.289 1 95.12 397 ASP B C 1
ATOM 6630 O O . ASP B 1 397 ? 18.469 39.812 -9.492 1 95.12 397 ASP B O 1
ATOM 6634 N N . LEU B 1 398 ? 17.781 39.781 -7.375 1 96.06 398 LEU B N 1
ATOM 6635 C CA . LEU B 1 398 ? 16.391 40.031 -7.73 1 96.06 398 LEU B CA 1
ATOM 6636 C C . LEU B 1 398 ? 16.234 41.406 -8.359 1 96.06 398 LEU B C 1
ATOM 6638 O O . LEU B 1 398 ? 15.398 41.594 -9.242 1 96.06 398 LEU B O 1
ATOM 6642 N N . GLU B 1 399 ? 17.047 42.281 -7.863 1 95.31 399 GLU B N 1
ATOM 6643 C CA . GLU B 1 399 ? 17.016 43.625 -8.438 1 95.31 399 GLU B CA 1
ATOM 6644 C C . GLU B 1 399 ? 17.391 43.594 -9.914 1 95.31 399 GLU B C 1
ATOM 6646 O O . GLU B 1 399 ? 16.953 44.469 -10.688 1 95.31 399 GLU B O 1
ATOM 6651 N N . ARG B 1 400 ? 18.203 42.594 -10.297 1 96.5 400 ARG B N 1
ATOM 6652 C CA . ARG B 1 400 ? 18.594 42.406 -11.688 1 96.5 400 ARG B CA 1
ATOM 6653 C C . ARG B 1 400 ? 17.656 41.438 -12.398 1 96.5 400 ARG B C 1
ATOM 6655 O O . ARG B 1 400 ? 17.859 41.125 -13.57 1 96.5 400 ARG B O 1
ATOM 6662 N N . GLY B 1 401 ? 16.656 41 -11.664 1 96.56 401 GLY B N 1
ATOM 6663 C CA . GLY B 1 401 ? 15.648 40.125 -12.234 1 96.56 401 GLY B CA 1
ATOM 6664 C C . GLY B 1 401 ? 16.125 38.688 -12.398 1 96.56 401 GLY B C 1
ATOM 6665 O O . GLY B 1 401 ? 15.57 37.938 -13.203 1 96.56 401 GLY B O 1
ATOM 6666 N N . VAL B 1 402 ? 17.156 38.344 -11.648 1 98.19 402 VAL B N 1
ATOM 6667 C CA . VAL B 1 402 ? 17.719 37 -11.828 1 98.19 402 VAL B CA 1
ATOM 6668 C C . VAL B 1 402 ? 17.844 36.312 -10.477 1 98.19 402 VAL B C 1
ATOM 6670 O O . VAL B 1 402 ? 17.641 36.938 -9.43 1 98.19 402 VAL B O 1
ATOM 6673 N N . VAL B 1 403 ? 18 35.062 -10.5 1 98.56 403 VAL B N 1
ATOM 6674 C CA . VAL B 1 403 ? 18.391 34.25 -9.359 1 98.56 403 VAL B CA 1
ATOM 6675 C C . VAL B 1 403 ? 19.609 33.375 -9.727 1 98.56 403 VAL B C 1
ATOM 6677 O O . VAL B 1 403 ? 19.953 33.281 -10.906 1 98.56 403 VAL B O 1
ATOM 6680 N N . THR B 1 404 ? 20.281 32.844 -8.773 1 98.44 404 THR B N 1
ATOM 6681 C CA . THR B 1 404 ? 21.469 32.031 -9.008 1 98.44 404 THR B CA 1
ATOM 6682 C C . THR B 1 404 ? 21.172 30.547 -8.727 1 98.44 404 THR B C 1
ATOM 6684 O O . THR B 1 404 ? 20.641 30.203 -7.668 1 98.44 404 THR B O 1
ATOM 6687 N N . ILE B 1 405 ? 21.422 29.734 -9.695 1 98.69 405 ILE B N 1
ATOM 6688 C CA . ILE B 1 405 ? 21.328 28.281 -9.516 1 98.69 405 ILE B CA 1
ATOM 6689 C C . ILE B 1 405 ? 22.719 27.688 -9.352 1 98.69 405 ILE B C 1
ATOM 6691 O O . ILE B 1 405 ? 23.609 27.938 -10.172 1 98.69 405 ILE B O 1
ATOM 6695 N N . ARG B 1 406 ? 22.891 26.969 -8.312 1 98.12 406 ARG B N 1
ATOM 6696 C CA . ARG B 1 406 ? 24.156 26.312 -8.023 1 98.12 406 ARG B CA 1
ATOM 6697 C C . ARG B 1 406 ? 24.016 24.797 -8.117 1 98.12 406 ARG B C 1
ATOM 6699 O O . ARG B 1 406 ? 23.125 24.219 -7.488 1 98.12 406 ARG B O 1
ATOM 6706 N N . ASP B 1 407 ? 24.844 24.172 -8.922 1 97.62 407 ASP B N 1
ATOM 6707 C CA . ASP B 1 407 ? 24.969 22.719 -8.953 1 97.62 407 ASP B CA 1
ATOM 6708 C C . ASP B 1 407 ? 25.844 22.219 -7.812 1 97.62 407 ASP B C 1
ATOM 6710 O O . ASP B 1 407 ? 27.047 22.484 -7.785 1 97.62 407 ASP B O 1
ATOM 6714 N N . LEU B 1 408 ? 25.297 21.453 -6.957 1 96.56 408 LEU B N 1
ATOM 6715 C CA . LEU B 1 408 ? 26.016 21.094 -5.734 1 96.56 408 LEU B CA 1
ATOM 6716 C C . LEU B 1 408 ? 27.016 19.984 -5.992 1 96.56 408 LEU B C 1
ATOM 6718 O O . LEU B 1 408 ? 27.891 19.734 -5.168 1 96.56 408 LEU B O 1
ATOM 6722 N N . GLU B 1 409 ? 26.875 19.328 -7.055 1 93.06 409 GLU B N 1
ATOM 6723 C CA . GLU B 1 409 ? 27.844 18.312 -7.43 1 93.06 409 GLU B CA 1
ATOM 6724 C C . GLU B 1 409 ? 29.094 18.938 -8.062 1 93.06 409 GLU B C 1
ATOM 6726 O O . GLU B 1 409 ? 30.203 18.656 -7.641 1 93.06 409 GLU B O 1
ATOM 6731 N N . SER B 1 410 ? 28.922 19.828 -9.055 1 93.94 410 SER B N 1
ATOM 6732 C CA . SER B 1 410 ? 30.047 20.406 -9.797 1 93.94 410 SER B CA 1
ATOM 6733 C C . SER B 1 410 ? 30.531 21.703 -9.148 1 93.94 410 SER B C 1
ATOM 6735 O O . SER B 1 410 ? 31.672 22.109 -9.344 1 93.94 410 SER B O 1
ATOM 6737 N N . GLY B 1 411 ? 29.609 22.375 -8.43 1 93.69 411 GLY B N 1
ATOM 6738 C CA . GLY B 1 411 ? 29.922 23.672 -7.867 1 93.69 411 GLY B CA 1
ATOM 6739 C C . GLY B 1 411 ? 29.656 24.828 -8.82 1 93.69 411 GLY B C 1
ATOM 6740 O O . GLY B 1 411 ? 29.703 25.984 -8.43 1 93.69 411 GLY B O 1
ATOM 6741 N N . ASN B 1 412 ? 29.266 24.453 -9.984 1 95.88 412 ASN B N 1
ATOM 6742 C CA . ASN B 1 412 ? 28.984 25.484 -10.984 1 95.88 412 ASN B CA 1
ATOM 6743 C C . ASN B 1 412 ? 27.734 26.281 -10.633 1 95.88 412 ASN B C 1
ATOM 6745 O O . ASN B 1 412 ? 26.797 25.75 -10.039 1 95.88 412 ASN B O 1
ATOM 6749 N N . GLN B 1 413 ? 27.781 27.578 -10.992 1 97.31 413 GLN B N 1
ATOM 6750 C CA . GLN B 1 413 ? 26.656 28.469 -10.758 1 97.31 413 GLN B CA 1
ATOM 6751 C C . GLN B 1 413 ? 26.266 29.203 -12.031 1 97.31 413 GLN B C 1
ATOM 6753 O O . GLN B 1 413 ? 27.109 29.547 -12.852 1 97.31 413 GLN B O 1
ATOM 6758 N N . VAL B 1 414 ? 25 29.422 -12.188 1 97.69 414 VAL B N 1
ATOM 6759 C CA . VAL B 1 414 ? 24.5 30.172 -13.336 1 97.69 414 VAL B CA 1
ATOM 6760 C C . VAL B 1 414 ? 23.391 31.125 -12.883 1 97.69 414 VAL B C 1
ATOM 6762 O O . VAL B 1 414 ? 22.578 30.781 -12.023 1 97.69 414 VAL B O 1
ATOM 6765 N N . GLU B 1 415 ? 23.375 32.312 -13.398 1 98.06 415 GLU B N 1
ATOM 6766 C CA . GLU B 1 415 ? 22.281 33.25 -13.188 1 98.06 415 GLU B CA 1
ATOM 6767 C C . GLU B 1 415 ? 21.156 33.031 -14.203 1 98.06 415 GLU B C 1
ATOM 6769 O O . GLU B 1 415 ? 21.422 32.844 -15.391 1 98.06 415 GLU B O 1
ATOM 6774 N N . VAL B 1 416 ? 20.016 33.031 -13.703 1 98.31 416 VAL B N 1
ATOM 6775 C CA . VAL B 1 416 ? 18.859 32.719 -14.539 1 98.31 416 VAL B CA 1
ATOM 6776 C C . VAL B 1 416 ? 17.75 33.75 -14.273 1 98.31 416 VAL B C 1
ATOM 6778 O O . VAL B 1 416 ? 17.484 34.094 -13.117 1 98.31 416 VAL B O 1
ATOM 6781 N N . PRO B 1 417 ? 17.172 34.281 -15.391 1 98.25 417 PRO B N 1
ATOM 6782 C CA . PRO B 1 417 ? 15.984 35.094 -15.148 1 98.25 417 PRO B CA 1
ATOM 6783 C C . PRO B 1 417 ? 14.922 34.375 -14.328 1 98.25 417 PRO B C 1
ATOM 6785 O O . PRO B 1 417 ? 14.688 33.188 -14.539 1 98.25 417 PRO B O 1
ATOM 6788 N N . VAL B 1 418 ? 14.266 35.094 -13.438 1 97.81 418 VAL B N 1
ATOM 6789 C CA . VAL B 1 418 ? 13.297 34.531 -12.516 1 97.81 418 VAL B CA 1
ATOM 6790 C C . VAL B 1 418 ? 12.219 33.781 -13.305 1 97.81 418 VAL B C 1
ATOM 6792 O O . VAL B 1 418 ? 11.789 32.688 -12.898 1 97.81 418 VAL B O 1
ATOM 6795 N N . ASP B 1 419 ? 11.82 34.219 -14.414 1 96.5 419 ASP B N 1
ATOM 6796 C CA . ASP B 1 419 ? 10.727 33.656 -15.211 1 96.5 419 ASP B CA 1
ATOM 6797 C C . ASP B 1 419 ? 11.164 32.375 -15.93 1 96.5 419 ASP B C 1
ATOM 6799 O O . ASP B 1 419 ? 10.328 31.625 -16.406 1 96.5 419 ASP B O 1
ATOM 6803 N N . ASN B 1 420 ? 12.484 32.094 -15.984 1 97.94 420 ASN B N 1
ATOM 6804 C CA . ASN B 1 420 ? 13 30.938 -16.734 1 97.94 420 ASN B CA 1
ATOM 6805 C C . ASN B 1 420 ? 13.539 29.859 -15.797 1 97.94 420 ASN B C 1
ATOM 6807 O O . ASN B 1 420 ? 14.172 28.906 -16.25 1 97.94 420 ASN B O 1
ATOM 6811 N N . VAL B 1 421 ? 13.25 30 -14.578 1 98.44 421 VAL B N 1
ATOM 6812 C CA . VAL B 1 421 ? 13.852 29.125 -13.578 1 98.44 421 VAL B CA 1
ATOM 6813 C C . VAL B 1 421 ? 13.43 27.672 -13.836 1 98.44 421 VAL B C 1
ATOM 6815 O O . VAL B 1 421 ? 14.258 26.766 -13.812 1 98.44 421 VAL B O 1
ATOM 6818 N N . VAL B 1 422 ? 12.141 27.359 -14.117 1 98.5 422 VAL B N 1
ATOM 6819 C CA . VAL B 1 422 ? 11.617 26.016 -14.305 1 98.5 422 VAL B CA 1
ATOM 6820 C C . VAL B 1 422 ? 12.305 25.359 -15.508 1 98.5 422 VAL B C 1
ATOM 6822 O O . VAL B 1 422 ? 12.766 24.219 -15.422 1 98.5 422 VAL B O 1
ATOM 6825 N N . THR B 1 423 ? 12.391 26.109 -16.594 1 98.31 423 THR B N 1
ATOM 6826 C CA . THR B 1 423 ? 13.008 25.609 -17.812 1 98.31 423 THR B CA 1
ATOM 6827 C C . THR B 1 423 ? 14.477 25.281 -17.578 1 98.31 423 THR B C 1
ATOM 6829 O O . THR B 1 423 ? 14.945 24.203 -17.984 1 98.31 423 THR B O 1
ATOM 6832 N N . LYS B 1 424 ? 15.18 26.234 -16.953 1 98.06 424 LYS B N 1
ATOM 6833 C CA . LYS B 1 424 ? 16.609 26.047 -16.719 1 98.06 424 LYS B CA 1
ATOM 6834 C C . LYS B 1 424 ? 16.859 24.859 -15.789 1 98.06 424 LYS B C 1
ATOM 6836 O O . LYS B 1 424 ? 17.797 24.078 -16 1 98.06 424 LYS B O 1
ATOM 6841 N N . VAL B 1 425 ? 16.078 24.75 -14.75 1 98.38 425 VAL B N 1
ATOM 6842 C CA . VAL B 1 425 ? 16.219 23.656 -13.797 1 98.38 425 VAL B CA 1
ATOM 6843 C C . VAL B 1 425 ? 16.016 22.328 -14.516 1 98.38 425 VAL B C 1
ATOM 6845 O O . VAL B 1 425 ? 16.766 21.375 -14.312 1 98.38 425 VAL B O 1
ATOM 6848 N N . ARG B 1 426 ? 14.969 22.172 -15.344 1 97.81 426 ARG B N 1
ATOM 6849 C CA . ARG B 1 426 ? 14.711 20.953 -16.109 1 97.81 426 ARG B CA 1
ATOM 6850 C C . ARG B 1 426 ? 15.914 20.594 -16.969 1 97.81 426 ARG B C 1
ATOM 6852 O O . ARG B 1 426 ? 16.297 19.422 -17.062 1 97.81 426 ARG B O 1
ATOM 6859 N N . GLU B 1 427 ? 16.469 21.594 -17.594 1 97.06 427 GLU B N 1
ATOM 6860 C CA . GLU B 1 427 ? 17.641 21.391 -18.438 1 97.06 427 GLU B CA 1
ATOM 6861 C C . GLU B 1 427 ? 18.812 20.844 -17.625 1 97.06 427 GLU B C 1
ATOM 6863 O O . GLU B 1 427 ? 19.469 19.891 -18.047 1 97.06 427 GLU B O 1
ATOM 6868 N N . LEU B 1 428 ? 19.031 21.453 -16.5 1 96.69 428 LEU B N 1
ATOM 6869 C CA . LEU B 1 428 ? 20.188 21.094 -15.68 1 96.69 428 LEU B CA 1
ATOM 6870 C C . LEU B 1 428 ? 20 19.703 -15.078 1 96.69 428 LEU B C 1
ATOM 6872 O O . LEU B 1 428 ? 20.969 18.953 -14.93 1 96.69 428 LEU B O 1
ATOM 6876 N N . LEU B 1 429 ? 18.781 19.344 -14.719 1 95.44 429 LEU B N 1
ATOM 6877 C CA . LEU B 1 429 ? 18.516 18.031 -14.117 1 95.44 429 LEU B CA 1
ATOM 6878 C C . LEU B 1 429 ? 18.641 16.922 -15.156 1 95.44 429 LEU B C 1
ATOM 6880 O O . LEU B 1 429 ? 18.953 15.789 -14.812 1 95.44 429 LEU B O 1
ATOM 6884 N N . ASN B 1 430 ? 18.375 17.234 -16.406 1 91.75 430 ASN B N 1
ATOM 6885 C CA . ASN B 1 430 ? 18.453 16.25 -17.484 1 91.75 430 ASN B CA 1
ATOM 6886 C C . ASN B 1 430 ? 19.875 16.047 -17.969 1 91.75 430 ASN B C 1
ATOM 6888 O O . ASN B 1 430 ? 20.156 15.141 -18.75 1 91.75 430 ASN B O 1
ATOM 6892 N N . GLN B 1 431 ? 20.797 16.938 -17.641 1 85.81 431 GLN B N 1
ATOM 6893 C CA . GLN B 1 431 ? 22.203 16.797 -17.984 1 85.81 431 GLN B CA 1
ATOM 6894 C C . GLN B 1 431 ? 22.891 15.789 -17.062 1 85.81 431 GLN B C 1
ATOM 6896 O O . GLN B 1 431 ? 23.891 15.18 -17.438 1 85.81 431 GLN B O 1
#

InterPro domains:
  IPR004154 Anticodon-binding [PF03129] (339-427)
  IPR004516 Histidine-tRNA ligase/ATP phosphoribosyltransferase regulatory subunit [PIRSF001549] (2-427)
  IPR004516 Histidine-tRNA ligase/ATP phosphoribosyltransferase regulatory subunit [PTHR43707] (3-421)
  IPR004517 ATP phosphoribosyltransferase regulatory subunit [MF_00125] (14-378)
  IPR004517 ATP phosphoribosyltransferase regulatory subunit [TIGR00443] (9-324)
  IPR006195 Aminoacyl-tRNA synthetase, class II [PS50862] (22-344)
  IPR015807 Histidine-tRNA ligase [MF_00127] (1-427)
  IPR015807 Histidine-tRNA ligase [TIGR00442] (4-417)
  IPR033656 Histidyl-anticodon-binding [cd00859] (337-426)
  IPR036621 Anticodon-binding domain superfamily [G3DSA:3.40.50.800] (337-430)
  IPR041715 Class II Histidinyl-tRNA synthetase (HisRS)-like catalytic core domain [PF13393] (7-321)
  IPR041715 Class II Histidinyl-tRNA synthetase (HisRS)-like catalytic core domain [cd00773] (15-326)
  IPR045864 Class II Aminoacyl-tRNA synthetase/Biotinyl protein ligase (BPL) and lipoyl protein ligase (LPL) [G3DSA:3.30.930.10] (1-333)
  IPR045864 Class II Aminoacyl-tRNA synthetase/Biotinyl protein ligase (BPL) and lipoyl protein ligase (LPL) [SSF55681] (2-326)

Secondary structure (DSSP, 8-state):
-PPPPTT--PBPHHHHHHHHHHHHHHHHHHHHTT-EE-B--SEEEHHHHHHH--HHHHHT--EEE-TTS-EEEE-S-SHHHHHHHHHHH-TTS-SSEEEEEEEEEE-----BTTB-SEEEEEEEEEES--SHHHHHHHHHHHHHHHHTTT--S-EEEEEEHHHHHHHHHHHT-S-HHHHHHHHHTTTTS-HHHHHHHHHHHT--HHHHHHHHHHHH-EE-HHHHHHHHHHH--SHHHHHHHHHHHHHHHHHHHTT-GGGEEEETT---S-TT--SEEEEEE---SS---EEEEEEE-TTHHHHTTSPP--EEEEEEEHHHHHHHHHHTT-S-----S-SEEEEEESS-HHHHHHHHHHHHHTT--EEE--S---HHHHHHHHHHTT-SEEEEEEHHHHHTTEEEEEETTT--EEEEEGGGHHHHHHHHHH-/-PPPPTT--PBPHHHHHHHHHHHHHHHHHHHHTT-EE-B--SEEEHHHHHHH--HHHHHT--EEE-TTS-EEEE-S-SHHHHHHHHHHH-TTS-SSEEEEEEEEEE-----BTTB-SEEEEEEEEEES--SHHHHHHHHHHHHHHHHTTT--S-EEEEEEHHHHHHHHHHHT-S-HHHHHHHHHTTTTS-HHHHHHHHHHHT--HHHHHHHHHHHH-EE-HHHHHHHHHHH--SHHHHHHHHHHHHHHHHHHHTT-GGGEEEETT---S-TT--SEEEEEE---SS---EEEEEEE-TTHHHHTTSPP--EEEEEEEHHHHHHHHHHTT-S-----S-SEEEEEESS-HHHHHHHHHHHHHTT--EEE--S---HHHHHHHHHHTT-SEEEEEEHHHHHTTEEEEEETTT--EEEEEGGGHHHHHHHHHH-